Protein AF-A0AAU9FWP7-F1 (afdb_monomer)

Structure (mmCIF, N/CA/C/O backbone):
data_AF-A0AAU9FWP7-F1
#
_entry.id   AF-A0AAU9FWP7-F1
#
loop_
_atom_site.group_PDB
_atom_site.id
_atom_site.type_symbol
_atom_site.label_atom_id
_atom_site.label_alt_id
_atom_site.label_comp_id
_atom_site.label_asym_id
_atom_site.label_entity_id
_atom_site.label_seq_id
_atom_site.pdbx_PDB_ins_code
_atom_site.Cartn_x
_atom_site.Cartn_y
_atom_site.Cartn_z
_atom_site.occupancy
_atom_site.B_iso_or_equiv
_atom_site.auth_seq_id
_atom_site.auth_comp_id
_atom_site.auth_asym_id
_atom_site.auth_atom_id
_atom_site.pdbx_PDB_model_num
ATOM 1 N N . MET A 1 1 ? -9.909 15.328 64.726 1.00 34.78 1 MET A N 1
ATOM 2 C CA . MET A 1 1 ? -8.623 15.181 65.431 1.00 34.78 1 MET A CA 1
ATOM 3 C C . MET A 1 1 ? -7.761 14.267 64.575 1.00 34.78 1 MET A C 1
ATOM 5 O O . MET A 1 1 ? -8.184 13.141 64.370 1.00 34.78 1 MET A O 1
ATOM 9 N N . GLU A 1 2 ? -6.671 14.706 63.950 1.00 38.09 2 GLU A N 1
ATOM 10 C CA . GLU A 1 2 ? -6.124 16.070 63.825 1.00 38.09 2 GLU A CA 1
ATOM 11 C C . GLU A 1 2 ? -5.508 16.295 62.428 1.00 38.09 2 GLU A C 1
ATOM 13 O O . GLU A 1 2 ? -5.304 15.353 61.670 1.00 38.09 2 GLU A O 1
ATOM 18 N N . SER A 1 3 ? -5.300 17.577 62.121 1.00 37.50 3 SER A N 1
ATOM 19 C CA . SER A 1 3 ? -4.401 18.225 61.149 1.00 37.50 3 SER A CA 1
ATOM 20 C C . SER A 1 3 ? -3.484 17.314 60.303 1.00 37.50 3 SER A C 1
ATOM 22 O O . SER A 1 3 ? -2.747 16.503 60.847 1.00 37.50 3 SER A O 1
ATOM 24 N N . ALA A 1 4 ? -3.438 17.367 58.967 1.00 40.81 4 ALA A N 1
ATOM 25 C CA . ALA A 1 4 ? -3.364 18.511 58.041 1.00 40.81 4 ALA A CA 1
ATOM 26 C C . ALA A 1 4 ? -2.085 19.365 58.165 1.00 40.81 4 ALA A C 1
ATOM 28 O O . ALA A 1 4 ? -2.000 20.216 59.041 1.00 40.81 4 ALA A O 1
ATOM 29 N N . GLN A 1 5 ? -1.164 19.227 57.202 1.00 37.97 5 GLN A N 1
ATOM 30 C CA . GLN A 1 5 ? -0.365 20.342 56.674 1.00 37.97 5 GLN A CA 1
ATOM 31 C C . GLN A 1 5 ? 0.240 19.960 55.308 1.00 37.97 5 GLN A C 1
ATOM 33 O O . GLN A 1 5 ? 0.686 18.832 55.117 1.00 37.97 5 GLN A O 1
ATOM 38 N N . ALA A 1 6 ? 0.306 20.919 54.386 1.00 41.19 6 ALA A N 1
ATOM 39 C CA . ALA A 1 6 ? 1.249 20.920 53.266 1.00 41.19 6 ALA A CA 1
ATOM 40 C C . ALA A 1 6 ? 2.216 22.100 53.458 1.00 41.19 6 ALA A C 1
ATOM 42 O O . ALA A 1 6 ? 1.847 23.071 54.128 1.00 41.19 6 ALA A O 1
ATOM 43 N N . PRO A 1 7 ? 3.419 22.048 52.865 1.00 46.91 7 PRO A N 1
ATOM 44 C CA . PRO A 1 7 ? 3.949 23.281 52.285 1.00 46.91 7 PRO A CA 1
ATOM 45 C C . PRO A 1 7 ? 4.664 23.099 50.933 1.00 46.91 7 PRO A C 1
ATOM 47 O O . PRO A 1 7 ? 5.502 22.223 50.739 1.00 46.91 7 PRO A O 1
ATOM 50 N N . THR A 1 8 ? 4.369 24.027 50.030 1.00 36.97 8 THR A N 1
ATOM 51 C CA . THR A 1 8 ? 5.242 24.523 48.949 1.00 36.97 8 THR A CA 1
ATOM 52 C C . THR A 1 8 ? 5.953 25.807 49.432 1.00 36.97 8 THR A C 1
ATOM 54 O O . THR A 1 8 ? 5.560 26.312 50.487 1.00 36.97 8 THR A O 1
ATOM 57 N N . PRO A 1 9 ? 6.847 26.466 48.661 1.00 50.56 9 PRO A N 1
ATOM 58 C CA . PRO A 1 9 ? 7.661 26.044 47.510 1.00 50.56 9 PRO A CA 1
ATOM 59 C C . PRO A 1 9 ? 9.177 26.277 47.780 1.00 50.56 9 PRO A C 1
ATOM 61 O O . PRO A 1 9 ? 9.575 26.531 48.915 1.00 50.56 9 PRO A O 1
ATOM 64 N N . ALA A 1 10 ? 10.016 26.262 46.737 1.00 33.62 10 ALA A N 1
ATOM 65 C CA . ALA A 1 10 ? 11.320 26.938 46.740 1.00 33.62 10 ALA A CA 1
ATOM 66 C C . ALA A 1 10 ? 11.630 27.540 45.353 1.00 33.62 10 ALA A C 1
ATOM 68 O O . ALA A 1 10 ? 11.586 26.832 44.348 1.00 33.62 10 ALA A O 1
ATOM 69 N N . GLU A 1 11 ? 11.938 28.838 45.316 1.00 33.22 11 GLU A N 1
ATOM 70 C CA . GLU A 1 11 ? 12.576 29.543 44.188 1.00 33.22 11 GLU A CA 1
ATOM 71 C C . GLU A 1 11 ? 14.107 29.405 44.347 1.00 33.22 11 GLU A C 1
ATOM 73 O O . GLU A 1 11 ? 14.593 29.195 45.456 1.00 33.22 11 GLU A O 1
ATOM 78 N N . GLU A 1 12 ? 14.911 29.307 43.289 1.00 32.03 12 GLU A N 1
ATOM 79 C CA . GLU A 1 12 ? 15.537 30.379 42.485 1.00 32.03 12 GLU A CA 1
ATOM 80 C C . GLU A 1 12 ? 16.297 29.669 41.314 1.00 32.03 12 GLU A C 1
ATOM 82 O O . GLU A 1 12 ? 16.562 28.473 41.417 1.00 32.03 12 GLU A O 1
ATOM 87 N N . ARG A 1 13 ? 16.717 30.259 40.177 1.00 31.39 13 ARG A N 1
ATOM 88 C CA . ARG A 1 13 ? 16.894 31.666 39.755 1.00 31.39 13 ARG A CA 1
ATOM 89 C C . ARG A 1 13 ? 17.000 31.784 38.210 1.00 31.39 13 ARG A C 1
ATOM 91 O O . ARG A 1 13 ? 17.283 30.788 37.558 1.00 31.39 13 ARG A O 1
ATOM 98 N N . SER A 1 14 ? 16.811 33.007 37.690 1.00 33.34 14 SER A N 1
ATOM 99 C CA . SER A 1 14 ? 17.435 33.683 36.508 1.00 33.34 14 SER A CA 1
ATOM 100 C C . SER A 1 14 ? 18.240 32.867 35.448 1.00 33.34 14 SER A C 1
ATOM 102 O O . SER A 1 14 ? 19.046 32.023 35.814 1.00 33.34 14 SER A O 1
ATOM 104 N N . GLU A 1 15 ? 18.226 33.174 34.135 1.00 31.20 15 GLU A N 1
ATOM 105 C CA . GLU A 1 15 ? 18.058 34.504 33.501 1.00 31.20 15 GLU A CA 1
ATOM 106 C C . GLU A 1 15 ? 17.729 34.474 31.972 1.00 31.20 15 GLU A C 1
ATOM 108 O O . GLU A 1 15 ? 18.075 33.528 31.278 1.00 31.20 15 GLU A O 1
ATOM 113 N N . GLU A 1 16 ? 17.083 35.549 31.486 1.00 30.83 16 GLU A N 1
ATOM 114 C CA . GLU A 1 16 ? 16.977 36.138 30.116 1.00 30.83 16 GLU A CA 1
ATOM 115 C C . GLU A 1 16 ? 16.908 35.346 28.766 1.00 30.83 16 GLU A C 1
ATOM 117 O O . GLU A 1 16 ? 17.849 34.677 28.368 1.00 30.83 16 GLU A O 1
ATOM 122 N N . LYS A 1 17 ? 15.878 35.720 27.959 1.00 30.86 17 LYS A N 1
ATOM 123 C CA . LYS A 1 17 ? 15.869 36.072 26.495 1.00 30.86 17 LYS A CA 1
ATOM 124 C C . LYS A 1 17 ? 16.297 35.027 25.425 1.00 30.86 17 LYS A C 1
ATOM 126 O O . LYS A 1 17 ? 17.286 34.335 25.581 1.00 30.86 17 LYS A O 1
ATOM 131 N N . ALA A 1 18 ? 15.702 34.952 24.221 1.00 30.03 18 ALA A N 1
ATOM 132 C CA . ALA A 1 18 ? 14.561 35.643 23.585 1.00 30.03 18 ALA A CA 1
ATOM 133 C C . ALA A 1 18 ? 14.150 34.939 22.254 1.00 30.03 18 ALA A C 1
ATOM 135 O O . ALA A 1 18 ? 14.799 33.987 21.833 1.00 30.03 18 ALA A O 1
ATOM 136 N N . SER A 1 19 ? 13.121 35.484 21.582 1.00 30.05 19 SER A N 1
ATOM 137 C CA . SER A 1 19 ? 12.748 35.328 20.153 1.00 30.05 19 SER A CA 1
ATOM 138 C C . SER A 1 19 ? 12.390 33.936 19.599 1.00 30.05 19 SER A C 1
ATOM 140 O O . SER A 1 19 ? 13.239 33.130 19.237 1.00 30.05 19 SER A O 1
ATOM 142 N N . GLU A 1 20 ? 11.076 33.771 19.442 1.00 29.19 20 GLU A N 1
ATOM 143 C CA . GLU A 1 20 ? 10.330 33.176 18.318 1.00 29.19 20 GLU A CA 1
ATOM 144 C C . GLU A 1 20 ? 11.094 32.894 17.002 1.00 29.19 20 GLU A C 1
ATOM 146 O O . GLU A 1 20 ? 11.850 33.740 16.528 1.00 29.19 20 GLU A O 1
ATOM 151 N N . ILE A 1 21 ? 10.744 31.780 16.336 1.00 29.02 21 ILE A N 1
ATOM 152 C CA . ILE A 1 21 ? 10.195 31.734 14.957 1.00 29.02 21 ILE A CA 1
ATOM 153 C C . ILE A 1 21 ? 9.595 30.329 14.678 1.00 29.02 21 ILE A C 1
ATOM 155 O O . ILE A 1 21 ? 9.800 29.394 15.451 1.00 29.02 21 ILE A O 1
ATOM 159 N N . GLU A 1 22 ? 8.757 30.219 13.643 1.00 30.64 22 GLU A N 1
ATOM 160 C CA . GLU A 1 22 ? 7.825 29.112 13.358 1.00 30.64 22 GLU A CA 1
ATOM 161 C C . GLU A 1 22 ? 8.462 27.721 13.101 1.00 30.64 22 GLU A C 1
ATOM 163 O O . GLU A 1 22 ? 9.536 27.629 12.499 1.00 30.64 22 GLU A O 1
ATOM 168 N N . PRO A 1 23 ? 7.766 26.613 13.440 1.00 32.31 23 PRO A N 1
ATOM 169 C CA . PRO A 1 23 ? 8.089 25.276 12.944 1.00 32.31 23 PRO A CA 1
ATOM 170 C C . PRO A 1 23 ? 7.573 25.061 11.507 1.00 32.31 23 PRO A C 1
ATOM 172 O O . PRO A 1 23 ? 6.438 25.399 11.175 1.00 32.31 23 PRO A O 1
ATOM 175 N N . GLY A 1 24 ? 8.408 24.456 10.659 1.00 30.03 24 GLY A N 1
ATOM 176 C CA . GLY A 1 24 ? 8.104 24.200 9.248 1.00 30.03 24 GLY A CA 1
ATOM 177 C C . GLY A 1 24 ? 7.169 23.012 8.968 1.00 30.03 24 GLY A C 1
ATOM 178 O O . GLY A 1 24 ? 6.805 22.231 9.845 1.00 30.03 24 GLY A O 1
ATOM 179 N N . GLN A 1 25 ? 6.808 22.873 7.691 1.00 33.19 25 GLN A N 1
ATOM 180 C CA . GLN A 1 25 ? 5.897 21.857 7.153 1.00 33.19 25 GLN A CA 1
ATOM 181 C C . GLN A 1 25 ? 6.446 20.423 7.273 1.00 33.19 25 GLN A C 1
ATOM 183 O O . GLN A 1 25 ? 7.587 20.171 6.890 1.00 33.19 25 GLN A O 1
ATOM 188 N N . ILE A 1 26 ? 5.584 19.459 7.619 1.00 30.30 26 ILE A N 1
ATOM 189 C CA . ILE A 1 26 ? 5.722 18.055 7.194 1.00 30.30 26 ILE A CA 1
ATOM 190 C C . ILE A 1 26 ? 4.354 17.558 6.701 1.00 30.30 26 ILE A C 1
ATOM 192 O O . ILE A 1 26 ? 3.341 17.724 7.376 1.00 30.30 26 ILE A O 1
ATOM 196 N N . ASN A 1 27 ? 4.329 16.956 5.509 1.00 32.91 27 ASN A N 1
ATOM 197 C CA . ASN A 1 27 ? 3.138 16.336 4.924 1.00 32.91 27 ASN A CA 1
ATOM 198 C C . ASN A 1 27 ? 2.758 15.033 5.640 1.00 32.91 27 ASN A C 1
ATOM 200 O O . ASN A 1 27 ? 3.624 14.220 5.961 1.00 32.91 27 ASN A O 1
ATOM 204 N N . THR A 1 28 ? 1.462 14.728 5.698 1.00 31.39 28 THR A N 1
ATOM 205 C CA . THR A 1 28 ? 1.001 13.337 5.544 1.00 31.39 28 THR A CA 1
ATOM 206 C C . THR A 1 28 ? -0.391 13.305 4.917 1.00 31.39 28 THR A C 1
ATOM 208 O O . THR A 1 28 ? -1.325 13.924 5.416 1.00 31.39 28 THR A O 1
ATOM 211 N N . HIS A 1 29 ? -0.513 12.597 3.794 1.00 29.73 29 HIS A N 1
ATOM 212 C CA . HIS A 1 29 ? -1.792 12.279 3.156 1.00 29.73 29 HIS A CA 1
ATOM 213 C C . HIS A 1 29 ? -2.504 11.189 3.965 1.00 29.73 29 HIS A C 1
ATOM 215 O O . HIS A 1 29 ? -1.841 10.246 4.390 1.00 29.73 29 HIS A O 1
ATOM 221 N N . LEU A 1 30 ? -3.832 11.262 4.077 1.00 29.19 30 LEU A N 1
ATOM 222 C CA . LEU A 1 30 ? -4.721 10.101 4.211 1.00 29.19 30 LEU A CA 1
ATOM 223 C C . LEU A 1 30 ? -6.162 10.563 3.933 1.00 29.19 30 LEU A C 1
ATOM 225 O O . LEU A 1 30 ? -6.861 11.033 4.825 1.00 29.19 30 LEU A O 1
ATOM 229 N N . GLU A 1 31 ? -6.588 10.463 2.673 1.00 30.03 31 GLU A N 1
ATOM 230 C CA . GLU A 1 31 ? -7.990 10.640 2.276 1.00 30.03 31 GLU A CA 1
ATOM 231 C C . GLU A 1 31 ? -8.587 9.272 1.940 1.00 30.03 31 GLU A C 1
ATOM 233 O O . GLU A 1 31 ? -7.927 8.428 1.332 1.00 30.03 31 GLU A O 1
ATOM 238 N N . GLY A 1 32 ? -9.840 9.061 2.335 1.00 30.36 32 GLY A N 1
ATOM 239 C CA . GLY A 1 32 ? -10.599 7.852 2.039 1.00 30.36 32 GLY A CA 1
ATOM 240 C C . GLY A 1 32 ? -12.061 8.203 1.805 1.00 30.36 32 GLY A C 1
ATOM 241 O O . GLY A 1 32 ? -12.858 8.175 2.739 1.00 30.36 32 GLY A O 1
ATOM 242 N N . GLU A 1 33 ? -12.409 8.537 0.563 1.00 29.64 33 GLU A N 1
ATOM 243 C CA . GLU A 1 33 ? -13.802 8.697 0.137 1.00 29.64 33 GLU A CA 1
ATOM 244 C C . GLU A 1 33 ? -14.279 7.465 -0.638 1.00 29.64 33 GLU A C 1
ATOM 246 O O . GLU A 1 33 ? -13.525 6.819 -1.366 1.00 29.64 33 GLU A O 1
ATOM 251 N N . THR A 1 34 ? -15.560 7.135 -0.474 1.00 30.61 34 THR A N 1
ATOM 252 C CA . THR A 1 34 ? -16.211 6.012 -1.158 1.00 30.61 34 THR A CA 1
ATOM 253 C C . THR A 1 34 ? -17.128 6.531 -2.256 1.00 30.61 34 THR A C 1
ATOM 255 O O . THR A 1 34 ? -17.818 7.532 -2.079 1.00 30.61 34 THR A O 1
ATOM 258 N N . THR A 1 35 ? -17.178 5.828 -3.387 1.00 29.88 35 THR A N 1
ATOM 259 C CA . THR A 1 35 ? -18.191 6.047 -4.426 1.00 29.88 35 THR A CA 1
ATOM 260 C C . THR A 1 35 ? -18.786 4.712 -4.864 1.00 29.88 35 THR A C 1
ATOM 262 O O . THR A 1 35 ? -18.072 3.735 -5.087 1.00 29.88 35 THR A O 1
ATOM 265 N N . ASN A 1 36 ? -20.114 4.672 -4.962 1.00 29.12 36 ASN A N 1
ATOM 266 C CA . ASN A 1 36 ? -20.859 3.617 -5.643 1.00 29.12 36 ASN A CA 1
ATOM 267 C C . ASN A 1 36 ? -21.208 4.115 -7.048 1.00 29.12 36 ASN A C 1
ATOM 269 O O . ASN A 1 36 ? -21.592 5.273 -7.168 1.00 29.12 36 ASN A O 1
ATOM 273 N N . GLU A 1 37 ? -21.187 3.236 -8.055 1.00 30.12 37 GLU A N 1
ATOM 274 C CA . GLU A 1 37 ? -22.393 2.901 -8.835 1.00 30.12 37 GLU A CA 1
ATOM 275 C C . GLU A 1 37 ? -22.162 1.706 -9.792 1.00 30.12 37 GLU A C 1
ATOM 277 O O . GLU A 1 37 ? -21.107 1.070 -9.777 1.00 30.12 37 GLU A O 1
ATOM 282 N N . SER A 1 38 ? -23.219 1.340 -10.522 1.00 30.92 38 SER A N 1
ATOM 283 C CA . SER A 1 38 ? -23.385 0.216 -11.467 1.00 30.92 38 SER A CA 1
ATOM 284 C C . SER A 1 38 ? -22.326 0.101 -12.586 1.00 30.92 38 SER A C 1
ATOM 286 O O . SER A 1 38 ? -21.722 1.098 -12.962 1.00 30.92 38 SER A O 1
ATOM 288 N N . GLY A 1 39 ? -22.130 -1.063 -13.229 1.00 28.20 39 GLY A N 1
ATOM 289 C CA . GLY A 1 39 ? -22.858 -2.340 -13.109 1.00 28.20 39 GLY A CA 1
ATOM 290 C C . GLY A 1 39 ? -22.409 -3.402 -14.138 1.00 28.20 39 GLY A C 1
ATOM 291 O O . GLY A 1 39 ? -21.237 -3.444 -14.490 1.00 28.20 39 GLY A O 1
ATOM 292 N N . ASP A 1 40 ? -23.372 -4.207 -14.603 1.00 29.30 40 ASP A N 1
ATOM 293 C CA . ASP A 1 40 ? -23.336 -5.215 -15.688 1.00 29.30 40 ASP A CA 1
ATOM 294 C C . ASP A 1 40 ? -22.625 -6.584 -15.508 1.00 29.30 40 ASP A C 1
ATOM 296 O O . ASP A 1 40 ? -21.407 -6.715 -15.518 1.00 29.30 40 ASP A O 1
ATOM 300 N N . VAL A 1 41 ? -23.494 -7.611 -15.476 1.00 31.77 41 VAL A N 1
ATOM 301 C CA . VAL A 1 41 ? -23.456 -8.934 -16.150 1.00 31.77 41 VAL A CA 1
ATOM 302 C C . VAL A 1 41 ? -22.246 -9.870 -15.966 1.00 31.77 41 VAL A C 1
ATOM 304 O O . VAL A 1 41 ? -21.140 -9.643 -16.447 1.00 31.77 41 VAL A O 1
ATOM 307 N N . GLU A 1 42 ? -22.537 -11.046 -15.402 1.00 30.30 42 GLU A N 1
ATOM 308 C CA . GLU A 1 42 ? -21.648 -12.210 -15.340 1.00 30.30 42 GLU A CA 1
ATOM 309 C C . GLU A 1 42 ? -21.559 -12.970 -16.679 1.00 30.30 42 GLU A C 1
ATOM 311 O O . GLU A 1 42 ? -22.570 -13.215 -17.336 1.00 30.30 42 GLU A O 1
ATOM 316 N N . VAL A 1 43 ? -20.374 -13.505 -16.992 1.00 32.09 43 VAL A N 1
ATOM 317 C CA . VAL A 1 43 ? -20.245 -14.822 -17.640 1.00 32.09 43 VAL A CA 1
ATOM 318 C C . VAL A 1 43 ? -19.187 -15.599 -16.866 1.00 32.09 43 VAL A C 1
ATOM 320 O O . VAL A 1 43 ? -18.007 -15.264 -16.911 1.00 32.09 43 VAL A O 1
ATOM 323 N N . ASN A 1 44 ? -19.616 -16.622 -16.130 1.00 31.97 44 ASN A N 1
ATOM 324 C CA . ASN A 1 44 ? -18.749 -17.422 -15.272 1.00 31.97 44 ASN A CA 1
ATOM 325 C C . ASN A 1 44 ? -18.417 -18.761 -15.958 1.00 31.97 44 ASN A C 1
ATOM 327 O O . ASN A 1 44 ? -19.324 -19.459 -16.413 1.00 31.97 44 ASN A O 1
ATOM 331 N N . GLN A 1 45 ? -17.135 -19.130 -16.029 1.00 30.98 45 GLN A N 1
ATOM 332 C CA . GLN A 1 45 ? -16.698 -20.474 -16.423 1.00 30.98 45 GLN A CA 1
ATOM 333 C C . GLN A 1 45 ? -16.047 -21.150 -15.221 1.00 30.98 45 GLN A C 1
ATOM 335 O O . GLN A 1 45 ? -15.001 -20.719 -14.741 1.00 30.98 45 GLN A O 1
ATOM 340 N N . HIS A 1 46 ? -16.679 -22.218 -14.741 1.00 31.36 46 HIS A N 1
ATOM 341 C CA . HIS A 1 46 ? -16.167 -22.977 -13.612 1.00 31.36 46 HIS A CA 1
ATOM 342 C C . HIS A 1 46 ? -15.037 -23.915 -14.046 1.00 31.36 46 HIS A C 1
ATOM 344 O O . HIS A 1 46 ? -15.161 -24.645 -15.029 1.00 31.36 46 HIS A O 1
ATOM 350 N N . LEU A 1 47 ? -13.955 -23.923 -13.269 1.00 31.38 47 LEU A N 1
ATOM 351 C CA . LEU A 1 47 ? -12.981 -25.010 -13.276 1.00 31.38 47 LEU A CA 1
ATOM 352 C C . LEU A 1 47 ? -13.574 -26.220 -12.550 1.00 31.38 47 LEU A C 1
ATOM 354 O O . LEU A 1 47 ? -14.155 -26.072 -11.471 1.00 31.38 47 LEU A O 1
ATOM 358 N N . GLU A 1 48 ? -13.356 -27.400 -13.119 1.00 29.08 48 GLU A N 1
ATOM 359 C CA . GLU A 1 48 ? -13.605 -28.693 -12.492 1.00 29.08 48 GLU A CA 1
ATOM 360 C C . GLU A 1 48 ? -12.265 -29.434 -12.398 1.00 29.08 48 GLU A C 1
ATOM 362 O O . GLU A 1 48 ? -11.551 -29.583 -13.391 1.00 29.08 48 GLU A O 1
ATOM 367 N N . CYS A 1 49 ? -11.892 -29.841 -11.186 1.00 29.33 49 CYS A N 1
ATOM 368 C CA . CYS A 1 49 ? -10.711 -30.659 -10.928 1.00 29.33 49 CYS A CA 1
ATOM 369 C C . CYS A 1 49 ? -11.182 -32.051 -10.529 1.00 29.33 49 CYS A C 1
ATOM 371 O O . CYS A 1 49 ? -11.924 -32.163 -9.553 1.00 29.33 49 CYS A O 1
ATOM 373 N N . ASP A 1 50 ? -10.676 -33.098 -11.179 1.00 30.06 50 ASP A N 1
ATOM 374 C CA . ASP A 1 50 ? -10.799 -34.451 -10.641 1.00 30.06 50 ASP A CA 1
ATOM 375 C C . ASP A 1 50 ? -9.509 -35.269 -10.794 1.00 30.06 50 ASP A C 1
ATOM 377 O O . ASP A 1 50 ? -8.559 -34.877 -11.478 1.00 30.06 50 ASP A O 1
ATOM 381 N N . LYS A 1 51 ? -9.445 -36.363 -10.040 1.00 29.91 51 LYS A N 1
ATOM 382 C CA . LYS A 1 51 ? -8.226 -37.087 -9.679 1.00 29.91 51 LYS A CA 1
ATOM 383 C C . LYS A 1 51 ? -8.040 -38.324 -10.550 1.00 29.91 51 LYS A C 1
ATOM 385 O O . LYS A 1 51 ? -8.987 -39.064 -10.795 1.00 29.91 51 LYS A O 1
ATOM 390 N N . ILE A 1 52 ? -6.786 -38.642 -10.860 1.00 32.28 52 ILE A N 1
ATOM 391 C CA . ILE A 1 52 ? -6.356 -40.028 -11.084 1.00 32.28 52 ILE A CA 1
ATOM 392 C C . ILE A 1 52 ? -5.166 -40.302 -10.162 1.00 32.28 52 ILE A C 1
ATOM 394 O O . ILE A 1 52 ? -4.374 -39.411 -9.855 1.00 32.28 52 ILE A O 1
ATOM 398 N N . GLU A 1 53 ? -5.106 -41.526 -9.653 1.00 28.23 53 GLU A N 1
ATOM 399 C CA . GLU A 1 53 ? -4.305 -41.938 -8.505 1.00 28.23 53 GLU A CA 1
ATOM 400 C C . GLU A 1 53 ? -3.338 -43.072 -8.902 1.00 28.23 53 GLU A C 1
ATOM 402 O O . GLU A 1 53 ? -3.622 -43.816 -9.840 1.00 28.23 53 GLU A O 1
ATOM 407 N N . GLN A 1 54 ? -2.262 -43.261 -8.120 1.00 29.89 54 GLN A N 1
ATOM 408 C CA . GLN A 1 54 ? -1.348 -44.426 -8.153 1.00 29.89 54 GLN A CA 1
ATOM 409 C C . GLN A 1 54 ? -0.420 -44.496 -9.408 1.00 29.89 54 GLN A C 1
ATOM 411 O O . GLN A 1 54 ? -0.750 -44.003 -10.477 1.00 29.89 54 GLN A O 1
ATOM 416 N N . SER A 1 55 ? 0.805 -45.046 -9.368 1.00 29.19 55 SER A N 1
ATOM 417 C CA . SER A 1 55 ? 1.486 -45.875 -8.352 1.00 29.19 55 SER A CA 1
ATOM 418 C C . SER A 1 55 ? 3.035 -45.776 -8.417 1.00 29.19 55 SER A C 1
ATOM 420 O O . SER A 1 55 ? 3.587 -45.250 -9.378 1.00 29.19 55 SER A O 1
ATOM 422 N N . SER A 1 56 ? 3.710 -46.406 -7.439 1.00 29.52 56 SER A N 1
ATOM 423 C CA . SER A 1 56 ? 5.094 -46.939 -7.491 1.00 29.52 56 SER A CA 1
ATOM 424 C C . SER A 1 56 ? 6.311 -46.034 -7.187 1.00 29.52 56 SER A C 1
ATOM 426 O O . SER A 1 56 ? 7.074 -45.659 -8.068 1.00 29.52 56 SER A O 1
ATOM 428 N N . GLU A 1 57 ? 6.562 -45.848 -5.887 1.00 29.34 57 GLU A N 1
ATOM 429 C CA . GLU A 1 57 ? 7.779 -46.291 -5.164 1.00 29.34 57 GLU A CA 1
ATOM 430 C C . GLU A 1 57 ? 9.228 -46.157 -5.728 1.00 29.34 57 GLU A C 1
ATOM 432 O O . GLU A 1 57 ? 9.585 -46.740 -6.748 1.00 29.34 57 GLU A O 1
ATOM 437 N N . ARG A 1 58 ? 10.087 -45.645 -4.817 1.00 30.39 58 ARG A N 1
ATOM 438 C CA . ARG A 1 58 ? 11.530 -45.910 -4.538 1.00 30.39 58 ARG A CA 1
ATOM 439 C C . ARG A 1 58 ? 12.616 -44.935 -5.017 1.00 30.39 58 ARG A C 1
ATOM 441 O O . ARG A 1 58 ? 12.660 -44.466 -6.146 1.00 30.39 58 ARG A O 1
ATOM 448 N N . GLU A 1 59 ? 13.526 -44.698 -4.067 1.00 29.55 59 GLU A N 1
ATOM 449 C CA . GLU A 1 59 ? 14.753 -43.900 -4.156 1.00 29.55 59 GLU A CA 1
ATOM 450 C C . GLU A 1 59 ? 15.987 -44.783 -4.540 1.00 29.55 59 GLU A C 1
ATOM 452 O O . GLU A 1 59 ? 15.800 -45.773 -5.250 1.00 29.55 59 GLU A O 1
ATOM 457 N N . PRO A 1 60 ? 17.270 -44.463 -4.229 1.00 41.09 60 PRO A N 1
ATOM 458 C CA . PRO A 1 60 ? 18.209 -44.196 -5.315 1.00 41.09 60 PRO A CA 1
ATOM 459 C C . PRO A 1 60 ? 19.454 -45.100 -5.292 1.00 41.09 60 PRO A C 1
ATOM 461 O O . PRO A 1 60 ? 19.723 -45.834 -4.340 1.00 41.09 60 PRO A O 1
ATOM 464 N N . THR A 1 61 ? 20.322 -44.986 -6.300 1.00 28.58 61 THR A N 1
ATOM 465 C CA . THR A 1 61 ? 21.742 -45.343 -6.119 1.00 28.58 61 THR A CA 1
ATOM 466 C C . THR A 1 61 ? 22.655 -44.611 -7.100 1.00 28.58 61 THR A C 1
ATOM 468 O O . THR A 1 61 ? 22.240 -44.173 -8.168 1.00 28.58 61 THR A O 1
ATOM 471 N N . LYS A 1 62 ? 23.919 -44.440 -6.703 1.00 28.47 62 LYS A N 1
ATOM 472 C CA . LYS A 1 62 ? 24.976 -43.782 -7.484 1.00 28.47 62 LYS A CA 1
ATOM 473 C C . LYS A 1 62 ? 25.663 -44.807 -8.394 1.00 28.47 62 LYS A C 1
ATOM 475 O O . LYS A 1 62 ? 25.898 -45.922 -7.936 1.00 28.47 62 LYS A O 1
ATOM 480 N N . SER A 1 63 ? 26.169 -44.393 -9.559 1.00 28.44 63 SER A N 1
ATOM 481 C CA . SER A 1 63 ? 27.621 -44.163 -9.771 1.00 28.44 63 SER A CA 1
ATOM 482 C C . SER A 1 63 ? 28.090 -44.293 -11.237 1.00 28.44 63 SER A C 1
ATOM 484 O O . SER A 1 63 ? 27.580 -45.116 -11.981 1.00 28.44 63 SER A O 1
ATOM 486 N N . ILE A 1 64 ? 29.111 -43.488 -11.579 1.00 28.95 64 ILE A N 1
ATOM 487 C CA . ILE A 1 64 ? 30.162 -43.698 -12.606 1.00 28.95 64 ILE A CA 1
ATOM 488 C C . ILE A 1 64 ? 29.719 -43.989 -14.059 1.00 28.95 64 ILE A C 1
ATOM 490 O O . ILE A 1 64 ? 29.373 -45.118 -14.388 1.00 28.95 64 ILE A O 1
ATOM 494 N N . ALA A 1 65 ? 29.922 -43.012 -14.956 1.00 30.34 65 ALA A N 1
ATOM 495 C CA . ALA A 1 65 ? 30.863 -43.107 -16.094 1.00 30.34 65 ALA A CA 1
ATOM 496 C C . ALA A 1 65 ? 30.874 -41.811 -16.939 1.00 30.34 65 ALA A C 1
ATOM 498 O O . ALA A 1 65 ? 29.870 -41.105 -17.019 1.00 30.34 65 ALA A O 1
ATOM 499 N N . ASP A 1 66 ? 32.007 -41.515 -17.579 1.00 29.78 66 ASP A N 1
ATOM 500 C CA . ASP A 1 66 ? 32.208 -40.366 -18.470 1.00 29.78 66 ASP A CA 1
ATOM 501 C C . ASP A 1 66 ? 31.571 -40.542 -19.862 1.00 29.78 66 ASP A C 1
ATOM 503 O O . ASP A 1 66 ? 31.717 -41.594 -20.484 1.00 29.78 66 ASP A O 1
ATOM 507 N N . ALA A 1 67 ? 30.989 -39.465 -20.404 1.00 29.98 67 ALA A N 1
ATOM 508 C CA . ALA A 1 67 ? 31.000 -39.144 -21.839 1.00 29.98 67 ALA A CA 1
ATOM 509 C C . ALA A 1 67 ? 30.589 -37.673 -22.065 1.00 29.98 67 ALA A C 1
ATOM 511 O O . ALA A 1 67 ? 29.556 -37.230 -21.567 1.00 29.98 67 ALA A O 1
ATOM 512 N N . ASP A 1 68 ? 31.375 -36.921 -22.838 1.00 31.27 68 ASP A N 1
ATOM 513 C CA . ASP A 1 68 ? 31.116 -35.518 -23.203 1.00 31.27 68 ASP A CA 1
ATOM 514 C C . ASP A 1 68 ? 30.868 -35.384 -24.721 1.00 31.27 68 ASP A C 1
ATOM 516 O O . ASP A 1 68 ? 31.408 -36.156 -25.514 1.00 31.27 68 ASP A O 1
ATOM 520 N N . LYS A 1 69 ? 30.139 -34.326 -25.114 1.00 37.84 69 LYS A N 1
ATOM 521 C CA . LYS A 1 69 ? 30.022 -33.778 -26.488 1.00 37.84 69 LYS A CA 1
ATOM 522 C C . LYS A 1 69 ? 29.219 -34.585 -27.546 1.00 37.84 69 LYS A C 1
ATOM 524 O O . LYS A 1 69 ? 28.823 -35.721 -27.300 1.00 37.84 69 LYS A O 1
ATOM 529 N N . PRO A 1 70 ? 28.753 -33.932 -28.645 1.00 38.38 70 PRO A N 1
ATOM 530 C CA . PRO A 1 70 ? 27.305 -33.913 -28.877 1.00 38.38 70 PRO A CA 1
ATOM 531 C C . PRO A 1 70 ? 26.830 -34.350 -30.276 1.00 38.38 70 PRO A C 1
ATOM 533 O O . PRO A 1 70 ? 27.560 -34.345 -31.270 1.00 38.38 70 PRO A O 1
ATOM 536 N N . VAL A 1 71 ? 25.525 -34.616 -30.371 1.00 41.19 71 VAL A N 1
ATOM 537 C CA . VAL A 1 71 ? 24.814 -34.894 -31.62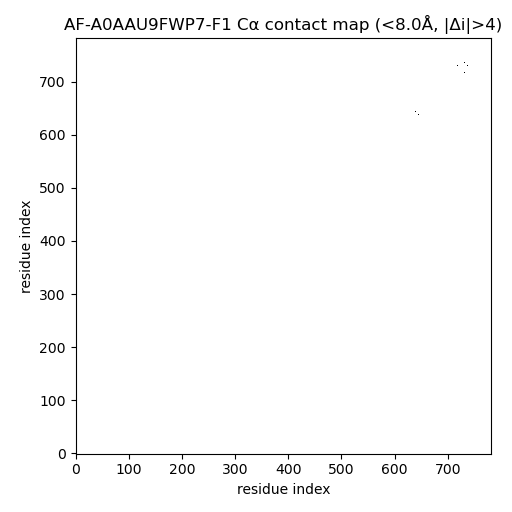9 1.00 41.19 71 VAL A CA 1
ATOM 538 C C . VAL A 1 71 ? 24.537 -33.588 -32.388 1.00 41.19 71 VAL A C 1
ATOM 540 O O . VAL A 1 71 ? 23.458 -33.014 -32.286 1.00 41.19 71 VAL A O 1
ATOM 543 N N . ALA A 1 72 ? 25.529 -33.115 -33.146 1.00 39.88 72 ALA A N 1
ATOM 544 C CA . ALA A 1 72 ? 25.379 -31.982 -34.075 1.00 39.88 72 ALA A CA 1
ATOM 545 C C . ALA A 1 72 ? 26.182 -32.130 -35.386 1.00 39.88 72 ALA A C 1
ATOM 547 O O . ALA A 1 72 ? 25.776 -31.612 -36.419 1.00 39.88 72 ALA A O 1
ATOM 548 N N . ALA A 1 73 ? 27.295 -32.873 -35.380 1.00 40.66 73 ALA A N 1
ATOM 549 C CA . ALA A 1 73 ? 28.279 -32.872 -36.472 1.00 40.66 73 ALA A CA 1
ATOM 550 C C . ALA A 1 73 ? 28.023 -33.868 -37.630 1.00 40.66 73 ALA A C 1
ATOM 552 O O . ALA A 1 73 ? 28.910 -34.073 -38.455 1.00 40.66 73 ALA A O 1
ATOM 553 N N . LYS A 1 74 ? 26.858 -34.532 -37.703 1.00 42.41 74 LYS A N 1
ATOM 554 C CA . LYS A 1 74 ? 26.597 -35.553 -38.745 1.00 42.41 74 LYS A CA 1
ATOM 555 C C . LYS A 1 74 ? 26.037 -34.989 -40.056 1.00 42.41 74 LYS A C 1
ATOM 557 O O . LYS A 1 74 ? 26.393 -35.481 -41.121 1.00 42.41 74 LYS A O 1
ATOM 562 N N . ASN A 1 75 ? 25.233 -33.929 -39.997 1.00 50.09 75 ASN A N 1
ATOM 563 C CA . ASN A 1 75 ? 24.444 -33.488 -41.154 1.00 50.09 75 ASN A CA 1
ATOM 564 C C . ASN A 1 75 ? 25.238 -32.638 -42.170 1.00 50.09 75 ASN A C 1
ATOM 566 O O . ASN A 1 75 ? 24.808 -32.507 -43.313 1.00 50.09 75 ASN A O 1
ATOM 570 N N . GLU A 1 76 ? 26.395 -32.078 -41.798 1.00 45.97 76 GLU A N 1
ATOM 571 C CA . GLU A 1 76 ? 27.258 -31.343 -42.743 1.00 45.97 76 GLU A CA 1
ATOM 572 C C . GLU A 1 76 ? 28.144 -32.276 -43.587 1.00 45.97 76 GLU A C 1
ATOM 574 O O . GLU A 1 76 ? 28.430 -31.973 -44.746 1.00 45.97 76 GLU A O 1
ATOM 579 N N . ALA A 1 77 ? 28.542 -33.435 -43.047 1.00 48.59 77 ALA A N 1
ATOM 580 C CA . ALA A 1 77 ? 29.396 -34.395 -43.749 1.00 48.59 77 ALA A CA 1
ATOM 581 C C . ALA A 1 77 ? 28.668 -35.071 -44.927 1.00 48.59 77 ALA A C 1
ATOM 583 O O . ALA A 1 77 ? 29.216 -35.169 -46.026 1.00 48.59 77 ALA A O 1
ATOM 584 N N . GLU A 1 78 ? 27.414 -35.481 -44.719 1.00 49.44 78 GLU A N 1
ATOM 585 C CA . GLU A 1 78 ? 26.583 -36.124 -45.748 1.00 49.44 78 GLU A CA 1
ATOM 586 C C . GLU A 1 78 ? 26.263 -35.162 -46.907 1.00 49.44 78 GLU A C 1
ATOM 588 O O . GLU A 1 78 ? 26.277 -35.559 -48.074 1.00 49.44 78 GLU A O 1
ATOM 593 N N . LEU A 1 79 ? 26.077 -33.868 -46.612 1.00 52.78 79 LEU A N 1
ATOM 594 C CA . LEU A 1 79 ? 25.883 -32.830 -47.628 1.00 52.78 79 LEU A CA 1
ATOM 595 C C . LEU A 1 79 ? 27.150 -32.599 -48.476 1.00 52.78 79 LEU A C 1
ATOM 597 O O . LEU A 1 79 ? 27.052 -32.315 -49.671 1.00 52.78 79 LEU A O 1
ATOM 601 N N . PHE A 1 80 ? 28.339 -32.737 -47.877 1.00 46.47 80 PHE A N 1
ATOM 602 C CA . PHE A 1 80 ? 29.617 -32.544 -48.566 1.00 46.47 80 PHE A CA 1
ATOM 603 C C . PHE A 1 80 ? 29.967 -33.721 -49.493 1.00 46.47 80 PHE A C 1
ATOM 605 O O . PHE A 1 80 ? 30.404 -33.496 -50.623 1.00 46.47 80 PHE A O 1
ATOM 612 N N . GLU A 1 81 ? 29.715 -34.968 -49.073 1.00 51.03 81 GLU A N 1
ATOM 613 C CA . GLU A 1 81 ? 29.873 -36.145 -49.945 1.00 51.03 81 GLU A CA 1
ATOM 614 C C . GLU A 1 81 ? 28.876 -36.133 -51.115 1.00 51.03 81 GLU A C 1
ATOM 616 O O . GLU A 1 81 ? 29.281 -36.373 -52.252 1.00 51.03 81 GLU A O 1
ATOM 621 N N . HIS A 1 82 ? 27.607 -35.761 -50.896 1.00 50.34 82 HIS A N 1
ATOM 622 C CA . HIS A 1 82 ? 26.643 -35.638 -51.999 1.00 50.34 82 HIS A CA 1
ATOM 623 C C . HIS A 1 82 ? 27.045 -34.574 -53.034 1.00 50.34 82 HIS A C 1
ATOM 625 O O . HIS A 1 82 ? 26.891 -34.803 -54.236 1.00 50.34 82 HIS A O 1
ATOM 631 N N . LEU A 1 83 ? 27.604 -33.438 -52.601 1.00 46.62 83 LEU A N 1
ATOM 632 C CA . LEU A 1 83 ? 28.086 -32.404 -53.522 1.00 46.62 83 LEU A CA 1
ATOM 633 C C . LEU A 1 83 ? 29.335 -32.859 -54.300 1.00 46.62 83 LEU A C 1
ATOM 635 O O . LEU A 1 83 ? 29.485 -32.539 -55.477 1.00 46.62 83 LEU A O 1
ATOM 639 N N . LYS A 1 84 ? 30.210 -33.641 -53.661 1.00 45.31 84 LYS A N 1
ATOM 640 C CA . LYS A 1 84 ? 31.417 -34.224 -54.265 1.00 45.31 84 LYS A CA 1
ATOM 641 C C . LYS A 1 84 ? 31.093 -35.337 -55.272 1.00 45.31 84 LYS A C 1
ATOM 643 O O . LYS A 1 84 ? 31.756 -35.418 -56.302 1.00 45.31 84 LYS A O 1
ATOM 648 N N . ALA A 1 85 ? 30.057 -36.139 -55.021 1.00 50.34 85 ALA A N 1
ATOM 649 C CA . ALA A 1 85 ? 29.550 -37.125 -55.976 1.00 50.34 85 ALA A CA 1
ATOM 650 C C . ALA A 1 85 ? 28.960 -36.455 -57.232 1.00 50.34 85 ALA A C 1
ATOM 652 O O . ALA A 1 85 ? 29.313 -36.824 -58.349 1.00 50.34 85 ALA A O 1
ATOM 653 N N . ALA A 1 86 ? 28.132 -35.417 -57.059 1.00 48.66 86 ALA A N 1
ATOM 654 C CA . ALA A 1 86 ? 27.464 -34.723 -58.166 1.00 48.66 86 ALA A CA 1
ATOM 655 C C . ALA A 1 86 ? 28.420 -33.998 -59.140 1.00 48.66 86 ALA A C 1
ATOM 657 O O . ALA A 1 86 ? 28.061 -33.760 -60.290 1.00 48.66 86 ALA A O 1
ATOM 658 N N . VAL A 1 87 ? 29.637 -33.654 -58.703 1.00 43.94 87 VAL A N 1
ATOM 659 C CA . VAL A 1 87 ? 30.661 -33.003 -59.545 1.00 43.94 87 VAL A CA 1
ATOM 660 C C . VAL A 1 87 ? 31.454 -34.011 -60.395 1.00 43.94 87 VAL A C 1
ATOM 662 O O . VAL A 1 87 ? 32.087 -33.614 -61.371 1.00 43.94 87 VAL A O 1
ATOM 665 N N . LEU A 1 88 ? 31.409 -35.313 -60.083 1.00 43.81 88 LEU A N 1
ATOM 666 C CA . LEU A 1 88 ? 32.214 -36.328 -60.777 1.00 43.81 88 LEU A CA 1
ATOM 667 C C . LEU A 1 88 ? 31.603 -36.863 -62.087 1.00 43.81 88 LEU A C 1
ATOM 669 O O . LEU A 1 88 ? 32.307 -37.531 -62.839 1.00 43.81 88 LEU A O 1
ATOM 673 N N . GLU A 1 89 ? 30.323 -36.599 -62.373 1.00 49.56 89 GLU A N 1
ATOM 674 C CA . GLU A 1 89 ? 29.572 -37.324 -63.418 1.00 49.56 89 GLU A CA 1
ATOM 675 C C . GLU A 1 89 ? 29.384 -36.553 -64.749 1.00 49.56 89 GLU A C 1
ATOM 677 O O . GLU A 1 89 ? 28.685 -37.029 -65.641 1.00 49.56 89 GLU A O 1
ATOM 682 N N . GLN A 1 90 ? 29.998 -35.369 -64.931 1.00 44.56 90 GLN A N 1
ATOM 683 C CA . GLN A 1 90 ? 29.802 -34.537 -66.142 1.00 44.56 90 GLN A CA 1
ATOM 684 C C . GLN A 1 90 ? 31.072 -33.930 -66.787 1.00 44.56 90 GLN A C 1
ATOM 686 O O . GLN A 1 90 ? 31.014 -32.833 -67.339 1.00 44.56 90 GLN A O 1
ATOM 691 N N . VAL A 1 91 ? 32.205 -34.649 -66.826 1.00 33.62 91 VAL A N 1
ATOM 692 C CA . VAL A 1 91 ? 33.269 -34.387 -67.829 1.00 33.62 91 VAL A CA 1
ATOM 693 C C . VAL A 1 91 ? 33.903 -35.698 -68.326 1.00 33.62 91 VAL A C 1
ATOM 695 O O . VAL A 1 91 ? 34.538 -36.393 -67.534 1.00 33.62 91 VAL A O 1
ATOM 698 N N . PRO A 1 92 ? 33.828 -36.033 -69.631 1.00 36.47 92 PRO A N 1
ATOM 699 C CA . PRO A 1 92 ? 34.629 -37.107 -70.212 1.00 36.47 92 PRO A CA 1
ATOM 700 C C . PRO A 1 92 ? 36.055 -36.609 -70.504 1.00 36.47 92 PRO A C 1
ATOM 702 O O . PRO A 1 92 ? 36.310 -35.973 -71.527 1.00 36.47 92 PRO A O 1
ATOM 705 N N . VAL A 1 93 ? 37.005 -36.900 -69.613 1.00 36.50 93 VAL A N 1
ATOM 706 C CA . VAL A 1 93 ? 38.433 -36.634 -69.859 1.00 36.50 93 VAL A CA 1
ATOM 707 C C . VAL A 1 93 ? 39.019 -37.773 -70.699 1.00 36.50 93 VAL A C 1
ATOM 709 O O . VAL A 1 93 ? 39.249 -38.868 -70.193 1.00 36.50 93 VAL A O 1
ATOM 712 N N . GLN A 1 94 ? 39.253 -37.524 -71.990 1.00 36.22 94 GLN A N 1
ATOM 713 C CA . GLN A 1 94 ? 39.965 -38.458 -72.870 1.00 36.22 94 GLN A CA 1
ATOM 714 C C . GLN A 1 94 ? 41.482 -38.347 -72.652 1.00 36.22 94 GLN A C 1
ATOM 716 O O . GLN A 1 94 ? 42.116 -37.418 -73.151 1.00 36.22 94 GLN A O 1
ATOM 721 N N . ASP A 1 95 ? 42.072 -39.308 -71.941 1.00 34.81 95 ASP A N 1
ATOM 722 C CA . ASP A 1 95 ? 43.516 -39.361 -71.650 1.00 34.81 95 ASP A CA 1
ATOM 723 C C . ASP A 1 95 ? 44.319 -40.075 -72.768 1.00 34.81 95 ASP A C 1
ATOM 725 O O . ASP A 1 95 ? 45.117 -40.980 -72.536 1.00 34.81 95 ASP A O 1
ATOM 729 N N . GLU A 1 96 ? 44.063 -39.693 -74.024 1.00 39.41 96 GLU A N 1
ATOM 730 C CA . GLU A 1 96 ? 44.684 -40.285 -75.230 1.00 39.41 96 GLU A CA 1
ATOM 731 C C . GLU A 1 96 ? 46.035 -39.630 -75.598 1.00 39.41 96 GLU A C 1
ATOM 733 O O . GLU A 1 96 ? 46.881 -40.233 -76.264 1.00 39.41 96 GLU A O 1
ATOM 738 N N . ALA A 1 97 ? 46.278 -38.395 -75.141 1.00 42.38 97 ALA A N 1
ATOM 739 C CA . ALA A 1 97 ? 47.393 -37.555 -75.600 1.00 42.38 97 ALA A CA 1
ATOM 740 C C . ALA A 1 97 ? 48.799 -38.080 -75.233 1.00 42.38 97 ALA A C 1
ATOM 742 O O . ALA A 1 97 ? 49.796 -37.644 -75.811 1.00 42.38 97 ALA A O 1
ATOM 743 N N . SER A 1 98 ? 48.890 -39.013 -74.282 1.00 38.78 98 SER A N 1
ATOM 744 C CA . SER A 1 98 ? 50.158 -39.519 -73.737 1.00 38.78 98 SER A CA 1
ATOM 745 C C . SER A 1 98 ? 50.759 -40.691 -74.534 1.00 38.78 98 SER A C 1
ATOM 747 O O . SER A 1 98 ? 51.929 -41.021 -74.342 1.00 38.78 98 SER A O 1
ATOM 749 N N . SER A 1 99 ? 49.989 -41.322 -75.433 1.00 43.16 99 SER A N 1
ATOM 750 C CA . SER A 1 99 ? 50.409 -42.529 -76.169 1.00 43.16 99 SER A CA 1
ATOM 751 C C . SER A 1 99 ? 51.000 -42.212 -77.552 1.00 43.16 99 SER A C 1
ATOM 753 O O . SER A 1 99 ? 52.110 -42.642 -77.883 1.00 43.16 99 SER A O 1
ATOM 755 N N . GLU A 1 100 ? 50.312 -41.386 -78.351 1.00 43.81 100 GLU A N 1
ATOM 756 C CA . GLU A 1 100 ? 50.677 -41.132 -79.756 1.00 43.81 100 GLU A CA 1
ATOM 757 C C . GLU A 1 100 ? 52.073 -40.509 -79.936 1.00 43.81 100 GLU A C 1
ATOM 759 O O . GLU A 1 100 ? 52.788 -40.821 -80.895 1.00 43.81 100 GLU A O 1
ATOM 764 N N . MET A 1 101 ? 52.504 -39.654 -79.002 1.00 43.28 101 MET A N 1
ATOM 765 C CA . MET A 1 101 ? 53.794 -38.964 -79.109 1.00 43.28 101 MET A CA 1
ATOM 766 C C . MET A 1 101 ? 55.000 -39.888 -78.857 1.00 43.28 101 MET A C 1
ATOM 768 O O . MET A 1 101 ? 56.099 -39.593 -79.326 1.00 43.28 101 MET A O 1
ATOM 772 N N . SER A 1 102 ? 54.806 -41.036 -78.194 1.00 42.09 102 SER A N 1
ATOM 773 C CA . SER A 1 102 ? 55.864 -42.044 -78.013 1.00 42.09 102 SER A CA 1
ATOM 774 C C . SER A 1 102 ? 56.086 -42.900 -79.270 1.00 42.09 102 SER A C 1
ATOM 776 O O . SER A 1 102 ? 57.208 -43.338 -79.533 1.00 42.09 102 SER A O 1
ATOM 778 N N . MET A 1 103 ? 55.043 -43.096 -80.086 1.00 44.81 103 MET A N 1
ATOM 779 C CA . MET A 1 103 ? 55.124 -43.865 -81.335 1.00 44.81 103 MET A CA 1
ATOM 780 C C . MET A 1 103 ? 55.923 -43.116 -82.409 1.00 44.81 103 MET A C 1
ATOM 782 O O . MET A 1 103 ? 56.908 -43.648 -82.920 1.00 44.81 103 MET A O 1
ATOM 786 N N . ARG A 1 104 ? 55.595 -41.841 -82.675 1.00 54.62 104 ARG A N 1
ATOM 787 C CA . ARG A 1 104 ? 56.257 -41.054 -83.741 1.00 54.62 104 ARG A CA 1
ATOM 788 C C . ARG A 1 104 ? 57.772 -40.884 -83.569 1.00 54.62 104 ARG A C 1
ATOM 790 O O . ARG A 1 104 ? 58.464 -40.658 -84.558 1.00 54.62 104 ARG A O 1
ATOM 797 N N . PHE A 1 105 ? 58.300 -40.996 -82.348 1.00 41.06 105 PHE A N 1
ATOM 798 C CA . PHE A 1 105 ? 59.745 -40.920 -82.105 1.00 41.06 105 PHE A CA 1
ATOM 799 C C . PHE A 1 105 ? 60.488 -42.228 -82.446 1.00 41.06 105 PHE A C 1
ATOM 801 O O . PHE A 1 105 ? 61.693 -42.194 -82.683 1.00 41.06 105 PHE A O 1
ATOM 808 N N . ARG A 1 106 ? 59.792 -43.376 -82.516 1.00 53.12 106 ARG A N 1
ATOM 809 C CA . ARG A 1 106 ? 60.370 -44.638 -83.015 1.00 53.12 106 ARG A CA 1
ATOM 810 C C . ARG A 1 106 ? 60.470 -44.656 -84.532 1.00 53.12 106 ARG A C 1
ATOM 812 O O . ARG A 1 106 ? 61.524 -44.999 -85.058 1.00 53.12 106 ARG A O 1
ATOM 819 N N . ASP A 1 107 ? 59.401 -44.268 -85.220 1.00 49.34 107 ASP A N 1
ATOM 820 C CA . ASP A 1 107 ? 59.310 -44.410 -86.679 1.00 49.34 107 ASP A CA 1
ATOM 821 C C . ASP A 1 107 ? 60.353 -43.545 -87.413 1.00 49.34 107 ASP A C 1
ATOM 823 O O . ASP A 1 107 ? 60.952 -43.980 -88.396 1.00 49.34 107 ASP A O 1
ATOM 827 N N . LEU A 1 108 ? 60.667 -42.361 -86.869 1.00 48.81 108 LEU A N 1
ATOM 828 C CA . LEU A 1 108 ? 61.737 -41.487 -87.369 1.00 48.81 108 LEU A CA 1
ATOM 829 C C . LEU A 1 108 ? 63.158 -42.031 -87.143 1.00 48.81 108 LEU A C 1
ATOM 831 O O . LEU A 1 108 ? 64.085 -41.575 -87.805 1.00 48.81 108 LEU A O 1
ATOM 835 N N . GLN A 1 109 ? 63.353 -43.001 -86.244 1.00 46.19 109 GLN A N 1
ATOM 836 C CA . GLN A 1 109 ? 64.672 -43.579 -85.953 1.00 46.19 109 GLN A CA 1
ATOM 837 C C . GLN A 1 109 ? 64.986 -44.823 -86.809 1.00 46.19 109 GLN A C 1
ATOM 839 O O . GLN A 1 109 ? 66.118 -45.300 -86.812 1.00 46.19 109 GLN A O 1
ATOM 844 N N . VAL A 1 110 ? 64.004 -45.334 -87.562 1.00 49.25 110 VAL A N 1
ATOM 845 C CA . VAL A 1 110 ? 64.147 -46.502 -88.454 1.00 49.25 110 VAL A CA 1
ATOM 846 C C . VAL A 1 110 ? 64.508 -46.096 -89.892 1.00 49.25 110 VAL A C 1
ATOM 848 O O . VAL A 1 110 ? 65.066 -46.896 -90.636 1.00 49.25 110 VAL A O 1
ATOM 851 N N . GLN A 1 111 ? 64.257 -44.843 -90.288 1.00 43.19 111 GLN A N 1
ATOM 852 C CA . GLN A 1 111 ? 64.470 -44.378 -91.667 1.00 43.19 111 GLN A CA 1
ATOM 853 C C . GLN A 1 111 ? 65.924 -43.990 -92.012 1.00 43.19 111 GLN A C 1
ATOM 855 O O . GLN A 1 111 ? 66.227 -43.768 -93.182 1.00 43.19 111 GLN A O 1
ATOM 860 N N . ASP A 1 112 ? 66.828 -43.952 -91.026 1.00 42.81 112 ASP A N 1
ATOM 861 C CA . ASP A 1 112 ? 68.214 -43.458 -91.165 1.00 42.81 112 ASP A CA 1
ATOM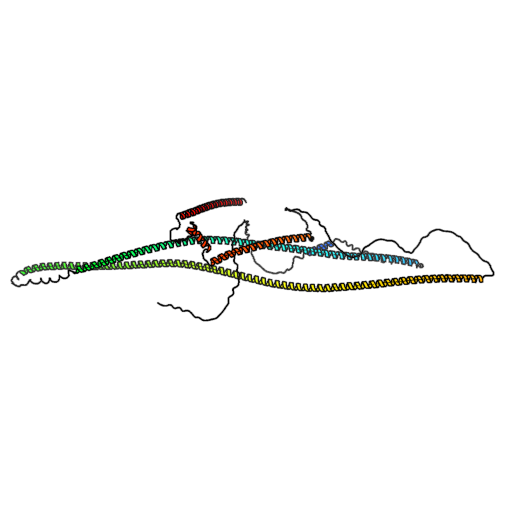 862 C C . ASP A 1 112 ? 69.269 -44.587 -91.305 1.00 42.81 112 ASP A C 1
ATOM 864 O O . ASP A 1 112 ? 70.470 -44.364 -91.162 1.00 42.81 112 ASP A O 1
ATOM 868 N N . GLN A 1 113 ? 68.838 -45.831 -91.572 1.00 40.75 113 GLN A N 1
ATOM 869 C CA . GLN A 1 113 ? 69.729 -46.994 -91.762 1.00 40.75 113 GLN A CA 1
ATOM 870 C C . GLN A 1 113 ? 69.586 -47.719 -93.114 1.00 40.75 113 GLN A C 1
ATOM 872 O O . GLN A 1 113 ? 70.113 -48.820 -93.263 1.00 40.75 113 GLN A O 1
ATOM 877 N N . GLU A 1 114 ? 68.950 -47.122 -94.131 1.00 43.84 114 GLU A N 1
ATOM 878 C CA . GLU A 1 114 ? 68.767 -47.807 -95.426 1.00 43.84 114 GLU A CA 1
ATOM 879 C C . GLU A 1 114 ? 69.017 -46.943 -96.677 1.00 43.84 114 GLU A C 1
ATOM 881 O O . GLU A 1 114 ? 68.221 -46.903 -97.617 1.00 43.84 114 GLU A O 1
ATOM 886 N N . GLN A 1 115 ? 70.184 -46.284 -96.745 1.00 37.75 115 GLN A N 1
ATOM 887 C CA . GLN A 1 115 ? 70.745 -45.887 -98.045 1.00 37.75 115 GLN A CA 1
ATOM 888 C C . GLN A 1 115 ? 72.270 -45.715 -98.048 1.00 37.75 115 GLN A C 1
ATOM 890 O O . GLN A 1 115 ? 72.809 -44.667 -97.703 1.00 37.75 115 GLN A O 1
ATOM 895 N N . ASN A 1 116 ? 72.989 -46.743 -98.509 1.00 34.72 116 ASN A N 1
ATOM 896 C CA . ASN A 1 116 ? 74.418 -46.632 -98.789 1.00 34.72 116 ASN A CA 1
ATOM 897 C C . ASN A 1 116 ? 74.834 -47.531 -99.964 1.00 34.72 116 ASN A C 1
ATOM 899 O O . ASN A 1 116 ? 75.145 -48.699 -99.753 1.00 34.72 116 ASN A O 1
ATOM 903 N N . HIS A 1 117 ? 74.849 -46.984 -101.191 1.00 34.19 117 HIS A N 1
ATOM 904 C CA . HIS A 1 117 ? 76.055 -46.980 -102.040 1.00 34.19 117 HIS A CA 1
ATOM 905 C C . HIS A 1 117 ? 75.879 -46.364 -103.448 1.00 34.19 117 HIS A C 1
ATOM 907 O O . HIS A 1 117 ? 74.910 -46.595 -104.165 1.00 34.19 117 HIS A O 1
ATOM 913 N N . THR A 1 118 ? 76.956 -45.700 -103.890 1.00 35.50 118 THR A N 1
ATOM 914 C CA . THR A 1 118 ? 77.363 -45.413 -105.285 1.00 35.50 118 THR A CA 1
ATOM 915 C C . THR A 1 118 ? 76.482 -44.535 -106.193 1.00 35.50 118 THR A C 1
ATOM 917 O O . THR A 1 118 ? 75.605 -45.032 -106.897 1.00 35.50 118 THR A O 1
ATOM 920 N N . LYS A 1 119 ? 76.942 -43.290 -106.425 1.00 35.66 119 LYS A N 1
ATOM 921 C CA . LYS A 1 119 ? 77.602 -42.919 -107.704 1.00 35.66 119 LYS A CA 1
ATOM 922 C C . LYS A 1 119 ? 78.401 -41.599 -107.640 1.00 35.66 119 LYS A C 1
ATOM 924 O O . LYS A 1 119 ? 78.100 -40.716 -106.856 1.00 35.66 119 LYS A O 1
ATOM 929 N N . SER A 1 120 ? 79.434 -41.567 -108.487 1.00 32.72 120 SER A N 1
ATOM 930 C CA . SER A 1 120 ? 80.450 -40.542 -108.817 1.00 32.72 120 SER A CA 1
ATOM 931 C C . SER A 1 120 ? 80.109 -39.040 -108.619 1.00 32.72 120 SER A C 1
ATOM 933 O O . SER A 1 120 ? 78.967 -38.657 -108.856 1.00 32.72 120 SER A O 1
ATOM 935 N N . PRO A 1 121 ? 81.102 -38.173 -108.295 1.00 55.00 121 PRO A N 1
ATOM 936 C CA . PRO A 1 121 ? 80.909 -36.732 -108.049 1.00 55.00 121 PRO A CA 1
ATOM 937 C C . PRO A 1 121 ? 80.791 -35.865 -109.325 1.00 55.00 121 PRO A C 1
ATOM 939 O O . PRO A 1 121 ? 80.887 -36.375 -110.440 1.00 55.00 121 PRO A O 1
ATOM 942 N N . GLN A 1 122 ? 80.697 -34.538 -109.113 1.00 47.25 122 GLN A N 1
ATOM 943 C CA . GLN A 1 122 ? 80.625 -33.419 -110.081 1.00 47.25 122 GLN A CA 1
ATOM 944 C C . GLN A 1 122 ? 79.220 -32.959 -110.527 1.00 47.25 122 GLN A C 1
ATOM 946 O O . GLN A 1 122 ? 78.900 -32.969 -111.713 1.00 47.25 122 GLN A O 1
ATOM 951 N N . ASN A 1 123 ? 78.425 -32.433 -109.583 1.00 51.56 123 ASN A N 1
ATOM 952 C CA . ASN A 1 123 ? 77.525 -31.282 -109.827 1.00 51.56 123 ASN A CA 1
ATOM 953 C C . ASN A 1 123 ? 77.079 -30.593 -108.507 1.00 51.56 123 ASN A C 1
ATOM 955 O O . ASN A 1 123 ? 75.933 -30.182 -108.343 1.00 51.56 123 ASN A O 1
ATOM 959 N N . ASP A 1 124 ? 78.004 -30.476 -107.546 1.00 56.69 124 ASP A N 1
ATOM 960 C CA . ASP A 1 124 ? 77.720 -30.316 -106.104 1.00 56.69 124 ASP A CA 1
ATOM 961 C C . ASP A 1 124 ? 77.129 -28.979 -105.624 1.00 56.69 124 ASP A C 1
ATOM 963 O O . ASP A 1 124 ? 76.830 -28.847 -104.441 1.00 56.69 124 ASP A O 1
ATOM 967 N N . ILE A 1 125 ? 76.955 -27.969 -106.483 1.00 61.94 125 ILE A N 1
ATOM 968 C CA . ILE A 1 125 ? 76.518 -26.636 -106.023 1.00 61.94 125 ILE A CA 1
ATOM 969 C C . ILE A 1 125 ? 75.004 -26.444 -106.181 1.00 61.94 125 ILE A C 1
ATOM 971 O O . ILE A 1 125 ? 74.337 -26.123 -105.202 1.00 61.94 125 ILE A O 1
ATOM 975 N N . LEU A 1 126 ? 74.424 -26.655 -107.371 1.00 64.06 126 LEU A N 1
ATOM 976 C CA . LEU A 1 126 ? 72.991 -26.377 -107.579 1.00 64.06 126 LEU A CA 1
ATOM 977 C C . LEU A 1 126 ? 72.072 -27.361 -106.840 1.00 64.06 126 LEU A C 1
ATOM 979 O O . LEU A 1 126 ? 71.053 -26.940 -106.298 1.00 64.06 126 LEU A O 1
ATOM 983 N N . SER A 1 127 ? 72.423 -28.649 -106.787 1.00 64.50 127 SER A N 1
ATOM 984 C CA . SER A 1 127 ? 71.657 -29.656 -106.037 1.00 64.50 127 SER A CA 1
ATOM 985 C C . SER A 1 127 ? 71.702 -29.390 -104.531 1.00 64.50 127 SER A C 1
ATOM 987 O O . SER A 1 127 ? 70.672 -29.455 -103.862 1.00 64.50 127 SER A O 1
ATOM 989 N N . HIS A 1 128 ? 72.873 -29.022 -104.007 1.00 69.38 128 HIS A N 1
ATOM 990 C CA . HIS A 1 128 ? 73.048 -28.672 -102.602 1.00 69.38 128 HIS A CA 1
ATOM 991 C C . HIS A 1 128 ? 72.308 -27.375 -102.247 1.00 69.38 128 HIS A C 1
ATOM 993 O O . HIS A 1 128 ? 71.591 -27.347 -101.253 1.00 69.38 128 HIS A O 1
ATOM 999 N N . VAL A 1 129 ? 72.374 -26.338 -103.092 1.00 76.38 129 VAL A N 1
ATOM 1000 C CA . VAL A 1 129 ? 71.600 -25.094 -102.914 1.00 76.38 129 VAL A CA 1
ATOM 1001 C C . VAL A 1 129 ? 70.089 -25.346 -102.970 1.00 76.38 129 VAL A C 1
ATOM 1003 O O . VAL A 1 129 ? 69.367 -24.790 -102.149 1.00 76.38 129 VAL A O 1
ATOM 1006 N N . HIS A 1 130 ? 69.594 -26.212 -103.863 1.00 76.38 130 HIS A N 1
ATOM 1007 C CA . HIS A 1 130 ? 68.174 -26.585 -103.888 1.00 76.38 130 HIS A CA 1
ATOM 1008 C C . HIS A 1 130 ? 67.759 -27.348 -102.619 1.00 76.38 130 HIS A C 1
ATOM 1010 O O . HIS A 1 130 ? 66.704 -27.075 -102.051 1.00 76.38 130 HIS A O 1
ATOM 1016 N N . CYS A 1 131 ? 68.592 -28.280 -102.145 1.00 82.56 131 CYS A N 1
ATOM 1017 C CA . CYS A 1 131 ? 68.353 -29.008 -100.898 1.00 82.56 131 CYS A CA 1
ATOM 1018 C C . CYS A 1 131 ? 68.329 -28.058 -99.687 1.00 82.56 131 CYS A C 1
ATOM 1020 O O . CYS A 1 131 ? 67.393 -28.092 -98.892 1.00 82.56 131 CYS A O 1
ATOM 1022 N N . LEU A 1 132 ? 69.299 -27.142 -99.589 1.00 81.88 132 LEU A N 1
ATOM 1023 C CA . LEU A 1 132 ? 69.350 -26.114 -98.547 1.00 81.88 132 LEU A CA 1
ATOM 1024 C C . LEU A 1 132 ? 68.145 -25.166 -98.602 1.00 81.88 132 LEU A C 1
ATOM 1026 O O . LEU A 1 132 ? 67.581 -24.862 -97.557 1.00 81.88 132 LEU A O 1
ATOM 1030 N N . ALA A 1 133 ? 67.714 -24.736 -99.792 1.00 81.62 133 ALA A N 1
ATOM 1031 C CA . ALA A 1 133 ? 66.531 -23.891 -99.951 1.00 81.62 133 ALA A CA 1
ATOM 1032 C C . ALA A 1 133 ? 65.247 -24.611 -99.505 1.00 81.62 133 ALA A C 1
ATOM 1034 O O . ALA A 1 133 ? 64.436 -24.030 -98.789 1.00 81.62 133 ALA A O 1
ATOM 1035 N N . GLN A 1 134 ? 65.095 -25.891 -99.858 1.00 84.88 134 GLN A N 1
ATOM 1036 C CA . GLN A 1 134 ? 63.959 -26.719 -99.445 1.00 84.88 134 GLN A CA 1
ATOM 1037 C C . GLN A 1 134 ? 63.962 -26.990 -97.929 1.00 84.88 134 GLN A C 1
ATOM 1039 O O . GLN A 1 134 ? 62.909 -26.955 -97.293 1.00 84.88 134 GLN A O 1
ATOM 1044 N N . LEU A 1 135 ? 65.139 -27.196 -97.327 1.00 82.75 135 LEU A N 1
ATOM 1045 C CA . LEU A 1 135 ? 65.301 -27.298 -95.874 1.00 82.75 135 LEU A CA 1
ATOM 1046 C C . LEU A 1 135 ? 65.033 -25.961 -95.167 1.00 82.75 135 LEU A C 1
ATOM 1048 O O . LEU A 1 135 ? 64.442 -25.960 -94.090 1.00 82.75 135 LEU A O 1
ATOM 1052 N N . GLU A 1 136 ? 65.411 -24.819 -95.749 1.00 84.50 136 GLU A N 1
ATOM 1053 C CA . GLU A 1 136 ? 65.098 -23.503 -95.180 1.00 84.50 136 GLU A CA 1
ATOM 1054 C C . GLU A 1 136 ? 63.602 -23.171 -95.296 1.00 84.50 136 GLU A C 1
ATOM 1056 O O . GLU A 1 136 ? 63.025 -22.629 -94.356 1.00 84.50 136 GLU A O 1
ATOM 1061 N N . GLU A 1 137 ? 62.943 -23.544 -96.394 1.00 85.38 137 GLU A N 1
ATOM 1062 C CA . GLU A 1 137 ? 61.491 -23.416 -96.550 1.00 85.38 137 GLU A CA 1
ATOM 1063 C C . GLU A 1 137 ? 60.735 -24.296 -95.541 1.00 85.38 137 GLU A C 1
ATOM 1065 O O . GLU A 1 137 ? 59.824 -23.813 -94.865 1.00 85.38 137 GLU A O 1
ATOM 1070 N N . GLN A 1 138 ? 61.172 -25.545 -95.336 1.00 87.12 138 GLN A N 1
ATOM 1071 C CA . GLN A 1 138 ? 60.661 -26.392 -94.252 1.00 87.12 138 GLN A CA 1
ATOM 1072 C C . GLN A 1 138 ? 60.920 -25.771 -92.873 1.00 87.12 138 GLN A C 1
ATOM 1074 O O . GLN A 1 138 ? 60.005 -25.729 -92.050 1.00 87.12 138 GLN A O 1
ATOM 1079 N N . ARG A 1 139 ? 62.119 -25.224 -92.620 1.00 88.12 139 ARG A N 1
ATOM 1080 C CA . ARG A 1 139 ? 62.444 -24.543 -91.354 1.00 88.12 139 ARG A CA 1
ATOM 1081 C C . ARG A 1 139 ? 61.513 -23.356 -91.109 1.00 88.12 139 ARG A C 1
ATOM 1083 O O . ARG A 1 139 ? 60.963 -23.253 -90.019 1.00 88.12 139 ARG A O 1
ATOM 1090 N N . ARG A 1 140 ? 61.260 -22.521 -92.124 1.00 88.44 140 ARG A N 1
ATOM 1091 C CA . ARG A 1 140 ? 60.306 -21.398 -92.059 1.00 88.44 140 ARG A CA 1
ATOM 1092 C C . ARG A 1 140 ? 58.866 -21.871 -91.846 1.00 88.44 140 ARG A C 1
ATOM 1094 O O . ARG A 1 140 ? 58.126 -21.228 -91.107 1.00 88.44 140 ARG A O 1
ATOM 1101 N N . SER A 1 141 ? 58.465 -22.997 -92.441 1.00 90.25 141 SER A N 1
ATOM 1102 C CA . SER A 1 141 ? 57.144 -23.596 -92.201 1.00 90.25 141 SER A CA 1
ATOM 1103 C C . SER A 1 141 ? 56.990 -24.063 -90.748 1.00 90.25 141 SER A C 1
ATOM 1105 O O . SER A 1 141 ? 55.996 -23.735 -90.102 1.00 90.25 141 SER A O 1
ATOM 1107 N N . TYR A 1 142 ? 57.997 -24.743 -90.189 1.00 90.88 142 TYR A N 1
ATOM 1108 C CA . TYR A 1 142 ? 57.998 -25.132 -88.776 1.00 90.88 142 TYR A CA 1
ATOM 1109 C C . TYR A 1 142 ? 58.098 -23.925 -87.828 1.00 90.88 142 TYR A C 1
ATOM 1111 O O . TYR A 1 142 ? 57.412 -23.905 -86.811 1.00 90.88 142 TYR A O 1
ATOM 1119 N N . GLU A 1 143 ? 58.877 -22.890 -88.159 1.00 90.12 143 GLU A N 1
ATOM 1120 C CA . GLU A 1 143 ? 58.918 -21.620 -87.414 1.00 90.12 143 GLU A CA 1
ATOM 1121 C C . GLU A 1 143 ? 57.525 -20.966 -87.353 1.00 90.12 143 GLU A C 1
ATOM 1123 O O . GLU A 1 143 ? 57.076 -20.576 -86.274 1.00 90.12 143 GLU A O 1
ATOM 1128 N N . GLN A 1 144 ? 56.800 -20.918 -88.478 1.00 91.19 144 GLN A N 1
ATOM 1129 C CA . GLN A 1 144 ? 55.428 -20.399 -88.538 1.00 91.19 144 GLN A CA 1
ATOM 1130 C C . GLN A 1 144 ? 54.436 -21.257 -87.739 1.00 91.19 144 GLN A C 1
ATOM 1132 O O . GLN A 1 144 ? 53.624 -20.705 -86.998 1.00 91.19 144 GLN A O 1
ATOM 1137 N N . GLN A 1 145 ? 54.513 -22.588 -87.835 1.00 91.19 145 GLN A N 1
ATOM 1138 C CA . GLN A 1 145 ? 53.669 -23.498 -87.047 1.00 91.19 145 GLN A CA 1
ATOM 1139 C C . GLN A 1 145 ? 53.932 -23.353 -85.541 1.00 91.19 145 GLN A C 1
ATOM 1141 O O . GLN A 1 145 ? 52.991 -23.281 -84.753 1.00 91.19 145 GLN A O 1
ATOM 1146 N N . MET A 1 146 ? 55.197 -23.238 -85.127 1.00 90.12 146 MET A N 1
ATOM 1147 C CA . MET A 1 146 ? 55.562 -23.017 -83.725 1.00 90.12 146 MET A CA 1
ATOM 1148 C C . MET A 1 146 ? 55.067 -21.665 -83.201 1.00 90.12 146 MET A C 1
ATOM 1150 O O . MET A 1 146 ? 54.647 -21.586 -82.048 1.00 90.12 146 MET A O 1
ATOM 1154 N N . GLU A 1 147 ? 55.061 -20.612 -84.021 1.00 91.81 147 GLU A N 1
ATOM 1155 C CA . GLU A 1 147 ? 54.530 -19.304 -83.617 1.00 91.81 147 GLU A CA 1
ATOM 1156 C C . GLU A 1 147 ? 52.991 -19.281 -83.565 1.00 91.81 147 GLU A C 1
ATOM 1158 O O . GLU A 1 147 ? 52.404 -18.690 -82.655 1.00 91.81 147 GLU A O 1
ATOM 1163 N N . GLN A 1 148 ? 52.316 -20.009 -84.461 1.00 92.25 148 GLN A N 1
ATOM 1164 C CA . GLN A 1 148 ? 50.871 -20.257 -84.373 1.00 92.25 148 GLN A CA 1
ATOM 1165 C C . GLN A 1 148 ? 50.508 -21.046 -83.103 1.00 92.25 148 GLN A C 1
ATOM 1167 O O . GLN A 1 148 ? 49.562 -20.686 -82.405 1.00 92.25 148 GLN A O 1
ATOM 1172 N N . LEU A 1 149 ? 51.292 -22.067 -82.740 1.00 91.25 149 LEU A N 1
ATOM 1173 C CA . LEU A 1 149 ? 51.095 -22.818 -81.495 1.00 91.25 149 LEU A CA 1
ATOM 1174 C C . LEU A 1 149 ? 51.362 -21.960 -80.248 1.00 91.25 149 LEU A C 1
ATOM 1176 O O . LEU A 1 149 ? 50.569 -22.004 -79.309 1.00 91.25 149 LEU A O 1
ATOM 1180 N N . ARG A 1 150 ? 52.418 -21.132 -80.234 1.00 92.62 150 ARG A N 1
ATOM 1181 C CA . ARG A 1 150 ? 52.692 -20.179 -79.136 1.00 92.62 150 ARG A CA 1
ATOM 1182 C C . ARG A 1 150 ? 51.551 -19.188 -78.939 1.00 92.62 150 ARG A C 1
ATOM 1184 O O . ARG A 1 150 ? 51.099 -18.995 -77.813 1.00 92.62 150 ARG A O 1
ATOM 1191 N N . THR A 1 151 ? 51.073 -18.577 -80.022 1.00 91.62 151 THR A N 1
ATOM 1192 C CA . THR A 1 151 ? 49.984 -17.591 -79.960 1.00 91.62 151 THR A CA 1
ATOM 1193 C C . THR A 1 151 ? 48.654 -18.229 -79.554 1.00 91.62 151 THR A C 1
ATOM 1195 O O . THR A 1 151 ? 47.954 -17.659 -78.717 1.00 91.62 151 THR A O 1
ATOM 1198 N N . ALA A 1 152 ? 48.342 -19.440 -80.027 1.00 92.12 152 ALA A N 1
ATOM 1199 C CA . ALA A 1 152 ? 47.184 -20.208 -79.565 1.00 92.12 152 ALA A CA 1
ATOM 1200 C C . ALA A 1 152 ? 47.280 -20.585 -78.072 1.00 92.12 152 ALA A C 1
ATOM 1202 O O . ALA A 1 152 ? 46.297 -20.462 -77.338 1.00 92.12 152 ALA A O 1
ATOM 1203 N N . ASN A 1 153 ? 48.460 -20.988 -77.587 1.00 90.81 153 ASN A N 1
ATOM 1204 C CA . ASN A 1 153 ? 48.646 -21.325 -76.174 1.00 90.81 153 ASN A CA 1
ATOM 1205 C C . ASN A 1 153 ? 48.526 -20.077 -75.281 1.00 90.81 153 ASN A C 1
ATOM 1207 O O . ASN A 1 153 ? 47.794 -20.098 -74.297 1.00 90.81 153 ASN A O 1
ATOM 1211 N N . ALA A 1 154 ? 49.110 -18.945 -75.690 1.00 93.06 154 ALA A N 1
ATOM 1212 C CA . ALA A 1 154 ? 48.937 -17.667 -74.999 1.00 93.06 154 ALA A CA 1
ATOM 1213 C C . ALA A 1 154 ? 47.466 -17.198 -74.974 1.00 93.06 154 ALA A C 1
ATOM 1215 O O . ALA A 1 154 ? 47.016 -16.628 -73.980 1.00 93.06 154 ALA A O 1
ATOM 1216 N N . GLN A 1 155 ? 46.681 -17.450 -76.029 1.00 92.62 155 GLN A N 1
ATOM 1217 C CA . GLN A 1 155 ? 45.232 -17.200 -76.016 1.00 92.62 155 GLN A CA 1
ATOM 1218 C C . GLN A 1 155 ? 44.504 -18.107 -75.010 1.00 92.62 155 GLN A C 1
ATOM 1220 O O . GLN A 1 155 ? 43.645 -17.626 -74.269 1.00 92.62 155 GLN A O 1
ATOM 1225 N N . LYS A 1 156 ? 44.881 -19.390 -74.923 1.00 92.38 156 LYS A N 1
ATOM 1226 C CA . LYS A 1 156 ? 44.342 -20.341 -73.937 1.00 92.38 156 LYS A CA 1
ATOM 1227 C C . LYS A 1 156 ? 44.667 -19.930 -72.496 1.00 92.38 156 LYS A C 1
ATOM 1229 O O . LYS A 1 156 ? 43.771 -19.945 -71.656 1.00 92.38 156 LYS A O 1
ATOM 1234 N N . ASP A 1 157 ? 45.896 -19.504 -72.216 1.00 93.19 157 ASP A N 1
ATOM 1235 C CA . ASP A 1 157 ? 46.321 -19.068 -70.878 1.00 93.19 157 ASP A CA 1
ATOM 1236 C C . ASP A 1 157 ? 45.598 -17.780 -70.438 1.00 93.19 157 ASP A C 1
ATOM 1238 O O . ASP A 1 157 ? 45.156 -17.662 -69.290 1.00 93.19 157 ASP A O 1
ATOM 1242 N N . ASN A 1 158 ? 45.375 -16.841 -71.367 1.00 93.38 158 ASN A N 1
ATOM 1243 C CA . ASN A 1 158 ? 44.524 -15.671 -71.131 1.00 93.38 158 ASN A CA 1
ATOM 1244 C C . ASN A 1 158 ? 43.063 -16.068 -70.845 1.00 93.38 158 ASN A C 1
ATOM 1246 O O . ASN A 1 158 ? 42.456 -15.524 -69.921 1.00 93.38 158 ASN A O 1
ATOM 1250 N N . MET A 1 159 ? 42.510 -17.041 -71.579 1.00 93.19 159 MET A N 1
ATOM 1251 C CA . MET A 1 159 ? 41.153 -17.553 -71.346 1.00 93.19 159 MET A CA 1
ATOM 1252 C C . MET A 1 159 ? 41.027 -18.239 -69.977 1.00 93.19 159 MET A C 1
ATOM 1254 O O . MET A 1 159 ? 40.090 -17.953 -69.234 1.00 93.19 159 MET A O 1
ATOM 1258 N N . MET A 1 160 ? 41.994 -19.078 -69.584 1.00 93.62 160 MET A N 1
ATOM 1259 C CA . MET A 1 160 ? 42.010 -19.680 -68.243 1.00 93.62 160 MET A CA 1
ATOM 1260 C C . MET A 1 160 ? 42.123 -18.619 -67.144 1.00 93.62 160 MET A C 1
ATOM 1262 O O . MET A 1 160 ? 41.432 -18.713 -66.133 1.00 93.62 160 MET A O 1
ATOM 1266 N N . THR A 1 161 ? 42.930 -17.575 -67.354 1.00 94.19 161 THR A N 1
ATOM 1267 C CA . THR A 1 161 ? 43.050 -16.447 -66.415 1.00 94.19 161 THR A CA 1
ATOM 1268 C C . THR A 1 161 ? 41.730 -15.677 -66.271 1.00 94.19 161 THR A C 1
ATOM 1270 O O . THR A 1 161 ? 41.391 -15.234 -65.172 1.00 94.19 161 THR A O 1
ATOM 1273 N N . LEU A 1 162 ? 40.962 -15.526 -67.357 1.00 93.50 162 LEU A N 1
ATOM 1274 C CA . LEU A 1 162 ? 39.634 -14.909 -67.326 1.00 93.50 162 LEU A CA 1
ATOM 1275 C C . LEU A 1 162 ? 38.642 -15.776 -66.534 1.00 93.50 162 LEU A C 1
ATOM 1277 O O . LEU A 1 162 ? 38.044 -15.288 -65.578 1.00 93.50 162 LEU A O 1
ATOM 1281 N N . LEU A 1 163 ? 38.554 -17.071 -66.856 1.00 93.00 163 LEU A N 1
ATOM 1282 C CA . LEU A 1 163 ? 37.681 -18.031 -66.168 1.00 93.00 163 LEU A CA 1
ATOM 1283 C C . LEU A 1 163 ? 38.021 -18.165 -64.674 1.00 93.00 163 LEU A C 1
ATOM 1285 O O . LEU A 1 163 ? 37.123 -18.278 -63.842 1.00 93.00 163 LEU A O 1
ATOM 1289 N N . GLN A 1 164 ? 39.300 -18.109 -64.293 1.00 93.75 164 GLN A N 1
ATOM 1290 C CA . GLN A 1 164 ? 39.714 -18.100 -62.884 1.00 93.75 164 GLN A CA 1
ATOM 1291 C C . GLN A 1 164 ? 39.244 -16.837 -62.147 1.00 93.75 164 GLN A C 1
ATOM 1293 O O . GLN A 1 164 ? 38.814 -16.925 -60.997 1.00 93.75 164 GLN A O 1
ATOM 1298 N N . ARG A 1 165 ? 39.281 -15.664 -62.798 1.00 93.81 165 ARG A N 1
ATOM 1299 C CA . ARG A 1 165 ? 38.750 -14.413 -62.226 1.00 93.81 165 ARG A CA 1
ATOM 1300 C C . ARG A 1 165 ? 37.230 -14.450 -62.098 1.00 93.81 165 ARG A C 1
ATOM 1302 O O . ARG A 1 165 ? 36.719 -14.019 -61.072 1.00 93.81 165 ARG A O 1
ATOM 1309 N N . GLU A 1 166 ? 36.537 -14.980 -63.099 1.00 93.25 166 GLU A N 1
ATOM 1310 C CA . GLU A 1 166 ? 35.079 -15.134 -63.110 1.00 93.25 166 GLU A CA 1
ATOM 1311 C C . GLU A 1 166 ? 34.605 -16.067 -61.986 1.00 93.25 166 GLU A C 1
ATOM 1313 O O . GLU A 1 166 ? 33.801 -15.658 -61.151 1.00 93.25 166 GLU A O 1
ATOM 1318 N N . ASN A 1 167 ? 35.200 -17.258 -61.852 1.00 91.19 167 ASN A N 1
ATOM 1319 C CA . ASN A 1 167 ? 34.924 -18.158 -60.725 1.00 91.19 167 ASN A CA 1
ATOM 1320 C C . ASN A 1 167 ? 35.216 -17.489 -59.365 1.00 91.19 167 ASN A C 1
ATOM 1322 O O . ASN A 1 167 ? 34.410 -17.586 -58.443 1.00 91.19 167 ASN A O 1
ATOM 1326 N N . ALA A 1 168 ? 36.315 -16.734 -59.245 1.00 94.69 168 ALA A N 1
ATOM 1327 C CA . ALA A 1 168 ? 36.659 -16.000 -58.022 1.00 94.69 168 ALA A CA 1
ATOM 1328 C C . ALA A 1 168 ? 35.760 -14.776 -57.726 1.00 94.69 168 ALA A C 1
ATOM 1330 O O . ALA A 1 168 ? 35.860 -14.202 -56.635 1.00 94.69 168 ALA A O 1
ATOM 1331 N N . ILE A 1 169 ? 34.906 -14.359 -58.667 1.00 94.00 169 ILE A N 1
ATOM 1332 C CA . ILE A 1 169 ? 33.818 -13.392 -58.454 1.00 94.00 169 ILE A CA 1
ATOM 1333 C C . ILE A 1 169 ? 32.555 -14.149 -58.031 1.00 94.00 169 ILE A C 1
ATOM 1335 O O . ILE A 1 169 ? 32.016 -13.866 -56.962 1.00 94.00 169 ILE A O 1
ATOM 1339 N N . LEU A 1 170 ? 32.162 -15.180 -58.784 1.00 93.00 170 LEU A N 1
ATOM 1340 C CA . LEU A 1 170 ? 30.984 -16.007 -58.504 1.00 93.00 170 LEU A CA 1
ATOM 1341 C C . LEU A 1 170 ? 31.031 -16.656 -57.109 1.00 93.00 170 LEU A C 1
ATOM 1343 O O . LEU A 1 170 ? 30.025 -16.662 -56.402 1.00 93.00 170 LEU A O 1
ATOM 1347 N N . ASP A 1 171 ? 32.192 -17.136 -56.646 1.00 92.56 171 ASP A N 1
ATOM 1348 C CA . ASP A 1 171 ? 32.334 -17.658 -55.279 1.00 92.56 171 ASP A CA 1
ATOM 1349 C C . ASP A 1 171 ? 32.229 -16.565 -54.198 1.00 92.56 171 ASP A C 1
ATOM 1351 O O . ASP A 1 171 ? 31.766 -16.849 -53.091 1.00 92.56 171 ASP A O 1
ATOM 1355 N N . LYS A 1 172 ? 32.593 -15.307 -54.492 1.00 94.56 172 LYS A N 1
ATOM 1356 C CA . LYS A 1 172 ? 32.383 -14.180 -53.562 1.00 94.56 172 LYS A CA 1
ATOM 1357 C C . LYS A 1 172 ? 30.913 -13.785 -53.490 1.00 94.56 172 LYS A C 1
ATOM 1359 O O . LYS A 1 172 ? 30.415 -13.567 -52.390 1.00 94.56 172 LYS A O 1
ATOM 1364 N N . GLU A 1 173 ? 30.217 -13.744 -54.621 1.00 93.56 173 GLU A N 1
ATOM 1365 C CA . GLU A 1 173 ? 28.774 -13.478 -54.689 1.00 93.56 173 GLU A CA 1
ATOM 1366 C C . GLU A 1 173 ? 27.983 -14.580 -53.969 1.00 93.56 173 GLU A C 1
ATOM 1368 O O . GLU A 1 173 ? 27.187 -14.305 -53.075 1.00 93.56 173 GLU A O 1
ATOM 1373 N N . LYS A 1 174 ? 28.305 -15.849 -54.235 1.00 93.12 174 LYS A N 1
ATOM 1374 C CA . LYS A 1 174 ? 27.779 -17.031 -53.530 1.00 93.12 174 LYS A CA 1
ATOM 1375 C C . LYS A 1 174 ? 28.045 -17.004 -52.019 1.00 93.12 174 LYS A C 1
ATOM 1377 O O . LYS A 1 174 ? 27.196 -17.452 -51.249 1.00 93.12 174 LYS A O 1
ATOM 1382 N N . GLN A 1 175 ? 29.185 -16.473 -51.569 1.00 93.88 175 GLN A N 1
ATOM 1383 C CA . GLN A 1 175 ? 29.447 -16.233 -50.143 1.00 93.88 175 GLN A CA 1
ATOM 1384 C C . GLN A 1 175 ? 28.674 -15.029 -49.582 1.00 93.88 175 GLN A C 1
ATOM 1386 O O . GLN A 1 175 ? 28.282 -15.067 -48.416 1.00 93.88 175 GLN A O 1
ATOM 1391 N N . ALA A 1 176 ? 28.448 -13.977 -50.372 1.00 93.56 176 ALA A N 1
ATOM 1392 C CA . ALA A 1 176 ? 27.657 -12.815 -49.972 1.00 93.56 176 ALA A CA 1
ATOM 1393 C C . ALA A 1 176 ? 26.181 -13.194 -49.777 1.00 93.56 176 ALA A C 1
ATOM 1395 O O . ALA A 1 176 ? 25.658 -13.010 -48.681 1.00 93.56 176 ALA A O 1
ATOM 1396 N N . PHE A 1 177 ? 25.557 -13.843 -50.767 1.00 92.25 177 PHE A N 1
ATOM 1397 C CA . PHE A 1 177 ? 24.169 -14.309 -50.678 1.00 92.25 177 PHE A CA 1
ATOM 1398 C C . PHE A 1 177 ? 23.946 -15.307 -49.532 1.00 92.25 177 PHE A C 1
ATOM 1400 O O . PHE A 1 177 ? 22.901 -15.277 -48.886 1.00 92.25 177 PHE A O 1
ATOM 1407 N N . ARG A 1 178 ? 24.932 -16.162 -49.216 1.00 94.25 178 ARG A N 1
ATOM 1408 C CA . ARG A 1 178 ? 24.869 -17.033 -48.026 1.00 94.25 178 ARG A CA 1
ATOM 1409 C C . ARG A 1 178 ? 24.852 -16.228 -46.726 1.00 94.25 178 ARG A C 1
ATOM 1411 O O . ARG A 1 178 ? 23.982 -16.461 -45.898 1.00 94.25 178 ARG A O 1
ATOM 1418 N N . LYS A 1 179 ? 25.741 -15.239 -46.573 1.00 95.25 179 LYS A N 1
ATOM 1419 C CA . LYS A 1 179 ? 25.767 -14.359 -45.388 1.00 95.25 179 LYS A CA 1
ATOM 1420 C C . LYS A 1 179 ? 24.483 -13.540 -45.243 1.00 95.25 179 LYS A C 1
ATOM 1422 O O . LYS A 1 179 ? 24.001 -13.376 -44.128 1.00 95.25 179 LYS A O 1
ATOM 1427 N N . GLU A 1 180 ? 23.926 -13.055 -46.348 1.00 93.06 180 GLU A N 1
ATOM 1428 C CA . GLU A 1 180 ? 22.657 -12.320 -46.371 1.00 93.06 180 GLU A CA 1
ATOM 1429 C C . GLU A 1 180 ? 21.476 -13.219 -45.963 1.00 93.06 180 GLU A C 1
ATOM 1431 O O . GLU A 1 180 ? 20.665 -12.833 -45.123 1.00 93.06 180 GLU A O 1
ATOM 1436 N N . MET A 1 181 ? 21.437 -14.463 -46.454 1.00 93.69 181 MET A N 1
ATOM 1437 C CA . MET A 1 181 ? 20.446 -15.470 -46.056 1.00 93.69 181 MET A CA 1
ATOM 1438 C C . MET A 1 181 ? 20.585 -15.878 -44.575 1.00 93.69 181 MET A C 1
ATOM 1440 O O . MET A 1 181 ? 19.584 -15.943 -43.860 1.00 93.69 181 MET A O 1
ATOM 1444 N N . ASP A 1 182 ? 21.813 -16.051 -44.074 1.00 93.25 182 ASP A N 1
ATOM 1445 C CA . ASP A 1 182 ? 22.095 -16.294 -42.652 1.00 93.25 182 ASP A CA 1
ATOM 1446 C C . ASP A 1 182 ? 21.671 -15.114 -41.761 1.00 93.25 182 ASP A C 1
ATOM 1448 O O . ASP A 1 182 ? 21.188 -15.320 -40.645 1.00 93.25 182 ASP A O 1
ATOM 1452 N N . MET A 1 183 ? 21.847 -13.872 -42.228 1.00 91.81 183 MET A N 1
ATOM 1453 C CA . MET A 1 183 ? 21.387 -12.669 -41.528 1.00 91.81 183 MET A CA 1
ATOM 1454 C C . MET A 1 183 ? 19.858 -12.595 -41.496 1.00 91.81 183 MET A C 1
ATOM 1456 O O . MET A 1 183 ? 19.289 -12.448 -40.416 1.00 91.81 183 MET A O 1
ATOM 1460 N N . ALA A 1 184 ? 19.186 -12.793 -42.633 1.00 91.56 184 ALA A N 1
ATOM 1461 C CA . ALA A 1 184 ? 17.725 -12.804 -42.710 1.00 91.56 184 ALA A CA 1
ATOM 1462 C C . ALA A 1 184 ? 17.095 -13.894 -41.818 1.00 91.56 184 ALA A C 1
ATOM 1464 O O . ALA A 1 184 ? 16.079 -13.652 -41.160 1.00 91.56 184 ALA A O 1
ATOM 1465 N N . ASN A 1 185 ? 17.719 -15.076 -41.724 1.00 91.44 185 ASN A N 1
ATOM 1466 C CA . ASN A 1 185 ? 17.302 -16.125 -40.788 1.00 91.44 185 ASN A CA 1
ATOM 1467 C C . ASN A 1 185 ? 17.448 -15.678 -39.323 1.00 91.44 185 ASN A C 1
ATOM 1469 O O . ASN A 1 185 ? 16.488 -15.785 -38.559 1.00 91.44 185 ASN A O 1
ATOM 1473 N N . LYS A 1 186 ? 18.592 -15.097 -38.938 1.00 95.00 186 LYS A N 1
ATOM 1474 C CA . LYS A 1 186 ? 18.823 -14.586 -37.572 1.00 95.00 186 LYS A CA 1
ATOM 1475 C C . LYS A 1 186 ? 17.874 -13.447 -37.200 1.00 95.00 186 LYS A C 1
ATOM 1477 O O . LYS A 1 186 ? 17.417 -13.380 -36.059 1.00 95.00 186 LYS A O 1
ATOM 1482 N N . GLU A 1 187 ? 17.530 -12.567 -38.138 1.00 91.81 187 GLU A N 1
ATOM 1483 C CA . GLU A 1 187 ? 16.537 -11.506 -37.930 1.00 91.81 187 GLU A CA 1
ATOM 1484 C C . GLU A 1 187 ? 15.119 -12.069 -37.764 1.00 91.81 187 GLU A C 1
ATOM 1486 O O . GLU A 1 187 ? 14.385 -11.637 -36.868 1.00 91.81 187 GLU A O 1
ATOM 1491 N N . LYS A 1 188 ? 14.749 -13.083 -38.554 1.00 95.12 188 LYS A N 1
ATOM 1492 C CA . LYS A 1 188 ? 13.487 -13.824 -38.415 1.00 95.12 188 LYS A CA 1
ATOM 1493 C C . LYS A 1 188 ? 13.389 -14.524 -37.056 1.00 95.12 188 LYS A C 1
ATOM 1495 O O . LYS A 1 188 ? 12.393 -14.345 -36.359 1.00 95.12 188 LYS A O 1
ATOM 1500 N N . GLU A 1 189 ? 14.418 -15.260 -36.642 1.00 92.69 189 GLU A N 1
ATOM 1501 C CA . GLU A 1 189 ? 14.494 -15.924 -35.331 1.00 92.69 189 GLU A CA 1
ATOM 1502 C C . GLU A 1 189 ? 14.419 -14.912 -34.181 1.00 92.69 189 GLU A C 1
ATOM 1504 O O . GLU A 1 189 ? 13.580 -15.040 -33.289 1.00 92.69 189 GLU A O 1
ATOM 1509 N N . THR A 1 190 ? 15.208 -13.837 -34.253 1.00 93.81 190 THR A N 1
ATOM 1510 C CA . THR A 1 190 ? 15.178 -12.724 -33.288 1.00 93.81 190 THR A CA 1
ATOM 1511 C C . THR A 1 190 ? 13.787 -12.091 -33.199 1.00 93.81 190 THR A C 1
ATOM 1513 O O . THR A 1 190 ? 13.342 -11.699 -32.119 1.00 93.81 190 THR A O 1
ATOM 1516 N N . THR A 1 191 ? 13.075 -11.994 -34.322 1.00 94.12 191 THR A N 1
ATOM 1517 C CA . THR A 1 191 ? 11.708 -11.465 -34.373 1.00 94.12 191 THR A CA 1
ATOM 1518 C C . THR A 1 191 ? 10.715 -12.422 -33.713 1.00 94.12 191 THR A C 1
ATOM 1520 O O . THR A 1 191 ? 9.913 -11.977 -32.894 1.00 94.12 191 THR A O 1
ATOM 1523 N N . VAL A 1 192 ? 10.809 -13.730 -33.975 1.00 96.56 192 VAL A N 1
ATOM 1524 C CA . VAL A 1 192 ? 9.988 -14.756 -33.302 1.00 96.56 192 VAL A CA 1
ATOM 1525 C C . VAL A 1 192 ? 10.225 -14.750 -31.789 1.00 96.56 192 VAL A C 1
ATOM 1527 O O . VAL A 1 192 ? 9.257 -14.751 -31.031 1.00 96.56 192 VAL A O 1
ATOM 1530 N N . ILE A 1 193 ? 11.479 -14.646 -31.334 1.00 95.00 193 ILE A N 1
ATOM 1531 C CA . ILE A 1 193 ? 11.823 -14.535 -29.906 1.00 95.00 193 ILE A CA 1
ATOM 1532 C C . ILE A 1 193 ? 11.183 -13.281 -29.289 1.00 95.00 193 ILE A C 1
ATOM 1534 O O . ILE A 1 193 ? 10.538 -13.374 -28.246 1.00 95.00 193 ILE A O 1
ATOM 1538 N N . LYS A 1 194 ? 11.276 -12.117 -29.951 1.00 95.06 194 LYS A N 1
ATOM 1539 C CA . LYS A 1 194 ? 10.632 -10.871 -29.490 1.00 95.06 194 LYS A CA 1
ATOM 1540 C C . LYS A 1 194 ? 9.107 -11.000 -29.390 1.00 95.06 194 LYS A C 1
ATOM 1542 O O . LYS A 1 194 ? 8.527 -10.503 -28.424 1.00 95.06 194 LYS A O 1
ATOM 1547 N N . PHE A 1 195 ? 8.457 -11.680 -30.338 1.00 94.56 195 PHE A N 1
ATOM 1548 C CA . PHE A 1 195 ? 7.020 -11.967 -30.259 1.00 94.56 195 PHE A CA 1
ATOM 1549 C C . PHE A 1 195 ? 6.684 -12.921 -29.105 1.00 94.56 195 PHE A C 1
ATOM 1551 O O . PHE A 1 195 ? 5.786 -12.612 -28.328 1.00 94.56 195 PHE A O 1
ATOM 1558 N N . ALA A 1 196 ? 7.430 -14.014 -28.928 1.00 94.75 196 ALA A N 1
ATOM 1559 C CA . ALA A 1 196 ? 7.218 -14.964 -27.833 1.00 94.75 196 ALA A CA 1
ATOM 1560 C C . ALA A 1 196 ? 7.420 -14.323 -26.446 1.00 94.75 196 ALA A C 1
ATOM 1562 O O . ALA A 1 196 ? 6.619 -14.542 -25.539 1.00 94.75 196 ALA A O 1
ATOM 1563 N N . MET A 1 197 ? 8.439 -13.469 -26.286 1.00 94.44 197 MET A N 1
ATOM 1564 C CA . MET A 1 197 ? 8.648 -12.686 -25.061 1.00 94.44 197 MET A CA 1
ATOM 1565 C C . MET A 1 197 ? 7.489 -11.717 -24.799 1.00 94.44 197 MET A C 1
ATOM 1567 O O . MET A 1 197 ? 7.020 -11.619 -23.666 1.00 94.44 197 MET A O 1
ATOM 1571 N N . LYS A 1 198 ? 7.000 -11.021 -25.835 1.00 93.69 198 LYS A N 1
ATOM 1572 C CA . LYS A 1 198 ? 5.861 -10.102 -25.708 1.00 93.69 198 LYS A CA 1
ATOM 1573 C C . LYS A 1 198 ? 4.566 -10.837 -25.351 1.00 93.69 198 LYS A C 1
ATOM 1575 O O . LYS A 1 198 ? 3.823 -10.347 -24.507 1.00 93.69 198 LYS A O 1
ATOM 1580 N N . GLU A 1 199 ? 4.319 -12.002 -25.944 1.00 94.75 199 GLU A N 1
ATOM 1581 C CA . GLU A 1 199 ? 3.144 -12.822 -25.634 1.00 94.75 199 GLU A CA 1
ATOM 1582 C C . GLU A 1 199 ? 3.214 -13.382 -24.206 1.00 94.75 199 GLU A C 1
ATOM 1584 O O . GLU A 1 199 ? 2.229 -13.311 -23.477 1.00 94.75 199 GLU A O 1
ATOM 1589 N N . LYS A 1 200 ? 4.395 -13.825 -23.742 1.00 95.75 200 LYS A N 1
ATOM 1590 C CA . LYS A 1 200 ? 4.601 -14.216 -22.336 1.00 95.75 200 LYS A CA 1
ATOM 1591 C C . LYS A 1 200 ? 4.273 -13.065 -21.380 1.00 95.75 200 LYS A C 1
ATOM 1593 O O . LYS A 1 200 ? 3.507 -13.263 -20.445 1.00 95.75 200 LYS A O 1
ATOM 1598 N N . LEU A 1 201 ? 4.808 -11.865 -21.627 1.00 92.69 201 LEU A N 1
ATOM 1599 C CA . LEU A 1 201 ? 4.525 -10.679 -20.806 1.00 92.69 201 LEU A CA 1
ATOM 1600 C C . LEU A 1 201 ? 3.032 -10.309 -20.817 1.00 92.69 201 LEU A C 1
ATOM 1602 O O . LEU A 1 201 ? 2.496 -9.914 -19.788 1.00 92.69 201 LEU A O 1
ATOM 1606 N N . LEU A 1 202 ? 2.346 -10.481 -21.950 1.00 94.62 202 LEU A N 1
ATOM 1607 C CA . LEU A 1 202 ? 0.904 -10.254 -22.077 1.00 94.62 202 LEU A CA 1
ATOM 1608 C C . LEU A 1 202 ? 0.077 -11.302 -21.310 1.00 94.62 202 LEU A C 1
ATOM 1610 O O . LEU A 1 202 ? -0.947 -10.959 -20.723 1.00 94.62 202 LEU A O 1
ATOM 1614 N N . ILE A 1 203 ? 0.517 -12.561 -21.284 1.00 94.06 203 ILE A N 1
ATOM 1615 C CA . ILE A 1 203 ? -0.092 -13.637 -20.489 1.00 94.06 203 ILE A CA 1
ATOM 1616 C C . ILE A 1 203 ? 0.146 -13.415 -18.990 1.00 94.06 203 ILE A C 1
ATOM 1618 O O . ILE A 1 203 ? -0.780 -13.570 -18.198 1.00 94.06 203 ILE A O 1
ATOM 1622 N N . ASP A 1 204 ? 1.357 -13.039 -18.586 1.00 91.75 204 ASP A N 1
ATOM 1623 C CA . ASP A 1 204 ? 1.679 -12.824 -17.174 1.00 91.75 204 ASP A CA 1
ATOM 1624 C C . ASP A 1 204 ? 0.950 -11.579 -16.623 1.00 91.75 204 ASP A C 1
ATOM 1626 O O . ASP A 1 204 ? 0.334 -11.666 -15.563 1.00 91.75 204 ASP A O 1
ATOM 1630 N N . ALA A 1 205 ? 0.864 -10.485 -17.394 1.00 91.62 205 ALA A N 1
ATOM 1631 C CA . ALA A 1 205 ? 0.056 -9.309 -17.042 1.00 91.62 205 ALA A CA 1
ATOM 1632 C C . ALA A 1 205 ? -1.463 -9.593 -16.988 1.00 91.62 205 ALA A C 1
ATOM 1634 O O . ALA A 1 205 ? -2.181 -8.965 -16.210 1.00 91.62 205 ALA A O 1
ATOM 1635 N N . LYS A 1 206 ? -1.979 -10.549 -17.780 1.00 93.81 206 LYS A N 1
ATOM 1636 C CA . LYS A 1 206 ? -3.371 -11.026 -17.651 1.00 93.81 206 LYS A CA 1
ATOM 1637 C C . LYS A 1 206 ? -3.599 -11.757 -16.329 1.00 93.81 206 LYS A C 1
ATOM 1639 O O . LYS A 1 206 ? -4.560 -11.435 -15.641 1.00 93.81 206 LYS A O 1
ATOM 1644 N N . LYS A 1 207 ? -2.704 -12.675 -15.941 1.00 95.94 207 LYS A N 1
ATOM 1645 C CA . LYS A 1 207 ? -2.794 -13.390 -14.652 1.00 95.94 207 LYS A CA 1
ATOM 1646 C C . LYS A 1 207 ? -2.715 -12.434 -13.463 1.00 95.94 207 LYS A C 1
ATOM 1648 O O . LYS A 1 207 ? -3.453 -12.599 -12.499 1.00 95.94 207 LYS A O 1
ATOM 1653 N N . GLU A 1 208 ? -1.832 -11.437 -13.531 1.00 92.56 208 GLU A N 1
ATOM 1654 C CA . GLU A 1 208 ? -1.716 -10.398 -12.502 1.00 92.56 208 GLU A CA 1
ATOM 1655 C C . GLU A 1 208 ? -3.014 -9.584 -12.394 1.00 92.56 208 GLU A C 1
ATOM 1657 O O . GLU A 1 208 ? -3.553 -9.433 -11.298 1.00 92.56 208 GLU A O 1
ATOM 1662 N N . LYS A 1 209 ? -3.590 -9.163 -13.530 1.00 94.12 209 LYS A N 1
ATOM 1663 C CA . LYS A 1 209 ? -4.910 -8.519 -13.567 1.00 94.12 209 LYS A CA 1
ATOM 1664 C C . LYS A 1 209 ? -6.004 -9.406 -12.961 1.00 94.12 209 LYS A C 1
ATOM 1666 O O . LYS A 1 209 ? -6.772 -8.923 -12.141 1.00 94.12 209 LYS A O 1
ATOM 1671 N N . GLU A 1 210 ? -6.075 -10.683 -13.333 1.00 94.88 210 GLU A N 1
ATOM 1672 C CA . GLU A 1 210 ? -7.072 -11.636 -12.816 1.00 94.88 210 GLU A CA 1
ATOM 1673 C C . GLU A 1 210 ? -6.929 -11.860 -11.298 1.00 94.88 210 GLU A C 1
ATOM 1675 O O . GLU A 1 210 ? -7.933 -11.947 -10.587 1.00 94.88 210 GLU A O 1
ATOM 1680 N N . ALA A 1 211 ? -5.699 -11.883 -10.775 1.00 91.25 211 ALA A N 1
ATOM 1681 C CA . ALA A 1 211 ? -5.437 -11.955 -9.338 1.00 91.25 211 ALA A CA 1
ATOM 1682 C C . ALA A 1 211 ? -5.894 -10.684 -8.597 1.00 91.25 211 ALA A C 1
ATOM 1684 O O . ALA A 1 211 ? -6.548 -10.785 -7.556 1.00 91.25 211 ALA A O 1
ATOM 1685 N N . VAL A 1 212 ? -5.611 -9.499 -9.151 1.00 92.25 212 VAL A N 1
ATOM 1686 C CA . VAL A 1 212 ? -6.045 -8.207 -8.590 1.00 92.25 212 VAL A CA 1
ATOM 1687 C C . VAL A 1 212 ? -7.566 -8.044 -8.665 1.00 92.25 212 VAL A C 1
ATOM 1689 O O . VAL A 1 212 ? -8.177 -7.649 -7.674 1.00 92.25 212 VAL A O 1
ATOM 1692 N N . ASP A 1 213 ? -8.203 -8.402 -9.785 1.00 91.88 213 ASP A N 1
ATOM 1693 C CA . ASP A 1 213 ? -9.664 -8.373 -9.940 1.00 91.88 213 ASP A CA 1
ATOM 1694 C C . ASP A 1 213 ? -10.352 -9.295 -8.922 1.00 91.88 213 ASP A C 1
ATOM 1696 O O . ASP A 1 213 ? -11.362 -8.913 -8.324 1.00 91.88 213 ASP A O 1
ATOM 1700 N N . LYS A 1 214 ? -9.786 -10.486 -8.670 1.00 96.00 214 LYS A N 1
ATOM 1701 C CA . LYS A 1 214 ? -10.273 -11.400 -7.628 1.00 96.00 214 LYS A CA 1
ATOM 1702 C C . LYS A 1 214 ? -10.136 -10.787 -6.233 1.00 96.00 214 LYS A C 1
ATOM 1704 O O . LYS A 1 214 ? -11.119 -10.750 -5.497 1.00 96.00 214 LYS A O 1
ATOM 1709 N N . GLN A 1 215 ? -8.955 -10.277 -5.875 1.00 93.31 215 GLN A N 1
ATOM 1710 C CA . GLN A 1 215 ? -8.731 -9.649 -4.568 1.00 93.31 215 GLN A CA 1
ATOM 1711 C C . GLN A 1 215 ? -9.683 -8.461 -4.350 1.00 93.31 215 GLN A C 1
ATOM 1713 O O . GLN A 1 215 ? -10.275 -8.316 -3.283 1.00 93.31 215 GLN A O 1
ATOM 1718 N N . LEU A 1 216 ? -9.909 -7.658 -5.391 1.00 89.88 216 LEU A N 1
ATOM 1719 C CA . LEU A 1 216 ? -10.849 -6.540 -5.398 1.00 89.88 216 LEU A CA 1
ATOM 1720 C C . LEU A 1 216 ? -12.315 -6.995 -5.253 1.00 89.88 216 LEU A C 1
ATOM 1722 O O . LEU A 1 216 ? -13.112 -6.285 -4.635 1.00 89.88 216 LEU A O 1
ATOM 1726 N N . ALA A 1 217 ? -12.688 -8.168 -5.772 1.00 94.88 217 ALA A N 1
ATOM 1727 C CA . ALA A 1 217 ? -14.004 -8.767 -5.545 1.00 94.88 217 ALA A CA 1
ATOM 1728 C C . ALA A 1 217 ? -14.181 -9.256 -4.093 1.00 94.88 217 ALA A C 1
ATOM 1730 O O . ALA A 1 217 ? -15.223 -8.989 -3.485 1.00 94.88 217 ALA A O 1
ATOM 1731 N N . ASP A 1 218 ? -13.160 -9.897 -3.517 1.00 91.81 218 ASP A N 1
ATOM 1732 C CA . ASP A 1 218 ? -13.167 -10.346 -2.121 1.00 91.81 218 ASP A CA 1
ATOM 1733 C C . ASP A 1 218 ? -13.222 -9.147 -1.148 1.00 91.81 218 ASP A C 1
ATOM 1735 O O . ASP A 1 218 ? -14.121 -9.083 -0.306 1.00 91.81 218 ASP A O 1
ATOM 1739 N N . THR A 1 219 ? -12.406 -8.103 -1.337 1.00 90.12 219 THR A N 1
ATOM 1740 C CA . THR A 1 219 ? -12.494 -6.868 -0.529 1.00 90.12 219 THR A CA 1
ATOM 1741 C C . THR A 1 219 ? -13.845 -6.153 -0.694 1.00 90.12 219 THR A C 1
ATOM 1743 O O . THR A 1 219 ? -14.412 -5.663 0.283 1.00 90.12 219 THR A O 1
ATOM 1746 N N . LYS A 1 220 ? -14.452 -6.138 -1.894 1.00 92.38 220 LYS A N 1
ATOM 1747 C CA . LYS A 1 220 ? -15.825 -5.613 -2.081 1.00 92.38 220 LYS A CA 1
ATOM 1748 C C . LYS A 1 220 ? -16.875 -6.402 -1.287 1.00 92.38 220 LYS A C 1
ATOM 1750 O O . LYS A 1 220 ? -17.867 -5.819 -0.842 1.00 92.38 220 LYS A O 1
ATOM 1755 N N . LYS A 1 221 ? -16.685 -7.710 -1.100 1.00 96.50 221 LYS A N 1
ATOM 1756 C CA . LYS A 1 221 ? -17.547 -8.564 -0.267 1.00 96.50 221 LYS A CA 1
ATOM 1757 C C . LYS A 1 221 ? -17.355 -8.256 1.221 1.00 96.50 221 LYS A C 1
ATOM 1759 O O . LYS A 1 221 ? -18.341 -8.147 1.947 1.00 96.50 221 LYS A O 1
ATOM 1764 N N . GLU A 1 222 ? -16.122 -8.029 1.663 1.00 93.56 222 GLU A N 1
ATOM 1765 C CA . GLU A 1 222 ? -15.811 -7.603 3.034 1.00 93.56 222 GLU A CA 1
ATOM 1766 C C . GLU A 1 222 ? -16.406 -6.230 3.367 1.00 93.56 222 GLU A C 1
ATOM 1768 O O . GLU A 1 222 ? -17.068 -6.093 4.395 1.00 93.56 222 GLU A O 1
ATOM 1773 N N . VAL A 1 223 ? -16.283 -5.242 2.473 1.00 91.19 223 VAL A N 1
ATOM 1774 C CA . VAL A 1 223 ? -16.903 -3.913 2.637 1.00 91.19 223 VAL A CA 1
ATOM 1775 C C . VAL A 1 223 ? -18.425 -4.020 2.790 1.00 91.19 223 VAL A C 1
ATOM 1777 O O . VAL A 1 223 ? -18.994 -3.380 3.676 1.00 91.19 223 VAL A O 1
ATOM 1780 N N . LYS A 1 224 ? -19.094 -4.876 2.001 1.00 96.31 224 LYS A N 1
ATOM 1781 C CA . LYS A 1 224 ? -20.532 -5.157 2.170 1.00 96.31 224 LYS A CA 1
ATOM 1782 C C . LYS A 1 224 ? -20.833 -5.772 3.540 1.00 96.31 224 LYS A C 1
ATOM 1784 O O . LYS A 1 224 ? -21.722 -5.283 4.229 1.00 96.31 224 LYS A O 1
ATOM 1789 N N . ASN A 1 225 ? -20.059 -6.767 3.979 1.00 94.44 225 ASN A N 1
ATOM 1790 C CA . ASN A 1 225 ? -20.229 -7.396 5.295 1.00 94.44 225 ASN A CA 1
ATOM 1791 C C . ASN A 1 225 ? -20.050 -6.394 6.453 1.00 94.44 225 ASN A C 1
ATOM 1793 O O . ASN A 1 225 ? -20.832 -6.400 7.406 1.00 94.44 225 ASN A O 1
ATOM 1797 N N . VAL A 1 226 ? -19.038 -5.521 6.380 1.00 92.56 226 VAL A N 1
ATOM 1798 C CA . VAL A 1 226 ? -18.782 -4.471 7.382 1.00 92.56 226 VAL A CA 1
ATOM 1799 C C . VAL A 1 226 ? -19.895 -3.422 7.370 1.00 92.56 226 VAL A C 1
ATOM 1801 O O . VAL A 1 226 ? -20.376 -3.045 8.436 1.00 92.56 226 VAL A O 1
ATOM 1804 N N . SER A 1 227 ? -20.372 -3.011 6.191 1.00 94.75 227 SER A N 1
ATOM 1805 C CA . SER A 1 227 ? -21.512 -2.097 6.047 1.00 94.75 227 SER A CA 1
ATOM 1806 C C . SER A 1 227 ? -22.794 -2.670 6.671 1.00 94.75 227 SER A C 1
ATOM 1808 O O . SER A 1 227 ? -23.455 -1.982 7.449 1.00 94.75 227 SER A O 1
ATOM 1810 N N . THR A 1 228 ? -23.099 -3.954 6.446 1.00 95.75 228 THR A N 1
ATOM 1811 C CA . THR A 1 228 ? -24.240 -4.634 7.085 1.00 95.75 228 THR A CA 1
ATOM 1812 C C . THR A 1 228 ? -24.101 -4.688 8.611 1.00 95.75 228 THR A C 1
ATOM 1814 O O . THR A 1 228 ? -25.060 -4.395 9.324 1.00 95.75 228 THR A O 1
ATOM 1817 N N . ARG A 1 229 ? -22.904 -4.993 9.138 1.00 96.12 229 ARG A N 1
ATOM 1818 C CA . ARG A 1 229 ? -22.633 -4.946 10.590 1.00 96.12 229 ARG A CA 1
ATOM 1819 C C . ARG A 1 229 ? -22.799 -3.534 11.159 1.00 96.12 229 ARG A C 1
ATOM 1821 O O . ARG A 1 229 ? -23.363 -3.382 12.238 1.00 96.12 229 ARG A O 1
ATOM 1828 N N . PHE A 1 230 ? -22.347 -2.509 10.437 1.00 93.94 230 PHE A N 1
ATOM 1829 C CA . PHE A 1 230 ? -22.502 -1.110 10.835 1.00 93.94 230 PHE A CA 1
ATOM 1830 C C . PHE A 1 230 ? -23.978 -0.697 10.909 1.00 93.94 230 PHE A C 1
ATOM 1832 O O . PHE A 1 230 ? -24.368 -0.060 11.885 1.00 93.94 230 PHE A O 1
ATOM 1839 N N . MET A 1 231 ? -24.812 -1.106 9.944 1.00 97.12 231 MET A N 1
ATOM 1840 C CA . MET A 1 231 ? -26.260 -0.862 9.995 1.00 97.12 231 MET A CA 1
ATOM 1841 C C . MET A 1 231 ? -26.911 -1.521 11.218 1.00 97.12 231 MET A C 1
ATOM 1843 O O . MET A 1 231 ? -27.609 -0.839 11.962 1.00 97.12 231 MET A O 1
ATOM 1847 N N . ALA A 1 232 ? -26.606 -2.792 11.501 1.00 93.50 232 ALA A N 1
ATOM 1848 C CA . ALA A 1 232 ? -27.141 -3.483 12.679 1.00 93.50 232 ALA A CA 1
ATOM 1849 C C . ALA A 1 232 ? -26.714 -2.817 14.008 1.00 93.50 232 ALA A C 1
ATOM 1851 O O . ALA A 1 232 ? -27.520 -2.664 14.924 1.00 93.50 232 ALA A O 1
ATOM 1852 N N . ILE A 1 233 ? -25.460 -2.355 14.107 1.00 94.19 233 ILE A N 1
ATOM 1853 C CA . ILE A 1 233 ? -24.966 -1.591 15.268 1.00 94.19 233 ILE A CA 1
ATOM 1854 C C . ILE A 1 233 ? -25.651 -0.217 15.361 1.00 94.19 233 ILE A C 1
ATOM 1856 O O . ILE A 1 233 ? -25.930 0.258 16.462 1.00 94.19 233 ILE A O 1
ATOM 1860 N N . HIS A 1 234 ? -25.947 0.429 14.230 1.00 95.19 234 HIS A N 1
ATOM 1861 C CA . HIS A 1 234 ? -26.673 1.697 14.196 1.00 95.19 234 HIS A CA 1
ATOM 1862 C C . HIS A 1 234 ? -28.130 1.534 14.661 1.00 95.19 234 HIS A C 1
ATOM 1864 O O . HIS A 1 234 ? -28.610 2.346 15.449 1.00 95.19 234 HIS A O 1
ATOM 1870 N N . GLU A 1 235 ? -28.814 0.474 14.231 1.00 96.62 235 GLU A N 1
ATOM 1871 C CA . GLU A 1 235 ? -30.167 0.125 14.681 1.00 96.62 235 GLU A CA 1
ATOM 1872 C C . GLU A 1 235 ? -30.201 -0.181 16.186 1.00 96.62 235 GLU A C 1
ATOM 1874 O O . GLU A 1 235 ? -31.020 0.389 16.911 1.00 96.62 235 GLU A O 1
ATOM 1879 N N . GLU A 1 236 ? -29.264 -0.989 16.693 1.00 94.38 236 GLU A N 1
ATOM 1880 C CA . GLU A 1 236 ? -29.167 -1.295 18.126 1.00 94.38 236 GLU A CA 1
ATOM 1881 C C . GLU A 1 236 ? -28.814 -0.053 18.963 1.00 94.38 236 GLU A C 1
ATOM 1883 O O . GLU A 1 236 ? -29.393 0.163 20.028 1.00 94.38 236 GLU A O 1
ATOM 1888 N N . LYS A 1 237 ? -27.943 0.833 18.458 1.00 95.75 237 LYS A N 1
ATOM 1889 C CA . LYS A 1 237 ? -27.689 2.150 19.064 1.00 95.75 237 LYS A CA 1
ATOM 1890 C C . LYS A 1 237 ? -28.980 2.968 19.157 1.00 95.75 237 LYS A C 1
ATOM 1892 O O . LYS A 1 237 ? -29.266 3.516 20.220 1.00 95.75 237 LYS A O 1
ATOM 1897 N N . SER A 1 238 ? -29.766 3.045 18.081 1.00 96.38 238 SER A N 1
ATOM 1898 C CA . SER A 1 238 ? -31.049 3.761 18.070 1.00 96.38 238 SER A CA 1
ATOM 1899 C C . SER A 1 238 ? -32.057 3.158 19.057 1.00 96.38 238 SER A C 1
ATOM 1901 O O . SER A 1 238 ? -32.713 3.904 19.789 1.00 96.38 238 SER A O 1
ATOM 1903 N N . ARG A 1 239 ? -32.129 1.823 19.148 1.00 98.19 239 ARG A N 1
ATOM 1904 C CA . ARG A 1 239 ? -32.952 1.104 20.134 1.00 98.19 239 ARG A CA 1
ATOM 1905 C C . ARG A 1 239 ? -32.517 1.411 21.570 1.00 98.19 239 ARG A C 1
ATOM 1907 O O . ARG A 1 239 ? -33.362 1.672 22.424 1.00 98.19 239 ARG A O 1
ATOM 1914 N N . MET A 1 240 ? -31.211 1.438 21.831 1.00 94.19 240 MET A N 1
ATOM 1915 C CA . MET A 1 240 ? -30.656 1.766 23.145 1.00 94.19 240 MET A CA 1
ATOM 1916 C C . MET A 1 240 ? -30.933 3.224 23.538 1.00 94.19 240 MET A C 1
ATOM 1918 O O . MET A 1 240 ? -31.316 3.481 24.676 1.00 94.19 240 MET A O 1
ATOM 1922 N N . THR A 1 241 ? -30.819 4.181 22.606 1.00 93.38 241 THR A N 1
ATOM 1923 C CA . THR A 1 241 ? -31.198 5.585 22.854 1.00 93.38 241 THR A CA 1
ATOM 1924 C C . THR A 1 241 ? -32.670 5.710 23.255 1.00 93.38 241 THR A C 1
ATOM 1926 O O . THR A 1 241 ? -32.960 6.355 24.258 1.00 93.38 241 THR A O 1
ATOM 1929 N N . TYR A 1 242 ? -33.584 5.028 22.555 1.00 96.81 242 TYR A N 1
ATOM 1930 C CA . TYR A 1 242 ? -35.010 5.020 22.909 1.00 96.81 242 TYR A CA 1
ATOM 1931 C C . TYR A 1 242 ? -35.266 4.493 24.333 1.00 96.81 242 TYR A C 1
ATOM 1933 O O . TYR A 1 242 ? -36.013 5.105 25.097 1.00 96.81 242 TYR A O 1
ATOM 1941 N N . ILE A 1 243 ? -34.606 3.396 24.722 1.00 96.69 243 ILE A N 1
ATOM 1942 C CA . ILE A 1 243 ? -34.722 2.817 26.073 1.00 96.69 243 ILE A CA 1
ATOM 1943 C C . ILE A 1 243 ? -34.161 3.775 27.137 1.00 96.69 243 ILE A C 1
ATOM 1945 O O . ILE A 1 243 ? -34.748 3.924 28.209 1.00 96.69 243 ILE A O 1
ATOM 1949 N N . ILE A 1 244 ? -33.052 4.462 26.849 1.00 93.94 244 ILE A N 1
ATOM 1950 C CA . ILE A 1 244 ? -32.485 5.478 27.747 1.00 93.94 244 ILE A CA 1
ATOM 1951 C C . ILE A 1 244 ? -33.469 6.643 27.934 1.00 93.94 244 ILE A C 1
ATOM 1953 O O . ILE A 1 244 ? -33.713 7.046 29.074 1.00 93.94 244 ILE A O 1
ATOM 1957 N N . ASP A 1 245 ? -34.087 7.144 26.861 1.00 96.19 245 ASP A N 1
ATOM 1958 C CA . ASP A 1 245 ? -35.105 8.199 26.937 1.00 96.19 245 ASP A CA 1
ATOM 1959 C C . ASP A 1 245 ? -36.347 7.759 27.731 1.00 96.19 245 ASP A C 1
ATOM 1961 O O . ASP A 1 245 ? -36.845 8.518 28.570 1.00 96.19 245 ASP A O 1
ATOM 1965 N N . GLU A 1 246 ? -36.819 6.522 27.542 1.00 97.44 246 GLU A N 1
ATOM 1966 C CA . GLU A 1 246 ? -37.903 5.925 28.333 1.00 97.44 246 GLU A CA 1
ATOM 1967 C C . GLU A 1 246 ? -37.549 5.877 29.828 1.00 97.44 246 GLU A C 1
ATOM 1969 O O . GLU A 1 246 ? -38.308 6.384 30.660 1.00 97.44 246 GLU A O 1
ATOM 1974 N N . LYS A 1 247 ? -36.359 5.386 30.193 1.00 96.81 247 LYS A N 1
ATOM 1975 C CA . LYS A 1 247 ? -35.915 5.366 31.597 1.00 96.81 247 LYS A CA 1
ATOM 1976 C C . LYS A 1 247 ? -35.680 6.763 32.169 1.00 96.81 247 LYS A C 1
ATOM 1978 O O . LYS A 1 247 ? -35.996 7.007 33.334 1.00 96.81 247 LYS A O 1
ATOM 1983 N N . CYS A 1 248 ? -35.261 7.730 31.357 1.00 95.56 248 CYS A N 1
ATOM 1984 C CA . CYS A 1 248 ? -35.202 9.132 31.771 1.00 95.56 248 CYS A CA 1
ATOM 1985 C C . CYS A 1 248 ? -36.601 9.739 31.984 1.00 95.56 248 CYS A C 1
ATOM 1987 O O . CYS A 1 248 ? -36.756 10.616 32.837 1.00 95.56 248 CYS A O 1
ATOM 1989 N N . ASN A 1 249 ? -37.628 9.281 31.258 1.00 96.19 249 ASN A N 1
ATOM 1990 C CA . ASN A 1 249 ? -39.026 9.650 31.500 1.00 96.19 249 ASN A CA 1
ATOM 1991 C C . ASN A 1 249 ? -39.576 8.997 32.786 1.00 96.19 249 ASN A C 1
ATOM 1993 O O . ASN A 1 249 ? -40.241 9.686 33.564 1.00 96.19 249 ASN A O 1
ATOM 1997 N N . GLU A 1 250 ? -39.259 7.723 33.053 1.00 96.81 250 GLU A N 1
ATOM 1998 C CA . GLU A 1 250 ? -39.605 7.025 34.305 1.00 96.81 250 GLU A CA 1
ATOM 1999 C C . GLU A 1 250 ? -38.984 7.701 35.533 1.00 96.81 250 GLU A C 1
ATOM 2001 O O . GLU A 1 250 ? -39.701 8.045 36.471 1.00 96.81 250 GLU A O 1
ATOM 2006 N N . VAL A 1 251 ? -37.677 7.983 35.518 1.00 92.81 251 VAL A N 1
ATOM 2007 C CA . VAL A 1 251 ? -36.998 8.699 36.615 1.00 92.81 251 VAL A CA 1
ATOM 2008 C C . VAL A 1 251 ? -37.645 10.067 36.848 1.00 92.81 251 VAL A C 1
ATOM 2010 O O . VAL A 1 251 ? -37.982 10.409 37.983 1.00 92.81 251 VAL A O 1
ATOM 2013 N N . ARG A 1 252 ? -37.933 10.820 35.776 1.00 96.12 252 ARG A N 1
ATOM 2014 C CA . ARG A 1 252 ? -38.667 12.094 35.867 1.00 96.12 252 ARG A CA 1
ATOM 2015 C C . ARG A 1 252 ? -40.111 11.934 36.350 1.00 96.12 252 ARG A C 1
ATOM 2017 O O . ARG A 1 252 ? -40.699 12.932 36.760 1.00 96.12 252 ARG A O 1
ATOM 2024 N N . LYS A 1 253 ? -40.736 10.753 36.274 1.00 96.94 253 LYS A N 1
ATOM 2025 C CA . LYS A 1 253 ? -42.049 10.463 36.883 1.00 96.94 253 LYS A CA 1
ATOM 2026 C C . LYS A 1 253 ? -41.888 10.208 38.382 1.00 96.94 253 LYS A C 1
ATOM 2028 O O . LYS A 1 253 ? -42.497 10.932 39.166 1.00 96.94 253 LYS A O 1
ATOM 2033 N N . TYR A 1 254 ? -41.017 9.279 38.775 1.00 95.50 254 TYR A N 1
ATOM 2034 C CA . TYR A 1 254 ? -40.791 8.949 40.185 1.00 95.50 254 TYR A CA 1
ATOM 2035 C C . TYR A 1 254 ? -40.313 10.159 41.002 1.00 95.50 254 TYR A C 1
ATOM 2037 O O . TYR A 1 254 ? -40.799 10.369 42.106 1.00 95.50 254 TYR A O 1
ATOM 2045 N N . GLN A 1 255 ? -39.476 11.041 40.441 1.00 94.31 255 GLN A N 1
ATOM 2046 C CA . GLN A 1 255 ? -39.096 12.308 41.089 1.00 94.31 255 GLN A CA 1
ATOM 2047 C C . GLN A 1 255 ? -40.304 13.198 41.445 1.00 94.31 255 GLN A C 1
ATOM 2049 O O . GLN A 1 255 ? -40.344 13.777 42.530 1.00 94.31 255 GLN A O 1
ATOM 2054 N N . ARG A 1 256 ? -41.315 13.286 40.566 1.00 96.75 256 ARG A N 1
ATOM 2055 C CA . ARG A 1 256 ? -42.556 14.043 40.831 1.00 96.75 256 ARG A CA 1
ATOM 2056 C C . ARG A 1 256 ? -43.429 13.368 41.890 1.00 96.75 256 ARG A C 1
ATOM 2058 O O . ARG A 1 256 ? -44.066 14.061 42.677 1.00 96.75 256 ARG A O 1
ATOM 2065 N N . GLU A 1 257 ? -43.441 12.039 41.931 1.00 95.44 257 GLU A N 1
ATOM 2066 C CA . GLU A 1 257 ? -44.147 11.270 42.963 1.00 95.44 257 GLU A CA 1
ATOM 2067 C C . GLU A 1 257 ? -43.460 11.416 44.333 1.00 95.44 257 GLU A C 1
ATOM 2069 O O . GLU A 1 257 ? -44.139 11.667 45.326 1.00 95.44 257 GLU A O 1
ATOM 2074 N N . CYS A 1 258 ? -42.124 11.394 44.393 1.00 93.06 258 CYS A N 1
ATOM 2075 C CA . CYS A 1 258 ? -41.357 11.660 45.613 1.00 93.06 258 CYS A CA 1
ATOM 2076 C C . CYS A 1 258 ? -41.590 13.074 46.169 1.00 93.06 258 CYS A C 1
ATOM 2078 O O . CYS A 1 258 ? -41.845 13.213 47.364 1.00 93.06 258 CYS A O 1
ATOM 2080 N N . GLU A 1 259 ? -41.557 14.120 45.335 1.00 96.12 259 GLU A N 1
ATOM 2081 C CA . GLU A 1 259 ? -41.867 15.486 45.793 1.00 96.12 259 GLU A CA 1
ATOM 2082 C C . GLU A 1 259 ? -43.329 15.624 46.260 1.00 96.12 259 GLU A C 1
ATOM 2084 O O . GLU A 1 259 ? -43.591 16.309 47.248 1.00 96.12 259 GLU A O 1
ATOM 2089 N N . LYS A 1 260 ? -44.281 14.912 45.637 1.00 97.25 260 LYS A N 1
ATOM 2090 C CA . LYS A 1 260 ? -45.676 14.846 46.108 1.00 97.25 260 LYS A CA 1
ATOM 2091 C C . LYS A 1 260 ? -45.791 14.179 47.486 1.00 97.25 260 LYS A C 1
ATOM 2093 O O . LYS A 1 260 ? -46.415 14.742 48.379 1.00 97.25 260 LYS A O 1
ATOM 2098 N N . TYR A 1 261 ? -45.168 13.020 47.700 1.00 95.62 261 TYR A N 1
ATOM 2099 C CA . TYR A 1 261 ? -45.195 12.369 49.018 1.00 95.62 261 TYR A CA 1
ATOM 2100 C C . TYR A 1 261 ? -44.489 13.200 50.098 1.00 95.62 261 TYR A C 1
ATOM 2102 O O . TYR A 1 261 ? -44.922 13.221 51.247 1.00 95.62 261 TYR A O 1
ATOM 2110 N N . LYS A 1 262 ? -43.439 13.939 49.732 1.00 96.75 262 LYS A N 1
ATOM 2111 C CA . LYS A 1 262 ? -42.718 14.867 50.613 1.00 96.75 262 LYS A CA 1
ATOM 2112 C C . LYS A 1 262 ? -43.586 16.057 51.049 1.00 96.75 262 LYS A C 1
ATOM 2114 O O . LYS A 1 262 ? -43.540 16.423 52.224 1.00 96.75 262 LYS A O 1
ATOM 2119 N N . THR A 1 263 ? -44.424 16.624 50.172 1.00 95.94 263 THR A N 1
ATOM 2120 C CA . THR A 1 263 ? -45.401 17.653 50.586 1.00 95.94 263 THR A CA 1
ATOM 2121 C C . THR A 1 263 ? -46.535 17.067 51.431 1.00 95.94 263 THR A C 1
ATOM 2123 O O . THR A 1 263 ? -46.901 17.658 52.446 1.00 95.94 263 THR A O 1
ATOM 2126 N N . GLU A 1 264 ? -47.041 15.878 51.092 1.00 95.50 264 GLU A N 1
ATOM 2127 C CA . GLU A 1 264 ? -48.058 15.171 51.886 1.00 95.50 264 GLU A CA 1
ATOM 2128 C C . GLU A 1 264 ? -47.559 14.829 53.299 1.00 95.50 264 GLU A C 1
ATOM 2130 O O . GLU A 1 264 ? -48.274 15.056 54.277 1.00 95.50 264 GLU A O 1
ATOM 2135 N N . MET A 1 265 ? -46.309 14.379 53.433 1.00 93.31 265 MET A N 1
ATOM 2136 C CA . MET A 1 265 ? -45.676 14.116 54.725 1.00 93.31 265 MET A CA 1
ATOM 2137 C C . MET A 1 265 ? -45.509 15.402 55.546 1.00 93.31 265 MET A C 1
ATOM 2139 O O . MET A 1 265 ? -45.921 15.426 56.703 1.00 93.31 265 MET A O 1
ATOM 2143 N N . GLY A 1 266 ? -45.054 16.508 54.944 1.00 94.88 266 GLY A N 1
ATOM 2144 C CA . GLY A 1 266 ? -44.988 17.812 55.622 1.00 94.88 266 GLY A CA 1
ATOM 2145 C C . GLY A 1 266 ? -46.358 18.345 56.083 1.00 94.88 266 GLY A C 1
ATOM 2146 O O . GLY A 1 266 ? -46.469 18.975 57.141 1.00 94.88 266 GLY A O 1
ATOM 2147 N N . HIS A 1 267 ? -47.436 18.050 55.347 1.00 95.12 267 HIS A N 1
ATOM 2148 C CA . HIS A 1 267 ? -48.806 18.333 55.791 1.00 95.12 267 HIS A CA 1
ATOM 2149 C C . HIS A 1 267 ? -49.232 17.449 56.978 1.00 95.12 267 HIS A C 1
ATOM 2151 O O . HIS A 1 267 ? -49.857 17.952 57.917 1.00 95.12 267 HIS A O 1
ATOM 2157 N N . LEU A 1 268 ? -48.876 16.159 56.978 1.00 94.50 268 LEU A N 1
ATOM 2158 C CA . LEU A 1 268 ? -49.147 15.243 58.093 1.00 94.50 268 LEU A CA 1
ATOM 2159 C C . LEU A 1 268 ? -48.350 15.611 59.353 1.00 94.50 268 LEU A C 1
ATOM 2161 O O . LEU A 1 268 ? -48.935 15.658 60.432 1.00 94.50 268 LEU A O 1
ATOM 2165 N N . GLU A 1 269 ? -47.069 15.960 59.227 1.00 94.69 269 GLU A N 1
ATOM 2166 C CA . GLU A 1 269 ? -46.225 16.475 60.317 1.00 94.69 269 GLU A CA 1
ATOM 2167 C C . GLU A 1 269 ? -46.811 17.756 60.926 1.00 94.69 269 GLU A C 1
ATOM 2169 O O . GLU A 1 269 ? -46.935 17.877 62.147 1.00 94.69 269 GLU A O 1
ATOM 2174 N N . SER A 1 270 ? -47.249 18.695 60.080 1.00 95.75 270 SER A N 1
ATOM 2175 C CA . SER A 1 270 ? -47.902 19.937 60.516 1.00 95.75 270 SER A CA 1
ATOM 2176 C C . SER A 1 270 ? -49.190 19.658 61.297 1.00 95.75 270 SER A C 1
ATOM 2178 O O . SER A 1 270 ? -49.441 20.267 62.341 1.00 95.75 270 SER A O 1
ATOM 2180 N N . LYS A 1 271 ? -49.995 18.695 60.829 1.00 96.31 271 LYS A N 1
ATOM 2181 C CA . LYS A 1 271 ? -51.232 18.267 61.492 1.00 96.31 271 LYS A CA 1
ATOM 2182 C C . LYS A 1 271 ? -50.956 17.525 62.806 1.00 96.31 271 LYS A C 1
ATOM 2184 O O . LYS A 1 271 ? -51.638 17.781 63.798 1.00 96.31 271 LYS A O 1
ATOM 2189 N N . LEU A 1 272 ? -49.941 16.661 62.846 1.00 93.56 272 LEU A N 1
ATOM 2190 C CA . LEU A 1 272 ? -49.485 15.978 64.059 1.00 93.56 272 LEU A CA 1
ATOM 2191 C C . LEU A 1 272 ? -49.039 16.996 65.113 1.00 93.56 272 LEU A C 1
ATOM 2193 O O . LEU A 1 272 ? -49.497 16.934 66.250 1.00 93.56 272 LEU A O 1
ATOM 2197 N N . LYS A 1 273 ? -48.231 17.989 64.724 1.00 95.25 273 LYS A N 1
ATOM 2198 C CA . LYS A 1 273 ? -47.776 19.078 65.600 1.00 95.25 273 LYS A CA 1
ATOM 2199 C C . LYS A 1 273 ? -48.937 19.916 66.149 1.00 95.25 273 LYS A C 1
ATOM 2201 O O . LYS A 1 273 ? -48.923 20.279 67.323 1.00 95.25 273 LYS A O 1
ATOM 2206 N N . TYR A 1 274 ? -49.971 20.171 65.344 1.00 95.94 274 TYR A N 1
ATOM 2207 C CA . TYR A 1 274 ? -51.204 20.812 65.815 1.00 95.94 274 TYR A CA 1
ATOM 2208 C C . TYR A 1 274 ? -51.934 19.965 66.874 1.00 95.94 274 TYR A C 1
ATOM 2210 O O . TYR A 1 274 ? -52.282 20.484 67.936 1.00 95.94 274 TYR A O 1
ATOM 2218 N N . HIS A 1 275 ? -52.127 18.664 66.630 1.00 93.75 275 HIS A N 1
ATOM 2219 C CA . HIS A 1 275 ? -52.768 17.769 67.603 1.00 93.75 275 HIS A CA 1
ATOM 2220 C C . HIS A 1 275 ? -51.938 17.597 68.885 1.00 93.75 275 HIS A C 1
ATOM 2222 O O . HIS A 1 275 ? -52.513 17.604 69.969 1.00 93.75 275 HIS A O 1
ATOM 2228 N N . MET A 1 276 ? -50.608 17.524 68.774 1.00 92.19 276 MET A N 1
ATOM 2229 C CA . MET A 1 276 ? -49.673 17.471 69.904 1.00 92.19 276 MET A CA 1
ATOM 2230 C C . MET A 1 276 ? -49.801 18.717 70.792 1.00 92.19 276 MET A C 1
ATOM 2232 O O . MET A 1 276 ? -49.991 18.599 72.000 1.00 92.19 276 MET A O 1
ATOM 2236 N N . ASN A 1 277 ? -49.797 19.914 70.192 1.00 93.19 277 ASN A N 1
ATOM 2237 C CA . ASN A 1 277 ? -49.997 21.167 70.924 1.00 93.19 277 ASN A CA 1
ATOM 2238 C C . ASN A 1 277 ? -51.388 21.238 71.581 1.00 93.19 277 ASN A C 1
ATOM 2240 O O . ASN A 1 277 ? -51.499 21.678 72.724 1.00 93.19 277 ASN A O 1
ATOM 2244 N N . LYS A 1 278 ? -52.447 20.791 70.888 1.00 95.25 278 LYS A N 1
ATOM 2245 C CA . LYS A 1 278 ? -53.814 20.761 71.438 1.00 95.25 278 LYS A CA 1
ATOM 2246 C C . LYS A 1 278 ? -53.923 19.817 72.638 1.00 95.25 278 LYS A C 1
ATOM 2248 O O . LYS A 1 278 ? -54.486 20.208 73.655 1.00 95.25 278 LYS A O 1
ATOM 2253 N N . LEU A 1 279 ? -53.341 18.620 72.540 1.00 90.25 279 LEU A N 1
ATOM 2254 C CA . LEU A 1 279 ? -53.281 17.663 73.645 1.00 90.25 279 LEU A CA 1
ATOM 2255 C C . LEU A 1 279 ? -52.503 18.238 74.834 1.00 90.25 279 LEU A C 1
ATOM 2257 O O . LEU A 1 279 ? -52.964 18.115 75.963 1.00 90.25 279 LEU A O 1
ATOM 2261 N N . ASN A 1 280 ? -51.376 18.916 74.591 1.00 92.50 280 ASN A N 1
ATOM 2262 C CA . ASN A 1 280 ? -50.583 19.529 75.656 1.00 92.50 280 ASN A CA 1
ATOM 2263 C C . ASN A 1 280 ? -51.399 20.579 76.442 1.00 92.50 280 ASN A C 1
ATOM 2265 O O . ASN A 1 280 ? -51.450 20.524 77.671 1.00 92.50 280 ASN A O 1
ATOM 2269 N N . ILE A 1 281 ? -52.129 21.457 75.741 1.00 91.62 281 ILE A N 1
ATOM 2270 C CA . ILE A 1 281 ? -53.055 22.434 76.350 1.00 91.62 281 ILE A CA 1
ATOM 2271 C C . ILE A 1 281 ? -54.158 21.731 77.165 1.00 91.62 281 ILE A C 1
ATOM 2273 O O . ILE A 1 281 ? -54.481 22.155 78.275 1.00 91.62 281 ILE A O 1
ATOM 2277 N N . GLU A 1 282 ? -54.725 20.636 76.653 1.00 86.81 282 GLU A N 1
ATOM 2278 C CA . GLU A 1 282 ? -55.744 19.850 77.366 1.00 86.81 282 GLU A CA 1
ATOM 2279 C C . GLU A 1 282 ? -55.176 19.148 78.613 1.00 86.81 282 GLU A C 1
ATOM 2281 O O . GLU A 1 282 ? -55.843 19.107 79.650 1.00 86.81 282 GLU A O 1
ATOM 2286 N N . THR A 1 283 ? -53.927 18.670 78.575 1.00 89.50 283 THR A N 1
ATOM 2287 C CA . THR A 1 283 ? -53.248 18.106 79.754 1.00 89.50 283 THR A CA 1
ATOM 2288 C C . THR A 1 283 ? -52.878 19.162 80.795 1.00 89.50 283 THR A C 1
ATOM 2290 O O . THR A 1 283 ? -53.021 18.902 81.989 1.00 89.50 283 THR A O 1
ATOM 2293 N N . GLU A 1 284 ? -52.484 20.370 80.383 1.00 87.50 284 GLU A N 1
ATOM 2294 C CA . GLU A 1 284 ? -52.242 21.497 81.295 1.00 87.50 284 GLU A CA 1
ATOM 2295 C C . GLU A 1 284 ? -53.540 21.944 81.984 1.00 87.50 284 GLU A C 1
ATOM 2297 O O . GLU A 1 284 ? -53.560 22.145 83.201 1.00 87.50 284 GLU A O 1
ATOM 2302 N N . ALA A 1 285 ? -54.651 22.010 81.240 1.00 86.06 285 ALA A N 1
ATOM 2303 C CA . ALA A 1 285 ? -55.974 22.288 81.795 1.00 86.06 285 ALA A CA 1
ATOM 2304 C C . ALA A 1 285 ? -56.430 21.200 82.786 1.00 86.06 285 ALA A C 1
ATOM 2306 O O . ALA A 1 285 ? -56.948 21.520 83.859 1.00 86.06 285 ALA A O 1
ATOM 2307 N N . LYS A 1 286 ? -56.185 19.919 82.476 1.00 84.62 286 LYS A N 1
ATOM 2308 C CA . LYS A 1 286 ? -56.463 18.796 83.384 1.00 84.62 286 LYS A CA 1
ATOM 2309 C C . LYS A 1 286 ? -55.632 18.890 84.670 1.00 84.62 286 LYS A C 1
ATOM 2311 O O . LYS A 1 286 ? -56.203 18.828 85.755 1.00 84.62 286 LYS A O 1
ATOM 2316 N N . ALA A 1 287 ? -54.326 19.141 84.571 1.00 86.19 287 ALA A N 1
ATOM 2317 C CA . ALA A 1 287 ? -53.455 19.313 85.736 1.00 86.19 287 ALA A CA 1
ATOM 2318 C C . ALA A 1 287 ? -53.852 20.528 86.604 1.00 86.19 287 ALA A C 1
ATOM 2320 O O . ALA A 1 287 ? -53.735 20.488 87.830 1.00 86.19 287 ALA A O 1
ATOM 2321 N N . ALA A 1 288 ? -54.360 21.604 85.992 1.00 82.56 288 ALA A N 1
ATOM 2322 C CA . ALA A 1 288 ? -54.890 22.765 86.709 1.00 82.56 288 ALA A CA 1
ATOM 2323 C C . ALA A 1 288 ? -56.216 22.478 87.445 1.00 82.56 288 ALA A C 1
ATOM 2325 O O . ALA A 1 288 ? -56.477 23.092 88.480 1.00 82.56 288 ALA A O 1
ATOM 2326 N N . LEU A 1 289 ? -57.039 21.549 86.945 1.00 78.44 289 LEU A N 1
ATOM 2327 C CA . LEU A 1 289 ? -58.234 21.057 87.642 1.00 78.44 289 LEU A CA 1
ATOM 2328 C C . LEU A 1 289 ? -57.877 20.075 88.766 1.00 78.44 289 LEU A C 1
ATOM 2330 O O . LEU A 1 289 ? -58.451 20.159 89.847 1.00 78.44 289 LEU A O 1
ATOM 2334 N N . GLU A 1 290 ? -56.902 19.189 88.550 1.00 81.19 290 GLU A N 1
ATOM 2335 C CA . GLU A 1 290 ? -56.472 18.200 89.550 1.00 81.19 290 GLU A CA 1
ATOM 2336 C C . GLU A 1 290 ? -55.852 18.855 90.793 1.00 81.19 290 GLU A C 1
ATOM 2338 O O . GLU A 1 290 ? -56.142 18.419 91.905 1.00 81.19 290 GLU A O 1
ATOM 2343 N N . ARG A 1 291 ? -55.103 19.962 90.647 1.00 80.00 291 ARG A N 1
ATOM 2344 C CA . ARG A 1 291 ? -54.645 20.757 91.807 1.00 80.00 291 ARG A CA 1
ATOM 2345 C C . ARG A 1 291 ? -55.808 21.304 92.637 1.00 80.00 291 ARG A C 1
ATOM 2347 O O . ARG A 1 291 ? -55.805 21.136 93.849 1.00 80.00 291 ARG A O 1
ATOM 2354 N N . LYS A 1 292 ? -56.825 21.884 91.990 1.00 77.94 292 LYS A N 1
ATOM 2355 C CA . LYS A 1 292 ? -58.018 22.414 92.677 1.00 77.94 292 LYS A CA 1
ATOM 2356 C C . LYS A 1 292 ? -58.829 21.322 93.373 1.00 77.94 292 LYS A C 1
ATOM 2358 O O . LYS A 1 292 ? -59.389 21.554 94.437 1.00 77.94 292 LYS A O 1
ATOM 2363 N N . LEU A 1 293 ? -58.878 20.124 92.787 1.00 70.31 293 LEU A N 1
ATOM 2364 C CA . LEU A 1 293 ? -59.537 18.975 93.404 1.00 70.31 293 LEU A CA 1
ATOM 2365 C C . LEU A 1 293 ? -58.802 18.523 94.676 1.00 70.31 293 LEU A C 1
ATOM 2367 O O . LEU A 1 293 ? -59.450 18.208 95.669 1.00 70.31 293 LEU A O 1
ATOM 2371 N N . GLU A 1 294 ? -57.468 18.519 94.668 1.00 70.12 294 GLU A N 1
ATOM 2372 C CA . GLU A 1 294 ? -56.661 18.171 95.845 1.00 70.12 294 GLU A CA 1
ATOM 2373 C C . GLU A 1 294 ? -56.678 19.285 96.915 1.00 70.12 294 GLU A C 1
ATOM 2375 O O . GLU A 1 294 ? -56.676 18.986 98.109 1.00 70.12 294 GLU A O 1
ATOM 2380 N N . GLU A 1 295 ? -56.789 20.558 96.520 1.00 68.62 295 GLU A N 1
ATOM 2381 C CA . GLU A 1 295 ? -57.025 21.692 97.431 1.00 68.62 295 GLU A CA 1
ATOM 2382 C C . GLU A 1 295 ? -58.351 21.528 98.207 1.00 68.62 295 GLU A C 1
ATOM 2384 O O . GLU A 1 295 ? -58.349 21.600 99.437 1.00 68.62 295 GLU A O 1
ATOM 2389 N N . GLU A 1 296 ? -59.457 21.206 97.524 1.00 60.00 296 GLU A N 1
ATOM 2390 C CA . GLU A 1 296 ? -60.753 20.895 98.159 1.00 60.00 296 GLU A CA 1
ATOM 2391 C C . GLU A 1 296 ? -60.697 19.608 99.007 1.00 60.00 296 GLU A C 1
ATOM 2393 O O . GLU A 1 296 ? -61.230 19.548 100.118 1.00 60.00 296 GLU A O 1
ATOM 2398 N N . ARG A 1 297 ? -60.005 18.565 98.527 1.00 62.25 297 ARG A N 1
ATOM 2399 C CA . ARG A 1 297 ? -59.915 17.264 99.214 1.00 62.25 297 ARG A CA 1
ATOM 2400 C C . ARG A 1 297 ? -59.223 17.341 100.577 1.00 62.25 297 ARG A C 1
ATOM 2402 O O . ARG A 1 297 ? -59.508 16.513 101.441 1.00 62.25 297 ARG A O 1
ATOM 2409 N N . ASN A 1 298 ? -58.353 18.327 100.795 1.00 56.72 298 ASN A N 1
ATOM 2410 C CA . ASN A 1 298 ? -57.643 18.521 102.063 1.00 56.72 298 ASN A CA 1
ATOM 2411 C C . ASN A 1 298 ? -58.425 19.347 103.110 1.00 56.72 298 ASN A C 1
ATOM 2413 O O . ASN A 1 298 ? -57.928 19.553 104.219 1.00 56.72 298 ASN A O 1
ATOM 2417 N N . ALA A 1 299 ? -59.663 19.765 102.821 1.00 57.25 299 ALA A N 1
ATOM 2418 C CA . ALA A 1 299 ? -60.507 20.519 103.753 1.00 57.25 299 ALA A CA 1
ATOM 2419 C C . ALA A 1 299 ? -60.914 19.806 105.077 1.00 57.25 299 ALA A C 1
ATOM 2421 O O . ALA A 1 299 ? -60.981 20.500 106.096 1.00 57.25 299 ALA A O 1
ATOM 2422 N N . PRO A 1 300 ? -61.193 18.481 105.145 1.00 50.16 300 PRO A N 1
ATOM 2423 C CA . PRO A 1 300 ? -61.810 17.877 106.337 1.00 50.16 300 PRO A CA 1
ATOM 2424 C C . PRO A 1 300 ? -60.828 17.418 107.436 1.00 50.16 300 PRO A C 1
ATOM 2426 O O . PRO A 1 300 ? -61.253 17.172 108.565 1.00 50.16 300 PRO A O 1
ATOM 2429 N N . ASN A 1 301 ? -59.521 17.326 107.163 1.00 47.66 301 ASN A N 1
ATOM 2430 C CA . ASN A 1 301 ? -58.526 16.708 108.061 1.00 47.66 301 ASN A CA 1
ATOM 2431 C C . ASN A 1 301 ? -58.078 17.607 109.242 1.00 47.66 301 ASN A C 1
ATOM 2433 O O . ASN A 1 301 ? -56.883 17.782 109.480 1.00 47.66 301 ASN A O 1
ATOM 2437 N N . LYS A 1 302 ? -59.022 18.209 109.985 1.00 46.53 302 LYS A N 1
ATOM 2438 C CA . LYS A 1 302 ? -58.725 19.109 111.125 1.00 46.53 302 LYS A CA 1
ATOM 2439 C C . LYS A 1 302 ? -59.615 18.973 112.372 1.00 46.53 302 LYS A C 1
ATOM 2441 O O . LYS A 1 302 ? -59.463 19.788 113.281 1.00 46.53 302 LYS A O 1
ATOM 2446 N N . LEU A 1 303 ? -60.527 17.994 112.451 1.00 48.06 303 LEU A N 1
ATOM 2447 C CA . LEU A 1 303 ? -61.534 17.939 113.532 1.00 48.06 303 LEU A CA 1
ATOM 2448 C C . LEU A 1 303 ? -61.784 16.577 114.220 1.00 48.06 303 LEU A C 1
ATOM 2450 O O . LEU A 1 303 ? -62.692 16.507 115.045 1.00 48.06 303 LEU A O 1
ATOM 2454 N N . GLU A 1 304 ? -60.986 15.527 113.985 1.00 48.84 304 GLU A N 1
ATOM 2455 C CA . GLU A 1 304 ? -61.247 14.191 114.566 1.00 48.84 304 GLU A CA 1
ATOM 2456 C C . GLU A 1 304 ? -60.036 13.549 115.278 1.00 48.84 304 GLU A C 1
ATOM 2458 O O . GLU A 1 304 ? -59.506 12.525 114.865 1.00 48.84 304 GLU A O 1
ATOM 2463 N N . GLU A 1 305 ? -59.606 14.143 116.398 1.00 46.53 305 GLU A N 1
ATOM 2464 C CA . GLU A 1 305 ? -58.621 13.535 117.317 1.00 46.53 305 GLU A CA 1
ATOM 2465 C C . GLU A 1 305 ? -58.898 13.943 118.782 1.00 46.53 305 GLU A C 1
ATOM 2467 O O . GLU A 1 305 ? -58.136 14.695 119.395 1.00 46.53 305 GLU A O 1
ATOM 2472 N N . LYS A 1 306 ? -60.052 13.541 119.357 1.00 46.69 306 LYS A N 1
ATOM 2473 C CA . LYS A 1 306 ? -60.357 13.899 120.765 1.00 46.69 306 LYS A CA 1
ATOM 2474 C C . LYS A 1 306 ? -61.380 13.073 121.564 1.00 46.69 306 LYS A C 1
ATOM 2476 O O . LYS A 1 306 ? -61.825 13.553 122.606 1.00 46.69 306 LYS A O 1
ATOM 2481 N N . ALA A 1 307 ? -61.774 11.870 121.132 1.00 46.25 307 ALA A N 1
ATOM 2482 C CA . ALA A 1 307 ? -62.878 11.152 121.789 1.00 46.25 307 ALA A CA 1
ATOM 2483 C C . ALA A 1 307 ? -62.819 9.606 121.728 1.00 46.25 307 ALA A C 1
ATOM 2485 O O . ALA A 1 307 ? -63.686 9.003 121.108 1.00 46.25 307 ALA A O 1
ATOM 2486 N N . ASN A 1 308 ? -61.858 8.952 122.404 1.00 37.09 308 ASN A N 1
ATOM 2487 C CA . ASN A 1 308 ? -61.988 7.529 122.798 1.00 37.09 308 ASN A CA 1
ATOM 2488 C C . ASN A 1 308 ? -60.967 7.078 123.875 1.00 37.09 308 ASN A C 1
ATOM 2490 O O . ASN A 1 308 ? -60.003 6.386 123.582 1.00 37.09 308 ASN A O 1
ATOM 2494 N N . GLU A 1 309 ? -61.190 7.456 125.139 1.00 44.56 309 GLU A N 1
ATOM 2495 C CA . GLU A 1 309 ? -60.387 7.001 126.301 1.00 44.56 309 GLU A CA 1
ATOM 2496 C C . GLU A 1 309 ? -61.273 6.941 127.567 1.00 44.56 309 GLU A C 1
ATOM 2498 O O . GLU A 1 309 ? -60.977 7.556 128.594 1.00 44.56 309 GLU A O 1
ATOM 2503 N N . LYS A 1 310 ? -62.478 6.342 127.473 1.00 38.59 310 LYS A N 1
ATOM 2504 C CA . LYS A 1 310 ? -63.451 6.421 128.585 1.00 38.59 310 LYS A CA 1
ATOM 2505 C C . LYS A 1 310 ? -64.521 5.320 128.704 1.00 38.59 310 LYS A C 1
ATOM 2507 O O . LYS A 1 310 ? -65.664 5.629 129.032 1.00 38.59 310 LYS A O 1
ATOM 2512 N N . LEU A 1 311 ? -64.168 4.042 128.514 1.00 40.25 311 LEU A N 1
ATOM 2513 C CA . LEU A 1 311 ? -65.051 2.933 128.932 1.00 40.25 311 LEU A CA 1
ATOM 2514 C C . LEU A 1 311 ? -64.323 1.609 129.263 1.00 40.25 311 LEU A C 1
ATOM 2516 O O . LEU A 1 311 ? -64.603 0.576 128.656 1.00 40.25 311 LEU A O 1
ATOM 2520 N N . ARG A 1 312 ? -63.383 1.605 130.226 1.00 38.06 312 ARG A N 1
ATOM 2521 C CA . ARG A 1 312 ? -62.810 0.336 130.735 1.00 38.06 312 ARG A CA 1
ATOM 2522 C C . ARG A 1 312 ? -62.334 0.329 132.199 1.00 38.06 312 ARG A C 1
ATOM 2524 O O . ARG A 1 312 ? -61.255 -0.170 132.506 1.00 38.06 312 ARG A O 1
ATOM 2531 N N . MET A 1 313 ? -63.170 0.821 133.108 1.00 35.81 313 MET A N 1
ATOM 2532 C CA . MET A 1 313 ? -63.112 0.484 134.541 1.00 35.81 313 MET A CA 1
ATOM 2533 C C . MET A 1 313 ? -64.529 0.134 135.032 1.00 35.81 313 MET A C 1
ATOM 2535 O O . MET A 1 313 ? -65.484 0.348 134.293 1.00 35.81 313 MET A O 1
ATOM 2539 N N . GLU A 1 314 ? -64.634 -0.402 136.253 1.00 36.09 314 GLU A N 1
ATOM 2540 C CA . GLU A 1 314 ? -65.891 -0.720 136.968 1.00 36.09 314 GLU A CA 1
ATOM 2541 C C . GLU A 1 314 ? -66.733 -1.885 136.405 1.00 36.09 314 GLU A C 1
ATOM 2543 O O . GLU A 1 314 ? -67.755 -1.716 135.753 1.00 36.09 314 GLU A O 1
ATOM 2548 N N . PHE A 1 315 ? -66.285 -3.100 136.730 1.00 33.94 315 PHE A N 1
ATOM 2549 C CA . PHE A 1 315 ? -67.035 -4.046 137.577 1.00 33.94 315 PHE A CA 1
ATOM 2550 C C . PHE A 1 315 ? -65.974 -4.924 138.263 1.00 33.94 315 PHE A C 1
ATOM 2552 O O . PHE A 1 315 ? -65.497 -5.908 137.707 1.00 33.94 315 PHE A O 1
ATOM 2559 N N . GLU A 1 316 ? -65.287 -4.393 139.273 1.00 35.34 316 GLU A N 1
ATOM 2560 C CA . GLU A 1 316 ? -65.749 -4.287 140.670 1.00 35.34 316 GLU A CA 1
ATOM 2561 C C . GLU A 1 316 ? -65.869 -5.665 141.336 1.00 35.34 316 GLU A C 1
ATOM 2563 O O . GLU A 1 316 ? -66.582 -6.554 140.879 1.00 35.34 316 GLU A O 1
ATOM 2568 N N . ALA A 1 317 ? -65.137 -5.833 142.436 1.00 33.00 317 ALA A N 1
ATOM 2569 C CA . ALA A 1 317 ? -65.130 -7.052 143.223 1.00 33.00 317 ALA A CA 1
ATOM 2570 C C . ALA A 1 317 ? -65.939 -6.859 144.505 1.00 33.00 317 ALA A C 1
ATOM 2572 O O . ALA A 1 317 ? -65.724 -5.883 145.215 1.00 33.00 317 ALA A O 1
ATOM 2573 N N . ASN A 1 318 ? -66.739 -7.861 144.874 1.00 31.33 318 ASN A N 1
ATOM 2574 C CA . ASN A 1 318 ? -66.704 -8.412 146.230 1.00 31.33 318 ASN A CA 1
ATOM 2575 C C . ASN A 1 318 ? -67.194 -9.877 146.195 1.00 31.33 318 ASN A C 1
ATOM 2577 O O . ASN A 1 318 ? -68.165 -10.184 145.515 1.00 31.33 318 ASN A O 1
ATOM 2581 N N . THR A 1 319 ? -66.470 -10.877 146.709 1.00 32.81 319 THR A N 1
ATOM 2582 C CA . THR A 1 319 ? -65.915 -11.090 148.068 1.00 32.81 319 THR A CA 1
ATOM 2583 C C . THR A 1 319 ? -66.910 -11.823 148.972 1.00 32.81 319 THR A C 1
ATOM 2585 O O . THR A 1 319 ? -67.836 -11.233 149.505 1.00 32.81 319 THR A O 1
ATOM 2588 N N . ILE A 1 320 ? -66.623 -13.116 149.172 1.00 37.25 320 ILE A N 1
ATOM 2589 C CA . ILE A 1 320 ? -66.816 -13.903 150.406 1.00 37.25 320 ILE A CA 1
ATOM 2590 C C . ILE A 1 320 ? -68.181 -13.789 151.117 1.00 37.25 320 ILE A C 1
ATOM 2592 O O . ILE A 1 320 ? -68.382 -12.883 151.915 1.00 37.25 320 ILE A O 1
ATOM 2596 N N . LEU A 1 321 ? -68.979 -14.867 151.068 1.00 37.78 321 LEU A N 1
ATOM 2597 C CA . LEU A 1 321 ? -69.526 -15.500 152.283 1.00 37.78 321 LEU A CA 1
ATOM 2598 C C . LEU A 1 321 ? -69.738 -17.018 152.087 1.00 37.78 321 LEU A C 1
ATOM 2600 O O . LEU A 1 321 ? -70.219 -17.444 151.048 1.00 37.78 321 LEU A O 1
ATOM 2604 N N . LEU A 1 322 ? -69.366 -17.782 153.127 1.00 39.00 322 LEU A N 1
ATOM 2605 C CA . LEU A 1 322 ? -69.656 -19.194 153.472 1.00 39.00 322 LEU A CA 1
ATOM 2606 C C . LEU A 1 322 ? -69.594 -20.257 152.341 1.00 39.00 322 LEU A C 1
ATOM 2608 O O . LEU A 1 322 ? -70.347 -20.234 151.382 1.00 39.00 322 LEU A O 1
ATOM 2612 N N . LYS A 1 323 ? -68.751 -21.300 152.392 1.00 50.88 323 LYS A N 1
ATOM 2613 C CA . LYS A 1 323 ? -68.484 -22.270 153.485 1.00 50.88 323 LYS A CA 1
ATOM 2614 C C . LYS A 1 323 ? -69.735 -22.944 154.086 1.00 50.88 323 LYS A C 1
ATOM 2616 O O . LYS A 1 323 ? -69.997 -22.757 155.269 1.00 50.88 323 LYS A O 1
ATOM 2621 N N . HIS A 1 324 ? -70.417 -23.806 153.318 1.00 42.84 324 HIS A N 1
ATOM 2622 C CA . HIS A 1 324 ? -70.954 -25.059 153.898 1.00 42.84 324 HIS A CA 1
ATOM 2623 C C . HIS A 1 324 ? -71.244 -26.228 152.923 1.00 42.84 324 HIS A C 1
ATOM 2625 O O . HIS A 1 324 ? -71.426 -27.353 153.376 1.00 42.84 324 HIS A O 1
ATOM 2631 N N . GLU A 1 325 ? -71.255 -26.025 151.600 1.00 46.72 325 GLU A N 1
ATOM 2632 C CA . GLU A 1 325 ? -71.727 -27.045 150.634 1.00 46.72 325 GLU A CA 1
ATOM 2633 C C . GLU A 1 325 ? -70.610 -27.888 149.966 1.00 46.72 325 GLU A C 1
ATOM 2635 O O . GLU A 1 325 ? -70.735 -28.338 148.828 1.00 46.72 325 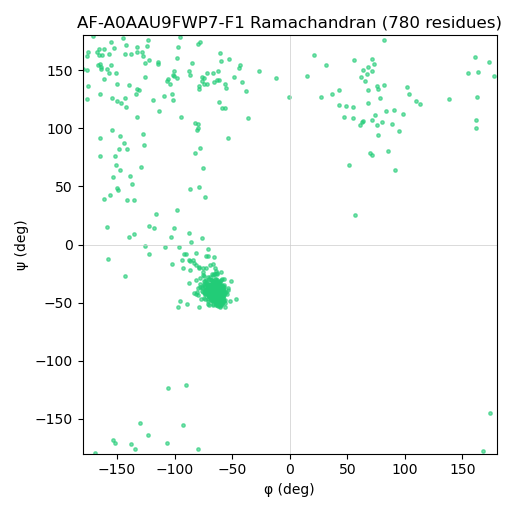GLU A O 1
ATOM 2640 N N . ILE A 1 326 ? -69.485 -28.105 150.656 1.00 51.34 326 ILE A N 1
ATOM 2641 C CA . ILE A 1 326 ? -68.332 -28.852 150.105 1.00 51.34 326 ILE A CA 1
ATOM 2642 C C . ILE A 1 326 ? -68.547 -30.380 150.144 1.00 51.34 326 ILE A C 1
ATOM 2644 O O . ILE A 1 326 ? -67.921 -31.104 149.379 1.00 51.34 326 ILE A O 1
ATOM 2648 N N . THR A 1 327 ? -69.474 -30.882 150.964 1.00 52.59 327 THR A N 1
ATOM 2649 C CA . THR A 1 327 ? -69.758 -32.323 151.115 1.00 52.59 327 THR A CA 1
ATOM 2650 C C . THR A 1 327 ? -70.829 -32.882 150.173 1.00 52.59 327 THR A C 1
ATOM 2652 O O . THR A 1 327 ? -70.990 -34.095 150.126 1.00 52.59 327 THR A O 1
ATOM 2655 N N . SER A 1 328 ? -71.548 -32.040 149.417 1.00 51.34 328 SER A N 1
ATOM 2656 C CA . SER A 1 328 ? -72.620 -32.473 148.492 1.00 51.34 328 SER A CA 1
ATOM 2657 C C . SER A 1 328 ? -72.184 -32.496 147.015 1.00 51.34 328 SER A C 1
ATOM 2659 O O . SER A 1 328 ? -72.834 -33.101 146.168 1.00 51.34 328 SER A O 1
ATOM 2661 N N . LYS A 1 329 ? -71.071 -31.830 146.672 1.00 53.19 329 LYS A N 1
ATOM 2662 C CA . LYS A 1 329 ? -70.646 -31.625 145.271 1.00 53.19 329 LYS A CA 1
ATOM 2663 C C . LYS A 1 329 ? -69.624 -32.637 144.746 1.00 53.19 329 LYS A C 1
ATOM 2665 O O . LYS A 1 329 ? -69.302 -32.588 143.562 1.00 53.19 329 LYS A O 1
ATOM 2670 N N . THR A 1 330 ? -69.164 -33.572 145.575 1.00 56.19 330 THR A N 1
ATOM 2671 C CA . THR A 1 330 ? -68.224 -34.642 145.193 1.00 56.19 330 THR A CA 1
ATOM 2672 C C . THR A 1 330 ? -68.774 -35.494 144.045 1.00 56.19 330 THR A C 1
ATOM 2674 O O . THR A 1 330 ? -68.113 -35.664 143.023 1.00 56.19 330 THR A O 1
ATOM 2677 N N . ASP A 1 331 ? -70.029 -35.929 144.164 1.00 55.00 331 ASP A N 1
ATOM 2678 C CA . ASP A 1 331 ? -70.677 -36.848 143.218 1.00 55.00 331 ASP A CA 1
ATOM 2679 C C . ASP A 1 331 ? -71.072 -36.147 141.903 1.00 55.00 331 ASP A C 1
ATOM 2681 O O . ASP A 1 331 ? -71.127 -36.762 140.838 1.00 55.00 331 ASP A O 1
ATOM 2685 N N . ALA A 1 332 ? -71.299 -34.830 141.953 1.00 59.41 332 ALA A N 1
ATOM 2686 C CA . ALA A 1 332 ? -71.487 -34.002 140.763 1.00 59.41 332 ALA A CA 1
ATOM 2687 C C . ALA A 1 332 ? -70.166 -33.787 140.001 1.00 59.41 332 ALA A C 1
ATOM 2689 O O . ALA A 1 332 ? -70.170 -33.739 138.768 1.00 59.41 332 ALA A O 1
ATOM 2690 N N . LEU A 1 333 ? -69.037 -33.698 140.718 1.00 57.75 333 LEU A N 1
ATOM 2691 C CA . LEU A 1 333 ? -67.716 -33.511 140.118 1.00 57.75 333 LEU A CA 1
ATOM 2692 C C . LEU A 1 333 ? -67.332 -34.691 139.213 1.00 57.75 333 LEU A C 1
ATOM 2694 O O . LEU A 1 333 ? -66.847 -34.463 138.110 1.00 57.75 333 LEU A O 1
ATOM 2698 N N . GLU A 1 334 ? -67.601 -35.932 139.640 1.00 61.59 334 GLU A N 1
ATOM 2699 C CA . GLU A 1 334 ? -67.257 -37.146 138.872 1.00 61.59 334 GLU A CA 1
ATOM 2700 C C . GLU A 1 334 ? -68.028 -37.259 137.542 1.00 61.59 334 GLU A C 1
ATOM 2702 O O . GLU A 1 334 ? -67.570 -37.881 136.580 1.00 61.59 334 GLU A O 1
ATOM 2707 N N . LYS A 1 335 ? -69.207 -36.630 137.464 1.00 67.94 335 LYS A N 1
ATOM 2708 C CA . LYS A 1 335 ? -70.000 -36.582 136.234 1.00 67.94 335 LYS A CA 1
ATOM 2709 C C . LYS A 1 335 ? -69.461 -35.524 135.270 1.00 67.94 335 LYS A C 1
ATOM 2711 O O . LYS A 1 335 ? -69.285 -35.812 134.089 1.00 67.94 335 LYS A O 1
ATOM 2716 N N . VAL A 1 336 ? -69.117 -34.340 135.786 1.00 68.94 336 VAL A N 1
ATOM 2717 C CA . VAL A 1 336 ? -68.513 -33.255 134.994 1.00 68.94 336 VAL A CA 1
ATOM 2718 C C . VAL A 1 336 ? -67.118 -33.633 134.488 1.00 68.94 336 VAL A C 1
ATOM 2720 O O . VAL A 1 336 ? -66.806 -33.325 133.342 1.00 68.94 336 VAL A O 1
ATOM 2723 N N . THR A 1 337 ? -66.300 -34.359 135.259 1.00 69.50 337 THR A N 1
ATOM 2724 C CA . THR A 1 337 ? -65.002 -34.849 134.759 1.00 69.50 337 THR A CA 1
ATOM 2725 C C . THR A 1 337 ? -65.161 -35.885 133.647 1.00 69.50 337 THR A C 1
ATOM 2727 O O . THR A 1 337 ? -64.401 -35.831 132.685 1.00 69.50 337 THR A O 1
ATOM 2730 N N . LYS A 1 338 ? -66.172 -36.769 133.695 1.00 72.56 338 LYS A N 1
ATOM 2731 C CA . LYS A 1 338 ? -66.492 -37.683 132.577 1.00 72.56 338 LYS A CA 1
ATOM 2732 C C . LYS A 1 338 ? -66.969 -36.942 131.322 1.00 72.56 338 LYS A C 1
ATOM 2734 O O . LYS A 1 338 ? -66.555 -37.302 130.222 1.00 72.56 338 LYS A O 1
ATOM 2739 N N . GLU A 1 339 ? -67.793 -35.903 131.466 1.00 74.06 339 GLU A N 1
ATOM 2740 C CA . GLU A 1 339 ? -68.218 -35.054 130.341 1.00 74.06 339 GLU A CA 1
ATOM 2741 C C . GLU A 1 339 ? -67.017 -34.297 129.735 1.00 74.06 339 GLU A C 1
ATOM 2743 O O . GLU A 1 339 ? -66.782 -34.346 128.527 1.00 74.06 339 GLU A O 1
ATOM 2748 N N . GLN A 1 340 ? -66.197 -33.664 130.581 1.00 76.50 340 GLN A N 1
ATOM 2749 C CA . GLN A 1 340 ? -65.021 -32.902 130.157 1.00 76.50 340 GLN A CA 1
ATOM 2750 C C . GLN A 1 340 ? -63.917 -33.794 129.574 1.00 76.50 340 GLN A C 1
ATOM 2752 O O . GLN A 1 340 ? -63.209 -33.359 128.668 1.00 76.50 340 GLN A O 1
ATOM 2757 N N . GLN A 1 341 ? -63.787 -35.044 130.027 1.00 77.12 341 GLN A N 1
ATOM 2758 C CA . GLN A 1 341 ? -62.848 -35.995 129.440 1.00 77.12 341 GLN A CA 1
ATOM 2759 C C . GLN A 1 341 ? -63.266 -36.384 128.013 1.00 77.12 341 GLN A C 1
ATOM 2761 O O . GLN A 1 341 ? -62.454 -36.226 127.103 1.00 77.12 341 GLN A O 1
ATOM 2766 N N . LYS A 1 342 ? -64.541 -36.735 127.775 1.00 80.81 342 LYS A N 1
ATOM 2767 C CA . LYS A 1 342 ? -65.060 -36.942 126.405 1.00 80.81 342 LYS A CA 1
ATOM 2768 C C . LYS A 1 342 ? -64.848 -35.718 125.517 1.00 80.81 342 LYS A C 1
ATOM 2770 O O . LYS A 1 342 ? -64.490 -35.840 124.350 1.00 80.81 342 LYS A O 1
ATOM 2775 N N . GLN A 1 343 ? -65.070 -34.521 126.059 1.00 78.25 343 GLN A N 1
ATOM 2776 C CA . GLN A 1 343 ? -64.923 -33.284 125.295 1.00 78.25 343 GLN A CA 1
ATOM 2777 C C . GLN A 1 343 ? -63.446 -32.907 125.071 1.00 78.25 343 GLN A C 1
ATOM 2779 O O . GLN A 1 343 ? -63.130 -32.251 124.081 1.00 78.25 343 GLN A O 1
ATOM 2784 N N . SER A 1 344 ? -62.522 -33.377 125.915 1.00 81.00 344 SER A N 1
ATOM 2785 C CA . SER A 1 344 ? -61.075 -33.329 125.663 1.00 81.00 344 SER A CA 1
ATOM 2786 C C . SER A 1 344 ? -60.627 -34.364 124.627 1.00 81.00 344 SER A C 1
ATOM 2788 O O . SER A 1 344 ? -59.664 -34.107 123.907 1.00 81.00 344 SER A O 1
ATOM 2790 N N . GLU A 1 345 ? -61.293 -35.517 124.548 1.00 82.62 345 GLU A N 1
ATOM 2791 C CA . GLU A 1 345 ? -61.043 -36.555 123.542 1.00 82.62 345 GLU A CA 1
ATOM 2792 C C . GLU A 1 345 ? -61.522 -36.078 122.159 1.00 82.62 345 GLU A C 1
ATOM 2794 O O . GLU A 1 345 ? -60.727 -36.042 121.224 1.00 82.62 345 GLU A O 1
ATOM 2799 N N . ALA A 1 346 ? -62.745 -35.546 122.054 1.00 82.69 346 ALA A N 1
ATOM 2800 C CA . ALA A 1 346 ? -63.268 -34.962 120.813 1.00 82.69 346 ALA A CA 1
ATOM 2801 C C . ALA A 1 346 ? -62.472 -33.730 120.329 1.00 82.69 346 ALA A C 1
ATOM 2803 O O . ALA A 1 346 ? -62.272 -33.552 119.129 1.00 82.69 346 ALA A O 1
ATOM 2804 N N . ASN A 1 347 ? -61.973 -32.885 121.245 1.00 81.38 347 ASN A N 1
ATOM 2805 C CA . ASN A 1 347 ? -61.077 -31.786 120.866 1.00 81.38 347 ASN A CA 1
ATOM 2806 C C . ASN A 1 347 ? -59.730 -32.295 120.335 1.00 81.38 347 ASN A C 1
ATOM 2808 O O . ASN A 1 347 ? -59.232 -31.732 119.367 1.00 81.38 347 ASN A O 1
ATOM 2812 N N . LYS A 1 348 ? -59.155 -33.365 120.908 1.00 86.12 348 LYS A N 1
ATOM 2813 C CA . LYS A 1 348 ? -57.947 -33.997 120.349 1.00 86.12 348 LYS A CA 1
ATOM 2814 C C . LYS A 1 348 ? -58.186 -34.534 118.942 1.00 86.12 348 LYS A C 1
ATOM 2816 O O . LYS A 1 348 ? -57.339 -34.336 118.083 1.00 86.12 348 LYS A O 1
ATOM 2821 N N . GLU A 1 349 ? -59.324 -35.181 118.711 1.00 84.69 349 GLU A N 1
ATOM 2822 C CA . GLU A 1 349 ? -59.679 -35.765 117.414 1.00 84.69 349 GLU A CA 1
ATOM 2823 C C . GLU A 1 349 ? -59.860 -34.681 116.334 1.00 84.69 349 GLU A C 1
ATOM 2825 O O . GLU A 1 349 ? -59.248 -34.764 115.271 1.00 84.69 349 GLU A O 1
ATOM 2830 N N . LEU A 1 350 ? -60.577 -33.592 116.638 1.00 84.75 350 LEU A N 1
ATOM 2831 C CA . LEU A 1 350 ? -60.682 -32.421 115.752 1.00 84.75 350 LEU A CA 1
ATOM 2832 C C . LEU A 1 350 ? -59.336 -31.710 115.535 1.00 84.75 350 LEU A C 1
ATOM 2834 O O . LEU A 1 350 ? -59.057 -31.229 114.438 1.00 84.75 350 LEU A O 1
ATOM 2838 N N . GLN A 1 351 ? -58.493 -31.632 116.566 1.00 85.81 351 GLN A N 1
ATOM 2839 C CA . GLN A 1 351 ? -57.173 -31.007 116.480 1.00 85.81 351 GLN A CA 1
ATOM 2840 C C . GLN A 1 351 ? -56.190 -31.858 115.659 1.00 85.81 351 GLN A C 1
ATOM 2842 O O . GLN A 1 351 ? -55.368 -31.296 114.937 1.00 85.81 351 GLN A O 1
ATOM 2847 N N . GLN A 1 352 ? -56.322 -33.188 115.700 1.00 88.06 352 GLN A N 1
ATOM 2848 C CA . GLN A 1 352 ? -55.611 -34.110 114.817 1.00 88.06 352 GLN A CA 1
ATOM 2849 C C . GLN A 1 352 ? -56.102 -33.980 113.367 1.00 88.06 352 GLN A C 1
ATOM 2851 O O . GLN A 1 352 ? -55.274 -33.814 112.478 1.00 88.06 352 GLN A O 1
ATOM 2856 N N . GLN A 1 353 ? -57.417 -33.945 113.121 1.00 88.31 353 GLN A N 1
ATOM 2857 C CA . GLN A 1 353 ? -57.975 -33.728 111.775 1.00 88.31 353 GLN A CA 1
ATOM 2858 C C . GLN A 1 353 ? -57.524 -32.387 111.169 1.00 88.31 353 GLN A C 1
ATOM 2860 O O . GLN A 1 353 ? -57.162 -32.328 109.998 1.00 88.31 353 GLN A O 1
ATOM 2865 N N . LEU A 1 354 ? -57.474 -31.311 111.965 1.00 86.69 354 LEU A N 1
ATOM 2866 C CA . LEU A 1 354 ? -56.906 -30.025 111.536 1.00 86.69 354 LEU A CA 1
ATOM 2867 C C . LEU A 1 354 ? -55.406 -30.113 111.219 1.00 86.69 354 LEU A C 1
ATOM 2869 O O . LEU A 1 354 ? -54.938 -29.432 110.309 1.00 86.69 354 LEU A O 1
ATOM 2873 N N . GLN A 1 355 ? -54.651 -30.931 111.954 1.00 89.19 355 GLN A N 1
ATOM 2874 C CA . GLN A 1 355 ? -53.223 -31.134 111.720 1.00 89.19 355 GLN A CA 1
ATOM 2875 C C . GLN A 1 355 ? -52.962 -31.975 110.459 1.00 89.19 355 GLN A C 1
ATOM 2877 O O . GLN A 1 355 ? -52.055 -31.651 109.696 1.00 89.19 355 GLN A O 1
ATOM 2882 N N . GLU A 1 356 ? -53.777 -32.998 110.205 1.00 89.50 356 GLU A N 1
ATOM 2883 C CA . GLU A 1 356 ? -53.758 -33.803 108.978 1.00 89.50 356 GLU A CA 1
ATOM 2884 C C . GLU A 1 356 ? -54.123 -32.942 107.756 1.00 89.50 356 GLU A C 1
ATOM 2886 O O . GLU A 1 356 ? -53.342 -32.869 106.808 1.00 89.50 356 GLU A O 1
ATOM 2891 N N . LEU A 1 357 ? -55.213 -32.168 107.822 1.00 88.75 357 LEU A N 1
ATOM 2892 C CA . LEU A 1 357 ? -55.632 -31.270 106.738 1.00 88.75 357 LEU A CA 1
ATOM 2893 C C . LEU A 1 357 ? -54.606 -30.150 106.461 1.00 88.75 357 LEU A C 1
ATOM 2895 O O . LEU A 1 357 ? -54.412 -29.743 105.315 1.00 88.75 357 LEU A O 1
ATOM 2899 N N . ALA A 1 358 ? -53.911 -29.658 107.494 1.00 88.88 358 ALA A N 1
ATOM 2900 C CA . ALA A 1 358 ? -52.818 -28.697 107.331 1.00 88.88 358 ALA A CA 1
ATOM 2901 C C . ALA A 1 358 ? -51.572 -29.324 106.676 1.00 88.88 358 ALA A C 1
ATOM 2903 O O . ALA A 1 358 ? -50.892 -28.656 105.895 1.00 88.88 358 ALA A O 1
ATOM 2904 N N . LEU A 1 359 ? -51.276 -30.599 106.955 1.00 92.19 359 LEU A N 1
ATOM 2905 C CA . LEU A 1 359 ? -50.207 -31.340 106.280 1.00 92.19 359 LEU A CA 1
ATOM 2906 C C . LEU A 1 359 ? -50.545 -31.577 104.801 1.00 92.19 359 LEU A C 1
ATOM 2908 O O . LEU A 1 359 ? -49.697 -31.309 103.952 1.00 92.19 359 LEU A O 1
ATOM 2912 N N . GLU A 1 360 ? -51.776 -31.988 104.482 1.00 91.19 360 GLU A N 1
ATOM 2913 C CA . GLU A 1 360 ? -52.247 -32.131 103.095 1.00 91.19 360 GLU A CA 1
ATOM 2914 C C . GLU A 1 360 ? -52.196 -30.799 102.331 1.00 91.19 360 GLU A C 1
ATOM 2916 O O . GLU A 1 360 ? -51.680 -30.743 101.215 1.00 91.19 360 GLU A O 1
ATOM 2921 N N . HIS A 1 361 ? -52.658 -29.700 102.940 1.00 89.94 361 HIS A N 1
ATOM 2922 C CA . HIS A 1 361 ? -52.592 -28.370 102.328 1.00 89.94 361 HIS A CA 1
ATOM 2923 C C . HIS A 1 361 ? -51.145 -27.936 102.043 1.00 89.94 361 HIS A C 1
ATOM 2925 O O . HIS A 1 361 ? -50.864 -27.373 100.982 1.00 89.94 361 HIS A O 1
ATOM 2931 N N . ASN A 1 362 ? -50.211 -28.201 102.962 1.00 91.94 362 ASN A N 1
ATOM 2932 C CA . ASN A 1 362 ? -48.797 -27.886 102.760 1.00 91.94 362 ASN A CA 1
ATOM 2933 C C . ASN A 1 362 ? -48.190 -28.730 101.627 1.00 91.94 362 ASN A C 1
ATOM 2935 O O . ASN A 1 362 ? -47.576 -28.159 100.731 1.00 91.94 362 ASN A O 1
ATOM 2939 N N . GLN A 1 363 ? -48.445 -30.042 101.593 1.00 93.38 363 GLN A N 1
ATOM 2940 C CA . GLN A 1 363 ? -47.994 -30.926 100.506 1.00 93.38 363 GLN A CA 1
ATOM 2941 C C . GLN A 1 363 ? -48.546 -30.493 99.139 1.00 93.38 363 GLN A C 1
ATOM 2943 O O . GLN A 1 363 ? -47.807 -30.431 98.157 1.00 93.38 363 GLN A O 1
ATOM 2948 N N . LEU A 1 364 ? -49.831 -30.129 99.070 1.00 91.56 364 LEU A N 1
ATOM 2949 C CA . LEU A 1 364 ? -50.454 -29.635 97.840 1.00 91.56 364 LEU A CA 1
ATOM 2950 C C . LEU A 1 364 ? -49.882 -28.272 97.412 1.00 91.56 364 LEU A C 1
ATOM 2952 O O . LEU A 1 364 ? -49.745 -28.007 96.219 1.00 91.56 364 LEU A O 1
ATOM 2956 N N . THR A 1 365 ? -49.504 -27.423 98.373 1.00 92.31 365 THR A N 1
ATOM 2957 C CA . THR A 1 365 ? -48.830 -26.139 98.115 1.00 92.31 365 THR A CA 1
ATOM 2958 C C . THR A 1 365 ? -47.400 -26.347 97.604 1.00 92.31 365 THR A C 1
ATOM 2960 O O . THR A 1 365 ? -46.975 -25.657 96.678 1.00 92.31 365 THR A O 1
ATOM 2963 N N . GLU A 1 366 ? -46.663 -27.313 98.156 1.00 93.44 366 GLU A N 1
ATOM 2964 C CA . GLU A 1 366 ? -45.325 -27.695 97.690 1.00 93.44 366 GLU A CA 1
ATOM 2965 C C . GLU A 1 366 ? -45.366 -28.269 96.267 1.00 93.44 366 GLU A C 1
ATOM 2967 O O . GLU A 1 366 ? -44.617 -27.805 95.407 1.00 93.44 366 GLU A O 1
ATOM 2972 N N . GLU A 1 367 ? -46.288 -29.190 95.966 1.00 93.00 367 GLU A N 1
ATOM 2973 C CA . GLU A 1 367 ? -46.470 -29.714 94.604 1.00 93.00 367 GLU A CA 1
ATOM 2974 C C . GLU A 1 367 ? -46.952 -28.643 93.614 1.00 93.00 367 GLU A C 1
ATOM 2976 O O . GLU A 1 367 ? -46.468 -28.597 92.483 1.00 93.00 367 GLU A O 1
ATOM 2981 N N . PHE A 1 368 ? -47.836 -27.723 94.022 1.00 91.88 368 PHE A N 1
ATOM 2982 C CA . PHE A 1 368 ? -48.237 -26.592 93.176 1.00 91.88 368 PHE A CA 1
ATOM 2983 C C . PHE A 1 368 ? -47.053 -25.669 92.852 1.00 91.88 368 PHE A C 1
ATOM 2985 O O . PHE A 1 368 ? -46.864 -25.289 91.695 1.00 91.88 368 PHE A O 1
ATOM 2992 N N . ASN A 1 369 ? -46.225 -25.338 93.848 1.00 92.38 369 ASN A N 1
ATOM 2993 C CA . ASN A 1 369 ? -45.012 -24.549 93.631 1.00 92.38 369 ASN A CA 1
ATOM 2994 C C . ASN A 1 369 ? -44.015 -25.295 92.731 1.00 92.38 369 ASN A C 1
ATOM 2996 O O . ASN A 1 369 ? -43.480 -24.692 91.803 1.00 92.38 369 ASN A O 1
ATOM 3000 N N . ARG A 1 370 ? -43.843 -26.610 92.917 1.00 94.38 370 ARG A N 1
ATOM 3001 C CA . ARG A 1 370 ? -42.986 -27.452 92.069 1.00 94.38 370 ARG A CA 1
ATOM 3002 C C . ARG A 1 370 ? -43.466 -27.498 90.615 1.00 94.38 370 ARG A C 1
ATOM 3004 O O . ARG A 1 370 ? -42.654 -27.347 89.704 1.00 94.38 370 ARG A O 1
ATOM 3011 N N . LEU A 1 371 ? -44.773 -27.645 90.376 1.00 92.56 371 LEU A N 1
ATOM 3012 C CA . LEU A 1 371 ? -45.362 -27.555 89.032 1.00 92.56 371 LEU A CA 1
ATOM 3013 C C . LEU A 1 371 ? -45.171 -26.164 88.416 1.00 92.56 371 LEU A C 1
ATOM 3015 O O . LEU A 1 371 ? -44.925 -26.051 87.216 1.00 92.56 371 LEU A O 1
ATOM 3019 N N . ARG A 1 372 ? -45.253 -25.103 89.224 1.00 93.94 372 ARG A N 1
ATOM 3020 C CA . ARG A 1 372 ? -45.041 -23.723 88.772 1.00 93.94 372 ARG A CA 1
ATOM 3021 C C . ARG A 1 372 ? -43.585 -23.457 88.386 1.00 93.94 372 ARG A C 1
ATOM 3023 O O . ARG A 1 372 ? -43.338 -22.827 87.362 1.00 93.94 372 ARG A O 1
ATOM 3030 N N . GLU A 1 373 ? -42.625 -23.966 89.154 1.00 93.69 373 GLU A N 1
ATOM 3031 C CA . GLU A 1 373 ? -41.201 -23.921 88.801 1.00 93.69 373 GLU A CA 1
ATOM 3032 C C . GLU A 1 373 ? -40.908 -24.727 87.527 1.00 93.69 373 GLU A C 1
ATOM 3034 O O . GLU A 1 373 ? -40.198 -24.240 86.648 1.00 93.69 373 GLU A O 1
ATOM 3039 N N . GLN A 1 374 ? -41.518 -25.908 87.371 1.00 94.00 374 GLN A N 1
ATOM 3040 C CA . GLN A 1 374 ? -41.423 -26.702 86.141 1.00 94.00 374 GLN A CA 1
ATOM 3041 C C . GLN A 1 374 ? -42.010 -25.966 84.926 1.00 94.00 374 GLN A C 1
ATOM 3043 O O . GLN A 1 374 ? -41.365 -25.935 83.880 1.00 94.00 374 GLN A O 1
ATOM 3048 N N . HIS A 1 375 ? -43.179 -25.325 85.058 1.00 91.19 375 HIS A N 1
ATOM 3049 C CA . HIS A 1 375 ? -43.769 -24.510 83.989 1.00 91.19 375 HIS A CA 1
ATOM 3050 C C . HIS A 1 375 ? -42.835 -23.366 83.583 1.00 91.19 375 HIS A C 1
ATOM 3052 O O . HIS A 1 375 ? -42.500 -23.238 82.408 1.00 91.19 375 HIS A O 1
ATOM 3058 N N . ASN A 1 376 ? -42.357 -22.582 84.554 1.00 93.19 376 ASN A N 1
ATOM 3059 C CA . ASN A 1 376 ? -41.434 -21.474 84.307 1.00 93.19 376 ASN A CA 1
ATOM 3060 C C . ASN A 1 376 ? -40.131 -21.953 83.634 1.00 93.19 376 ASN A C 1
ATOM 3062 O O . ASN A 1 376 ? -39.612 -21.277 82.749 1.00 93.19 376 ASN A O 1
ATOM 3066 N N . GLY A 1 377 ? -39.611 -23.123 84.025 1.00 94.56 377 GLY A N 1
ATOM 3067 C CA . GLY A 1 377 ? -38.426 -23.730 83.413 1.00 94.56 377 GLY A CA 1
ATOM 3068 C C . GLY A 1 377 ? -38.647 -24.165 81.960 1.00 94.56 377 GLY A C 1
ATOM 3069 O O . GLY A 1 377 ? -37.790 -23.919 81.112 1.00 94.56 377 GLY A O 1
ATOM 3070 N N . VAL A 1 378 ? -39.804 -24.759 81.649 1.00 93.50 378 VAL A N 1
ATOM 3071 C CA . VAL A 1 378 ? -40.188 -25.129 80.273 1.00 93.50 378 VAL A CA 1
ATOM 3072 C C . VAL A 1 378 ? -40.422 -23.888 79.408 1.00 93.50 378 VAL A C 1
ATOM 3074 O O . VAL A 1 378 ? -39.985 -23.852 78.261 1.00 93.50 378 VAL A O 1
ATOM 3077 N N . GLU A 1 379 ? -41.063 -22.854 79.951 1.00 92.75 379 GLU A N 1
ATOM 3078 C CA . GLU A 1 379 ? -41.337 -21.593 79.255 1.00 92.75 379 GLU A CA 1
ATOM 3079 C C . GLU A 1 379 ? -40.044 -20.813 78.951 1.00 92.75 379 GLU A C 1
ATOM 3081 O O . GLU A 1 379 ? -39.858 -20.336 77.829 1.00 92.75 379 GLU A O 1
ATOM 3086 N N . ALA A 1 380 ? -39.095 -20.776 79.896 1.00 92.94 380 ALA A N 1
ATOM 3087 C CA . ALA A 1 380 ? -37.758 -20.225 79.676 1.00 92.94 380 ALA A CA 1
ATOM 3088 C C . ALA A 1 380 ? -36.979 -21.010 78.604 1.00 92.94 380 ALA A C 1
ATOM 3090 O O . ALA A 1 380 ? -36.462 -20.410 77.661 1.00 92.94 380 ALA A O 1
ATOM 3091 N N . ALA A 1 381 ? -36.956 -22.346 78.689 1.00 93.88 381 ALA A N 1
ATOM 3092 C CA . ALA A 1 381 ? -36.289 -23.191 77.697 1.00 93.88 381 ALA A CA 1
ATOM 3093 C C . ALA A 1 381 ? -36.892 -23.026 76.289 1.00 93.88 381 ALA A C 1
ATOM 3095 O O . ALA A 1 381 ? -36.158 -22.943 75.307 1.00 93.88 381 ALA A O 1
ATOM 3096 N N . TYR A 1 382 ? -38.220 -22.912 76.181 1.00 93.19 382 TYR A N 1
ATOM 3097 C CA . TYR A 1 382 ? -38.903 -22.646 74.914 1.00 93.19 382 TYR A CA 1
ATOM 3098 C C . TYR A 1 382 ? -38.564 -21.257 74.344 1.00 93.19 382 TYR A C 1
ATOM 3100 O O . TYR A 1 382 ? -38.376 -21.119 73.134 1.00 93.19 382 TYR A O 1
ATOM 3108 N N . SER A 1 383 ? -38.427 -20.238 75.199 1.00 94.06 383 SER A N 1
ATOM 3109 C CA . SER A 1 383 ? -37.970 -18.901 74.795 1.00 94.06 383 SER A CA 1
ATOM 3110 C C . SER A 1 383 ? -36.533 -18.918 74.252 1.00 94.06 383 SER A C 1
ATOM 3112 O O . SER A 1 383 ? -36.265 -18.317 73.208 1.00 94.06 383 SER A O 1
ATOM 3114 N N . ASP A 1 384 ? -35.614 -19.628 74.912 1.00 94.25 384 ASP A N 1
ATOM 3115 C CA . ASP A 1 384 ? -34.225 -19.769 74.452 1.00 94.25 384 ASP A CA 1
ATOM 3116 C C . ASP A 1 384 ? -34.121 -20.575 73.146 1.00 94.25 384 ASP A C 1
ATOM 3118 O O . ASP A 1 384 ? -33.375 -20.192 72.239 1.00 94.25 384 ASP A O 1
ATOM 3122 N N . GLU A 1 385 ? -34.912 -21.641 72.999 1.00 93.62 385 GLU A N 1
ATOM 3123 C CA . GLU A 1 385 ? -34.993 -22.433 71.767 1.00 93.62 385 GLU A CA 1
ATOM 3124 C C . GLU A 1 385 ? -35.543 -21.592 70.602 1.00 93.62 385 GLU A C 1
ATOM 3126 O O . GLU A 1 385 ? -34.982 -21.592 69.504 1.00 93.62 385 GLU A O 1
ATOM 3131 N N . LEU A 1 386 ? -36.582 -20.781 70.840 1.00 94.00 386 LEU A N 1
ATOM 3132 C CA . LEU A 1 386 ? -37.134 -19.853 69.848 1.00 94.00 386 LEU A CA 1
ATOM 3133 C C . LEU A 1 386 ? -36.109 -18.780 69.434 1.00 94.00 386 LEU A C 1
ATOM 3135 O O . LEU A 1 386 ? -35.989 -18.463 68.245 1.00 94.00 386 LEU A O 1
ATOM 3139 N N . LEU A 1 387 ? -35.336 -18.260 70.392 1.00 94.56 387 LEU A N 1
ATOM 3140 C CA . LEU A 1 387 ? -34.265 -17.293 70.150 1.00 94.56 387 LEU A CA 1
ATOM 3141 C C . LEU A 1 387 ? -33.096 -17.914 69.364 1.00 94.56 387 LEU A C 1
ATOM 3143 O O . LEU A 1 387 ? -32.581 -17.285 68.438 1.00 94.56 387 LEU A O 1
ATOM 3147 N N . ASN A 1 388 ? -32.690 -19.149 69.669 1.00 94.50 388 ASN A N 1
ATOM 3148 C CA . ASN A 1 388 ? -31.690 -19.875 68.879 1.00 94.50 388 ASN A CA 1
ATOM 3149 C C . ASN A 1 388 ? -32.204 -20.208 67.474 1.00 94.50 388 ASN A C 1
ATOM 3151 O O . ASN A 1 388 ? -31.480 -20.011 66.500 1.00 94.50 388 ASN A O 1
ATOM 3155 N N . SER A 1 389 ? -33.471 -20.600 67.342 1.00 93.12 389 SER A N 1
ATOM 3156 C CA . SER A 1 389 ? -34.141 -20.807 66.055 1.00 93.12 389 SER A CA 1
ATOM 3157 C C . SER A 1 389 ? -34.141 -19.527 65.199 1.00 93.12 389 SER A C 1
ATOM 3159 O O . SER A 1 389 ? -33.953 -19.590 63.984 1.00 93.12 389 SER A O 1
ATOM 3161 N N . ALA A 1 390 ? -34.290 -18.347 65.817 1.00 93.44 390 ALA A N 1
ATOM 3162 C CA . ALA A 1 390 ? -34.172 -17.057 65.135 1.00 93.44 390 ALA A CA 1
ATOM 3163 C C . ALA A 1 390 ? -32.723 -16.728 64.719 1.00 93.44 390 ALA A C 1
ATOM 3165 O O . ALA A 1 390 ? -32.505 -16.335 63.574 1.00 93.44 390 ALA A O 1
ATOM 3166 N N . LYS A 1 391 ? -31.730 -16.947 65.596 1.00 95.38 391 LYS A N 1
ATOM 3167 C CA . LYS A 1 391 ? -30.298 -16.775 65.264 1.00 95.38 391 LYS A CA 1
ATOM 3168 C C . LYS A 1 391 ? -29.875 -17.670 64.094 1.00 95.38 391 LYS A C 1
ATOM 3170 O O . LYS A 1 391 ? -29.241 -17.190 63.160 1.00 95.38 391 LYS A O 1
ATOM 3175 N N . LEU A 1 392 ? -30.269 -18.946 64.122 1.00 94.38 392 LEU A N 1
ATOM 3176 C CA . LEU A 1 392 ? -29.967 -19.924 63.073 1.00 94.38 392 LEU A CA 1
ATOM 3177 C C . LEU A 1 392 ? -30.615 -19.558 61.730 1.00 94.38 392 LEU A C 1
ATOM 3179 O O . LEU A 1 392 ? -29.987 -19.748 60.692 1.00 94.38 392 LEU A O 1
ATOM 3183 N N . ARG A 1 393 ? -31.831 -18.986 61.730 1.00 93.62 393 ARG A N 1
ATOM 3184 C CA . ARG A 1 393 ? -32.445 -18.428 60.509 1.00 93.62 393 ARG A CA 1
ATOM 3185 C C . ARG A 1 393 ? -31.625 -17.268 59.939 1.00 93.62 393 ARG A C 1
ATOM 3187 O O . ARG A 1 393 ? -31.289 -17.319 58.763 1.00 93.62 393 ARG A O 1
ATOM 3194 N N . GLY A 1 394 ? -31.230 -16.296 60.765 1.00 95.00 394 GLY A N 1
ATOM 3195 C CA . GLY A 1 394 ? -30.397 -15.174 60.310 1.00 95.00 394 GLY A CA 1
ATOM 3196 C C . GLY A 1 394 ? -29.041 -15.625 59.747 1.00 95.00 394 GLY A C 1
ATOM 3197 O O . GLY A 1 394 ? -28.630 -15.169 58.686 1.00 95.00 394 GLY A O 1
ATOM 3198 N N . GLN A 1 395 ? -28.385 -16.592 60.399 1.00 95.69 395 GLN A N 1
ATOM 3199 C CA . GLN A 1 395 ? -27.138 -17.194 59.904 1.00 95.69 395 GLN A CA 1
ATOM 3200 C C . GLN A 1 395 ? -27.325 -17.963 58.585 1.00 95.69 395 GLN A C 1
ATOM 3202 O O . GLN A 1 395 ? -26.423 -17.976 57.748 1.00 95.69 395 GLN A O 1
ATOM 3207 N N . LEU A 1 396 ? -28.482 -18.603 58.379 1.00 94.88 396 LEU A N 1
ATOM 3208 C CA . LEU A 1 396 ? -28.812 -19.287 57.127 1.00 94.88 396 LEU A CA 1
ATOM 3209 C C . LEU A 1 396 ? -29.036 -18.289 55.981 1.00 94.88 396 LEU A C 1
ATOM 3211 O O . LEU A 1 396 ? -28.525 -18.507 54.883 1.00 94.88 396 LEU A O 1
ATOM 3215 N N . GLU A 1 397 ? -29.757 -17.196 56.243 1.00 94.50 397 GLU A N 1
ATOM 3216 C CA . GLU A 1 397 ? -29.982 -16.107 55.284 1.00 94.50 397 GLU A CA 1
ATOM 3217 C C . GLU A 1 397 ? -28.660 -15.424 54.902 1.00 94.50 397 GLU A C 1
ATOM 3219 O O . GLU A 1 397 ? -28.382 -15.260 53.715 1.00 94.50 397 GLU A O 1
ATOM 3224 N N . GLU A 1 398 ? -27.789 -15.127 55.874 1.00 96.25 398 GLU A N 1
ATOM 3225 C CA . GLU A 1 398 ? -26.437 -14.597 55.637 1.00 96.25 398 GLU A CA 1
ATOM 3226 C C . GLU A 1 398 ? -25.589 -15.552 54.776 1.00 96.25 398 GLU A C 1
ATOM 3228 O O . GLU A 1 398 ? -24.970 -15.126 53.798 1.00 96.25 398 GLU A O 1
ATOM 3233 N N . LEU A 1 399 ? -25.620 -16.861 55.058 1.00 95.56 399 LEU A N 1
ATOM 3234 C CA . LEU A 1 399 ? -24.945 -17.883 54.246 1.00 95.56 399 LEU A CA 1
ATOM 3235 C C . LEU A 1 399 ? -25.500 -17.990 52.819 1.00 95.56 399 LEU A C 1
ATOM 3237 O O . LEU A 1 399 ? -24.733 -18.246 51.888 1.00 95.56 399 LEU A O 1
ATOM 3241 N N . GLN A 1 400 ? -26.807 -17.808 52.616 1.00 95.00 400 GLN A N 1
ATOM 3242 C CA . GLN A 1 400 ? -27.395 -17.746 51.275 1.00 95.00 400 GLN A CA 1
ATOM 3243 C C . GLN A 1 400 ? -26.946 -16.483 50.534 1.00 95.00 400 GLN A C 1
ATOM 3245 O O . GLN A 1 400 ? -26.519 -16.579 49.381 1.00 95.00 400 GLN A O 1
ATOM 3250 N N . LEU A 1 401 ? -26.955 -15.328 51.203 1.00 95.50 401 LEU A N 1
ATOM 3251 C CA . LEU A 1 401 ? -26.502 -14.053 50.647 1.00 95.50 401 LEU A CA 1
ATOM 3252 C C . LEU A 1 401 ? -25.030 -14.138 50.213 1.00 95.50 401 LEU A C 1
ATOM 3254 O O . LEU A 1 401 ? -24.714 -13.868 49.054 1.00 95.50 401 LEU A O 1
ATOM 3258 N N . LEU A 1 402 ? -24.150 -14.643 51.084 1.00 95.62 402 LEU A N 1
ATOM 3259 C CA . LEU A 1 402 ? -22.734 -14.880 50.781 1.00 95.62 402 LEU A CA 1
ATOM 3260 C C . LEU A 1 402 ? -22.532 -15.854 49.607 1.00 95.62 402 LEU A C 1
ATOM 3262 O O . LEU A 1 402 ? -21.683 -15.600 48.755 1.00 95.62 402 LEU A O 1
ATOM 3266 N N . ARG A 1 403 ? -23.330 -16.927 49.497 1.00 95.81 403 ARG A N 1
ATOM 3267 C CA . ARG A 1 403 ? -23.277 -17.847 48.341 1.00 95.81 403 ARG A CA 1
ATOM 3268 C C . ARG A 1 403 ? -23.673 -17.171 47.028 1.00 95.81 403 ARG A C 1
ATOM 3270 O O . ARG A 1 403 ? -22.990 -17.375 46.024 1.00 95.81 403 ARG A O 1
ATOM 3277 N N . THR A 1 404 ? -24.736 -16.361 47.024 1.00 94.44 404 THR A N 1
ATOM 3278 C CA . THR A 1 404 ? -25.140 -15.601 45.823 1.00 94.44 404 THR A CA 1
ATOM 3279 C C . THR A 1 404 ? -24.102 -14.546 45.441 1.00 94.44 404 THR A C 1
ATOM 3281 O O . THR A 1 404 ? -23.770 -14.396 44.270 1.00 94.44 404 THR A O 1
ATOM 3284 N N . GLN A 1 405 ? -23.498 -13.875 46.425 1.00 95.75 405 GLN A N 1
ATOM 3285 C CA . GLN A 1 405 ? -22.419 -12.923 46.179 1.00 95.75 405 GLN A CA 1
ATOM 3286 C C . GLN A 1 405 ? -21.161 -13.608 45.626 1.00 95.75 405 GLN A C 1
ATOM 3288 O O . GLN A 1 405 ? -20.491 -13.037 44.765 1.00 95.75 405 GLN A O 1
ATOM 3293 N N . ASN A 1 406 ? -20.843 -14.822 46.088 1.00 93.94 406 ASN A N 1
ATOM 3294 C CA . ASN A 1 406 ? -19.684 -15.568 45.607 1.00 93.94 406 ASN A CA 1
ATOM 3295 C C . ASN A 1 406 ? -19.870 -16.063 44.164 1.00 93.94 406 ASN A C 1
ATOM 3297 O O . ASN A 1 406 ? -18.970 -15.874 43.356 1.00 93.94 406 ASN A O 1
ATOM 3301 N N . THR A 1 407 ? -21.050 -16.579 43.803 1.00 95.62 407 THR A N 1
ATOM 3302 C CA . THR A 1 407 ? -21.353 -16.968 42.407 1.00 95.62 407 THR A CA 1
ATOM 3303 C C . THR A 1 407 ? -21.297 -15.770 41.454 1.00 95.62 407 THR A C 1
ATOM 3305 O O . THR A 1 407 ? -20.632 -15.844 40.426 1.00 95.62 407 THR A O 1
ATOM 3308 N N . ILE A 1 408 ? -21.856 -14.616 41.840 1.00 95.62 408 ILE A N 1
ATOM 3309 C CA . ILE A 1 408 ? -21.729 -13.360 41.072 1.00 95.62 408 ILE A CA 1
ATOM 3310 C C . ILE A 1 408 ? -20.257 -12.919 40.922 1.00 95.62 408 ILE A C 1
ATOM 3312 O O . ILE A 1 408 ? -19.893 -12.281 39.932 1.00 95.62 408 ILE A O 1
ATOM 3316 N N . ASN A 1 409 ? -19.395 -13.218 41.898 1.00 94.75 409 ASN A N 1
ATOM 3317 C CA . ASN A 1 409 ? -17.966 -12.909 41.820 1.00 94.75 409 ASN A CA 1
ATOM 3318 C C . ASN A 1 409 ? -17.202 -13.910 40.935 1.00 94.75 409 ASN A C 1
ATOM 3320 O O . ASN A 1 409 ? -16.300 -13.495 40.213 1.00 94.75 409 ASN A O 1
ATOM 3324 N N . GLU A 1 410 ? -17.573 -15.192 40.952 1.00 95.81 410 GLU A N 1
ATOM 3325 C CA . GLU A 1 410 ? -17.026 -16.242 40.080 1.00 95.81 410 GLU A CA 1
ATOM 3326 C C . GLU A 1 410 ? -17.381 -15.987 38.604 1.00 95.81 410 GLU A C 1
ATOM 3328 O O . GLU A 1 410 ? -16.502 -16.047 37.744 1.00 95.81 410 GLU A O 1
ATOM 3333 N N . GLU A 1 411 ? -18.627 -15.597 38.312 1.00 95.62 411 GLU A N 1
ATOM 3334 C CA . GLU A 1 411 ? -19.069 -15.179 36.972 1.00 95.62 411 GLU A CA 1
ATOM 3335 C C . GLU A 1 411 ? -18.265 -13.973 36.460 1.00 95.62 411 GLU A C 1
ATOM 3337 O O . GLU A 1 411 ? -17.715 -14.012 35.359 1.00 95.62 411 GLU A O 1
ATOM 3342 N N . LYS A 1 412 ? -18.115 -12.924 37.282 1.00 96.44 412 LYS A N 1
ATOM 3343 C CA . LYS A 1 412 ? -17.294 -11.746 36.942 1.00 96.44 412 LYS A CA 1
ATOM 3344 C C . LYS A 1 412 ? -15.823 -12.093 36.748 1.00 96.44 412 LYS A C 1
ATOM 3346 O O . LYS A 1 412 ? -15.185 -11.535 35.859 1.00 96.44 412 LYS A O 1
ATOM 3351 N N . LEU A 1 413 ? -15.268 -12.987 37.566 1.00 95.19 413 LEU A N 1
ATOM 3352 C CA . LEU A 1 413 ? -13.885 -13.436 37.418 1.00 95.19 413 LEU A CA 1
ATOM 3353 C C . LEU A 1 413 ? -13.700 -14.162 36.079 1.00 95.19 413 LEU A C 1
ATOM 3355 O O . LEU A 1 413 ? -12.742 -13.871 35.369 1.00 95.19 413 LEU A O 1
ATOM 3359 N N . SER A 1 414 ? -14.648 -15.025 35.701 1.00 96.56 414 SER A N 1
ATOM 3360 C CA . SER A 1 414 ? -14.656 -15.705 34.402 1.00 96.56 414 SER A CA 1
ATOM 3361 C C . SER A 1 414 ? -14.774 -14.722 33.227 1.00 96.56 414 SER A C 1
ATOM 3363 O O . SER A 1 414 ? -14.000 -14.825 32.276 1.00 96.56 414 SER A O 1
ATOM 3365 N N . GLU A 1 415 ? -15.656 -13.719 33.315 1.00 95.69 415 GLU A N 1
ATOM 3366 C CA . GLU A 1 415 ? -15.793 -12.664 32.298 1.00 95.69 415 GLU A CA 1
ATOM 3367 C C . GLU A 1 415 ? -14.490 -11.864 32.127 1.00 95.69 415 GLU A C 1
ATOM 3369 O O . GLU A 1 415 ? -14.012 -11.680 31.005 1.00 95.69 415 GLU A O 1
ATOM 3374 N N . GLN A 1 416 ? -13.871 -11.419 33.228 1.00 94.81 416 GLN A N 1
ATOM 3375 C CA . GLN A 1 416 ? -12.598 -10.695 33.161 1.00 94.81 416 GLN A CA 1
ATOM 3376 C C . GLN A 1 416 ? -11.459 -11.586 32.650 1.00 94.81 416 GLN A C 1
ATOM 3378 O O . GLN A 1 416 ? -10.617 -11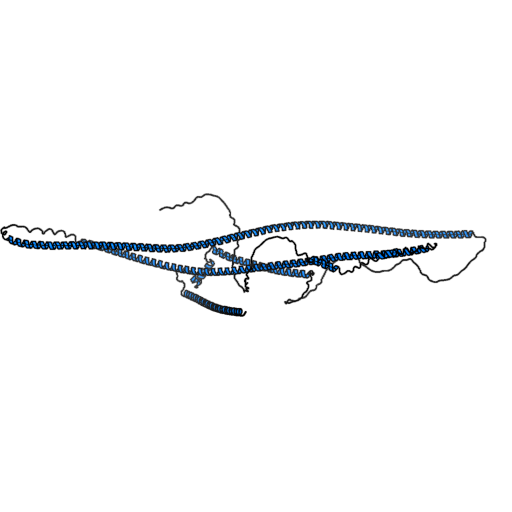.111 31.892 1.00 94.81 416 GLN A O 1
ATOM 3383 N N . GLN A 1 417 ? -11.437 -12.873 32.999 1.00 96.75 417 GLN A N 1
ATOM 3384 C CA . GLN A 1 417 ? -10.415 -13.809 32.530 1.00 96.75 417 GLN A CA 1
ATOM 3385 C C . GLN A 1 417 ? -10.540 -14.090 31.022 1.00 96.75 417 GLN A C 1
ATOM 3387 O O . GLN A 1 417 ? -9.528 -14.096 30.322 1.00 96.75 417 GLN A O 1
ATOM 3392 N N . ALA A 1 418 ? -11.763 -14.214 30.496 1.00 96.75 418 ALA A N 1
ATOM 3393 C CA . ALA A 1 418 ? -12.014 -14.286 29.055 1.00 96.75 418 ALA A CA 1
ATOM 3394 C C . ALA A 1 418 ? -11.630 -12.977 28.335 1.00 96.75 418 ALA A C 1
ATOM 3396 O O . ALA A 1 418 ? -11.032 -13.006 27.259 1.00 96.75 418 ALA A O 1
ATOM 3397 N N . ARG A 1 419 ? -11.905 -11.817 28.950 1.00 96.88 419 ARG A N 1
ATOM 3398 C CA . ARG A 1 419 ? -11.498 -10.503 28.427 1.00 96.88 419 ARG A CA 1
ATOM 3399 C C . ARG A 1 419 ? -9.976 -10.333 28.388 1.00 96.88 419 ARG A C 1
ATOM 3401 O O . ARG A 1 419 ? -9.465 -9.761 27.429 1.00 96.88 419 ARG A O 1
ATOM 3408 N N . VAL A 1 420 ? -9.253 -10.827 29.395 1.00 96.50 420 VAL A N 1
ATOM 3409 C CA . VAL A 1 420 ? -7.780 -10.845 29.404 1.00 96.50 420 VAL A CA 1
ATOM 3410 C C . VAL A 1 420 ? -7.256 -11.714 28.262 1.00 96.50 420 VAL A C 1
ATOM 3412 O O . VAL A 1 420 ? -6.479 -11.211 27.461 1.00 96.50 420 VAL A O 1
ATOM 3415 N N . GLN A 1 421 ? -7.763 -12.939 28.094 1.00 97.06 421 GLN A N 1
ATOM 3416 C CA . GLN A 1 421 ? -7.370 -13.818 26.980 1.00 97.06 421 GLN A CA 1
ATOM 3417 C C . GLN A 1 421 ? -7.634 -13.185 25.603 1.00 97.06 421 GLN A C 1
ATOM 3419 O O . GLN A 1 421 ? -6.812 -13.303 24.697 1.00 97.06 421 GLN A O 1
ATOM 3424 N N . GLN A 1 422 ? -8.749 -12.463 25.438 1.00 97.50 422 GLN A N 1
ATOM 3425 C CA . GLN A 1 422 ? -9.032 -11.723 24.204 1.00 97.50 422 GLN A CA 1
ATOM 3426 C C . GLN A 1 422 ? -8.008 -10.604 23.946 1.00 97.50 422 GLN A C 1
ATOM 3428 O O . GLN A 1 422 ? -7.580 -10.420 22.808 1.00 97.50 422 GLN A O 1
ATOM 3433 N N . LEU A 1 423 ? -7.602 -9.868 24.985 1.00 94.81 423 LEU A N 1
ATOM 3434 C CA . LEU A 1 423 ? -6.591 -8.810 24.880 1.00 94.81 423 LEU A CA 1
ATOM 3435 C C . LEU A 1 423 ? -5.178 -9.373 24.657 1.00 94.81 423 LEU A C 1
ATOM 3437 O O . LEU A 1 423 ? -4.401 -8.769 23.925 1.00 94.81 423 LEU A O 1
ATOM 3441 N N . GLU A 1 424 ? -4.852 -10.531 25.234 1.00 97.25 424 GLU A N 1
ATOM 3442 C CA . GLU A 1 424 ? -3.589 -11.248 25.007 1.00 97.25 424 GLU A CA 1
ATOM 3443 C C . GLU A 1 424 ? -3.475 -11.745 23.558 1.00 97.25 424 GLU A C 1
ATOM 3445 O O . GLU A 1 424 ? -2.434 -11.559 22.929 1.00 97.25 424 GLU A O 1
ATOM 3450 N N . LEU A 1 425 ? -4.555 -12.301 22.994 1.00 97.25 425 LEU A N 1
ATOM 3451 C CA . LEU A 1 425 ? -4.617 -12.672 21.576 1.00 97.25 425 LEU A CA 1
ATOM 3452 C C . LEU A 1 425 ? -4.463 -11.446 20.667 1.00 97.25 425 LEU A C 1
ATOM 3454 O O . LEU A 1 425 ? -3.627 -11.457 19.767 1.00 97.25 425 LEU A O 1
ATOM 3458 N N . GLN A 1 426 ? -5.187 -10.358 20.947 1.00 96.44 426 GLN A N 1
ATOM 3459 C CA . GLN A 1 426 ? -5.043 -9.110 20.189 1.00 96.44 426 GLN A CA 1
ATOM 3460 C C . GLN A 1 426 ? -3.631 -8.518 20.301 1.00 96.44 426 GLN A C 1
ATOM 3462 O O . GLN A 1 426 ? -3.129 -7.959 19.329 1.00 96.44 426 GLN A O 1
ATOM 3467 N N . ALA A 1 427 ? -2.957 -8.640 21.447 1.00 94.38 427 ALA A N 1
ATOM 3468 C CA . ALA A 1 427 ? -1.564 -8.218 21.581 1.00 94.38 427 ALA A CA 1
ATOM 3469 C C . ALA A 1 427 ? -0.635 -9.046 20.674 1.00 94.38 427 ALA A C 1
ATOM 3471 O O . ALA A 1 427 ? 0.178 -8.465 19.960 1.00 94.38 427 ALA A O 1
ATOM 3472 N N . GLN A 1 428 ? -0.806 -10.372 20.630 1.00 96.88 428 GLN A N 1
ATOM 3473 C CA . GLN A 1 428 ? -0.023 -11.263 19.761 1.00 96.88 428 GLN A CA 1
ATOM 3474 C C . GLN A 1 428 ? -0.274 -11.006 18.265 1.00 96.88 428 GLN A C 1
ATOM 3476 O O . GLN A 1 428 ? 0.675 -10.993 17.483 1.00 96.88 428 GLN A O 1
ATOM 3481 N N . GLU A 1 429 ? -1.522 -10.744 17.864 1.00 96.62 429 GLU A N 1
ATOM 3482 C CA . GLU A 1 429 ? -1.869 -10.341 16.492 1.00 96.62 429 GLU A CA 1
ATOM 3483 C C . GLU A 1 429 ? -1.160 -9.028 16.103 1.00 96.62 429 GLU A C 1
ATOM 3485 O O . GLU A 1 429 ? -0.494 -8.961 15.068 1.00 96.62 429 GLU A O 1
ATOM 3490 N N . ASN A 1 430 ? -1.208 -8.010 16.972 1.00 94.25 430 ASN A N 1
ATOM 3491 C CA . ASN A 1 430 ? -0.518 -6.735 16.746 1.00 94.25 430 ASN A CA 1
ATOM 3492 C C . ASN A 1 430 ? 1.019 -6.880 16.719 1.00 94.25 430 ASN A C 1
ATOM 3494 O O . ASN A 1 430 ? 1.679 -6.203 15.930 1.00 94.25 430 ASN A O 1
ATOM 3498 N N . GLU A 1 431 ? 1.614 -7.750 17.543 1.00 96.44 431 GLU A N 1
ATOM 3499 C CA . GLU A 1 431 ? 3.059 -8.027 17.496 1.00 96.44 431 GLU A CA 1
ATOM 3500 C C . GLU A 1 431 ? 3.475 -8.724 16.190 1.00 96.44 431 GLU A C 1
ATOM 3502 O O . GLU A 1 431 ? 4.501 -8.362 15.605 1.00 96.44 431 GLU A O 1
ATOM 3507 N N . ALA A 1 432 ? 2.665 -9.661 15.687 1.00 96.06 432 ALA A N 1
ATOM 3508 C CA . ALA A 1 432 ? 2.905 -10.329 14.409 1.00 96.06 432 ALA A CA 1
ATOM 3509 C C . ALA A 1 432 ? 2.816 -9.357 13.216 1.00 96.06 432 ALA A C 1
ATOM 3511 O O . ALA A 1 432 ? 3.672 -9.389 12.325 1.00 96.06 432 ALA A O 1
ATOM 3512 N N . ASP A 1 433 ? 1.834 -8.454 13.210 1.00 96.06 433 ASP A N 1
ATOM 3513 C CA . ASP A 1 433 ? 1.718 -7.402 12.192 1.00 96.06 433 ASP A CA 1
ATOM 3514 C C . ASP A 1 433 ? 2.867 -6.383 12.279 1.00 96.06 433 ASP A C 1
ATOM 3516 O O . ASP A 1 433 ? 3.427 -5.985 11.252 1.00 96.06 433 ASP A O 1
ATOM 3520 N N . LEU A 1 434 ? 3.302 -6.011 13.488 1.00 94.50 434 LEU A N 1
ATOM 3521 C CA . LEU A 1 434 ? 4.484 -5.165 13.684 1.00 94.50 434 LEU A CA 1
ATOM 3522 C C . LEU A 1 434 ? 5.766 -5.820 13.153 1.00 94.50 434 LEU A C 1
ATOM 3524 O O . LEU A 1 434 ? 6.612 -5.117 12.598 1.00 94.50 434 LEU A O 1
ATOM 3528 N N . GLU A 1 435 ? 5.934 -7.138 13.282 1.00 95.75 435 GLU A N 1
ATOM 3529 C CA . GLU A 1 435 ? 7.086 -7.844 12.709 1.00 95.75 435 GLU A CA 1
ATOM 3530 C C . GLU A 1 435 ? 7.013 -7.904 11.174 1.00 95.75 435 GLU A C 1
ATOM 3532 O O . GLU A 1 435 ? 7.992 -7.583 10.500 1.00 95.75 435 GLU A O 1
ATOM 3537 N N . GLN A 1 436 ? 5.837 -8.176 10.593 1.00 96.19 436 GLN A N 1
ATOM 3538 C CA . GLN A 1 436 ? 5.637 -8.078 9.139 1.00 96.19 436 GLN A CA 1
ATOM 3539 C C . GLN A 1 436 ? 5.955 -6.674 8.595 1.00 96.19 436 GLN A C 1
ATOM 3541 O O . GLN A 1 436 ? 6.525 -6.541 7.509 1.00 96.19 436 GLN A O 1
ATOM 3546 N N . LEU A 1 437 ? 5.614 -5.615 9.337 1.00 93.56 437 LEU A N 1
ATOM 3547 C CA . LEU A 1 437 ? 5.947 -4.236 8.971 1.00 93.56 437 LEU A CA 1
ATOM 3548 C C . LEU A 1 437 ? 7.458 -3.953 9.058 1.00 93.56 437 LEU A C 1
ATOM 3550 O O . LEU A 1 437 ? 7.975 -3.212 8.219 1.00 93.56 437 LEU A O 1
ATOM 3554 N N . LYS A 1 438 ? 8.191 -4.565 10.001 1.00 95.12 438 LYS A N 1
ATOM 3555 C CA . LYS A 1 438 ? 9.668 -4.498 10.042 1.00 95.12 438 LYS A CA 1
ATOM 3556 C C . LYS A 1 438 ? 10.290 -5.187 8.827 1.00 95.12 438 LYS A C 1
ATOM 3558 O O . LYS A 1 438 ? 11.180 -4.602 8.212 1.00 95.12 438 LYS A O 1
ATOM 3563 N N . VAL A 1 439 ? 9.795 -6.368 8.442 1.00 96.56 439 VAL A N 1
ATOM 3564 C CA . VAL A 1 439 ? 10.260 -7.095 7.245 1.00 96.56 439 VAL A CA 1
ATOM 3565 C C . VAL A 1 439 ? 10.027 -6.261 5.982 1.00 96.56 439 VAL A C 1
ATOM 3567 O O . VAL A 1 439 ? 10.989 -5.946 5.285 1.00 96.56 439 VAL A O 1
ATOM 3570 N N . LYS A 1 440 ? 8.800 -5.772 5.752 1.00 95.56 440 LYS A N 1
ATOM 3571 C CA . LYS A 1 440 ? 8.470 -4.900 4.604 1.00 95.56 440 LYS A CA 1
ATOM 3572 C C . LYS A 1 440 ? 9.306 -3.614 4.576 1.00 95.56 440 LYS A C 1
ATOM 3574 O O . LYS A 1 440 ? 9.744 -3.172 3.516 1.00 95.56 440 LYS A O 1
ATOM 3579 N N . LYS A 1 441 ? 9.590 -3.015 5.739 1.00 94.00 441 LYS A N 1
ATOM 3580 C CA . LYS A 1 441 ? 10.506 -1.866 5.851 1.00 94.00 441 LYS A CA 1
ATOM 3581 C C . LYS A 1 441 ? 11.939 -2.232 5.444 1.00 94.00 441 LYS A C 1
ATOM 3583 O O . LYS A 1 441 ? 12.597 -1.426 4.789 1.00 94.00 441 LYS A O 1
ATOM 3588 N N . GLN A 1 442 ? 12.424 -3.412 5.828 1.00 96.06 442 GLN A N 1
ATOM 3589 C CA . GLN A 1 442 ? 13.762 -3.886 5.475 1.00 96.06 442 GLN A CA 1
ATOM 3590 C C . GLN A 1 442 ? 13.874 -4.210 3.977 1.00 96.06 442 GLN A C 1
ATOM 3592 O O . GLN A 1 442 ? 14.874 -3.855 3.360 1.00 96.06 442 GLN A O 1
ATOM 3597 N N . GLU A 1 443 ? 12.841 -4.804 3.374 1.00 96.44 443 GLU A N 1
ATOM 3598 C CA . GLU A 1 443 ? 12.734 -5.014 1.922 1.00 96.44 443 GLU A CA 1
ATOM 3599 C C . GLU A 1 443 ? 12.784 -3.681 1.161 1.00 96.44 443 GLU A C 1
ATOM 3601 O O . GLU A 1 443 ? 13.605 -3.514 0.260 1.00 96.44 443 GLU A O 1
ATOM 3606 N N . LEU A 1 444 ? 11.982 -2.692 1.576 1.00 95.94 444 LEU A N 1
ATOM 3607 C CA . LEU A 1 444 ? 11.989 -1.349 0.984 1.00 95.94 444 LEU A CA 1
ATOM 3608 C C . LEU A 1 444 ? 13.344 -0.638 1.137 1.00 95.94 444 LEU A C 1
ATOM 3610 O O . LEU A 1 444 ? 13.767 0.051 0.209 1.00 95.94 444 LEU A O 1
ATOM 3614 N N . LEU A 1 445 ? 14.051 -0.820 2.261 1.00 95.88 445 LEU A N 1
ATOM 3615 C CA . LEU A 1 445 ? 15.423 -0.320 2.425 1.00 95.88 445 LEU A CA 1
ATOM 3616 C C . LEU A 1 445 ? 16.397 -0.993 1.448 1.00 95.88 445 LEU A C 1
ATOM 3618 O O . LEU A 1 445 ? 17.233 -0.308 0.861 1.00 95.88 445 LEU A O 1
ATOM 3622 N N . THR A 1 446 ? 16.288 -2.310 1.260 1.00 96.56 446 THR A N 1
ATOM 3623 C CA . THR A 1 446 ? 17.131 -3.071 0.325 1.00 96.56 446 THR A CA 1
ATOM 3624 C C . THR A 1 446 ? 16.900 -2.614 -1.116 1.00 96.56 446 THR A C 1
ATOM 3626 O O . THR A 1 446 ? 17.856 -2.248 -1.792 1.00 96.56 446 THR A O 1
ATOM 3629 N N . ILE A 1 447 ? 15.639 -2.499 -1.549 1.00 95.81 447 ILE A N 1
ATOM 3630 C CA . ILE A 1 447 ? 15.268 -1.994 -2.883 1.00 95.81 447 ILE A CA 1
ATOM 3631 C C . ILE A 1 447 ? 15.764 -0.552 -3.085 1.00 95.81 447 ILE A C 1
ATOM 3633 O O . ILE A 1 447 ? 16.289 -0.210 -4.144 1.00 95.81 447 ILE A O 1
ATOM 3637 N N . ASN A 1 448 ? 15.640 0.309 -2.069 1.00 95.75 448 ASN A N 1
ATOM 3638 C CA . ASN A 1 448 ? 16.130 1.687 -2.141 1.00 95.75 448 ASN A CA 1
ATOM 3639 C C . ASN A 1 448 ? 17.666 1.754 -2.250 1.00 95.75 448 ASN A C 1
ATOM 3641 O O . ASN A 1 448 ? 18.190 2.571 -3.012 1.00 95.75 448 ASN A O 1
ATOM 3645 N N . LYS A 1 449 ? 18.382 0.861 -1.553 1.00 96.50 449 LYS A N 1
ATOM 3646 C CA . LYS A 1 449 ? 19.837 0.703 -1.668 1.00 96.50 449 LYS A CA 1
ATOM 3647 C C . LYS A 1 449 ? 20.239 0.232 -3.068 1.00 96.50 449 LYS A C 1
ATOM 3649 O O . LYS A 1 449 ? 21.059 0.890 -3.697 1.00 96.50 449 LYS A O 1
ATOM 3654 N N . GLU A 1 450 ? 19.645 -0.849 -3.569 1.00 97.44 450 GLU A N 1
ATOM 3655 C CA . GLU A 1 450 ? 19.934 -1.410 -4.898 1.00 97.44 450 GLU A CA 1
ATOM 3656 C C . GLU A 1 450 ? 19.658 -0.395 -6.016 1.00 97.44 450 GLU A C 1
ATOM 3658 O O . GLU A 1 450 ? 20.478 -0.213 -6.916 1.00 97.44 450 GLU A O 1
ATOM 3663 N N . MET A 1 451 ? 18.544 0.339 -5.926 1.00 95.50 451 MET A N 1
ATOM 3664 C CA . MET A 1 451 ? 18.225 1.418 -6.863 1.00 95.50 451 MET A CA 1
ATOM 3665 C C . MET A 1 451 ? 19.231 2.575 -6.776 1.00 95.50 451 MET A C 1
ATOM 3667 O O . MET A 1 451 ? 19.599 3.136 -7.805 1.00 95.50 451 MET A O 1
ATOM 3671 N N . SER A 1 452 ? 19.723 2.911 -5.579 1.00 97.00 452 SER A N 1
ATOM 3672 C CA . SER A 1 452 ? 20.764 3.934 -5.401 1.00 97.00 452 SER A CA 1
ATOM 3673 C C . SER A 1 452 ? 22.115 3.489 -5.973 1.00 97.00 452 SER A C 1
ATOM 3675 O O . SER A 1 452 ? 22.777 4.271 -6.653 1.00 97.00 452 SER A O 1
ATOM 3677 N N . GLU A 1 453 ? 22.507 2.229 -5.759 1.00 97.38 453 GLU A N 1
ATOM 3678 C CA . GLU A 1 453 ? 23.713 1.631 -6.348 1.00 97.38 453 GLU A CA 1
ATOM 3679 C C . GLU A 1 453 ? 23.628 1.627 -7.885 1.00 97.38 453 GLU A C 1
ATOM 3681 O O . GLU A 1 453 ? 24.560 2.077 -8.554 1.00 97.38 453 GLU A O 1
ATOM 3686 N N . LEU A 1 454 ? 22.478 1.242 -8.450 1.00 97.44 454 LEU A N 1
ATOM 3687 C CA . LEU A 1 454 ? 22.232 1.282 -9.894 1.00 97.44 454 LEU A CA 1
ATOM 3688 C C . LEU A 1 454 ? 22.279 2.709 -10.469 1.00 97.44 454 LEU A C 1
ATOM 3690 O O . LEU A 1 454 ? 22.865 2.913 -11.531 1.00 97.44 454 LEU A O 1
ATOM 3694 N N . ILE A 1 455 ? 21.709 3.704 -9.779 1.00 96.31 455 ILE A N 1
ATOM 3695 C CA . ILE A 1 455 ? 21.773 5.115 -10.197 1.00 96.31 455 ILE A CA 1
ATOM 3696 C C . ILE A 1 455 ? 23.229 5.601 -10.252 1.00 96.31 455 ILE A C 1
ATOM 3698 O O . ILE A 1 455 ? 23.613 6.242 -11.230 1.00 96.31 455 ILE A O 1
ATOM 3702 N N . VAL A 1 456 ? 24.056 5.262 -9.257 1.00 97.56 456 VAL A N 1
ATOM 3703 C CA . VAL A 1 456 ? 25.483 5.631 -9.237 1.00 97.56 456 VAL A CA 1
ATOM 3704 C C . VAL A 1 456 ? 26.261 4.934 -10.360 1.00 97.56 456 VAL A C 1
ATOM 3706 O O . VAL A 1 456 ? 27.073 5.580 -11.024 1.00 97.56 456 VAL A O 1
ATOM 3709 N N . CYS A 1 457 ? 25.991 3.652 -10.633 1.00 96.88 457 CYS A N 1
ATOM 3710 C CA . CYS A 1 457 ? 26.578 2.948 -11.777 1.00 96.88 457 CYS A CA 1
ATOM 3711 C C . CYS A 1 457 ? 26.213 3.614 -13.112 1.00 96.88 457 CYS A C 1
ATOM 3713 O O . CYS A 1 457 ? 27.105 3.931 -13.896 1.00 96.88 457 CYS A O 1
ATOM 3715 N N . LEU A 1 458 ? 24.929 3.910 -13.342 1.00 96.25 458 LEU A N 1
ATOM 3716 C CA . LEU A 1 458 ? 24.468 4.557 -14.574 1.00 96.25 458 LEU A CA 1
ATOM 3717 C C . LEU A 1 458 ? 25.027 5.980 -14.737 1.00 96.25 458 LEU A C 1
ATOM 3719 O O . LEU A 1 458 ? 25.383 6.368 -15.846 1.00 96.25 458 LEU A O 1
ATOM 3723 N N . GLN A 1 459 ? 25.163 6.753 -13.655 1.00 96.50 459 GLN A N 1
ATOM 3724 C CA . GLN A 1 459 ? 25.816 8.070 -13.693 1.00 96.50 459 GLN A CA 1
ATOM 3725 C C . GLN A 1 459 ? 27.305 7.974 -14.061 1.00 96.50 459 GLN A C 1
ATOM 3727 O O . GLN A 1 459 ? 27.806 8.815 -14.809 1.00 96.50 459 GLN A O 1
ATOM 3732 N N . ASN A 1 460 ? 28.007 6.943 -13.582 1.00 97.50 460 ASN A N 1
ATOM 3733 C CA . ASN A 1 460 ? 29.398 6.678 -13.949 1.00 97.50 460 ASN A CA 1
ATOM 3734 C C . ASN A 1 460 ? 29.519 6.286 -15.434 1.00 97.50 460 ASN A C 1
ATOM 3736 O O . ASN A 1 460 ? 30.316 6.879 -16.159 1.00 97.50 460 ASN A O 1
ATOM 3740 N N . ASP A 1 461 ? 28.670 5.373 -15.915 1.00 97.00 461 ASP A N 1
ATOM 3741 C CA . ASP A 1 461 ? 28.635 4.966 -17.326 1.00 97.00 461 ASP A CA 1
ATOM 3742 C C . ASP A 1 461 ? 28.309 6.139 -18.267 1.00 97.00 461 ASP A C 1
ATOM 3744 O O . ASP A 1 461 ? 28.937 6.271 -19.320 1.00 97.00 461 ASP A O 1
ATOM 3748 N N . ILE A 1 462 ? 27.387 7.031 -17.877 1.00 95.81 462 ILE A N 1
ATOM 3749 C CA . ILE A 1 462 ? 27.083 8.272 -18.609 1.00 95.81 462 ILE A CA 1
ATOM 3750 C C . ILE A 1 462 ? 28.313 9.185 -18.653 1.00 95.81 462 ILE A C 1
ATOM 3752 O O . ILE A 1 462 ? 28.747 9.552 -19.742 1.00 95.81 462 ILE A O 1
ATOM 3756 N N . CYS A 1 463 ? 28.931 9.493 -17.509 1.00 97.19 463 CYS A N 1
ATOM 3757 C CA . CYS A 1 463 ? 30.129 10.339 -17.433 1.00 97.19 463 CYS A CA 1
ATOM 3758 C C . CYS A 1 463 ? 31.294 9.778 -18.278 1.00 97.19 463 CYS A C 1
ATOM 3760 O O . CYS A 1 463 ? 31.984 10.502 -19.002 1.00 97.19 463 CYS A O 1
ATOM 3762 N N . LEU A 1 464 ? 31.481 8.456 -18.254 1.00 97.31 464 LEU A N 1
ATOM 3763 C CA . LEU A 1 464 ? 32.508 7.755 -19.020 1.00 97.31 464 LEU A CA 1
ATOM 3764 C C . LEU A 1 464 ? 32.189 7.702 -20.527 1.00 97.31 464 LEU A C 1
ATOM 3766 O O . LEU A 1 464 ? 33.110 7.732 -21.349 1.00 97.31 464 LEU A O 1
ATOM 3770 N N . ALA A 1 465 ? 30.911 7.669 -20.914 1.00 95.06 465 ALA A N 1
ATOM 3771 C CA . ALA A 1 465 ? 30.475 7.818 -22.302 1.00 95.06 465 ALA A CA 1
ATOM 3772 C C . ALA A 1 465 ? 30.633 9.265 -22.808 1.00 95.06 465 ALA A C 1
ATOM 3774 O O . ALA A 1 465 ? 31.138 9.467 -23.912 1.00 95.06 465 ALA A O 1
ATOM 3775 N N . GLU A 1 466 ? 30.282 10.266 -21.997 1.00 96.44 466 GLU A N 1
ATOM 3776 C CA . GLU A 1 466 ? 30.473 11.691 -22.294 1.00 96.44 466 GLU A CA 1
ATOM 3777 C C . GLU A 1 466 ? 31.957 12.034 -22.470 1.00 96.44 466 GLU A C 1
ATOM 3779 O O . GLU A 1 466 ? 32.329 12.666 -23.457 1.00 96.44 466 GLU A O 1
ATOM 3784 N N . SER A 1 467 ? 32.825 11.548 -21.577 1.00 96.56 467 SER A N 1
ATOM 3785 C CA . SER A 1 467 ? 34.279 11.724 -21.680 1.00 96.56 467 SER A CA 1
ATOM 3786 C C . SER A 1 467 ? 34.844 11.129 -22.981 1.00 96.56 467 SER A C 1
ATOM 3788 O O . SER A 1 467 ? 35.612 11.788 -23.686 1.00 96.56 467 SER A O 1
ATOM 3790 N N . LYS A 1 468 ? 34.400 9.923 -23.370 1.00 97.81 468 LYS A N 1
ATOM 3791 C CA . LYS A 1 468 ? 34.757 9.311 -24.664 1.00 97.81 468 LYS A CA 1
ATOM 3792 C C . LYS A 1 468 ? 34.239 10.124 -25.852 1.00 97.81 468 LYS A C 1
ATOM 3794 O O . LYS A 1 468 ? 34.976 10.322 -26.815 1.00 97.81 468 LYS A O 1
ATOM 3799 N N . ALA A 1 469 ? 33.001 10.615 -25.789 1.00 95.88 469 ALA A N 1
ATOM 3800 C CA . ALA A 1 469 ? 32.410 11.435 -26.844 1.00 95.88 469 ALA A CA 1
ATOM 3801 C C . ALA A 1 469 ? 33.169 12.761 -27.032 1.00 95.88 469 ALA A C 1
ATOM 3803 O O . ALA A 1 469 ? 33.473 13.125 -28.165 1.00 95.88 469 ALA A O 1
ATOM 3804 N N . GLN A 1 470 ? 33.550 13.435 -25.941 1.00 96.75 470 GLN A N 1
ATOM 3805 C CA . GLN A 1 470 ? 34.397 14.634 -25.973 1.00 96.75 470 GLN A CA 1
ATOM 3806 C C . GLN A 1 470 ? 35.784 14.339 -26.567 1.00 96.75 470 GLN A C 1
ATOM 3808 O O . GLN A 1 470 ? 36.280 15.121 -27.379 1.00 96.75 470 GLN A O 1
ATOM 3813 N N . GLY A 1 471 ? 36.386 13.193 -26.222 1.00 96.44 471 GLY A N 1
ATOM 3814 C CA . GLY A 1 471 ? 37.647 12.728 -26.807 1.00 96.44 471 GLY A CA 1
ATOM 3815 C C . GLY A 1 471 ? 37.563 12.552 -28.327 1.00 96.44 471 GLY A C 1
ATOM 3816 O O . GLY A 1 471 ? 38.357 13.145 -29.060 1.00 96.44 471 GLY A O 1
ATOM 3817 N N . PHE A 1 472 ? 36.553 11.823 -28.814 1.00 96.19 472 PHE A N 1
ATOM 3818 C CA . PHE A 1 472 ? 36.316 11.667 -30.253 1.00 96.19 472 PHE A CA 1
ATOM 3819 C C . PHE A 1 472 ? 35.958 12.991 -30.943 1.00 96.19 472 PHE A C 1
ATOM 3821 O O . PHE A 1 472 ? 36.341 13.199 -32.091 1.00 96.19 472 PHE A O 1
ATOM 3828 N N . GLU A 1 473 ? 35.257 13.915 -30.280 1.00 96.50 473 GLU A N 1
ATOM 3829 C CA . GLU A 1 473 ? 34.966 15.233 -30.853 1.00 96.50 473 GLU A CA 1
ATOM 3830 C C . GLU A 1 473 ? 36.242 16.083 -31.003 1.00 96.50 473 GLU A C 1
ATOM 3832 O O . GLU A 1 473 ? 36.404 16.780 -32.007 1.00 96.50 473 GLU A O 1
ATOM 3837 N N . ALA A 1 474 ? 37.172 16.001 -30.044 1.00 96.12 474 ALA A N 1
ATOM 3838 C CA . ALA A 1 474 ? 38.479 16.654 -30.113 1.00 96.12 474 ALA A CA 1
ATOM 3839 C C . ALA A 1 474 ? 39.363 16.060 -31.224 1.00 96.12 474 ALA A C 1
ATOM 3841 O O . ALA A 1 474 ? 39.916 16.811 -32.029 1.00 96.12 474 ALA A O 1
ATOM 3842 N N . GLU A 1 475 ? 39.429 14.730 -31.335 1.00 96.75 475 GLU A N 1
ATOM 3843 C CA . GLU A 1 475 ? 40.113 14.040 -32.438 1.00 96.75 475 GLU A CA 1
ATOM 3844 C C . GLU A 1 475 ? 39.505 14.424 -33.796 1.00 96.75 475 GLU A C 1
ATOM 3846 O O . GLU A 1 475 ? 40.219 14.785 -34.729 1.00 96.75 475 GLU A O 1
ATOM 3851 N N . ASN A 1 476 ? 38.174 14.454 -33.904 1.00 94.75 476 ASN A N 1
ATOM 3852 C CA . ASN A 1 476 ? 37.476 14.839 -35.129 1.00 94.75 476 ASN A CA 1
ATOM 3853 C C . ASN A 1 476 ? 37.740 16.307 -35.522 1.00 94.75 476 ASN A C 1
ATOM 3855 O O . ASN A 1 476 ? 37.844 16.616 -36.711 1.00 94.75 476 ASN A O 1
ATOM 3859 N N . LYS A 1 477 ? 37.884 17.213 -34.542 1.00 96.44 477 LYS A N 1
ATOM 3860 C CA . LYS A 1 477 ? 38.309 18.609 -34.760 1.00 96.44 477 LYS A CA 1
ATOM 3861 C C . LYS A 1 477 ? 39.755 18.686 -35.263 1.00 96.44 477 LYS A C 1
ATOM 3863 O O . LYS A 1 477 ? 39.997 19.415 -36.224 1.00 96.44 477 LYS A O 1
ATOM 3868 N N . LEU A 1 478 ? 40.678 17.915 -34.683 1.00 97.25 478 LEU A N 1
ATOM 3869 C CA . LEU A 1 478 ? 42.076 17.845 -35.127 1.00 97.25 478 LEU A CA 1
ATOM 3870 C C . LEU A 1 478 ? 42.181 17.299 -36.560 1.00 97.25 478 LEU A C 1
ATOM 3872 O O . LEU A 1 478 ? 42.717 17.977 -37.430 1.00 97.25 478 LEU A O 1
ATOM 3876 N N . MET A 1 479 ? 41.563 16.151 -36.843 1.00 95.31 479 MET A N 1
ATOM 3877 C CA . MET A 1 479 ? 41.540 15.524 -38.174 1.00 95.31 479 MET A CA 1
ATOM 3878 C C . MET A 1 479 ? 40.959 16.456 -39.254 1.00 95.31 479 MET A C 1
ATOM 3880 O O . MET A 1 479 ? 41.425 16.467 -40.393 1.00 95.31 479 MET A O 1
ATOM 3884 N N . LYS A 1 480 ? 39.965 17.290 -38.910 1.00 96.88 480 LYS A N 1
ATOM 3885 C CA . LYS A 1 480 ? 39.434 18.337 -39.805 1.00 96.88 480 LYS A CA 1
ATOM 3886 C C . LYS A 1 480 ? 40.438 19.462 -40.070 1.00 96.88 480 LYS A C 1
ATOM 3888 O O . LYS A 1 480 ? 40.506 19.935 -41.202 1.00 96.88 480 LYS A O 1
ATOM 3893 N N . GLN A 1 481 ? 41.204 19.889 -39.064 1.00 96.56 481 GLN A N 1
ATOM 3894 C CA . GLN A 1 481 ? 42.261 20.896 -39.228 1.00 96.56 481 GLN A CA 1
ATOM 3895 C C . GLN A 1 481 ? 43.433 20.351 -40.053 1.00 96.56 481 GLN A C 1
ATOM 3897 O O . GLN A 1 481 ? 43.902 21.032 -40.962 1.00 96.56 481 GLN A O 1
ATOM 3902 N N . GLU A 1 482 ? 43.857 19.112 -39.798 1.00 96.50 482 GLU A N 1
ATOM 3903 C CA . GLU A 1 482 ? 44.893 18.438 -40.584 1.00 96.50 482 GLU A CA 1
ATOM 3904 C C . GLU A 1 482 ? 44.460 18.266 -42.041 1.00 96.50 482 GLU A C 1
ATOM 3906 O O . GLU A 1 482 ? 45.200 18.667 -42.939 1.00 96.50 482 GLU A O 1
ATOM 3911 N N . LYS A 1 483 ? 43.236 17.768 -42.292 1.00 95.88 483 LYS A N 1
ATOM 3912 C CA . LYS A 1 483 ? 42.686 17.679 -43.653 1.00 95.88 483 LYS A CA 1
ATOM 3913 C C . LYS A 1 483 ? 42.684 19.042 -44.342 1.00 95.88 483 LYS A C 1
ATOM 3915 O O . LYS A 1 483 ? 43.153 19.125 -45.468 1.00 95.88 483 LYS A O 1
ATOM 3920 N N . LEU A 1 484 ? 42.214 20.102 -43.679 1.00 96.75 484 LEU A N 1
ATOM 3921 C CA . LEU A 1 484 ? 42.218 21.450 -44.254 1.00 96.75 484 LEU A CA 1
ATOM 3922 C C . LEU A 1 484 ? 43.647 21.922 -44.585 1.00 96.75 484 LEU A C 1
ATOM 3924 O O . LEU A 1 484 ? 43.865 22.524 -45.631 1.00 96.75 484 LEU A O 1
ATOM 3928 N N . GLY A 1 485 ? 44.634 21.594 -43.746 1.00 96.81 485 GLY A N 1
ATOM 3929 C CA . GLY A 1 485 ? 46.049 21.855 -44.021 1.00 96.81 485 GLY A CA 1
ATOM 3930 C C . GLY A 1 485 ? 46.596 21.088 -45.233 1.00 96.81 485 GLY A C 1
ATOM 3931 O O . GLY A 1 485 ? 47.385 21.644 -45.998 1.00 96.81 485 GLY A O 1
ATOM 3932 N N . TYR A 1 486 ? 46.168 19.840 -45.445 1.00 96.38 486 TYR A N 1
ATOM 3933 C CA . TYR A 1 486 ? 46.495 19.078 -46.656 1.00 96.38 486 TYR A CA 1
ATOM 3934 C C . TYR A 1 486 ? 45.763 19.606 -47.896 1.00 96.38 486 TYR A C 1
ATOM 3936 O O . TYR A 1 486 ? 46.406 19.770 -48.928 1.00 96.38 486 TYR A O 1
ATOM 3944 N N . ASP A 1 487 ? 44.469 19.927 -47.795 1.00 96.44 487 ASP A N 1
ATOM 3945 C CA . ASP A 1 487 ? 43.671 20.509 -48.882 1.00 96.44 487 ASP A CA 1
ATOM 3946 C C . ASP A 1 487 ? 44.295 21.841 -49.362 1.00 96.44 487 ASP A C 1
ATOM 3948 O O . ASP A 1 487 ? 44.443 22.055 -50.565 1.00 96.44 487 ASP A O 1
ATOM 3952 N N . CYS A 1 488 ? 44.742 22.706 -48.438 1.00 96.75 488 CYS A N 1
ATOM 3953 C CA . CYS A 1 488 ? 45.454 23.947 -48.769 1.00 96.75 488 CYS A CA 1
ATOM 3954 C C . CYS A 1 488 ? 46.786 23.685 -49.490 1.00 96.75 488 CYS A C 1
ATOM 3956 O O . CYS A 1 488 ? 47.005 24.232 -50.567 1.00 96.75 488 CYS A O 1
ATOM 3958 N N . ARG A 1 489 ? 47.654 22.816 -48.946 1.00 97.06 489 ARG A N 1
ATOM 3959 C CA . ARG A 1 489 ? 48.941 22.455 -49.582 1.00 97.06 489 ARG A CA 1
ATOM 3960 C C . ARG A 1 489 ? 48.759 21.820 -50.959 1.00 97.06 489 ARG A C 1
ATOM 3962 O O . ARG A 1 489 ? 49.591 22.011 -51.839 1.00 97.06 489 ARG A O 1
ATOM 3969 N N . TYR A 1 490 ? 47.690 21.049 -51.144 1.00 95.62 490 TYR A N 1
ATOM 3970 C CA . TYR A 1 490 ? 47.355 20.458 -52.433 1.00 95.62 490 TYR A CA 1
ATOM 3971 C C . TYR A 1 490 ? 46.995 21.547 -53.451 1.00 95.62 490 TYR A C 1
ATOM 3973 O O . TYR A 1 490 ? 47.581 21.573 -54.528 1.00 95.62 490 TYR A O 1
ATOM 3981 N N . GLY A 1 491 ? 46.145 22.509 -53.074 1.00 96.31 491 GLY A N 1
ATOM 3982 C CA . GLY A 1 491 ? 45.836 23.675 -53.909 1.00 96.31 491 GLY A CA 1
ATOM 3983 C C . GLY A 1 491 ? 47.054 24.561 -54.214 1.00 96.31 491 GLY A C 1
ATOM 3984 O O . GLY A 1 491 ? 47.202 25.029 -55.341 1.00 96.31 491 GLY A O 1
ATOM 3985 N N . GLU A 1 492 ? 47.968 24.745 -53.254 1.00 96.38 492 GLU A N 1
ATOM 3986 C CA . GLU A 1 492 ? 49.251 25.438 -53.471 1.00 96.38 492 GLU A CA 1
ATOM 3987 C C . GLU A 1 492 ? 50.119 24.717 -54.518 1.00 96.38 492 GLU A C 1
ATOM 3989 O O . GLU A 1 492 ? 50.691 25.365 -55.396 1.00 96.38 492 GLU A O 1
ATOM 3994 N N . LEU A 1 493 ? 50.195 23.382 -54.465 1.00 95.81 493 LEU A N 1
ATOM 3995 C CA . LEU A 1 493 ? 50.946 22.566 -55.426 1.00 95.81 493 LEU A CA 1
ATOM 3996 C C . LEU A 1 493 ? 50.280 22.518 -56.810 1.00 95.81 493 LEU A C 1
ATOM 3998 O O . LEU A 1 493 ? 50.981 22.612 -57.816 1.00 95.81 493 LEU A O 1
ATOM 4002 N N . GLU A 1 494 ? 48.948 22.427 -56.887 1.00 95.94 494 GLU A N 1
ATOM 4003 C CA . GLU A 1 494 ? 48.210 22.546 -58.154 1.00 95.94 494 GLU A CA 1
ATOM 4004 C C . GLU A 1 494 ? 48.420 23.926 -58.793 1.00 95.94 494 GLU A C 1
ATOM 4006 O O . GLU A 1 494 ? 48.643 24.021 -60.002 1.00 95.94 494 GLU A O 1
ATOM 4011 N N . GLN A 1 495 ? 48.419 24.998 -57.991 1.00 96.56 495 GLN A N 1
ATOM 4012 C CA . GLN A 1 495 ? 48.705 26.347 -58.474 1.00 96.56 495 GLN A CA 1
ATOM 4013 C C . GLN A 1 495 ? 50.147 26.469 -58.989 1.00 96.56 495 GLN A C 1
ATOM 4015 O O . GLN A 1 495 ? 50.342 26.992 -60.086 1.00 96.56 495 GLN A O 1
ATOM 4020 N N . GLN A 1 496 ? 51.138 25.955 -58.249 1.00 96.56 496 GLN A N 1
ATOM 4021 C CA . GLN A 1 496 ? 52.548 25.952 -58.664 1.00 96.56 496 GLN A CA 1
ATOM 4022 C C . GLN A 1 496 ? 52.753 25.188 -59.980 1.00 96.56 496 GLN A C 1
ATOM 4024 O O . GLN A 1 496 ? 53.348 25.724 -60.918 1.00 96.56 496 GLN A O 1
ATOM 4029 N N . LEU A 1 497 ? 52.187 23.981 -60.086 1.00 94.94 497 LEU A N 1
ATOM 4030 C CA . LEU A 1 497 ? 52.230 23.164 -61.299 1.00 94.94 497 LEU A CA 1
ATOM 4031 C C . LEU A 1 497 ? 51.541 23.866 -62.480 1.00 94.94 497 LEU A C 1
ATOM 4033 O O . LEU A 1 497 ? 52.038 23.817 -63.605 1.00 94.94 497 LEU A O 1
ATOM 4037 N N . SER A 1 498 ? 50.427 24.565 -62.235 1.00 95.94 498 SER A N 1
ATOM 4038 C CA . SER A 1 498 ? 49.747 25.359 -63.261 1.00 95.94 498 SER A CA 1
ATOM 4039 C C . SER A 1 498 ? 50.557 26.582 -63.705 1.00 95.94 498 SER A C 1
ATOM 4041 O O . SER A 1 498 ? 50.479 26.938 -64.882 1.00 95.94 498 SER A O 1
ATOM 4043 N N . SER A 1 499 ? 51.318 27.232 -62.816 1.00 96.19 499 SER A N 1
ATOM 4044 C CA . SER A 1 499 ? 52.227 28.320 -63.205 1.00 96.19 499 SER A CA 1
ATOM 4045 C C . SER A 1 499 ? 53.427 27.807 -63.998 1.00 96.19 499 SER A C 1
ATOM 4047 O O . SER A 1 499 ? 53.695 28.345 -65.068 1.00 96.19 499 SER A O 1
ATOM 4049 N N . GLU A 1 500 ? 54.078 26.720 -63.572 1.00 95.38 500 GLU A N 1
ATOM 4050 C CA . GLU A 1 500 ? 55.199 26.139 -64.325 1.00 95.38 500 GLU A CA 1
ATOM 4051 C C . GLU A 1 500 ? 54.738 25.648 -65.709 1.00 95.38 500 GLU A C 1
ATOM 4053 O O . GLU A 1 500 ? 55.384 25.920 -66.720 1.00 95.38 500 GLU A O 1
ATOM 4058 N N . ALA A 1 501 ? 53.565 25.012 -65.804 1.00 95.94 501 ALA A N 1
ATOM 4059 C CA . ALA A 1 501 ? 52.980 24.619 -67.086 1.00 95.94 501 ALA A CA 1
ATOM 4060 C C . ALA A 1 501 ? 52.670 25.821 -68.004 1.00 95.94 501 ALA A C 1
ATOM 4062 O O . ALA A 1 501 ? 52.799 25.707 -69.228 1.00 95.94 501 ALA A O 1
ATOM 4063 N N . ALA A 1 502 ? 52.287 26.973 -67.440 1.00 95.94 502 ALA A N 1
ATOM 4064 C CA . ALA A 1 502 ? 52.080 28.208 -68.193 1.00 95.94 502 ALA A CA 1
ATOM 4065 C C . ALA A 1 502 ? 53.412 28.810 -68.676 1.00 95.94 502 ALA A C 1
ATOM 4067 O O . ALA A 1 502 ? 53.542 29.093 -69.869 1.00 95.94 502 ALA A O 1
ATOM 4068 N N . GLU A 1 503 ? 54.417 28.913 -67.802 1.00 96.25 503 GLU A N 1
ATOM 4069 C CA . GLU A 1 503 ? 55.768 29.384 -68.141 1.00 96.25 503 GLU A CA 1
ATOM 4070 C C . GLU A 1 503 ? 56.415 28.506 -69.221 1.00 96.25 503 GLU A C 1
ATOM 4072 O O . GLU A 1 503 ? 56.892 29.014 -70.235 1.00 96.25 503 GLU A O 1
ATOM 4077 N N . LYS A 1 504 ? 56.348 27.173 -69.093 1.00 94.38 504 LYS A N 1
ATOM 4078 C CA . LYS A 1 504 ? 56.862 26.244 -70.116 1.00 94.38 504 LYS A CA 1
ATOM 4079 C C . LYS A 1 504 ? 56.079 26.292 -71.424 1.00 94.38 504 LYS A C 1
ATOM 4081 O O . LYS A 1 504 ? 56.644 26.030 -72.489 1.00 94.38 504 LYS A O 1
ATOM 4086 N N . ASN A 1 505 ? 54.803 26.673 -71.392 1.00 95.12 505 ASN A N 1
ATOM 4087 C CA . ASN A 1 505 ? 54.057 26.957 -72.611 1.00 95.12 505 ASN A CA 1
ATOM 4088 C C . ASN A 1 505 ? 54.493 28.282 -73.266 1.00 95.12 505 ASN A C 1
ATOM 4090 O O . ASN A 1 505 ? 54.601 28.326 -74.492 1.00 95.12 505 ASN A O 1
ATOM 4094 N N . GLU A 1 506 ? 54.789 29.326 -72.489 1.00 95.56 506 GLU A N 1
ATOM 4095 C CA . GLU A 1 506 ? 55.314 30.598 -73.004 1.00 95.56 506 GLU A CA 1
ATOM 4096 C C . GLU A 1 506 ? 56.738 30.450 -73.567 1.00 95.56 506 GLU A C 1
ATOM 4098 O O . GLU A 1 506 ? 56.977 30.854 -74.707 1.00 95.56 506 GLU A O 1
ATOM 4103 N N . GLU A 1 507 ? 57.646 29.763 -72.860 1.00 95.19 507 GLU A N 1
ATOM 4104 C CA . GLU A 1 507 ? 58.971 29.372 -73.371 1.00 95.19 507 GLU A CA 1
ATOM 4105 C C . GLU A 1 507 ? 58.847 28.655 -74.723 1.00 95.19 507 GLU A C 1
ATOM 4107 O O . GLU A 1 507 ? 59.505 29.020 -75.700 1.00 95.19 507 GLU A O 1
ATOM 4112 N N . ARG A 1 508 ? 57.953 27.661 -74.815 1.00 94.25 508 ARG A N 1
ATOM 4113 C CA . ARG A 1 508 ? 57.702 26.899 -76.047 1.00 94.25 508 ARG A CA 1
ATOM 4114 C C . ARG A 1 508 ? 57.176 27.779 -77.185 1.00 94.25 508 ARG A C 1
ATOM 4116 O O . ARG A 1 508 ? 57.597 27.594 -78.327 1.00 94.25 508 ARG A O 1
ATOM 4123 N N . LEU A 1 509 ? 56.281 28.726 -76.901 1.00 95.31 509 LEU A N 1
ATOM 4124 C CA . LEU A 1 509 ? 55.762 29.676 -77.893 1.00 95.31 509 LEU A CA 1
ATOM 4125 C C . LEU A 1 509 ? 56.850 30.649 -78.373 1.00 95.31 509 LEU A C 1
ATOM 4127 O O . LEU A 1 509 ? 56.943 30.914 -79.573 1.00 95.31 509 LEU A O 1
ATOM 4131 N N . LEU A 1 510 ? 57.712 31.127 -77.472 1.00 95.94 510 LEU A N 1
ATOM 4132 C CA . LEU A 1 510 ? 58.842 31.994 -77.804 1.00 95.94 510 LEU A CA 1
ATOM 4133 C C . LEU A 1 510 ? 59.892 31.260 -78.655 1.00 95.94 510 LEU A C 1
ATOM 4135 O O . LEU A 1 510 ? 60.332 31.786 -79.680 1.00 95.94 510 LEU A O 1
ATOM 4139 N N . LEU A 1 511 ? 60.232 30.015 -78.301 1.00 94.56 511 LEU A N 1
ATOM 4140 C CA . LEU A 1 511 ? 61.111 29.160 -79.106 1.00 94.56 511 LEU A CA 1
ATOM 4141 C C . LEU A 1 511 ? 60.512 28.879 -80.491 1.00 94.56 511 LEU A C 1
ATOM 4143 O O . LEU A 1 511 ? 61.221 28.996 -81.490 1.00 94.56 511 LEU A O 1
ATOM 4147 N N . ALA A 1 512 ? 59.216 28.563 -80.582 1.00 94.50 512 ALA A N 1
ATOM 4148 C CA . ALA A 1 512 ? 58.535 28.347 -81.860 1.00 94.50 512 ALA A CA 1
ATOM 4149 C C . ALA A 1 512 ? 58.530 29.613 -82.738 1.00 94.50 512 ALA A C 1
ATOM 4151 O O . ALA A 1 512 ? 58.769 29.534 -83.947 1.00 94.50 512 ALA A O 1
ATOM 4152 N N . LYS A 1 513 ? 58.333 30.793 -82.133 1.00 95.38 513 LYS A N 1
ATOM 4153 C CA . LYS A 1 513 ? 58.441 32.087 -82.816 1.00 95.38 513 LYS A CA 1
ATOM 4154 C C . LYS A 1 513 ? 59.849 32.299 -83.376 1.00 95.38 513 LYS A C 1
ATOM 4156 O O . LYS A 1 513 ? 59.975 32.492 -84.585 1.00 95.38 513 LYS A O 1
ATOM 4161 N N . HIS A 1 514 ? 60.890 32.179 -82.551 1.00 94.62 514 HIS A N 1
ATOM 4162 C CA . HIS A 1 514 ? 62.284 32.342 -82.983 1.00 94.62 514 HIS A CA 1
ATOM 4163 C C . HIS A 1 514 ? 62.731 31.300 -84.016 1.00 94.62 514 HIS A C 1
ATOM 4165 O O . HIS A 1 514 ? 63.498 31.629 -84.924 1.00 94.62 514 HIS A O 1
ATOM 4171 N N . LEU A 1 515 ? 62.226 30.064 -83.932 1.00 94.88 515 LEU A N 1
ATOM 4172 C CA . LEU A 1 515 ? 62.420 29.057 -84.973 1.00 94.88 515 LEU A CA 1
ATOM 4173 C C . LEU A 1 515 ? 61.814 29.546 -86.296 1.00 94.88 515 LEU A C 1
ATOM 4175 O O . LEU A 1 515 ? 62.507 29.558 -87.306 1.00 94.88 515 LEU A O 1
ATOM 4179 N N . SER A 1 516 ? 60.566 30.031 -86.287 1.00 94.12 516 SER A N 1
ATOM 4180 C CA . SER A 1 516 ? 59.902 30.548 -87.494 1.00 94.12 516 SER A CA 1
ATOM 4181 C C . SER A 1 516 ? 60.593 31.786 -88.087 1.00 94.12 516 SER A C 1
ATOM 4183 O O . SER A 1 516 ? 60.640 31.940 -89.307 1.00 94.12 516 SER A O 1
ATOM 4185 N N . GLU A 1 517 ? 61.162 32.652 -87.244 1.00 94.19 517 GLU A N 1
ATOM 4186 C CA . GLU A 1 517 ? 61.943 33.825 -87.654 1.00 94.19 517 GLU A CA 1
ATOM 4187 C C . GLU A 1 517 ? 63.262 33.402 -88.317 1.00 94.19 517 GLU A C 1
ATOM 4189 O O . GLU A 1 517 ? 63.590 33.894 -89.399 1.00 94.19 517 GLU A O 1
ATOM 4194 N N . LYS A 1 518 ? 63.981 32.429 -87.734 1.00 94.69 518 LYS A N 1
ATOM 4195 C CA . LYS A 1 518 ? 65.177 31.839 -88.355 1.00 94.69 518 LYS A CA 1
ATOM 4196 C C . LYS A 1 518 ? 64.867 31.093 -89.650 1.00 94.69 518 LYS A C 1
ATOM 4198 O O . LYS A 1 518 ? 65.633 31.245 -90.595 1.00 94.69 518 LYS A O 1
ATOM 4203 N N . THR A 1 519 ? 63.776 30.331 -89.719 1.00 94.62 519 THR A N 1
ATOM 4204 C CA . THR A 1 519 ? 63.370 29.614 -90.938 1.00 94.62 519 THR A CA 1
ATOM 4205 C C . THR A 1 519 ? 63.094 30.596 -92.074 1.00 94.62 519 THR A C 1
ATOM 4207 O O . THR A 1 519 ? 63.709 30.466 -93.126 1.00 94.62 519 THR A O 1
ATOM 4210 N N . LYS A 1 520 ? 62.307 31.656 -91.839 1.00 95.06 520 LYS A N 1
ATOM 4211 C CA . LYS A 1 520 ? 62.057 32.712 -92.841 1.00 95.06 520 LYS A CA 1
ATOM 4212 C C . LYS A 1 520 ? 63.336 33.423 -93.293 1.00 95.06 520 LYS A C 1
ATOM 4214 O O . LYS A 1 520 ? 63.497 33.729 -94.471 1.00 95.06 520 LYS A O 1
ATOM 4219 N N . LEU A 1 521 ? 64.259 33.694 -92.366 1.00 94.88 521 LEU A N 1
ATOM 4220 C CA . LEU A 1 521 ? 65.542 34.323 -92.691 1.00 94.88 521 LEU A CA 1
ATOM 4221 C C . LEU A 1 521 ? 66.471 33.384 -93.479 1.00 94.88 521 LEU A C 1
ATOM 4223 O O . LEU A 1 521 ? 67.187 33.843 -94.369 1.00 94.88 521 LEU A O 1
ATOM 4227 N N . TYR A 1 522 ? 66.449 32.084 -93.182 1.00 93.81 522 TYR A N 1
ATOM 42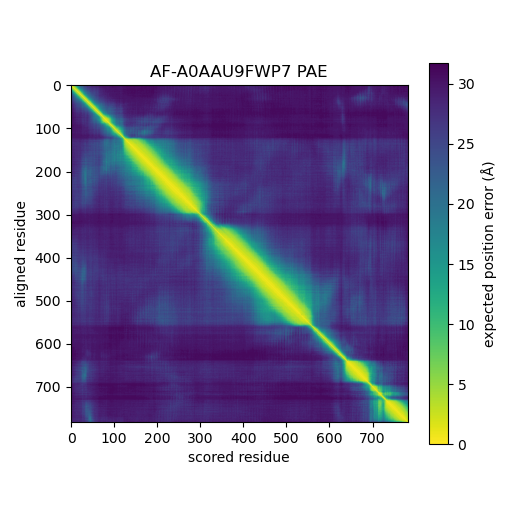28 C CA . TYR A 1 522 ? 67.129 31.051 -93.962 1.00 93.81 522 TYR A CA 1
ATOM 4229 C C . TYR A 1 522 ? 66.529 30.923 -95.368 1.00 93.81 522 TYR A C 1
ATOM 4231 O O . TYR A 1 522 ? 67.282 30.968 -96.335 1.00 93.81 522 TYR A O 1
ATOM 4239 N N . GLU A 1 523 ? 65.201 30.855 -95.500 1.00 94.56 523 GLU A N 1
ATOM 4240 C CA . GLU A 1 523 ? 64.483 30.812 -96.783 1.00 94.56 523 GLU A CA 1
ATOM 4241 C C . GLU A 1 523 ? 64.843 32.018 -97.663 1.00 94.56 523 GLU A C 1
ATOM 4243 O O . GLU A 1 523 ? 65.297 31.835 -98.789 1.00 94.56 523 GLU A O 1
ATOM 4248 N N . LEU A 1 524 ? 64.771 33.240 -97.122 1.00 94.94 524 LEU A N 1
ATOM 4249 C CA . LEU A 1 524 ? 65.146 34.475 -97.824 1.00 94.94 524 LEU A CA 1
ATOM 4250 C C . LEU A 1 524 ? 66.644 34.541 -98.187 1.00 94.94 524 LEU A C 1
ATOM 4252 O O . LEU A 1 524 ? 67.028 35.153 -99.183 1.00 94.94 524 LEU A O 1
ATOM 4256 N N . THR A 1 525 ? 67.517 33.950 -97.368 1.00 93.25 525 THR A N 1
ATOM 4257 C CA . THR A 1 525 ? 68.966 33.906 -97.639 1.00 93.25 525 THR A CA 1
ATOM 4258 C C . THR A 1 525 ? 69.285 32.863 -98.709 1.00 93.25 525 THR A C 1
ATOM 4260 O O . THR A 1 525 ? 70.126 33.117 -99.569 1.00 93.25 525 THR A O 1
ATOM 4263 N N . LYS A 1 526 ? 68.576 31.728 -98.702 1.00 95.06 526 LYS A N 1
ATOM 4264 C CA . LYS A 1 526 ? 68.640 30.706 -99.746 1.00 95.06 526 LYS A CA 1
ATOM 4265 C C . LYS A 1 526 ? 68.117 31.250 -101.075 1.00 95.06 526 LYS A C 1
ATOM 4267 O O . LYS A 1 526 ? 68.826 31.156 -102.061 1.00 95.06 526 LYS A O 1
ATOM 4272 N N . GLU A 1 527 ? 66.959 31.908 -101.096 1.00 94.50 527 GLU A N 1
ATOM 4273 C CA . GLU A 1 527 ? 66.419 32.561 -102.297 1.00 94.50 527 GLU A CA 1
ATOM 4274 C C . GLU A 1 527 ? 67.430 33.550 -102.904 1.00 94.50 527 GLU A C 1
ATOM 4276 O O . GLU A 1 527 ? 67.646 33.569 -104.114 1.00 94.50 527 GLU A O 1
ATOM 4281 N N . LYS A 1 528 ? 68.117 34.347 -102.074 1.00 94.25 528 LYS A N 1
ATOM 4282 C CA . LYS A 1 528 ? 69.188 35.244 -102.542 1.00 94.25 528 LYS A CA 1
ATOM 4283 C C . LYS A 1 528 ? 70.406 34.492 -103.080 1.00 94.25 528 LYS A C 1
ATOM 4285 O O . LYS A 1 528 ? 70.986 34.943 -104.062 1.00 94.25 528 LYS A O 1
ATOM 4290 N N . LEU A 1 529 ? 70.791 33.375 -102.463 1.00 93.31 529 LEU A N 1
ATOM 4291 C CA . LEU A 1 529 ? 71.879 32.524 -102.947 1.00 93.31 529 LEU A CA 1
ATOM 4292 C C . LEU A 1 529 ? 71.526 31.877 -104.294 1.00 93.31 529 LEU A C 1
ATOM 4294 O O . LEU A 1 529 ? 72.325 31.966 -105.220 1.00 93.31 529 LEU A O 1
ATOM 4298 N N . ASP A 1 530 ? 70.325 31.310 -104.416 1.00 93.00 530 ASP A N 1
ATOM 4299 C CA . ASP A 1 530 ? 69.807 30.679 -105.632 1.00 93.00 530 ASP A CA 1
ATOM 4300 C C . ASP A 1 530 ? 69.746 31.707 -106.789 1.00 93.00 530 ASP A C 1
ATOM 4302 O O . ASP A 1 530 ? 70.188 31.419 -107.902 1.00 93.00 530 ASP A O 1
ATOM 4306 N N . ASN A 1 531 ? 69.304 32.946 -106.518 1.00 93.12 531 ASN A N 1
ATOM 4307 C CA . ASN A 1 531 ? 69.338 34.050 -107.490 1.00 93.12 531 ASN A CA 1
ATOM 4308 C C . ASN A 1 531 ? 70.773 34.443 -107.897 1.00 93.12 531 ASN A C 1
ATOM 4310 O O . ASN A 1 531 ? 71.063 34.543 -109.088 1.00 93.12 531 ASN A O 1
ATOM 4314 N N . VAL A 1 532 ? 71.689 34.636 -106.938 1.00 92.69 532 VAL A N 1
ATOM 4315 C CA . VAL A 1 532 ? 73.095 34.995 -107.227 1.00 92.69 532 VAL A CA 1
ATOM 4316 C C . VAL A 1 532 ? 73.823 33.873 -107.975 1.00 92.69 532 VAL A C 1
ATOM 4318 O O . VAL A 1 532 ? 74.650 34.154 -108.843 1.00 92.69 532 VAL A O 1
ATOM 4321 N N . GLN A 1 533 ? 73.500 32.608 -107.692 1.00 92.69 533 GLN A N 1
ATOM 4322 C CA . GLN A 1 533 ? 74.001 31.469 -108.455 1.00 92.69 533 GLN A CA 1
ATOM 4323 C C . GLN A 1 533 ? 73.450 31.485 -109.888 1.00 92.69 533 GLN A C 1
ATOM 4325 O O . GLN A 1 533 ? 74.234 31.346 -110.824 1.00 92.69 533 GLN A O 1
ATOM 4330 N N . GLY A 1 534 ? 72.152 31.738 -110.081 1.00 91.69 534 GLY A N 1
ATOM 4331 C CA . GLY A 1 534 ? 71.553 31.898 -111.411 1.00 91.69 534 GLY A CA 1
ATOM 4332 C C . GLY A 1 534 ? 72.175 33.043 -112.222 1.00 91.69 534 GLY A C 1
ATOM 4333 O O . GLY A 1 534 ? 72.497 32.864 -113.398 1.00 91.69 534 GLY A O 1
ATOM 4334 N N . ASP A 1 535 ? 72.432 34.195 -111.596 1.00 91.00 535 ASP A N 1
ATOM 4335 C CA . ASP A 1 535 ? 73.146 35.320 -112.217 1.00 91.00 535 ASP A CA 1
ATOM 4336 C C . ASP A 1 535 ? 74.604 34.972 -112.555 1.00 91.00 535 ASP A C 1
ATOM 4338 O O . ASP A 1 535 ? 75.109 35.361 -113.617 1.00 91.00 535 ASP A O 1
ATOM 4342 N N . PHE A 1 536 ? 75.289 34.215 -111.691 1.00 90.44 536 PHE A N 1
ATOM 4343 C CA . PHE A 1 536 ? 76.646 33.729 -111.943 1.00 90.44 536 PHE A CA 1
ATOM 4344 C C . PHE A 1 536 ? 76.682 32.729 -113.103 1.00 90.44 536 PHE A C 1
ATOM 4346 O O . PHE A 1 536 ? 77.499 32.889 -114.007 1.00 90.44 536 PHE A O 1
ATOM 4353 N N . GLU A 1 537 ? 75.778 31.749 -113.139 1.00 92.19 537 GLU A N 1
ATOM 4354 C CA . GLU A 1 537 ? 75.644 30.778 -114.231 1.00 92.19 537 GLU A CA 1
ATOM 4355 C C . GLU A 1 537 ? 75.285 31.478 -115.550 1.00 92.19 537 GLU A C 1
ATOM 4357 O O . GLU A 1 537 ? 75.931 31.248 -116.573 1.00 92.19 537 GLU A O 1
ATOM 4362 N N . ALA A 1 538 ? 74.343 32.427 -115.537 1.00 90.06 538 ALA A N 1
ATOM 4363 C CA . ALA A 1 538 ? 74.013 33.247 -116.701 1.00 90.06 538 ALA A CA 1
ATOM 4364 C C . ALA A 1 538 ? 75.207 34.098 -117.175 1.00 90.06 538 ALA A C 1
ATOM 4366 O O . ALA A 1 538 ? 75.412 34.277 -118.378 1.00 90.06 538 ALA A O 1
ATOM 4367 N N . THR A 1 539 ? 76.027 34.607 -116.254 1.00 88.06 539 THR A N 1
ATOM 4368 C CA . THR A 1 539 ? 77.240 35.380 -116.566 1.00 88.06 539 THR A CA 1
ATOM 4369 C C . THR A 1 539 ? 78.368 34.486 -117.086 1.00 88.06 539 THR A C 1
ATOM 4371 O O . THR A 1 539 ? 79.019 34.832 -118.073 1.00 88.06 539 THR A O 1
ATOM 4374 N N . GLN A 1 540 ? 78.532 33.286 -116.530 1.00 90.06 540 GLN A N 1
ATOM 4375 C CA . GLN A 1 540 ? 79.429 32.253 -117.041 1.00 90.06 540 GLN A CA 1
ATOM 4376 C C . GLN A 1 540 ? 79.009 31.814 -118.452 1.00 90.06 540 GLN A C 1
ATOM 4378 O O . GLN A 1 540 ? 79.859 31.725 -119.335 1.00 90.06 540 GLN A O 1
ATOM 4383 N N . HIS A 1 541 ? 77.711 31.632 -118.716 1.00 88.31 541 HIS A N 1
ATOM 4384 C CA . HIS A 1 541 ? 77.183 31.339 -120.050 1.00 88.31 541 HIS A CA 1
ATOM 4385 C C . HIS A 1 541 ? 77.406 32.490 -121.044 1.00 88.31 541 HIS A C 1
ATOM 4387 O O . HIS A 1 541 ? 77.798 32.230 -122.187 1.00 88.31 541 HIS A O 1
ATOM 4393 N N . LYS A 1 542 ? 77.234 33.756 -120.629 1.00 89.25 542 LYS A N 1
ATOM 4394 C CA . LYS A 1 542 ? 77.592 34.936 -121.442 1.00 89.25 542 LYS A CA 1
ATOM 4395 C C . LYS A 1 542 ? 79.086 34.929 -121.778 1.00 89.25 542 LYS A C 1
ATOM 4397 O O . LYS A 1 542 ? 79.439 34.971 -122.955 1.00 89.25 542 LYS A O 1
ATOM 4402 N N . HIS A 1 543 ? 79.969 34.783 -120.788 1.00 87.88 543 HIS A N 1
ATOM 4403 C CA . HIS A 1 543 ? 81.418 34.721 -121.009 1.00 87.88 543 HIS A CA 1
ATOM 4404 C C . HIS A 1 543 ? 81.837 33.524 -121.873 1.00 87.88 543 HIS A C 1
ATOM 4406 O O . HIS A 1 543 ? 82.625 33.694 -122.798 1.00 87.88 543 HIS A O 1
ATOM 4412 N N . ALA A 1 544 ? 81.273 32.334 -121.656 1.00 88.00 544 ALA A N 1
ATOM 4413 C CA . ALA A 1 544 ? 81.527 31.158 -122.487 1.00 88.00 544 ALA A CA 1
ATOM 4414 C C . ALA A 1 544 ? 81.042 31.346 -123.936 1.00 88.00 544 ALA A C 1
ATOM 4416 O O . ALA A 1 544 ? 81.627 30.778 -124.857 1.00 88.00 544 ALA A O 1
ATOM 4417 N N . THR A 1 545 ? 80.000 32.153 -124.158 1.00 85.06 545 THR A N 1
ATOM 4418 C CA . THR A 1 545 ? 79.522 32.519 -125.500 1.00 85.06 545 THR A CA 1
ATOM 4419 C C . THR A 1 545 ? 80.464 33.523 -126.166 1.00 85.06 545 THR A C 1
ATOM 4421 O O . THR A 1 545 ? 80.906 33.268 -127.283 1.00 85.06 545 THR A O 1
ATOM 4424 N N . VAL A 1 546 ? 80.888 34.572 -125.452 1.00 85.38 546 VAL A N 1
ATOM 4425 C CA . VAL A 1 546 ? 81.903 35.533 -125.928 1.00 85.38 546 VAL A CA 1
ATOM 4426 C C . VAL A 1 546 ? 83.231 34.833 -126.244 1.00 85.38 546 VAL A C 1
ATOM 4428 O O . VAL A 1 546 ? 83.821 35.075 -127.291 1.00 85.38 546 VAL A O 1
ATOM 4431 N N . VAL A 1 547 ? 83.683 33.894 -125.405 1.00 83.25 547 VAL A N 1
ATOM 4432 C CA . VAL A 1 547 ? 84.885 33.081 -125.670 1.00 83.25 547 VAL A CA 1
ATOM 4433 C C . VAL A 1 547 ? 84.703 32.205 -126.912 1.00 83.25 547 VAL A C 1
ATOM 4435 O O . VAL A 1 547 ? 85.622 32.122 -127.724 1.00 83.25 547 VAL A O 1
ATOM 4438 N N . LYS A 1 548 ? 83.527 31.597 -127.123 1.00 86.56 548 LYS A N 1
ATOM 4439 C CA . LYS A 1 548 ? 83.219 30.863 -128.366 1.00 86.56 548 LYS A CA 1
ATOM 4440 C C . LYS A 1 548 ? 83.213 31.782 -129.590 1.00 86.56 548 LYS A C 1
ATOM 4442 O O . LYS A 1 548 ? 83.607 31.345 -130.667 1.00 86.56 548 LYS A O 1
ATOM 4447 N N . GLU A 1 549 ? 82.805 33.040 -129.457 1.00 81.44 549 GLU A N 1
ATOM 4448 C CA . GLU A 1 549 ? 82.820 34.016 -130.553 1.00 81.44 549 GLU A CA 1
ATOM 4449 C C . GLU A 1 549 ? 84.232 34.499 -130.880 1.00 81.44 549 GLU A C 1
ATOM 4451 O O . GLU A 1 549 ? 84.644 34.385 -132.032 1.00 81.44 549 GLU A O 1
ATOM 4456 N N . LEU A 1 550 ? 85.030 34.856 -129.874 1.00 77.75 550 LEU A N 1
ATOM 4457 C CA . LEU A 1 550 ? 86.459 35.143 -130.038 1.00 77.75 550 LEU A CA 1
ATOM 4458 C C . LEU A 1 550 ? 87.226 33.937 -130.617 1.00 77.75 550 LEU A C 1
ATOM 4460 O O . LEU A 1 550 ? 88.121 34.108 -131.443 1.00 77.75 550 LEU A O 1
ATOM 4464 N N . GLN A 1 551 ? 86.852 32.702 -130.260 1.00 78.12 551 GLN A N 1
ATOM 4465 C CA . GLN A 1 551 ? 87.397 31.487 -130.881 1.00 78.12 551 GLN A CA 1
ATOM 4466 C C . GLN A 1 551 ? 86.972 31.330 -132.349 1.00 78.12 551 GLN A C 1
ATOM 4468 O O . GLN A 1 551 ? 87.816 30.977 -133.174 1.00 78.12 551 GLN A O 1
ATOM 4473 N N . ARG A 1 552 ? 85.714 31.628 -132.711 1.00 78.69 552 ARG A N 1
ATOM 4474 C CA . ARG A 1 552 ? 85.268 31.664 -134.120 1.00 78.69 552 ARG A CA 1
ATOM 4475 C C . ARG A 1 552 ? 86.036 32.723 -134.913 1.00 78.69 552 ARG A C 1
ATOM 4477 O O . ARG A 1 552 ? 86.393 32.471 -136.058 1.00 78.69 552 ARG A O 1
ATOM 4484 N N . GLU A 1 553 ? 86.320 33.885 -134.331 1.00 73.31 553 GLU A N 1
ATOM 4485 C CA . GLU A 1 553 ? 87.104 34.941 -134.984 1.00 73.31 553 GLU A CA 1
ATOM 4486 C C . GLU A 1 553 ? 88.577 34.552 -135.145 1.00 73.31 553 GLU A C 1
ATOM 4488 O O . GLU A 1 553 ? 89.107 34.620 -136.254 1.00 73.31 553 GLU A O 1
ATOM 4493 N N . LEU A 1 554 ? 89.212 34.003 -134.106 1.00 65.31 554 LEU A N 1
ATOM 4494 C CA . LEU A 1 554 ? 90.551 33.409 -134.205 1.00 65.31 554 LEU A CA 1
ATOM 4495 C C . LEU A 1 554 ? 90.620 32.262 -135.230 1.00 65.31 554 LEU A C 1
ATOM 4497 O O . LEU A 1 554 ? 91.666 32.056 -135.844 1.00 65.31 554 LEU A O 1
ATOM 4501 N N . GLN A 1 555 ? 89.525 31.527 -135.452 1.00 64.12 555 GLN A N 1
ATOM 4502 C CA . GLN A 1 555 ? 89.431 30.516 -136.509 1.00 64.12 555 GLN A CA 1
ATOM 4503 C C . GLN A 1 555 ? 89.234 31.126 -137.907 1.00 64.12 555 GLN A C 1
ATOM 4505 O O . GLN A 1 555 ? 89.865 30.637 -138.845 1.00 64.12 555 GLN A O 1
ATOM 4510 N N . LYS A 1 556 ? 88.469 32.222 -138.059 1.00 62.75 556 LYS A N 1
ATOM 4511 C CA . LYS A 1 556 ? 88.411 33.002 -139.316 1.00 62.75 556 LYS A CA 1
ATOM 4512 C C . LYS A 1 556 ? 89.809 33.488 -139.722 1.00 62.75 556 LYS A C 1
ATOM 4514 O O . LYS A 1 556 ? 90.195 33.317 -140.873 1.00 62.75 556 LYS A O 1
ATOM 4519 N N . TYR A 1 557 ? 90.606 33.985 -138.772 1.00 49.00 557 TYR A N 1
ATOM 4520 C CA . TYR A 1 557 ? 91.997 34.397 -139.015 1.00 49.00 557 TYR A CA 1
ATOM 4521 C C . TYR A 1 557 ? 92.991 33.239 -139.235 1.00 49.00 557 TYR A C 1
ATOM 4523 O O . TYR A 1 557 ? 94.124 33.491 -139.637 1.00 49.00 557 TYR A O 1
ATOM 4531 N N . LYS A 1 558 ? 92.603 31.974 -139.005 1.00 51.22 558 LYS A N 1
ATOM 4532 C CA . LYS A 1 558 ? 93.481 30.795 -139.168 1.00 51.22 558 LYS A CA 1
ATOM 4533 C C . LYS A 1 558 ? 93.169 29.899 -140.374 1.00 51.22 558 LYS A C 1
ATOM 4535 O O . LYS A 1 558 ? 93.892 28.924 -140.566 1.00 51.22 558 LYS A O 1
ATOM 4540 N N . LYS A 1 559 ? 92.133 30.180 -141.180 1.00 42.06 559 LYS A N 1
ATOM 4541 C CA . LYS A 1 559 ? 91.776 29.359 -142.363 1.00 42.06 559 LYS A CA 1
ATOM 4542 C C . LYS A 1 559 ? 91.370 30.151 -143.619 1.00 42.06 559 LYS A C 1
ATOM 4544 O O . LYS A 1 559 ? 90.320 29.921 -144.210 1.00 42.06 559 LYS A O 1
ATOM 4549 N N . GLY A 1 560 ? 92.287 30.991 -144.089 1.00 39.72 560 GLY A N 1
ATOM 4550 C CA . GLY A 1 560 ? 92.581 31.158 -145.519 1.00 39.72 560 GLY A CA 1
ATOM 4551 C C . GLY A 1 560 ? 94.104 31.056 -145.669 1.00 39.72 560 GLY A C 1
ATOM 4552 O O . GLY A 1 560 ? 94.810 31.631 -144.849 1.00 39.72 560 GLY A O 1
ATOM 4553 N N . VAL A 1 561 ? 94.689 30.298 -146.598 1.00 31.58 561 VAL A N 1
ATOM 4554 C CA . VAL A 1 561 ? 94.217 29.840 -147.923 1.00 31.58 561 VAL A CA 1
ATOM 4555 C C . VAL A 1 561 ? 94.342 28.301 -148.075 1.00 31.58 561 VAL A C 1
ATOM 4557 O O . VAL A 1 561 ? 95.111 27.682 -147.350 1.00 31.58 561 VAL A O 1
ATOM 4560 N N . ALA A 1 562 ? 93.622 27.724 -149.053 1.00 29.27 562 ALA A N 1
ATOM 4561 C CA . ALA A 1 562 ? 93.701 26.341 -149.580 1.00 29.27 562 ALA A CA 1
ATOM 4562 C C . ALA A 1 562 ? 93.083 25.176 -148.751 1.00 29.27 562 ALA A C 1
ATOM 4564 O O . ALA A 1 562 ? 93.697 24.606 -147.856 1.00 29.27 562 ALA A O 1
ATOM 4565 N N . GLU A 1 563 ? 91.824 24.842 -149.075 1.00 29.05 563 GLU A N 1
ATOM 4566 C CA . GLU A 1 563 ? 91.366 23.622 -149.800 1.00 29.05 563 GLU A CA 1
ATOM 4567 C C . GLU A 1 563 ? 92.223 22.319 -149.879 1.00 29.05 563 GLU A C 1
ATOM 4569 O O . GLU A 1 563 ? 93.446 22.406 -149.795 1.00 29.05 563 GLU A O 1
ATOM 4574 N N . PRO A 1 564 ? 91.643 21.131 -150.244 1.00 45.09 564 PRO A N 1
ATOM 4575 C CA . PRO A 1 564 ? 90.208 20.753 -150.350 1.00 45.09 564 PRO A CA 1
ATOM 4576 C C . PRO A 1 564 ? 89.793 19.306 -149.907 1.00 45.09 564 PRO A C 1
ATOM 4578 O O . PRO A 1 564 ? 90.613 18.405 -149.796 1.00 45.09 564 PRO A O 1
ATOM 4581 N N . LYS A 1 565 ? 88.460 19.075 -149.866 1.00 29.56 565 LYS A N 1
ATOM 4582 C CA . LYS A 1 565 ? 87.691 17.821 -150.164 1.00 29.56 565 LYS A CA 1
ATOM 4583 C C . LYS A 1 565 ? 87.774 16.553 -149.268 1.00 29.56 565 LYS A C 1
ATOM 4585 O O . LYS A 1 565 ? 88.826 15.968 -149.064 1.00 29.56 565 LYS A O 1
ATOM 4590 N N . GLY A 1 566 ? 86.575 16.020 -148.963 1.00 28.70 566 GLY A N 1
ATOM 4591 C CA . GLY A 1 566 ? 86.286 14.618 -148.584 1.00 28.70 566 GLY A CA 1
ATOM 4592 C C . GLY A 1 566 ? 85.895 14.398 -147.107 1.00 28.70 566 GLY A C 1
ATOM 4593 O O . GLY A 1 566 ? 86.662 14.764 -146.230 1.00 28.70 566 GLY A O 1
ATOM 4594 N N . GLY A 1 567 ? 84.744 13.803 -146.751 1.00 31.44 567 GLY A N 1
ATOM 4595 C CA . GLY A 1 567 ? 83.559 13.427 -147.546 1.00 31.44 567 GLY A CA 1
ATOM 4596 C C . GLY A 1 567 ? 82.577 12.500 -146.785 1.00 31.44 567 GLY A C 1
ATOM 4597 O O . GLY A 1 567 ? 82.865 12.110 -145.663 1.00 31.44 567 GLY A O 1
ATOM 4598 N N . ILE A 1 568 ? 81.493 12.085 -147.468 1.00 34.72 568 ILE A N 1
ATOM 4599 C CA . ILE A 1 568 ? 80.724 10.825 -147.267 1.00 34.72 568 ILE A CA 1
ATOM 4600 C C . ILE A 1 568 ? 79.704 10.727 -146.088 1.00 34.72 568 ILE A C 1
ATOM 4602 O O . ILE A 1 568 ? 80.072 10.786 -144.925 1.00 34.72 568 ILE A O 1
ATOM 4606 N N . SER A 1 569 ? 78.449 10.366 -146.451 1.00 35.12 569 SER A N 1
ATOM 4607 C CA . SER A 1 569 ? 77.448 9.558 -145.689 1.00 35.12 569 SER A CA 1
ATOM 4608 C C . SER A 1 569 ? 76.673 10.175 -144.501 1.00 35.12 569 SER A C 1
ATOM 4610 O O . SER A 1 569 ? 77.272 10.777 -143.623 1.00 35.12 569 SER A O 1
ATOM 4612 N N . TYR A 1 570 ? 75.349 9.985 -144.337 1.00 34.75 570 TYR A N 1
ATOM 4613 C CA . TYR A 1 570 ? 74.252 9.556 -145.244 1.00 34.75 570 TYR A CA 1
ATOM 4614 C C . TYR A 1 570 ? 72.919 10.170 -144.738 1.00 34.75 570 TYR A C 1
ATOM 4616 O O . TYR A 1 570 ? 72.866 10.703 -143.632 1.00 34.75 570 TYR A O 1
ATOM 4624 N N . CYS A 1 571 ? 71.837 10.090 -145.521 1.00 43.50 571 CYS A N 1
ATOM 4625 C CA . CYS A 1 571 ? 70.507 10.614 -145.160 1.00 43.50 571 CYS A CA 1
ATOM 4626 C C . CYS A 1 571 ? 69.545 9.512 -144.666 1.00 43.50 571 CYS A C 1
ATOM 4628 O O . CYS A 1 571 ? 69.611 8.385 -145.160 1.00 43.50 571 CYS A O 1
ATOM 4630 N N . SER A 1 572 ? 68.606 9.845 -143.767 1.00 36.22 572 SER A N 1
ATOM 4631 C CA . SER A 1 572 ? 67.324 9.132 -143.606 1.00 36.22 572 SER A CA 1
ATOM 4632 C C . SER A 1 572 ? 66.234 9.995 -142.948 1.00 36.22 572 SER A C 1
ATOM 4634 O O . SER A 1 572 ? 66.518 10.848 -142.112 1.00 36.22 572 SER A O 1
ATOM 4636 N N . ASN A 1 573 ? 64.997 9.729 -143.375 1.00 33.84 573 ASN A N 1
ATOM 4637 C CA . ASN A 1 573 ? 63.693 10.307 -143.007 1.00 33.84 573 ASN A CA 1
ATOM 4638 C C . ASN A 1 573 ? 63.465 10.537 -141.489 1.00 33.84 573 ASN A C 1
ATOM 4640 O O . ASN A 1 573 ? 64.056 9.848 -140.669 1.00 33.84 573 ASN A O 1
ATOM 4644 N N . CYS A 1 574 ? 62.625 11.464 -141.000 1.00 35.94 574 CYS A N 1
ATOM 4645 C CA . CYS A 1 574 ? 61.326 12.005 -141.464 1.00 35.94 574 CYS A CA 1
ATOM 4646 C C . CYS A 1 574 ? 60.109 11.054 -141.353 1.00 35.94 574 CYS A C 1
ATOM 4648 O O . CYS A 1 574 ? 59.648 10.584 -142.384 1.00 35.94 574 CYS A O 1
ATOM 4650 N N . GLN A 1 575 ? 59.534 10.856 -140.152 1.00 32.72 575 GLN A N 1
ATOM 4651 C CA . GLN A 1 575 ? 58.088 10.602 -139.895 1.00 32.72 575 GLN A CA 1
ATOM 4652 C C . GLN A 1 575 ? 57.822 10.534 -138.365 1.00 32.72 575 GLN A C 1
ATOM 4654 O O . GLN A 1 575 ? 58.659 10.030 -137.630 1.00 32.72 575 GLN A O 1
ATOM 4659 N N . GLN A 1 576 ? 56.898 11.334 -137.811 1.00 32.22 576 GLN A N 1
ATOM 4660 C CA . GLN A 1 576 ? 55.453 11.104 -137.556 1.00 32.22 576 GLN A CA 1
ATOM 4661 C C . GLN A 1 576 ? 55.097 10.341 -136.253 1.00 32.22 576 GLN A C 1
ATOM 4663 O O . GLN A 1 576 ? 55.398 9.170 -136.110 1.00 32.22 576 GLN A O 1
ATOM 4668 N N . ALA A 1 577 ? 54.406 11.071 -135.363 1.00 31.81 577 ALA A N 1
ATOM 4669 C CA . ALA A 1 577 ? 53.212 10.759 -134.548 1.00 31.81 577 ALA A CA 1
ATOM 4670 C C . ALA A 1 577 ? 52.866 9.341 -134.000 1.00 31.81 577 ALA A C 1
ATOM 4672 O O . ALA A 1 577 ? 53.070 8.325 -134.646 1.00 31.81 577 ALA A O 1
ATOM 4673 N N . LEU A 1 578 ? 52.095 9.387 -132.892 1.00 30.31 578 LEU A N 1
ATOM 4674 C CA . LEU A 1 578 ? 51.174 8.391 -132.285 1.00 30.31 578 LEU A CA 1
ATOM 4675 C C . LEU A 1 578 ? 51.650 7.511 -131.100 1.00 30.31 578 LEU A C 1
ATOM 4677 O O . LEU A 1 578 ? 52.418 6.573 -131.243 1.00 30.31 578 LEU A O 1
ATOM 4681 N N . ASN A 1 579 ? 51.015 7.794 -129.952 1.00 33.66 579 ASN A N 1
ATOM 4682 C CA . ASN A 1 579 ? 50.456 6.896 -128.923 1.00 33.66 579 ASN A CA 1
ATOM 4683 C C . ASN A 1 579 ? 51.254 5.715 -128.319 1.00 33.66 579 ASN A C 1
ATOM 4685 O O . ASN A 1 579 ? 51.346 4.648 -128.913 1.00 33.66 579 ASN A O 1
ATOM 4689 N N . GLY A 1 580 ? 51.451 5.807 -126.993 1.00 30.11 580 GLY A N 1
ATOM 4690 C CA . GLY A 1 580 ? 50.870 4.824 -126.055 1.00 30.11 580 GLY A CA 1
ATOM 4691 C C . GLY A 1 580 ? 51.837 3.904 -125.293 1.00 30.11 580 GLY A C 1
ATOM 4692 O O . GLY A 1 580 ? 52.535 3.101 -125.896 1.00 30.11 580 GLY A O 1
ATOM 4693 N N . GLY A 1 581 ? 51.804 3.953 -123.951 1.00 29.53 581 GLY A N 1
ATOM 4694 C CA . GLY A 1 581 ? 52.520 2.999 -123.083 1.00 29.53 581 GLY A CA 1
ATOM 4695 C C . GLY A 1 581 ? 52.711 3.467 -121.629 1.00 29.53 581 GLY A C 1
ATOM 4696 O O . GLY A 1 581 ? 53.605 4.253 -121.342 1.00 29.53 581 GLY A O 1
ATOM 4697 N N . TYR A 1 582 ? 51.872 2.975 -120.713 1.00 30.11 582 TYR A N 1
ATOM 4698 C CA . TYR A 1 582 ? 52.035 3.038 -119.242 1.00 30.11 582 TYR A CA 1
ATOM 4699 C C . TYR A 1 582 ? 53.026 1.944 -118.752 1.00 30.11 582 TYR A C 1
ATOM 4701 O O . TYR A 1 582 ? 53.237 0.992 -119.505 1.00 30.11 582 TYR A O 1
ATOM 4709 N N . PRO A 1 583 ? 53.455 1.900 -117.465 1.00 47.34 583 PRO A N 1
ATOM 4710 C CA . PRO A 1 583 ? 53.742 2.977 -116.492 1.00 47.34 583 PRO A CA 1
ATOM 4711 C C . PRO A 1 583 ? 55.039 2.710 -115.659 1.00 47.34 583 PRO A C 1
ATOM 4713 O O . PRO A 1 583 ? 55.732 1.734 -115.918 1.00 47.34 583 PRO A O 1
ATOM 4716 N N . GLN A 1 584 ? 55.330 3.515 -114.611 1.00 33.59 584 GLN A N 1
ATOM 4717 C CA . GLN A 1 584 ? 55.412 3.061 -113.189 1.00 33.59 584 GLN A CA 1
ATOM 4718 C C . GLN A 1 584 ? 56.183 4.025 -112.240 1.00 33.59 584 GLN A C 1
ATOM 4720 O O . GLN A 1 584 ? 57.405 3.999 -112.230 1.00 33.59 584 GLN A O 1
ATOM 4725 N N . HIS A 1 585 ? 55.437 4.736 -111.365 1.00 33.12 585 HIS A N 1
ATOM 4726 C CA . HIS A 1 585 ? 55.790 5.265 -110.012 1.00 33.12 585 HIS A CA 1
ATOM 4727 C C . HIS A 1 585 ? 57.026 6.200 -109.829 1.00 33.12 585 HIS A C 1
ATOM 4729 O O . HIS A 1 585 ? 57.925 6.183 -110.662 1.00 33.12 585 HIS A O 1
ATOM 4735 N N . PRO A 1 586 ? 57.130 7.026 -108.748 1.00 45.81 586 PRO A N 1
ATOM 4736 C CA . PRO A 1 586 ? 56.328 7.060 -107.505 1.00 45.81 586 PRO A CA 1
ATOM 4737 C C . PRO A 1 586 ? 55.052 7.952 -107.475 1.00 45.81 586 PRO A C 1
ATOM 4739 O O . PRO A 1 586 ? 54.096 7.667 -108.186 1.00 45.81 586 PRO A O 1
ATOM 4742 N N . GLU A 1 587 ? 54.992 8.923 -106.554 1.00 30.91 587 GLU A N 1
ATOM 4743 C CA . GLU A 1 587 ? 53.874 9.306 -105.657 1.00 30.91 587 GLU A CA 1
ATOM 4744 C C . GLU A 1 587 ? 54.181 10.712 -105.057 1.00 30.91 587 GLU A C 1
ATOM 4746 O O . GLU A 1 587 ? 55.317 11.163 -105.198 1.00 30.91 587 GLU A O 1
ATOM 4751 N N . HIS A 1 588 ? 53.327 11.500 -104.380 1.00 33.41 588 HIS A N 1
ATOM 4752 C CA . HIS A 1 588 ? 51.966 11.377 -103.798 1.00 33.41 588 HIS A CA 1
ATOM 4753 C C . HIS A 1 588 ? 51.021 12.480 -104.373 1.00 33.41 588 HIS A C 1
ATOM 4755 O O . HIS A 1 588 ? 51.485 13.316 -105.142 1.00 33.41 588 HIS A O 1
ATOM 4761 N N . GLN A 1 589 ? 49.687 12.570 -104.199 1.00 32.94 589 GLN A N 1
ATOM 4762 C CA . GLN A 1 589 ? 48.691 12.254 -103.137 1.00 32.94 589 GLN A CA 1
ATOM 4763 C C . GLN A 1 589 ? 48.628 13.270 -101.953 1.00 32.94 589 GLN A C 1
ATOM 4765 O O . GLN A 1 589 ? 49.659 13.670 -101.434 1.00 32.94 589 GLN A O 1
ATOM 4770 N N . ARG A 1 590 ? 47.460 13.751 -101.466 1.00 30.56 590 ARG A N 1
ATOM 4771 C CA . ARG A 1 590 ? 46.042 13.572 -101.889 1.00 30.56 590 ARG A CA 1
ATOM 4772 C C . ARG A 1 590 ? 45.128 14.763 -101.478 1.00 30.56 590 ARG A C 1
ATOM 4774 O O . ARG A 1 590 ? 45.615 15.818 -101.094 1.00 30.56 590 ARG A O 1
ATOM 4781 N N . THR A 1 591 ? 43.801 14.599 -101.589 1.00 32.34 591 THR A N 1
ATOM 4782 C CA . THR A 1 591 ? 42.758 15.656 -101.591 1.00 32.34 591 THR A CA 1
ATOM 4783 C C . THR A 1 591 ? 41.550 15.394 -100.661 1.00 32.34 591 THR A C 1
ATOM 4785 O O . THR A 1 591 ? 41.243 14.238 -100.381 1.00 32.34 591 THR A O 1
ATOM 4788 N N . HIS A 1 592 ? 40.747 16.446 -100.414 1.00 32.19 592 HIS A N 1
ATOM 4789 C CA . HIS A 1 592 ? 39.318 16.449 -100.003 1.00 32.19 592 HIS A CA 1
ATOM 4790 C C . HIS A 1 592 ? 38.941 16.238 -98.510 1.00 32.19 592 HIS A C 1
ATOM 4792 O O . HIS A 1 592 ? 39.794 16.172 -97.633 1.00 32.19 592 HIS A O 1
ATOM 4798 N N . SER A 1 593 ? 37.633 16.334 -98.218 1.00 36.00 593 SER A N 1
ATOM 4799 C CA . SER A 1 593 ? 37.041 16.875 -96.972 1.00 36.00 593 SER A CA 1
ATOM 4800 C C . SER A 1 593 ? 36.071 15.913 -96.259 1.00 36.00 593 SER A C 1
ATOM 4802 O O . SER A 1 593 ? 35.407 15.157 -96.966 1.00 36.00 593 SER A O 1
ATOM 4804 N N . ARG A 1 594 ? 35.860 16.060 -94.926 1.00 28.98 594 ARG A N 1
ATOM 4805 C CA . ARG A 1 594 ? 34.535 16.155 -94.221 1.00 28.98 594 ARG A CA 1
ATOM 4806 C C . ARG A 1 594 ? 34.574 15.923 -92.680 1.00 28.98 594 ARG A C 1
ATOM 4808 O O . ARG A 1 594 ? 35.304 15.066 -92.209 1.00 28.98 594 ARG A O 1
ATOM 4815 N N . THR A 1 595 ? 33.650 16.606 -91.974 1.00 26.25 595 THR A N 1
ATOM 4816 C CA . THR A 1 595 ? 32.963 16.279 -90.678 1.00 26.25 595 THR A CA 1
ATOM 4817 C C . THR A 1 595 ? 33.688 16.172 -89.311 1.00 26.25 595 THR A C 1
ATOM 4819 O O . THR A 1 595 ? 34.699 15.500 -89.186 1.00 26.25 595 THR A O 1
ATOM 4822 N N . SER A 1 596 ? 32.986 16.689 -88.271 1.00 28.12 596 SER A N 1
ATOM 4823 C CA . SER A 1 596 ? 32.926 16.278 -86.829 1.00 28.12 596 SER A CA 1
ATOM 4824 C C . SER A 1 596 ? 34.175 16.356 -85.913 1.00 28.12 596 SER A C 1
ATOM 4826 O O . SER A 1 596 ? 35.278 16.126 -86.378 1.00 28.12 596 SER A O 1
ATOM 4828 N N . SER A 1 597 ? 34.089 16.583 -84.581 1.00 33.41 597 SER A N 1
ATOM 4829 C CA . SER A 1 597 ? 33.034 17.175 -83.705 1.00 33.41 597 SER A CA 1
ATOM 4830 C C . SER A 1 597 ? 33.477 17.303 -82.218 1.00 33.41 597 SER A C 1
ATOM 4832 O O . SER A 1 597 ? 34.137 16.397 -81.726 1.00 33.41 597 SER A O 1
ATOM 4834 N N . HIS A 1 598 ? 32.944 18.303 -81.489 1.00 31.97 598 HIS A N 1
ATOM 4835 C CA . HIS A 1 598 ? 32.816 18.426 -80.008 1.00 31.97 598 HIS A CA 1
ATOM 4836 C C . HIS A 1 598 ? 34.055 18.609 -79.083 1.00 31.97 598 HIS A C 1
ATOM 4838 O O . HIS A 1 598 ? 35.153 18.146 -79.357 1.00 31.97 598 HIS A O 1
ATOM 4844 N N . GLY A 1 599 ? 33.800 19.265 -77.930 1.00 29.91 599 GLY A N 1
ATOM 4845 C CA . GLY A 1 599 ? 34.724 19.535 -76.806 1.00 29.91 599 GLY A CA 1
ATOM 4846 C C . GLY A 1 599 ? 35.242 20.991 -76.759 1.00 29.91 599 GLY A C 1
ATOM 4847 O O . GLY A 1 599 ? 35.721 21.480 -77.772 1.00 29.91 599 GLY A O 1
ATOM 4848 N N . SER A 1 600 ? 35.189 21.750 -75.651 1.00 30.72 600 SER A N 1
ATOM 4849 C CA . SER A 1 600 ?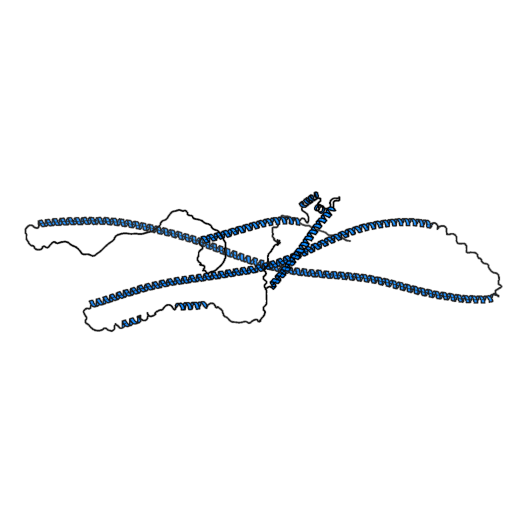 34.580 21.511 -74.324 1.00 30.72 600 SER A CA 1
ATOM 4850 C C . SER A 1 600 ? 34.283 22.841 -73.575 1.00 30.72 600 SER A C 1
ATOM 4852 O O . SER A 1 600 ? 34.809 23.878 -73.957 1.00 30.72 600 SER A O 1
ATOM 4854 N N . VAL A 1 601 ? 33.446 22.774 -72.525 1.00 30.56 601 VAL A N 1
ATOM 4855 C CA . VAL A 1 601 ? 33.155 23.738 -71.420 1.00 30.56 601 VAL A CA 1
ATOM 4856 C C . VAL A 1 601 ? 33.327 25.268 -71.597 1.00 30.56 601 VAL A C 1
ATOM 4858 O O . VAL A 1 601 ? 34.436 25.764 -71.764 1.00 30.56 601 VAL A O 1
ATOM 4861 N N . HIS A 1 602 ? 32.267 26.038 -71.284 1.00 31.16 602 HIS A N 1
ATOM 4862 C CA . HIS A 1 602 ? 32.184 26.815 -70.021 1.00 31.16 602 HIS A CA 1
ATOM 4863 C C . HIS A 1 602 ? 30.771 27.383 -69.729 1.00 31.16 602 HIS A C 1
ATOM 4865 O O . HIS A 1 602 ? 29.879 27.350 -70.574 1.00 31.16 602 HIS A O 1
ATOM 4871 N N . SER A 1 603 ? 30.559 27.834 -68.487 1.00 29.77 603 SER A N 1
ATOM 4872 C CA . SER A 1 603 ? 29.256 28.125 -67.855 1.00 29.77 603 SER A CA 1
ATOM 4873 C C . SER A 1 603 ? 28.674 29.524 -68.127 1.00 29.77 603 SER A C 1
ATOM 4875 O O . SER A 1 603 ? 29.432 30.482 -68.246 1.00 29.77 603 SER A O 1
ATOM 4877 N N . SER A 1 604 ? 27.340 29.686 -68.016 1.00 26.66 604 SER A N 1
ATOM 4878 C CA . SER A 1 604 ? 26.680 30.422 -66.899 1.00 26.66 604 SER A CA 1
ATOM 4879 C C . SER A 1 604 ? 25.222 30.877 -67.193 1.00 26.66 604 SER A C 1
ATOM 4881 O O . SER A 1 604 ? 24.844 31.074 -68.340 1.00 26.66 604 SER A O 1
ATOM 4883 N N . SER A 1 605 ? 24.470 31.183 -66.117 1.00 31.61 605 SER A N 1
ATOM 4884 C CA . SER A 1 605 ? 23.425 32.238 -66.028 1.00 31.61 605 SER A CA 1
ATOM 4885 C C . SER A 1 605 ? 21.912 31.934 -66.251 1.00 31.61 605 SER A C 1
ATOM 4887 O O . SER A 1 605 ? 21.380 32.124 -67.336 1.00 31.61 605 SER A O 1
ATOM 4889 N N . ARG A 1 606 ? 21.206 31.748 -65.111 1.00 33.03 606 ARG A N 1
ATOM 4890 C CA . ARG A 1 606 ? 19.916 32.388 -64.684 1.00 33.03 606 ARG A CA 1
ATOM 4891 C C . ARG A 1 606 ? 18.510 31.908 -65.158 1.00 33.03 606 ARG A C 1
ATOM 4893 O O . ARG A 1 606 ? 18.204 31.873 -66.337 1.00 33.03 606 ARG A O 1
ATOM 4900 N N . ARG A 1 607 ? 17.615 31.879 -64.141 1.00 32.25 607 ARG A N 1
ATOM 4901 C CA . ARG A 1 607 ? 16.148 32.180 -64.083 1.00 32.25 607 ARG A CA 1
ATOM 4902 C C . ARG A 1 607 ? 15.071 31.154 -64.535 1.00 32.25 607 ARG A C 1
ATOM 4904 O O . ARG A 1 607 ? 14.751 31.064 -65.705 1.00 32.25 607 ARG A O 1
ATOM 4911 N N . ALA A 1 608 ? 14.416 30.569 -63.517 1.00 29.25 608 ALA A N 1
ATOM 4912 C CA . ALA A 1 608 ? 13.031 30.835 -63.045 1.00 29.25 608 ALA A CA 1
ATOM 4913 C C . ALA A 1 608 ? 11.753 30.499 -63.874 1.00 29.25 608 ALA A C 1
ATOM 4915 O O . ALA A 1 608 ? 11.692 30.719 -65.075 1.00 29.25 608 ALA A O 1
ATOM 4916 N N . SER A 1 609 ? 10.705 30.149 -63.099 1.00 34.47 609 SER A N 1
ATOM 4917 C CA . SER A 1 609 ? 9.238 30.203 -63.340 1.00 34.47 609 SER A CA 1
ATOM 4918 C C . SER A 1 609 ? 8.456 29.013 -63.958 1.00 34.47 609 SER A C 1
ATOM 4920 O O . SER A 1 609 ? 8.587 28.679 -65.125 1.00 34.47 609 SER A O 1
ATOM 4922 N N . GLU A 1 610 ? 7.545 28.486 -63.116 1.00 31.80 610 GLU A N 1
ATOM 4923 C CA . GLU A 1 610 ? 6.093 28.248 -63.341 1.00 31.80 610 GLU A CA 1
ATOM 4924 C C . GLU A 1 610 ? 5.538 27.153 -64.287 1.00 31.80 610 GLU A C 1
ATOM 4926 O O . GLU A 1 610 ? 5.437 27.313 -65.499 1.00 31.80 610 GLU A O 1
ATOM 4931 N N . SER A 1 611 ? 4.983 26.096 -63.674 1.00 29.84 611 SER A N 1
ATOM 4932 C CA . SER A 1 611 ? 3.593 25.571 -63.822 1.00 29.84 611 SER A CA 1
ATOM 4933 C C . SER A 1 611 ? 3.427 24.413 -62.807 1.00 29.84 611 SER A C 1
ATOM 4935 O O . SER A 1 611 ? 4.395 23.702 -62.550 1.00 29.84 611 SER A O 1
ATOM 4937 N N . SER A 1 612 ? 2.358 24.223 -62.022 1.00 36.19 612 SER A N 1
ATOM 4938 C CA . SER A 1 612 ? 0.897 24.377 -62.184 1.00 36.19 612 SER A CA 1
ATOM 4939 C C . SER A 1 612 ? 0.228 23.275 -63.003 1.00 36.19 612 SER A C 1
ATOM 4941 O O . SER A 1 612 ? 0.248 23.336 -64.222 1.00 36.19 612 SER A O 1
ATOM 4943 N N . GLU A 1 613 ? -0.435 22.343 -62.308 1.00 31.86 613 GLU A N 1
ATOM 4944 C CA . GLU A 1 613 ? -1.852 21.990 -62.530 1.00 31.86 613 GLU A CA 1
ATOM 4945 C C . GLU A 1 613 ? -2.416 21.248 -61.294 1.00 31.86 613 GLU A C 1
ATOM 4947 O O . GLU A 1 613 ? -1.671 20.968 -60.348 1.00 31.86 613 GLU A O 1
ATOM 4952 N N . SER A 1 614 ? -3.739 21.057 -61.217 1.00 31.62 614 SER A N 1
ATOM 4953 C CA . SER A 1 614 ? -4.451 20.673 -59.982 1.00 31.62 614 SER A CA 1
ATOM 4954 C C . SER A 1 614 ? -5.745 19.881 -60.252 1.00 31.62 614 SER A C 1
ATOM 4956 O O . SER A 1 614 ? -6.013 19.530 -61.395 1.00 31.62 614 SER A O 1
ATOM 4958 N N . GLU A 1 615 ? -6.548 19.667 -59.199 1.00 37.12 615 GLU A N 1
ATOM 4959 C CA . GLU A 1 615 ? -7.882 19.019 -59.194 1.00 37.12 615 GLU A CA 1
ATOM 4960 C C . GLU A 1 615 ? -7.903 17.473 -59.394 1.00 37.12 615 GLU A C 1
ATOM 4962 O O . GLU A 1 615 ? -6.943 16.895 -59.893 1.00 37.12 615 GLU A O 1
ATOM 4967 N N . THR A 1 616 ? -8.916 16.699 -58.954 1.00 30.73 616 THR A N 1
ATOM 4968 C CA . THR A 1 616 ? -10.173 17.023 -58.226 1.00 30.73 616 THR A CA 1
ATOM 4969 C C . THR A 1 616 ? -10.594 15.925 -57.207 1.00 30.73 616 THR A C 1
ATOM 4971 O O . THR A 1 616 ? -9.934 14.904 -57.043 1.00 30.73 616 THR A O 1
ATOM 4974 N N . VAL A 1 617 ? -11.696 16.182 -56.486 1.00 32.66 617 VAL A N 1
ATOM 4975 C CA . VAL A 1 617 ? -12.322 15.433 -55.362 1.00 32.66 617 VAL A CA 1
ATOM 4976 C C . VAL A 1 617 ? -12.779 13.976 -55.613 1.00 32.66 617 VAL A C 1
ATOM 4978 O O . VAL A 1 617 ? -13.148 13.646 -56.734 1.00 32.66 617 VAL A O 1
ATOM 4981 N N . ALA A 1 618 ? -12.920 13.168 -54.536 1.00 28.77 618 ALA A N 1
ATOM 4982 C CA . ALA A 1 618 ? -14.129 12.359 -54.214 1.00 28.77 618 ALA A CA 1
ATOM 4983 C C . ALA A 1 618 ? -14.048 11.611 -52.846 1.00 28.77 618 ALA A C 1
ATOM 4985 O O . ALA A 1 618 ? -12.990 11.536 -52.227 1.00 28.77 618 ALA A O 1
ATOM 4986 N N . SER A 1 619 ? -15.192 11.104 -52.355 1.00 34.12 619 SER A N 1
ATOM 4987 C CA . SER A 1 619 ? -15.475 10.733 -50.948 1.00 34.12 619 SER A CA 1
ATOM 4988 C C . SER A 1 619 ? -15.323 9.248 -50.535 1.00 34.12 619 SER A C 1
ATOM 4990 O O . SER A 1 619 ? -15.228 8.341 -51.353 1.00 34.12 619 SER A O 1
ATOM 4992 N N . SER A 1 620 ? -15.381 9.039 -49.213 1.00 34.28 620 SER A N 1
ATOM 4993 C CA . SER A 1 620 ? -15.479 7.800 -48.413 1.00 34.28 620 SER A CA 1
ATOM 4994 C C . SER A 1 620 ? -16.475 6.716 -48.876 1.00 34.28 620 SER A C 1
ATOM 4996 O O . SER A 1 620 ? -17.568 7.072 -49.306 1.00 34.28 620 SER A O 1
ATOM 4998 N N . ALA A 1 621 ? -16.200 5.427 -48.578 1.00 33.69 621 ALA A N 1
ATOM 4999 C CA . ALA A 1 621 ? -17.010 4.577 -47.663 1.00 33.69 621 ALA A CA 1
ATOM 5000 C C . ALA A 1 621 ? -16.585 3.078 -47.602 1.00 33.69 621 ALA A C 1
ATOM 5002 O O . ALA A 1 621 ? -15.977 2.529 -48.510 1.00 33.69 621 ALA A O 1
ATOM 5003 N N . THR A 1 622 ? -16.951 2.442 -46.487 1.00 36.34 622 THR A N 1
ATOM 5004 C CA . THR A 1 622 ? -16.822 1.040 -46.012 1.00 36.34 622 THR A CA 1
ATOM 5005 C C . THR A 1 622 ? -17.066 -0.148 -46.970 1.00 36.34 622 THR A C 1
ATOM 5007 O O . THR A 1 622 ? -18.114 -0.192 -47.611 1.00 36.34 622 THR A O 1
ATOM 5010 N N . ALA A 1 623 ? -16.239 -1.211 -46.864 1.00 29.61 623 ALA A N 1
ATOM 5011 C CA . ALA A 1 623 ? -16.627 -2.638 -47.000 1.00 29.61 623 ALA A CA 1
ATOM 5012 C C . ALA A 1 623 ? -15.546 -3.611 -46.437 1.00 29.61 623 ALA A C 1
ATOM 5014 O O . ALA A 1 623 ? -14.367 -3.266 -46.422 1.00 29.61 623 ALA A O 1
ATOM 5015 N N . VAL A 1 624 ? -15.953 -4.811 -45.980 1.00 36.38 624 VAL A N 1
ATOM 5016 C CA . VAL A 1 624 ? -15.158 -5.940 -45.404 1.00 36.38 624 VAL A CA 1
ATOM 5017 C C . VAL A 1 624 ? -16.006 -7.233 -45.560 1.00 36.38 624 VAL A C 1
ATOM 5019 O O . VAL A 1 624 ? -17.228 -7.076 -45.488 1.00 36.38 624 VAL A O 1
ATOM 5022 N N . PRO A 1 625 ? -15.492 -8.490 -45.689 1.00 61.56 625 PRO A N 1
ATOM 5023 C CA . PRO A 1 625 ? -14.122 -9.023 -45.874 1.00 61.56 625 PRO A CA 1
ATOM 5024 C C . PRO A 1 625 ? -13.970 -9.491 -47.368 1.00 61.56 625 PRO A C 1
ATOM 5026 O O . PRO A 1 625 ? -14.270 -8.611 -48.176 1.00 61.56 625 PRO A O 1
ATOM 5029 N N . PRO A 1 626 ? -13.611 -10.724 -47.859 1.00 43.03 626 PRO A N 1
ATOM 5030 C CA . PRO A 1 626 ? -13.022 -11.987 -47.338 1.00 43.03 626 PRO A CA 1
ATOM 5031 C C . PRO A 1 626 ? -11.796 -12.483 -48.213 1.00 43.03 626 PRO A C 1
ATOM 5033 O O . PRO A 1 626 ? -11.115 -11.622 -48.764 1.00 43.03 626 PRO A O 1
ATOM 5036 N N . PRO A 1 627 ? -11.408 -13.790 -48.303 1.00 49.66 627 PRO A N 1
ATOM 5037 C CA . PRO A 1 627 ? -10.125 -14.263 -48.898 1.00 49.66 627 PRO A CA 1
ATOM 5038 C C . PRO A 1 627 ? -10.305 -14.952 -50.293 1.00 49.66 627 PRO A C 1
ATOM 5040 O O . PRO A 1 627 ? -11.432 -14.919 -50.791 1.00 49.66 627 PRO A O 1
ATOM 5043 N N . PRO A 1 628 ? -9.301 -15.620 -50.941 1.00 44.00 628 PRO A N 1
ATOM 5044 C CA . PRO A 1 628 ? -7.925 -15.953 -50.515 1.00 44.00 628 PRO A CA 1
ATOM 5045 C C . PRO A 1 628 ? -6.810 -15.683 -51.562 1.00 44.00 628 PRO A C 1
ATOM 5047 O O . PRO A 1 628 ? -7.075 -15.254 -52.679 1.00 44.00 628 PRO A O 1
ATOM 5050 N N . GLY A 1 629 ? -5.563 -16.058 -51.239 1.00 29.22 629 GLY A N 1
ATOM 5051 C CA . GLY A 1 629 ? -4.555 -16.395 -52.260 1.00 29.22 629 GLY A CA 1
ATOM 5052 C C . GLY A 1 629 ? -3.145 -15.860 -52.010 1.00 29.22 629 GLY A C 1
ATOM 5053 O O . GLY A 1 629 ? -2.925 -14.664 -51.879 1.00 29.22 629 GLY A O 1
ATOM 5054 N N . THR A 1 630 ? -2.181 -16.777 -52.006 1.00 40.94 630 THR A N 1
ATOM 5055 C CA . THR A 1 630 ? -0.726 -16.561 -52.054 1.00 40.94 630 THR A CA 1
ATOM 5056 C C . THR A 1 630 ? -0.248 -15.415 -52.955 1.00 40.94 630 THR A C 1
ATOM 5058 O O . THR A 1 630 ? -0.528 -15.402 -54.158 1.00 40.94 630 THR A O 1
ATOM 5061 N N . GLN A 1 631 ? 0.634 -14.568 -52.417 1.00 34.97 631 GLN A N 1
ATOM 5062 C CA . GLN A 1 631 ? 1.662 -13.882 -53.203 1.00 34.97 631 GLN A CA 1
ATOM 5063 C C . GLN A 1 631 ? 2.897 -13.580 -52.346 1.00 34.97 631 GLN A C 1
ATOM 5065 O O . GLN A 1 631 ? 2.794 -13.376 -51.136 1.00 34.97 631 GLN A O 1
ATOM 5070 N N . GLN A 1 632 ? 4.069 -13.606 -52.978 1.00 42.53 632 GLN A N 1
ATOM 5071 C CA . GLN A 1 632 ? 5.347 -13.271 -52.348 1.00 42.53 632 GLN A CA 1
ATOM 5072 C C . GLN A 1 632 ? 5.407 -11.759 -52.102 1.00 42.53 632 GLN A C 1
ATOM 5074 O O . GLN A 1 632 ? 5.026 -10.984 -52.978 1.00 42.53 632 GLN A O 1
ATOM 5079 N N . VAL A 1 633 ? 5.902 -11.334 -50.937 1.00 41.00 633 VAL A N 1
ATOM 5080 C CA . VAL A 1 633 ? 6.181 -9.915 -50.679 1.00 41.00 633 VAL A CA 1
ATOM 5081 C C . VAL A 1 633 ? 7.647 -9.649 -50.992 1.00 41.00 633 VAL A C 1
ATOM 5083 O O . VAL A 1 633 ? 8.539 -10.123 -50.290 1.00 41.00 633 VAL A O 1
ATOM 5086 N N . ASP A 1 634 ? 7.855 -8.915 -52.079 1.00 34.00 634 ASP A N 1
ATOM 5087 C CA . ASP A 1 634 ? 9.151 -8.426 -52.539 1.00 34.00 634 ASP A CA 1
ATOM 5088 C C . ASP A 1 634 ? 9.776 -7.463 -51.511 1.00 34.00 634 ASP A C 1
ATOM 5090 O O . ASP A 1 634 ? 9.073 -6.678 -50.867 1.00 34.00 634 ASP A O 1
ATOM 5094 N N . LEU A 1 635 ? 11.096 -7.542 -51.328 1.00 41.97 635 LEU A N 1
ATOM 5095 C CA . LEU A 1 635 ? 11.806 -6.970 -50.178 1.00 41.97 635 LEU A CA 1
ATOM 5096 C C . LEU A 1 635 ? 12.800 -5.853 -50.542 1.00 41.97 635 LEU A C 1
ATOM 5098 O O . LEU A 1 635 ? 13.725 -5.578 -49.781 1.00 41.97 635 LEU A O 1
ATOM 5102 N N . GLN A 1 636 ? 12.585 -5.145 -51.659 1.00 45.44 636 GLN A N 1
ATOM 5103 C CA . GLN A 1 636 ? 13.305 -3.898 -51.962 1.00 45.44 636 GLN A CA 1
ATOM 5104 C C . GLN A 1 636 ? 12.429 -2.813 -52.618 1.00 45.44 636 GLN A C 1
ATOM 5106 O O . GLN A 1 636 ? 12.479 -2.554 -53.817 1.00 45.44 636 GLN A O 1
ATOM 5111 N N . ALA A 1 637 ? 11.681 -2.081 -51.788 1.00 43.56 637 ALA A N 1
ATOM 5112 C CA . ALA A 1 637 ? 11.043 -0.823 -52.177 1.00 43.56 637 ALA A CA 1
ATOM 5113 C C . ALA A 1 637 ? 11.397 0.287 -51.175 1.00 43.56 637 ALA A C 1
ATOM 5115 O O . ALA A 1 637 ? 10.741 0.441 -50.145 1.00 43.56 637 ALA A O 1
ATOM 5116 N N . VAL A 1 638 ? 12.430 1.085 -51.481 1.00 49.03 638 VAL A N 1
ATOM 5117 C CA . VAL A 1 638 ? 12.736 2.313 -50.725 1.00 49.03 638 VAL A CA 1
ATOM 5118 C C . VAL A 1 638 ? 11.508 3.231 -50.797 1.00 49.03 638 VAL A C 1
ATOM 5120 O O . VAL A 1 638 ? 11.148 3.648 -51.903 1.00 49.03 638 VAL A O 1
ATOM 5123 N N . PRO A 1 639 ? 10.839 3.564 -49.673 1.00 56.50 639 PRO A N 1
ATOM 5124 C CA . PRO A 1 639 ? 9.597 4.320 -49.735 1.00 56.50 639 PRO A CA 1
ATOM 5125 C C . PRO A 1 639 ? 9.825 5.690 -50.375 1.00 56.50 639 PRO A C 1
ATOM 5127 O O . PRO A 1 639 ? 10.637 6.487 -49.901 1.00 56.50 639 PRO A O 1
ATOM 5130 N N . SER A 1 640 ? 9.097 5.961 -51.462 1.00 71.94 640 SER A N 1
ATOM 5131 C CA . SER A 1 640 ? 9.153 7.239 -52.179 1.00 71.94 640 SER A CA 1
ATOM 5132 C C . SER A 1 640 ? 9.033 8.416 -51.208 1.00 71.94 640 SER A C 1
ATOM 5134 O O . SER A 1 640 ? 8.259 8.356 -50.250 1.00 71.94 640 SER A O 1
ATOM 5136 N N . LYS A 1 641 ? 9.736 9.527 -51.478 1.00 72.50 641 LYS A N 1
ATOM 5137 C CA . LYS A 1 641 ? 9.688 10.734 -50.630 1.00 72.50 641 LYS A CA 1
ATOM 5138 C C . LYS A 1 641 ? 8.251 11.192 -50.335 1.00 72.50 641 LYS A C 1
ATOM 5140 O O . LYS A 1 641 ? 8.003 11.682 -49.240 1.00 72.50 641 LYS A O 1
ATOM 5145 N N . LYS A 1 642 ? 7.300 10.973 -51.257 1.00 74.69 642 LYS A N 1
ATOM 5146 C CA . LYS A 1 642 ? 5.866 11.221 -51.014 1.00 74.69 642 LYS A CA 1
ATOM 5147 C C . LYS A 1 642 ? 5.293 10.333 -49.899 1.00 74.69 642 LYS A C 1
ATOM 5149 O O . LYS A 1 642 ? 4.661 10.866 -49.001 1.00 74.69 642 LYS A O 1
ATOM 5154 N N . VAL A 1 643 ? 5.570 9.027 -49.904 1.00 79.81 643 VAL A N 1
ATOM 5155 C CA . VAL A 1 643 ? 5.115 8.068 -48.874 1.00 79.81 643 VAL A CA 1
ATOM 5156 C C . VAL A 1 643 ? 5.719 8.393 -47.506 1.00 79.81 643 VAL A C 1
ATOM 5158 O O . VAL A 1 643 ? 5.020 8.339 -46.496 1.00 79.81 643 VAL A O 1
ATOM 5161 N N . LEU A 1 644 ? 6.997 8.790 -47.458 1.00 80.12 644 LEU A N 1
ATOM 5162 C CA . LEU A 1 644 ? 7.635 9.240 -46.216 1.00 80.12 644 LEU A CA 1
ATOM 5163 C C . LEU A 1 644 ? 6.997 10.532 -45.685 1.00 80.12 644 LEU A C 1
ATOM 5165 O O . LEU A 1 644 ? 6.663 10.594 -44.505 1.00 80.12 644 LEU A O 1
ATOM 5169 N N . VAL A 1 645 ? 6.754 11.529 -46.542 1.00 84.69 645 VAL A N 1
ATOM 5170 C CA . VAL A 1 645 ? 6.054 12.771 -46.161 1.00 84.69 645 VAL A CA 1
ATOM 5171 C C . VAL A 1 645 ? 4.615 12.490 -45.717 1.00 84.69 645 VAL A C 1
ATOM 5173 O O . VAL A 1 645 ? 4.181 13.019 -44.703 1.00 84.69 645 VAL A O 1
ATOM 5176 N N . GLU A 1 646 ? 3.886 11.607 -46.396 1.00 83.06 646 GLU A N 1
ATOM 5177 C CA . GLU A 1 646 ? 2.521 11.211 -46.027 1.00 83.06 646 GLU A CA 1
ATOM 5178 C C . GLU A 1 646 ? 2.480 10.434 -44.697 1.00 83.06 646 GLU A C 1
ATOM 5180 O O . GLU A 1 646 ? 1.549 10.585 -43.901 1.00 83.06 646 GLU A O 1
ATOM 5185 N N . ARG A 1 647 ? 3.513 9.630 -44.403 1.00 83.88 647 ARG A N 1
ATOM 5186 C CA . ARG A 1 647 ? 3.686 8.976 -43.099 1.00 83.88 647 ARG A CA 1
ATOM 5187 C C . ARG A 1 647 ? 4.027 9.987 -42.004 1.00 83.88 647 ARG A C 1
ATOM 5189 O O . ARG A 1 647 ? 3.456 9.884 -40.923 1.00 83.88 647 ARG A O 1
ATOM 5196 N N . ILE A 1 648 ? 4.895 10.962 -42.283 1.00 85.19 648 ILE A N 1
ATOM 5197 C CA . ILE A 1 648 ? 5.223 12.065 -41.367 1.00 85.19 648 ILE A CA 1
ATOM 5198 C C . ILE A 1 648 ? 3.974 12.902 -41.074 1.00 85.19 648 ILE A C 1
ATOM 5200 O O . ILE A 1 648 ? 3.683 13.131 -39.908 1.00 85.19 648 ILE A O 1
ATOM 5204 N N . LEU A 1 649 ? 3.181 13.267 -42.085 1.00 87.88 649 LEU A N 1
ATOM 5205 C CA . LEU A 1 649 ? 1.935 14.023 -41.912 1.00 87.88 649 LEU A CA 1
ATOM 5206 C C . LEU A 1 649 ? 0.885 13.239 -41.110 1.00 87.88 649 LEU A C 1
ATOM 5208 O O . LEU A 1 649 ? 0.266 13.806 -40.213 1.00 87.88 649 LEU A O 1
ATOM 5212 N N . ARG A 1 650 ? 0.716 11.926 -41.350 1.00 86.50 650 ARG A N 1
ATOM 5213 C CA . ARG A 1 650 ? -0.146 11.083 -40.495 1.00 86.50 650 ARG A CA 1
ATOM 5214 C C . ARG A 1 650 ? 0.347 11.024 -39.051 1.00 86.50 650 ARG A C 1
ATOM 5216 O O . ARG A 1 650 ? -0.476 11.062 -38.143 1.00 86.50 650 ARG A O 1
ATOM 5223 N N . LEU A 1 651 ? 1.659 10.917 -38.832 1.00 88.31 651 LEU A N 1
ATOM 5224 C CA . LEU A 1 651 ? 2.237 10.912 -37.486 1.00 88.31 651 LEU A CA 1
ATOM 5225 C C . LEU A 1 651 ? 2.053 12.271 -36.804 1.00 88.31 651 LEU A C 1
ATOM 5227 O O . LEU A 1 651 ? 1.551 12.303 -35.692 1.00 88.31 651 LEU A O 1
ATOM 5231 N N . GLN A 1 652 ? 2.331 13.382 -37.487 1.00 85.94 652 GLN A N 1
ATOM 5232 C CA . GLN A 1 652 ? 2.092 14.739 -36.985 1.00 85.94 652 GLN A CA 1
ATOM 5233 C C . GLN A 1 652 ? 0.613 14.981 -36.655 1.00 85.94 652 GLN A C 1
ATOM 5235 O O . GLN A 1 652 ? 0.319 15.554 -35.613 1.00 85.94 652 GLN A O 1
ATOM 5240 N N . GLN A 1 653 ? -0.326 14.497 -37.475 1.00 90.44 653 GLN A N 1
ATOM 5241 C CA . GLN A 1 653 ? -1.760 14.606 -37.188 1.00 90.44 653 GLN A CA 1
ATOM 5242 C C . GLN A 1 653 ? -2.204 13.699 -36.024 1.00 90.44 653 GLN A C 1
ATOM 5244 O O . GLN A 1 653 ? -3.089 14.077 -35.257 1.00 90.44 653 GLN A O 1
ATOM 5249 N N . ALA A 1 654 ? -1.596 12.520 -35.860 1.00 85.19 654 ALA A N 1
ATOM 5250 C CA . ALA A 1 654 ? -1.831 11.659 -34.701 1.00 85.19 654 ALA A CA 1
ATOM 5251 C C . ALA A 1 654 ? -1.265 12.279 -33.411 1.00 85.19 654 ALA A C 1
ATOM 5253 O O . ALA A 1 654 ? -1.961 12.307 -32.400 1.00 85.19 654 ALA A O 1
ATOM 5254 N N . THR A 1 655 ? -0.053 12.839 -33.465 1.00 88.44 655 THR A N 1
ATOM 5255 C CA . THR A 1 655 ? 0.569 13.583 -32.364 1.00 88.44 655 THR A CA 1
ATOM 5256 C C . THR A 1 655 ? -0.242 14.825 -32.009 1.00 88.44 655 THR A C 1
ATOM 5258 O O . THR A 1 655 ? -0.522 15.011 -30.837 1.00 88.44 655 THR A O 1
ATOM 5261 N N . ALA A 1 656 ? -0.710 15.614 -32.982 1.00 90.56 656 ALA A N 1
ATOM 5262 C CA . ALA A 1 656 ? -1.566 16.776 -32.725 1.00 90.56 656 ALA A CA 1
ATOM 5263 C C . ALA A 1 656 ? -2.849 16.386 -31.973 1.00 90.56 656 ALA A C 1
ATOM 5265 O O . ALA A 1 656 ? -3.142 16.961 -30.932 1.00 90.56 656 ALA A O 1
ATOM 5266 N N . ARG A 1 657 ? -3.550 15.330 -32.412 1.00 91.12 657 ARG A N 1
ATOM 5267 C CA . ARG A 1 657 ? -4.721 14.789 -31.693 1.00 91.12 657 ARG A CA 1
ATOM 5268 C C . ARG A 1 657 ? -4.382 14.241 -30.306 1.00 91.12 657 ARG A C 1
ATOM 5270 O O . ARG A 1 657 ? -5.226 14.262 -29.415 1.00 91.12 657 ARG A O 1
ATOM 5277 N N . GLN A 1 658 ? -3.169 13.724 -30.114 1.00 90.56 658 GLN A N 1
ATOM 5278 C CA . GLN A 1 658 ? -2.690 13.289 -28.804 1.00 90.56 658 GLN A CA 1
ATOM 5279 C C . GLN A 1 658 ? -2.386 14.490 -27.895 1.00 90.56 658 GLN A C 1
ATOM 5281 O O . GLN A 1 658 ? -2.726 14.434 -26.718 1.00 90.56 658 GLN A O 1
ATOM 5286 N N . THR A 1 659 ? -1.836 15.583 -28.430 1.00 90.44 659 THR A N 1
ATOM 5287 C CA . THR A 1 659 ? -1.652 16.859 -27.722 1.00 90.44 659 THR A CA 1
ATOM 5288 C C . THR A 1 659 ? -2.998 17.481 -27.352 1.00 90.44 659 THR A C 1
ATOM 5290 O O . THR A 1 659 ? -3.220 17.721 -26.175 1.00 90.44 659 THR A O 1
ATOM 5293 N N . GLU A 1 660 ? -3.949 17.605 -28.285 1.00 91.94 660 GLU A N 1
ATOM 5294 C CA . GLU A 1 660 ? -5.332 18.049 -28.011 1.00 91.94 660 GLU A CA 1
ATOM 5295 C C . GLU A 1 660 ? -5.997 17.204 -26.904 1.00 91.94 660 GLU A C 1
ATOM 5297 O O . GLU A 1 660 ? -6.704 17.719 -26.036 1.00 91.94 660 GLU A O 1
ATOM 5302 N N . ARG A 1 661 ? -5.753 15.885 -26.902 1.00 92.62 661 ARG A N 1
ATOM 5303 C CA . ARG A 1 661 ? -6.253 14.959 -25.874 1.00 92.62 661 ARG A CA 1
ATOM 5304 C C . ARG A 1 661 ? -5.572 15.155 -24.517 1.00 92.62 661 ARG A C 1
ATOM 5306 O O . ARG A 1 661 ? -6.247 14.990 -23.503 1.00 92.62 661 ARG A O 1
ATOM 5313 N N . ILE A 1 662 ? -4.280 15.481 -24.492 1.00 88.50 662 ILE A N 1
ATOM 5314 C CA . ILE A 1 662 ? -3.527 15.806 -23.273 1.00 88.50 662 ILE A CA 1
ATOM 5315 C C . ILE A 1 662 ? -4.002 17.153 -22.721 1.00 88.50 662 ILE A C 1
ATOM 5317 O O . ILE A 1 662 ? -4.467 17.185 -21.589 1.00 88.50 662 ILE A O 1
ATOM 5321 N N . GLU A 1 663 ? -4.029 18.211 -23.534 1.00 91.00 663 GLU A N 1
ATOM 5322 C CA . GLU A 1 663 ? -4.520 19.541 -23.150 1.00 91.00 663 GLU A CA 1
ATOM 5323 C C . GLU A 1 663 ? -5.956 19.481 -22.604 1.00 91.00 663 GLU A C 1
ATOM 5325 O O . GLU A 1 663 ? -6.269 20.116 -21.596 1.00 91.00 663 GLU A O 1
ATOM 5330 N N . PHE A 1 664 ? -6.843 18.681 -23.209 1.00 94.44 664 PHE A N 1
ATOM 5331 C CA . PHE A 1 664 ? -8.191 18.454 -22.680 1.00 94.44 664 PHE A CA 1
ATOM 5332 C C . PHE A 1 664 ? -8.174 17.819 -21.278 1.00 94.44 664 PHE A C 1
ATOM 5334 O O . PHE A 1 664 ? -8.903 18.262 -20.389 1.00 94.44 664 PHE A O 1
ATOM 5341 N N . LEU A 1 665 ? -7.344 16.792 -21.062 1.00 92.88 665 LEU A N 1
ATOM 5342 C CA . LEU A 1 665 ? -7.229 16.103 -19.773 1.00 92.88 665 LEU A CA 1
ATOM 5343 C C . LEU A 1 665 ? -6.551 16.975 -18.706 1.00 92.88 665 LEU A C 1
ATOM 5345 O O . LEU A 1 665 ? -6.973 16.948 -17.552 1.00 92.88 665 LEU A O 1
ATOM 5349 N N . GLU A 1 666 ? -5.561 17.785 -19.076 1.00 91.19 666 GLU A N 1
ATOM 5350 C CA . GLU A 1 666 ? -4.904 18.757 -18.197 1.00 91.19 666 GLU A CA 1
ATOM 5351 C C . GLU A 1 666 ? -5.880 19.855 -17.761 1.00 91.19 666 GLU A C 1
ATOM 5353 O O . GLU A 1 666 ? -6.023 20.106 -16.564 1.00 91.19 666 GLU A O 1
ATOM 5358 N N . ASN A 1 667 ? -6.639 20.439 -18.696 1.00 91.69 667 ASN A N 1
ATOM 5359 C CA . ASN A 1 667 ? -7.685 21.418 -18.381 1.00 91.69 667 ASN A CA 1
ATOM 5360 C C . ASN A 1 667 ? -8.795 20.816 -17.500 1.00 91.69 667 ASN A C 1
ATOM 5362 O O . ASN A 1 667 ? -9.230 21.450 -16.537 1.00 91.69 667 ASN A O 1
ATOM 5366 N N . HIS A 1 668 ? -9.227 19.581 -17.775 1.00 93.88 668 HIS A N 1
ATOM 5367 C CA . HIS A 1 668 ? -10.209 18.876 -16.945 1.00 93.88 668 HIS A CA 1
ATOM 5368 C C . HIS A 1 668 ? -9.669 18.589 -15.532 1.00 93.88 668 HIS A C 1
ATOM 5370 O O . HIS A 1 668 ? -10.377 18.773 -14.542 1.00 93.88 668 HIS A O 1
ATOM 5376 N N . THR A 1 669 ? -8.394 18.212 -15.417 1.00 90.88 669 THR A N 1
ATOM 5377 C CA . THR A 1 669 ? -7.719 17.985 -14.129 1.00 90.88 669 THR A CA 1
ATOM 5378 C C . THR A 1 669 ? -7.570 19.290 -13.345 1.00 90.88 669 THR A C 1
ATOM 5380 O O . THR A 1 669 ? -7.876 19.326 -12.155 1.00 90.88 669 THR A O 1
ATOM 5383 N N . ALA A 1 670 ? -7.198 20.395 -13.997 1.00 90.06 670 ALA A N 1
ATOM 5384 C CA . ALA A 1 670 ? -7.131 21.716 -13.373 1.00 90.06 670 ALA A CA 1
ATOM 5385 C C . ALA A 1 670 ? -8.512 22.212 -12.898 1.00 90.06 670 ALA A C 1
ATOM 5387 O O . ALA A 1 670 ? -8.625 22.793 -11.814 1.00 90.06 670 ALA A O 1
ATOM 5388 N N . ALA A 1 671 ? -9.576 21.942 -13.663 1.00 88.81 671 ALA A N 1
ATOM 5389 C CA . ALA A 1 671 ? -10.951 22.238 -13.265 1.00 88.81 671 ALA A CA 1
ATOM 5390 C C . ALA A 1 671 ? -11.376 21.422 -12.030 1.00 88.81 671 ALA A C 1
ATOM 5392 O O . ALA A 1 671 ? -11.858 22.008 -11.057 1.00 88.81 671 ALA A O 1
ATOM 5393 N N . LEU A 1 672 ? -11.115 20.108 -12.025 1.00 90.31 672 LEU A N 1
ATOM 5394 C CA . LEU A 1 672 ? -11.346 19.228 -10.874 1.00 90.31 672 LEU A CA 1
ATOM 5395 C C . LEU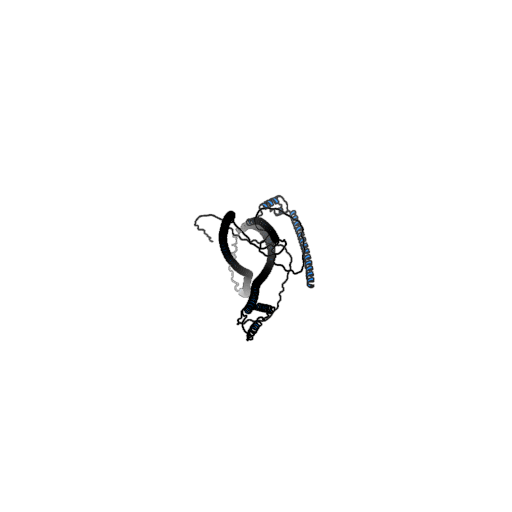 A 1 672 ? -10.578 19.701 -9.635 1.00 90.31 672 LEU A C 1
ATOM 5397 O O . LEU A 1 672 ? -11.180 19.855 -8.577 1.00 90.31 672 LEU A O 1
ATOM 5401 N N . VAL A 1 673 ? -9.285 20.019 -9.758 1.00 92.38 673 VAL A N 1
ATOM 5402 C CA . VAL A 1 673 ? -8.472 20.558 -8.652 1.00 92.38 673 VAL A CA 1
ATOM 5403 C C . VAL A 1 673 ? -9.048 21.882 -8.136 1.00 92.38 673 VAL A C 1
ATOM 5405 O O . VAL A 1 673 ? -9.126 22.083 -6.925 1.00 92.38 673 VAL A O 1
ATOM 5408 N N . SER A 1 674 ? -9.526 22.771 -9.014 1.00 88.44 674 SER A N 1
ATOM 5409 C CA . SER A 1 674 ? -10.207 24.007 -8.601 1.00 88.44 674 SER A CA 1
ATOM 5410 C C . SER A 1 674 ? -11.510 23.734 -7.839 1.00 88.44 674 SER A C 1
ATOM 5412 O O . SER A 1 674 ? -11.830 24.451 -6.888 1.00 88.44 674 SER A O 1
ATOM 5414 N N . GLU A 1 675 ? -12.278 22.716 -8.230 1.00 90.75 675 GLU A N 1
ATOM 5415 C CA . GLU A 1 675 ? -13.517 22.334 -7.549 1.00 90.75 675 GLU A CA 1
ATOM 5416 C C . GLU A 1 675 ? -13.256 21.638 -6.207 1.00 90.75 675 GLU A C 1
ATOM 5418 O O . GLU A 1 675 ? -13.876 22.004 -5.208 1.00 90.75 675 GLU A O 1
ATOM 5423 N N . VAL A 1 676 ? -12.280 20.728 -6.144 1.00 88.44 676 VAL A N 1
ATOM 5424 C CA . VAL A 1 676 ? -11.800 20.104 -4.902 1.00 88.44 676 VAL A CA 1
ATOM 5425 C C . VAL A 1 676 ? -11.285 21.171 -3.937 1.00 88.44 676 VAL A C 1
ATOM 5427 O O . VAL A 1 676 ? -11.695 21.184 -2.783 1.00 88.44 676 VAL A O 1
ATOM 5430 N N . GLN A 1 677 ? -10.496 22.150 -4.391 1.00 88.75 677 GLN A N 1
ATOM 5431 C CA . GLN A 1 677 ? -10.058 23.268 -3.543 1.00 88.75 677 GLN A CA 1
ATOM 5432 C C . GLN A 1 677 ? -11.224 24.135 -3.037 1.00 88.75 677 GLN A C 1
ATOM 5434 O O . GLN A 1 677 ? -11.173 24.624 -1.908 1.00 88.75 677 GLN A O 1
ATOM 5439 N N . LYS A 1 678 ? -12.288 24.334 -3.830 1.00 90.62 678 LYS A N 1
ATOM 5440 C CA . LYS A 1 678 ? -13.503 25.044 -3.382 1.00 90.62 678 LYS A CA 1
ATOM 5441 C C . LYS A 1 678 ? -14.266 24.229 -2.334 1.00 90.62 678 LYS A C 1
ATOM 5443 O O . LYS A 1 678 ? -14.608 24.775 -1.288 1.00 90.62 678 LYS A O 1
ATOM 5448 N N . LYS A 1 679 ? -14.490 22.933 -2.581 1.00 86.50 679 LYS A N 1
ATOM 5449 C CA . LYS A 1 679 ? -15.160 22.009 -1.650 1.00 86.50 679 LYS A CA 1
ATOM 5450 C C . LYS A 1 679 ? -14.369 21.856 -0.349 1.00 86.50 679 LYS A C 1
ATOM 5452 O O . LYS A 1 679 ? -14.934 22.054 0.718 1.00 86.50 679 LYS A O 1
ATOM 5457 N N . SER A 1 680 ? -13.059 21.637 -0.433 1.00 84.06 680 SER A N 1
ATOM 5458 C CA . SER A 1 680 ? -12.148 21.545 0.713 1.00 84.06 680 SER A CA 1
ATOM 5459 C C . SER A 1 680 ? -12.133 22.834 1.546 1.00 84.06 680 SER A C 1
ATOM 5461 O O . SER A 1 680 ? -12.253 22.765 2.764 1.00 84.06 680 SER A O 1
ATOM 5463 N N . LYS A 1 681 ? -12.139 24.028 0.927 1.00 83.81 681 LYS A N 1
ATOM 5464 C CA . LYS A 1 681 ? -12.306 25.303 1.661 1.00 83.81 681 LYS A CA 1
ATOM 5465 C C . LYS A 1 681 ? -13.655 25.421 2.377 1.00 83.81 681 LYS A C 1
ATOM 5467 O O . LYS A 1 681 ? -13.707 25.965 3.478 1.00 83.81 681 LYS A O 1
ATOM 5472 N N . VAL A 1 682 ? -14.741 24.910 1.787 1.00 79.00 682 VAL A N 1
ATOM 5473 C CA . VAL A 1 682 ? -16.047 24.833 2.466 1.00 79.00 682 VAL A CA 1
ATOM 5474 C C . VAL A 1 682 ? -15.978 23.855 3.642 1.00 79.00 682 VAL A C 1
ATOM 5476 O O . VAL A 1 682 ? -16.374 24.227 4.744 1.00 79.00 682 VAL A O 1
ATOM 5479 N N . VAL A 1 683 ? -15.421 22.656 3.450 1.00 76.69 683 VAL A N 1
ATOM 5480 C CA . VAL A 1 683 ? -15.252 21.642 4.506 1.00 76.69 683 VAL A CA 1
ATOM 5481 C C . VAL A 1 683 ? -14.383 22.171 5.650 1.00 76.69 683 VAL A C 1
ATOM 5483 O O . VAL A 1 683 ? -14.816 22.112 6.794 1.00 76.69 683 VAL A O 1
ATOM 5486 N N . GLN A 1 684 ? -13.235 22.798 5.375 1.00 75.25 684 GLN A N 1
ATOM 5487 C CA . GLN A 1 684 ? -12.394 23.451 6.389 1.00 75.25 684 GLN A CA 1
ATOM 5488 C C . GLN A 1 684 ? -13.154 24.535 7.169 1.00 75.25 684 GLN A C 1
ATOM 5490 O O . GLN A 1 684 ? -13.058 24.591 8.394 1.00 75.25 684 GLN A O 1
ATOM 5495 N N . HIS A 1 685 ? -13.963 25.359 6.493 1.00 72.62 685 HIS A N 1
ATOM 5496 C CA . HIS A 1 685 ? -14.815 26.362 7.143 1.00 72.62 685 HIS A CA 1
ATOM 5497 C C . HIS A 1 685 ? -15.924 25.740 8.022 1.00 72.62 685 HIS A C 1
ATOM 5499 O O . HIS A 1 685 ? -16.371 26.380 8.975 1.00 72.62 685 HIS A O 1
ATOM 5505 N N . TYR A 1 686 ? -16.3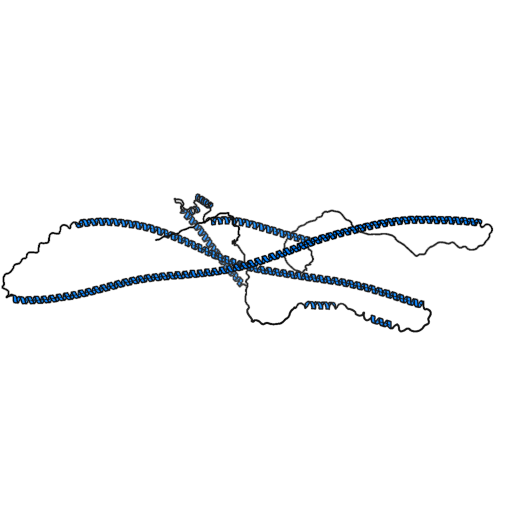59 24.504 7.752 1.00 67.12 686 TYR A N 1
ATOM 5506 C CA . TYR A 1 686 ? -17.230 23.742 8.658 1.00 67.12 686 TYR A CA 1
ATOM 5507 C C . TYR A 1 686 ? -16.443 23.055 9.792 1.00 67.12 686 TYR A C 1
ATOM 5509 O O . TYR A 1 686 ? -16.847 23.160 10.944 1.00 67.12 686 TYR A O 1
ATOM 5517 N N . MET A 1 687 ? -15.289 22.437 9.524 1.00 65.38 687 MET A N 1
ATOM 5518 C CA . MET A 1 687 ? -14.488 21.725 10.535 1.00 65.38 687 MET A CA 1
ATOM 5519 C C . MET A 1 687 ? -13.886 22.656 11.597 1.00 65.38 687 MET A C 1
ATOM 5521 O O . MET A 1 687 ? -13.983 22.369 12.788 1.00 65.38 687 MET A O 1
ATOM 5525 N N . LEU A 1 688 ? -13.328 23.806 11.194 1.00 63.94 688 LEU A N 1
ATOM 5526 C CA . LEU A 1 688 ? -12.819 24.828 12.126 1.00 63.94 688 LEU A CA 1
ATOM 5527 C C . LEU A 1 688 ? -13.937 25.430 12.996 1.00 63.94 688 LEU A C 1
ATOM 5529 O O . LEU A 1 688 ? -13.687 25.927 14.096 1.00 63.94 688 LEU A O 1
ATOM 5533 N N . ARG A 1 689 ? -15.181 25.373 12.506 1.00 58.88 689 ARG A N 1
ATOM 5534 C CA . ARG A 1 689 ? -16.381 25.816 13.216 1.00 58.88 689 ARG A CA 1
ATOM 5535 C C . ARG A 1 689 ? -16.876 24.763 14.213 1.00 58.88 689 ARG A C 1
ATOM 5537 O O . ARG A 1 689 ? -17.221 25.131 15.329 1.00 58.88 689 ARG A O 1
ATOM 5544 N N . ASP A 1 690 ? -16.859 23.482 13.848 1.00 51.56 690 ASP A N 1
ATOM 5545 C CA . ASP A 1 690 ? -17.220 22.376 14.749 1.00 51.56 690 ASP A CA 1
ATOM 5546 C C . ASP A 1 690 ? -16.218 22.227 15.903 1.00 51.56 690 ASP A C 1
ATOM 5548 O O . ASP A 1 690 ? -16.620 22.115 17.060 1.00 51.56 690 ASP A O 1
ATOM 5552 N N . GLN A 1 691 ? -14.911 22.318 15.622 1.00 50.19 691 GLN A N 1
ATOM 5553 C CA . GLN A 1 691 ? -13.855 22.203 16.642 1.00 50.19 691 GLN A CA 1
ATOM 5554 C C . GLN A 1 691 ? -13.853 23.338 17.685 1.00 50.19 691 GLN A C 1
ATOM 5556 O O . GLN A 1 691 ? -13.156 23.233 18.692 1.00 50.19 691 GLN A O 1
ATOM 5561 N N . THR A 1 692 ? -14.625 24.411 17.475 1.00 48.62 692 THR A N 1
ATOM 5562 C CA . THR A 1 692 ? -14.709 25.560 18.398 1.00 48.62 692 THR A CA 1
ATOM 5563 C C . THR A 1 692 ? -16.120 25.862 18.916 1.00 48.62 692 THR A C 1
ATOM 5565 O O . THR A 1 692 ? -16.258 26.678 19.828 1.00 48.62 692 THR A O 1
ATOM 5568 N N . ALA A 1 693 ? -17.172 25.213 18.399 1.00 46.12 693 ALA A N 1
ATOM 5569 C CA . ALA A 1 693 ? -18.555 25.499 18.787 1.00 46.12 693 ALA A CA 1
ATOM 5570 C C . ALA A 1 693 ? -19.472 24.263 18.731 1.00 46.12 693 ALA A C 1
ATOM 5572 O O . ALA A 1 693 ? -20.263 24.092 17.801 1.00 46.12 693 ALA A O 1
ATOM 5573 N N . GLY A 1 694 ? -19.446 23.444 19.786 1.00 47.97 694 GLY A N 1
ATOM 5574 C CA . GLY A 1 694 ? -20.403 22.350 19.954 1.00 47.97 694 GLY A CA 1
ATOM 5575 C C . GLY A 1 694 ? -21.861 22.835 19.918 1.00 47.97 694 GLY A C 1
ATOM 5576 O O . GLY A 1 694 ? -22.294 23.592 20.785 1.00 47.97 694 GLY A O 1
ATOM 5577 N N . ALA A 1 695 ? -22.620 22.364 18.924 1.00 50.12 695 ALA A N 1
ATOM 5578 C CA . ALA A 1 695 ? -24.081 22.460 18.820 1.00 50.12 695 ALA A CA 1
ATOM 5579 C C . ALA A 1 695 ? -24.723 23.872 18.875 1.00 50.12 695 ALA A C 1
ATOM 5581 O O . ALA A 1 695 ? -25.904 23.990 19.208 1.00 50.12 695 ALA A O 1
ATOM 5582 N N . LEU A 1 696 ? -24.010 24.944 18.499 1.00 43.44 696 LEU A N 1
ATOM 5583 C CA . LEU A 1 696 ? -24.595 26.292 18.397 1.00 43.44 696 LEU A CA 1
ATOM 5584 C C . LEU A 1 696 ? -24.913 26.691 16.950 1.00 43.44 696 LEU A C 1
ATOM 5586 O O . LEU A 1 696 ? -24.046 26.721 16.073 1.00 43.44 696 LEU A O 1
ATOM 5590 N N . THR A 1 697 ? -26.176 27.050 16.694 1.00 54.88 697 THR A N 1
ATOM 5591 C CA . THR A 1 697 ? -26.602 27.518 15.372 1.00 54.88 697 THR A CA 1
ATOM 5592 C C . THR A 1 697 ? -25.962 28.855 15.000 1.00 54.88 697 THR A C 1
ATOM 5594 O O . THR A 1 697 ? -25.675 29.703 15.839 1.00 54.88 697 THR A O 1
ATOM 5597 N N . SER A 1 698 ? -25.706 29.046 13.701 1.00 62.91 698 SER A N 1
ATOM 5598 C CA . SER A 1 698 ? -25.072 30.267 13.191 1.00 62.91 698 SER A CA 1
ATOM 5599 C C . SER A 1 698 ? -25.851 31.517 13.603 1.00 62.91 698 SER A C 1
ATOM 5601 O O . SER A 1 698 ? -27.071 31.540 13.471 1.00 62.91 698 SER A O 1
ATOM 5603 N N . SER A 1 699 ? -25.172 32.593 14.007 1.00 58.47 699 SER A N 1
ATOM 5604 C CA . SER A 1 699 ? -25.823 33.834 14.458 1.00 58.47 699 SER A CA 1
ATOM 5605 C C . SER A 1 699 ? -26.773 34.435 13.408 1.00 58.47 699 SER A C 1
ATOM 5607 O O . SER A 1 699 ? -27.801 35.004 13.765 1.00 58.47 699 SER A O 1
ATOM 5609 N N . LYS A 1 700 ? -26.499 34.225 12.108 1.00 57.84 700 LYS A N 1
ATOM 5610 C CA . LYS A 1 700 ? -27.432 34.559 11.011 1.00 57.84 700 LYS A CA 1
ATOM 5611 C C . LYS A 1 700 ? -28.683 33.667 10.993 1.00 57.84 700 LYS A C 1
ATOM 5613 O O . LYS A 1 700 ? -29.768 34.146 10.682 1.00 57.84 700 LYS A O 1
ATOM 5618 N N . SER A 1 701 ? -28.555 32.385 11.342 1.00 57.84 701 SER A N 1
ATOM 5619 C CA . SER A 1 701 ? -29.706 31.491 11.523 1.00 57.84 701 SER A CA 1
ATOM 5620 C C . SER A 1 701 ? -30.542 31.892 12.733 1.00 57.84 701 SER A C 1
ATOM 5622 O O . SER A 1 701 ? -31.760 31.782 12.659 1.00 57.84 701 SER A O 1
ATOM 5624 N N . ASP A 1 702 ? -29.928 32.343 13.825 1.00 57.38 702 ASP A N 1
ATOM 5625 C CA . ASP A 1 702 ? -30.665 32.752 15.024 1.00 57.38 702 ASP A CA 1
ATOM 5626 C C . ASP A 1 702 ? -31.369 34.100 14.826 1.00 57.38 702 ASP A C 1
ATOM 5628 O O . ASP A 1 702 ? -32.521 34.251 15.232 1.00 57.38 702 ASP A O 1
ATOM 5632 N N . GLN A 1 703 ? -30.758 35.031 14.086 1.00 64.94 703 GLN A N 1
ATOM 5633 C CA . GLN A 1 703 ? -31.447 36.232 13.609 1.00 64.94 703 GLN A CA 1
ATOM 5634 C C . GLN A 1 703 ? -32.637 35.871 12.704 1.00 64.94 703 GLN A C 1
ATOM 5636 O O . GLN A 1 703 ? -33.754 36.288 13.007 1.00 64.94 703 GLN A O 1
ATOM 5641 N N . ASN A 1 704 ? -32.463 35.010 11.692 1.00 56.41 704 ASN A N 1
ATOM 5642 C CA . ASN A 1 704 ? -33.578 34.562 10.843 1.00 56.41 704 ASN A CA 1
ATOM 5643 C C . ASN A 1 704 ? -34.675 33.807 11.622 1.00 56.41 704 ASN A C 1
ATOM 5645 O O . ASN A 1 704 ? -35.854 34.000 11.337 1.00 56.41 704 ASN A O 1
ATOM 5649 N N . LYS A 1 705 ? -34.330 32.991 12.629 1.00 61.47 705 LYS A N 1
ATOM 5650 C CA . LYS A 1 705 ? -35.316 32.373 13.539 1.00 61.47 705 LYS A CA 1
ATOM 5651 C C . LYS A 1 705 ? -36.079 33.439 14.332 1.00 61.47 705 LYS A C 1
ATOM 5653 O O . LYS A 1 705 ? -37.298 33.347 14.440 1.00 61.47 705 LYS A O 1
ATOM 5658 N N . SER A 1 706 ? -35.389 34.462 14.847 1.00 61.72 706 SER A N 1
ATOM 5659 C CA . SER A 1 706 ? -36.029 35.568 15.575 1.00 61.72 706 SER A CA 1
ATOM 5660 C C . SER A 1 706 ? -36.970 36.395 14.691 1.00 61.72 706 SER A C 1
ATOM 5662 O O . SER A 1 706 ? -37.984 36.884 15.176 1.00 61.72 706 SER A O 1
ATOM 5664 N N . GLU A 1 707 ? -36.680 36.510 13.392 1.00 61.12 707 GLU A N 1
ATOM 5665 C CA . GLU A 1 707 ? -37.550 37.156 12.402 1.00 61.12 707 GLU A CA 1
ATOM 5666 C C . GLU A 1 707 ? -38.767 36.274 12.071 1.00 61.12 707 GLU A C 1
ATOM 5668 O O . GLU A 1 707 ? -39.892 36.767 12.062 1.00 61.12 707 GLU A O 1
ATOM 5673 N N . LEU A 1 708 ? -38.581 34.957 11.898 1.00 57.16 708 LEU A N 1
ATOM 5674 C CA . LEU A 1 708 ? -39.679 34.002 11.683 1.00 57.16 708 LEU A CA 1
ATOM 5675 C C . LEU A 1 708 ? -40.689 34.004 12.844 1.00 57.16 708 LEU A C 1
ATOM 5677 O O . LEU A 1 708 ? -41.898 33.981 12.616 1.00 57.16 708 LEU A O 1
ATOM 5681 N N . VAL A 1 709 ? -40.196 34.083 14.085 1.00 60.31 709 VAL A N 1
ATOM 5682 C CA . VAL A 1 709 ? -41.025 34.152 15.302 1.00 60.31 709 VAL A CA 1
ATOM 5683 C C . VAL A 1 709 ? -41.820 35.465 15.401 1.00 60.31 709 VAL A C 1
ATOM 5685 O O . VAL A 1 709 ? -42.889 35.470 16.005 1.00 60.31 709 VAL A O 1
ATOM 5688 N N . LYS A 1 710 ? -41.376 36.565 14.771 1.00 59.47 710 LYS A N 1
ATOM 5689 C CA . LYS A 1 710 ? -42.131 37.837 14.746 1.00 59.47 710 LYS A CA 1
ATOM 5690 C C . LYS A 1 710 ? -43.342 37.827 13.802 1.00 59.47 710 LYS A C 1
ATOM 5692 O O . LYS A 1 710 ? -44.203 38.688 13.959 1.00 59.47 710 LYS A O 1
ATOM 5697 N N . TYR A 1 711 ? -43.403 36.920 12.819 1.00 56.75 711 TYR A N 1
ATOM 5698 C CA . TYR A 1 711 ? -44.277 37.091 11.645 1.00 56.75 711 TYR A CA 1
ATOM 5699 C C . TYR A 1 711 ? -45.258 35.948 11.321 1.00 56.75 711 TYR A C 1
ATOM 5701 O O . TYR A 1 711 ? -46.025 36.093 10.369 1.00 56.75 711 TYR A O 1
ATOM 5709 N N . GLY A 1 712 ? -45.301 34.834 12.066 1.00 51.28 712 GLY A N 1
ATOM 5710 C CA . GLY A 1 712 ? -46.162 33.701 11.685 1.00 51.28 712 GLY A CA 1
ATOM 5711 C C . GLY A 1 712 ? -46.777 32.889 12.826 1.00 51.28 712 GLY A C 1
ATOM 5712 O O . GLY A 1 712 ? -46.066 32.217 13.565 1.00 51.28 712 GLY A O 1
ATOM 5713 N N . ASN A 1 713 ? -48.113 32.812 12.864 1.00 56.56 713 ASN A N 1
ATOM 5714 C CA . ASN A 1 713 ? -48.891 31.882 13.707 1.00 56.56 713 ASN A CA 1
ATOM 5715 C C . ASN A 1 713 ? -48.836 30.420 13.185 1.00 56.56 713 ASN A C 1
ATOM 5717 O O . ASN A 1 713 ? -49.857 29.740 13.124 1.00 56.56 713 ASN A O 1
ATOM 5721 N N . GLY A 1 714 ? -47.675 29.946 12.725 1.00 58.22 714 GLY A N 1
ATOM 5722 C CA . GLY A 1 714 ? -47.518 28.632 12.086 1.00 58.22 714 GLY A CA 1
ATOM 5723 C C . GLY A 1 714 ? -47.005 27.535 13.024 1.00 58.22 714 GLY A C 1
ATOM 5724 O O . GLY A 1 714 ? -46.353 27.821 14.027 1.00 58.22 714 GLY A O 1
ATOM 5725 N N . ILE A 1 715 ? -47.212 26.267 12.640 1.00 57.47 715 ILE A N 1
ATOM 5726 C CA . ILE A 1 715 ? -46.743 25.064 13.367 1.00 57.47 715 ILE A CA 1
ATOM 5727 C C . ILE A 1 715 ? -45.265 25.188 13.795 1.00 57.47 715 ILE A C 1
ATOM 5729 O O . ILE A 1 715 ? -44.933 24.962 14.955 1.00 57.47 715 ILE A O 1
ATOM 5733 N N . MET A 1 716 ? -44.386 25.625 12.885 1.00 57.31 716 MET A N 1
ATOM 5734 C CA . MET A 1 716 ? -42.952 25.812 13.158 1.00 57.31 716 MET A CA 1
ATOM 5735 C C . MET A 1 716 ? -42.686 26.858 14.256 1.00 57.31 716 MET A C 1
ATOM 5737 O O . MET A 1 716 ? -41.817 26.657 15.100 1.00 57.31 716 MET A O 1
ATOM 5741 N N . ALA A 1 717 ? -43.442 27.960 14.281 1.00 61.00 717 ALA A N 1
ATOM 5742 C CA . ALA A 1 717 ? -43.275 29.009 15.285 1.00 61.00 717 ALA A CA 1
ATOM 5743 C C . ALA A 1 717 ? -43.745 28.551 16.675 1.00 61.00 717 ALA A C 1
ATOM 5745 O O . ALA A 1 717 ? -43.111 28.894 17.668 1.00 61.00 717 ALA A O 1
ATOM 5746 N N . ALA A 1 718 ? -44.790 27.721 16.755 1.00 60.19 718 ALA A N 1
ATOM 5747 C CA . ALA A 1 718 ? -45.248 27.135 18.017 1.00 60.19 718 ALA A CA 1
ATOM 5748 C C . ALA A 1 718 ? -44.284 26.071 18.584 1.00 60.19 718 ALA A C 1
ATOM 5750 O O . ALA A 1 718 ? -44.234 25.883 19.796 1.00 60.19 718 ALA A O 1
ATOM 5751 N N . ILE A 1 719 ? -43.519 25.385 17.725 1.00 58.38 719 ILE A N 1
ATOM 5752 C CA . ILE A 1 719 ? -42.538 24.362 18.133 1.00 58.38 719 ILE A CA 1
ATOM 5753 C C . ILE A 1 719 ? -41.199 24.994 18.548 1.00 58.38 719 ILE A C 1
ATOM 5755 O O . ILE A 1 719 ? -40.612 24.579 19.545 1.00 58.38 719 ILE A O 1
ATOM 5759 N N . TYR A 1 720 ? -40.715 26.009 17.821 1.00 58.50 720 TYR A N 1
ATOM 5760 C CA . TYR A 1 720 ? -39.431 26.665 18.122 1.00 58.50 720 TYR A CA 1
ATOM 5761 C C . TYR A 1 720 ? -39.551 27.919 19.009 1.00 58.50 720 TYR A C 1
ATOM 5763 O O . TYR A 1 720 ? -38.547 28.385 19.550 1.00 58.50 720 TYR A O 1
ATOM 5771 N N . GLY A 1 721 ? -40.759 28.457 19.201 1.00 56.00 721 GLY A N 1
ATOM 5772 C CA . GLY A 1 721 ? -41.065 29.580 20.093 1.00 56.00 721 GLY A CA 1
ATOM 5773 C C . GLY A 1 721 ? -41.075 29.182 21.570 1.00 56.00 721 GLY A C 1
ATOM 5774 O O . GLY A 1 721 ? -42.118 29.205 22.218 1.00 56.00 721 GLY A O 1
ATOM 5775 N N . GLY A 1 722 ? -39.912 28.800 22.105 1.00 47.75 722 GLY A N 1
ATOM 5776 C CA . GLY A 1 722 ? -39.758 28.368 23.496 1.00 47.75 722 GLY A CA 1
ATOM 5777 C C . GLY A 1 722 ? -40.270 29.400 24.513 1.00 47.75 722 GLY A C 1
ATOM 5778 O O . GLY A 1 722 ? -39.972 30.589 24.412 1.00 47.75 722 GLY A O 1
ATOM 5779 N N . SER A 1 723 ? -41.024 28.924 25.509 1.00 47.56 723 SER A N 1
ATOM 5780 C CA . SER A 1 723 ? -41.795 29.721 26.478 1.00 47.56 723 SER A CA 1
ATOM 5781 C C . SER A 1 723 ? -40.984 30.794 27.231 1.00 47.56 723 SER A C 1
ATOM 5783 O O . SER A 1 723 ? -40.473 30.554 28.328 1.00 47.56 723 SER A O 1
ATOM 5785 N N . LYS A 1 724 ? -40.944 32.016 26.686 1.00 45.00 724 LYS A N 1
ATOM 5786 C CA . LYS A 1 724 ? -40.488 33.243 27.360 1.00 45.00 724 LYS A CA 1
ATOM 5787 C C . LYS A 1 724 ? -41.550 34.338 27.261 1.00 45.00 724 LYS A C 1
ATOM 5789 O O . LYS A 1 724 ? -41.501 35.191 26.382 1.00 45.00 724 LYS A O 1
ATOM 5794 N N . GLY A 1 725 ? -42.495 34.313 28.193 1.00 38.78 725 GLY A N 1
ATOM 5795 C CA . GLY A 1 725 ? -43.540 35.324 28.330 1.00 38.78 725 GLY A CA 1
ATOM 5796 C C . GLY A 1 725 ? -44.684 34.797 29.187 1.00 38.78 725 GLY A C 1
ATOM 5797 O O . GLY A 1 725 ? -45.203 33.717 28.924 1.00 38.78 725 GLY A O 1
ATOM 5798 N N . SER A 1 726 ? -45.063 35.543 30.223 1.00 42.69 726 SER A N 1
ATOM 5799 C CA . SER A 1 726 ? -46.220 35.212 31.056 1.00 42.69 726 SER A CA 1
ATOM 5800 C C . SER A 1 726 ? -47.506 35.701 30.390 1.00 42.69 726 SER A C 1
ATOM 5802 O O . SER A 1 726 ? -48.026 36.733 30.792 1.00 42.69 726 SER A O 1
ATOM 5804 N N . GLU A 1 727 ? -48.014 34.966 29.398 1.00 44.16 727 GLU A N 1
ATOM 5805 C CA . GLU A 1 727 ? -49.453 34.888 29.099 1.00 44.16 727 GLU A CA 1
ATOM 5806 C C . GLU A 1 727 ? -49.765 33.731 28.132 1.00 44.16 727 GLU A C 1
ATOM 5808 O O . GLU A 1 727 ? -48.898 33.247 27.401 1.00 44.16 727 GLU A O 1
ATOM 5813 N N . SER A 1 728 ? -50.994 33.209 28.184 1.00 48.25 728 SER A N 1
ATOM 5814 C CA . SER A 1 728 ? -51.296 31.878 27.640 1.00 48.25 728 SER A CA 1
ATOM 5815 C C . SER A 1 728 ? -51.479 31.860 26.119 1.00 48.25 728 SER A C 1
ATOM 5817 O O . SER A 1 728 ? -52.554 32.170 25.603 1.00 48.25 728 SER A O 1
ATOM 5819 N N . LYS A 1 729 ? -50.435 31.428 25.400 1.00 54.78 729 LYS A N 1
ATOM 5820 C CA . LYS A 1 729 ? -50.502 31.004 23.987 1.00 54.78 729 LYS A CA 1
ATOM 5821 C C . LYS A 1 729 ? -49.609 29.794 23.669 1.00 54.78 729 LYS A C 1
ATOM 5823 O O . LYS A 1 729 ? -49.010 29.699 22.601 1.00 54.78 729 LYS A O 1
ATOM 5828 N N . GLY A 1 730 ? -49.548 28.843 24.606 1.00 56.72 730 GLY A N 1
ATOM 5829 C CA . GLY A 1 730 ? -49.064 27.488 24.316 1.00 56.72 730 GLY A CA 1
ATOM 5830 C C . GLY A 1 730 ? -49.922 26.797 23.245 1.00 56.72 730 GLY A C 1
ATOM 5831 O O . GLY A 1 730 ? -51.017 27.265 22.938 1.00 56.72 730 GLY A O 1
ATOM 5832 N N . MET A 1 731 ? -49.408 25.699 22.675 1.00 57.06 731 MET A N 1
ATOM 5833 C CA . MET A 1 731 ? -50.000 24.940 21.559 1.00 57.06 731 MET A CA 1
ATOM 5834 C C . MET A 1 731 ? -51.542 24.883 21.611 1.00 57.06 731 MET A C 1
ATOM 5836 O O . MET A 1 731 ? -52.117 24.200 22.456 1.00 57.06 731 MET A O 1
ATOM 5840 N N . SER A 1 732 ? -52.204 25.604 20.696 1.00 67.31 732 SER A N 1
ATOM 5841 C CA . SER A 1 732 ? -53.669 25.611 20.583 1.00 67.31 732 SER A CA 1
ATOM 5842 C C . SER A 1 732 ? -54.192 24.211 20.261 1.00 67.31 732 SER A C 1
ATOM 5844 O O . SER A 1 732 ? -53.610 23.528 19.420 1.00 67.31 732 SER A O 1
ATOM 5846 N N . LEU A 1 733 ? -55.330 23.825 20.846 1.00 72.12 733 LEU A N 1
ATOM 5847 C CA . LEU A 1 733 ? -56.012 22.560 20.548 1.00 72.12 733 LEU A CA 1
ATOM 5848 C C . LEU A 1 733 ? -56.285 22.390 19.042 1.00 72.12 733 LEU A C 1
ATOM 5850 O O . LEU A 1 733 ? -56.134 21.299 18.503 1.00 72.12 733 LEU A O 1
ATOM 5854 N N . GLU A 1 734 ? -56.624 23.479 18.353 1.00 72.88 734 GLU A N 1
ATOM 5855 C CA . GLU A 1 734 ? -56.822 23.514 16.899 1.00 72.88 734 GLU A CA 1
ATOM 5856 C C . GLU A 1 734 ? -55.533 23.151 16.138 1.00 72.88 734 GLU A C 1
ATOM 5858 O O . GLU A 1 734 ? -55.556 22.337 15.215 1.00 72.88 734 GLU A O 1
ATOM 5863 N N . LEU A 1 735 ? -54.386 23.661 16.600 1.00 71.56 735 LEU A N 1
ATOM 5864 C CA . LEU A 1 735 ? -53.065 23.352 16.050 1.00 71.56 735 LEU A CA 1
ATOM 5865 C C . LEU A 1 735 ? -52.647 21.906 16.370 1.00 71.56 735 LEU A C 1
ATOM 5867 O O . LEU A 1 735 ? -52.094 21.223 15.513 1.00 71.56 735 LEU A O 1
ATOM 5871 N N . SER A 1 736 ? -52.950 21.406 17.574 1.00 74.62 736 SER A N 1
ATOM 5872 C CA . SER A 1 736 ? -52.732 20.001 17.952 1.00 74.62 736 SER A CA 1
ATOM 5873 C C . SER A 1 736 ? -53.541 19.037 17.079 1.00 74.62 736 SER A C 1
ATOM 5875 O O . SER A 1 736 ? -53.040 17.971 16.714 1.00 74.62 736 SER A O 1
ATOM 5877 N N . LEU A 1 737 ? -54.776 19.404 16.724 1.00 82.56 737 LEU A N 1
ATOM 5878 C CA . LEU A 1 737 ? -55.634 18.632 15.824 1.00 82.56 737 LEU A CA 1
ATOM 5879 C C . LEU A 1 737 ? -55.141 18.703 14.371 1.00 82.56 737 LEU A C 1
ATOM 5881 O O . LEU A 1 737 ? -55.130 17.679 13.690 1.00 82.56 737 LEU A O 1
ATOM 5885 N N . GLU A 1 738 ? -54.661 19.860 13.904 1.00 82.88 738 GLU A N 1
ATOM 5886 C CA . GLU A 1 738 ? -54.054 19.988 12.572 1.00 82.88 738 GLU A CA 1
ATOM 5887 C C . GLU A 1 738 ? -52.762 19.159 12.444 1.00 82.88 738 GLU A C 1
ATOM 5889 O O . GLU A 1 738 ? -52.568 18.464 11.444 1.00 82.88 738 GLU A O 1
ATOM 5894 N N . ILE A 1 739 ? -51.905 19.177 13.473 1.00 80.06 739 ILE A N 1
ATOM 5895 C CA . ILE A 1 739 ? -50.684 18.361 13.543 1.00 80.06 739 ILE A CA 1
ATOM 5896 C C . ILE A 1 739 ? -51.037 16.869 13.528 1.00 80.06 739 ILE A C 1
ATOM 5898 O O . ILE A 1 739 ? -50.478 16.135 12.715 1.00 80.06 739 ILE A O 1
ATOM 5902 N N . ASN A 1 740 ? -51.996 16.419 14.349 1.00 83.00 740 ASN A N 1
ATOM 5903 C CA . ASN A 1 740 ? -52.446 15.021 14.333 1.00 83.00 740 ASN A CA 1
ATOM 5904 C C . ASN A 1 740 ? -53.011 14.616 12.968 1.00 83.00 740 ASN A C 1
ATOM 5906 O O . ASN A 1 740 ? -52.628 13.576 12.443 1.00 83.00 740 ASN A O 1
ATOM 5910 N N . LYS A 1 741 ? -53.850 15.452 12.342 1.00 89.00 741 LYS A N 1
ATOM 5911 C CA . LYS A 1 741 ? -54.412 15.172 11.012 1.00 89.00 741 LYS A CA 1
ATOM 5912 C C . LYS A 1 741 ? -53.326 15.047 9.936 1.00 89.00 741 LYS A C 1
ATOM 5914 O O . LYS A 1 741 ? -53.406 14.166 9.079 1.00 89.00 741 LYS A O 1
ATOM 5919 N N . LYS A 1 742 ? -52.295 15.897 9.983 1.00 86.31 742 LYS A N 1
ATOM 5920 C CA . LYS A 1 742 ? -51.145 15.834 9.064 1.00 86.31 742 LYS A CA 1
ATOM 5921 C C . LYS A 1 742 ? -50.274 14.601 9.311 1.00 86.31 742 LYS A C 1
ATOM 5923 O O . LYS A 1 742 ? -49.924 13.927 8.348 1.00 86.31 742 LYS A O 1
ATOM 5928 N N . LEU A 1 743 ? -49.983 14.269 10.571 1.00 85.81 743 LEU A N 1
ATOM 5929 C CA . LEU A 1 743 ? -49.262 13.042 10.929 1.00 85.81 743 LEU A CA 1
ATOM 5930 C C . LEU A 1 743 ? -50.033 11.791 10.494 1.00 85.81 743 LEU A C 1
ATOM 5932 O O . LEU A 1 743 ? -49.437 10.910 9.886 1.00 85.81 743 LEU A O 1
ATOM 5936 N N . GLN A 1 744 ? -51.349 11.746 10.721 1.00 91.38 744 GLN A N 1
ATOM 5937 C CA . GLN A 1 744 ? -52.222 10.664 10.266 1.00 91.38 744 GLN A CA 1
ATOM 5938 C C . GLN A 1 744 ? -52.188 10.515 8.738 1.00 91.38 744 GLN A C 1
ATOM 5940 O O . GLN A 1 744 ? -51.969 9.411 8.256 1.00 91.38 744 GLN A O 1
ATOM 5945 N N . THR A 1 745 ? -52.299 11.613 7.982 1.00 90.50 745 THR A N 1
ATOM 5946 C CA . THR A 1 745 ? -52.228 11.573 6.505 1.00 90.50 745 TH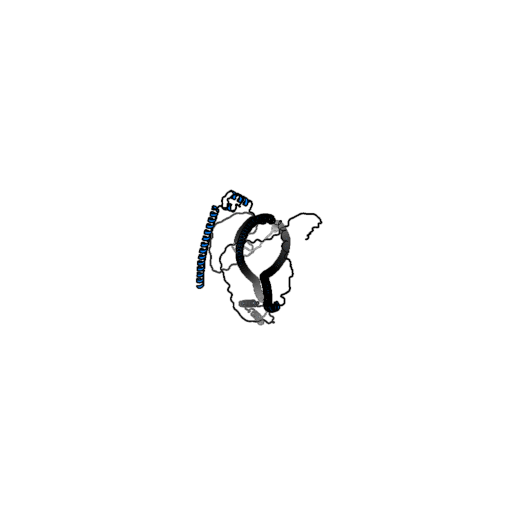R A CA 1
ATOM 5947 C C . THR A 1 745 ? -50.883 11.013 6.016 1.00 90.50 745 THR A C 1
ATOM 5949 O O . THR A 1 745 ? -50.846 10.222 5.078 1.00 90.50 745 THR A O 1
ATOM 5952 N N . VAL A 1 746 ? -49.769 11.382 6.665 1.00 90.50 746 VAL A N 1
ATOM 5953 C CA . VAL A 1 746 ? -48.433 10.838 6.348 1.00 90.50 746 VAL A CA 1
ATOM 5954 C C . VAL A 1 746 ? -48.324 9.356 6.726 1.00 90.50 746 VAL A C 1
ATOM 5956 O O . VAL A 1 746 ? -47.703 8.588 5.993 1.00 90.50 746 VAL A O 1
ATOM 5959 N N . LEU A 1 747 ? -48.941 8.931 7.831 1.00 93.94 747 LEU A N 1
ATOM 5960 C CA . LEU A 1 747 ? -48.995 7.528 8.254 1.00 93.94 747 LEU A CA 1
ATOM 5961 C C . LEU A 1 747 ? -49.809 6.670 7.275 1.00 93.94 747 LEU A C 1
ATOM 5963 O O . LEU A 1 747 ? -49.356 5.596 6.892 1.00 93.94 747 LEU A O 1
ATOM 5967 N N . GLU A 1 748 ? -50.964 7.161 6.829 1.00 92.69 748 GLU A N 1
ATOM 5968 C CA . GLU A 1 748 ? -51.838 6.511 5.845 1.00 92.69 748 GLU A CA 1
ATOM 5969 C C . GLU A 1 748 ? -51.148 6.375 4.475 1.00 92.69 748 GLU A C 1
ATOM 5971 O O . GLU A 1 748 ? -51.125 5.284 3.907 1.00 92.69 748 GLU A O 1
ATOM 5976 N N . ASP A 1 749 ? -50.496 7.434 3.983 1.00 92.75 749 ASP A N 1
ATOM 5977 C CA . ASP A 1 749 ? -49.686 7.414 2.753 1.00 92.75 749 ASP A CA 1
ATOM 5978 C C . ASP A 1 749 ? -48.467 6.473 2.863 1.00 92.75 749 ASP A C 1
ATOM 5980 O O . ASP A 1 749 ? -48.174 5.707 1.943 1.00 92.75 749 ASP A O 1
ATOM 5984 N N . THR A 1 750 ? -47.786 6.453 4.014 1.00 91.19 750 THR A N 1
ATOM 5985 C CA . THR A 1 750 ? -46.654 5.542 4.270 1.00 91.19 750 THR A CA 1
ATOM 5986 C C . THR A 1 750 ? -47.106 4.080 4.339 1.00 91.19 750 THR A C 1
ATOM 5988 O O . THR A 1 750 ? -46.446 3.203 3.782 1.00 91.19 750 THR A O 1
ATOM 5991 N N . LEU A 1 751 ? -48.248 3.800 4.974 1.00 92.06 751 LEU A N 1
ATOM 5992 C CA . LEU A 1 751 ? -48.843 2.462 5.014 1.00 92.06 751 LEU A CA 1
ATOM 5993 C C . LEU A 1 751 ? -49.271 2.001 3.617 1.00 92.06 751 LEU A C 1
ATOM 5995 O O . LEU A 1 751 ? -48.938 0.882 3.231 1.00 92.06 751 LEU A O 1
ATOM 5999 N N . LEU A 1 752 ? -49.924 2.862 2.830 1.00 95.12 752 LEU A N 1
ATOM 6000 C CA . LEU A 1 752 ? -50.315 2.558 1.451 1.00 95.12 752 LEU A CA 1
ATOM 6001 C C . LEU A 1 752 ? -49.095 2.244 0.572 1.00 95.12 752 LEU A C 1
ATOM 6003 O O . LEU A 1 752 ? -49.106 1.267 -0.179 1.00 95.12 752 LEU A O 1
ATOM 6007 N N . LYS A 1 753 ? -48.009 3.015 0.711 1.00 94.56 753 LYS A N 1
ATOM 6008 C CA . LYS A 1 753 ? -46.731 2.755 0.028 1.00 94.56 753 LYS A CA 1
ATOM 6009 C C . LYS A 1 753 ? -46.101 1.432 0.455 1.00 94.56 753 LYS A C 1
ATOM 6011 O O . LYS A 1 753 ? -45.665 0.683 -0.412 1.00 94.56 753 LYS A O 1
ATOM 6016 N N . ASN A 1 754 ? -46.102 1.103 1.746 1.00 90.25 754 ASN A N 1
ATOM 6017 C CA . ASN A 1 754 ? -45.574 -0.173 2.241 1.00 90.25 754 ASN A CA 1
ATOM 6018 C C . ASN A 1 754 ? -46.403 -1.382 1.774 1.00 90.25 754 ASN A C 1
ATOM 6020 O O . ASN A 1 754 ? -45.824 -2.410 1.429 1.00 90.25 754 ASN A O 1
ATOM 6024 N N . ILE A 1 755 ? -47.733 -1.258 1.699 1.00 92.19 755 ILE A N 1
ATOM 6025 C CA . ILE A 1 755 ? -48.612 -2.283 1.110 1.00 92.19 755 ILE A CA 1
ATOM 6026 C C . ILE A 1 755 ? -48.279 -2.462 -0.377 1.00 92.19 755 ILE A C 1
ATOM 6028 O O . ILE A 1 755 ? -47.973 -3.572 -0.801 1.00 92.19 755 ILE A O 1
ATOM 6032 N N . THR A 1 756 ? -48.217 -1.365 -1.138 1.00 90.00 756 THR A N 1
ATOM 6033 C CA . THR A 1 756 ? -47.894 -1.386 -2.577 1.00 90.00 756 THR A CA 1
ATOM 6034 C C . THR A 1 756 ? -46.500 -1.975 -2.847 1.00 90.00 756 THR A C 1
ATOM 6036 O O . THR A 1 756 ? -46.310 -2.750 -3.782 1.00 90.00 756 THR A O 1
ATOM 6039 N N . LEU A 1 757 ? -45.498 -1.638 -2.026 1.00 90.62 757 LEU A N 1
ATOM 6040 C CA . LEU A 1 757 ? -44.151 -2.213 -2.113 1.00 90.62 757 LEU A CA 1
ATOM 6041 C C . LEU A 1 757 ? -44.149 -3.715 -1.822 1.00 90.62 757 LEU A C 1
ATOM 6043 O O . LEU A 1 757 ? -43.438 -4.452 -2.502 1.00 90.62 757 LEU A O 1
ATOM 6047 N N . LYS A 1 758 ? -44.955 -4.177 -0.859 1.00 95.00 758 LYS A N 1
ATOM 6048 C CA . LYS A 1 758 ? -45.096 -5.604 -0.573 1.00 95.00 758 LYS A CA 1
ATOM 6049 C C . LYS A 1 758 ? -45.750 -6.351 -1.737 1.00 95.00 758 LYS A C 1
ATOM 6051 O O . LYS A 1 758 ? -45.199 -7.353 -2.171 1.00 95.00 758 LYS A O 1
ATOM 6056 N N . GLU A 1 759 ? -46.855 -5.847 -2.284 1.00 93.75 759 GLU A N 1
ATOM 6057 C CA . GLU A 1 759 ? -47.532 -6.455 -3.442 1.00 93.75 759 GLU A CA 1
ATOM 6058 C C . GLU A 1 759 ? -46.596 -6.561 -4.659 1.00 93.75 759 GLU A C 1
ATOM 6060 O O . GLU A 1 759 ? -46.540 -7.602 -5.314 1.00 93.75 759 GLU A O 1
ATOM 6065 N N . ASN A 1 760 ? -45.789 -5.526 -4.916 1.00 90.31 760 ASN A N 1
ATOM 6066 C CA . ASN A 1 760 ? -44.757 -5.551 -5.957 1.00 90.31 760 ASN A CA 1
ATOM 6067 C C . ASN A 1 760 ? -43.647 -6.582 -5.679 1.00 90.31 760 ASN A C 1
ATOM 6069 O O . ASN A 1 760 ? -43.150 -7.209 -6.614 1.00 90.31 760 ASN A O 1
ATOM 6073 N N . LEU A 1 761 ? -43.252 -6.769 -4.416 1.00 92.19 761 LEU A N 1
ATOM 6074 C CA . LEU A 1 761 ? -42.220 -7.730 -4.016 1.00 92.19 761 LEU A CA 1
ATOM 6075 C C . LEU A 1 761 ? -42.736 -9.176 -4.088 1.00 92.19 761 LEU A C 1
ATOM 6077 O O . LEU A 1 761 ? -42.029 -10.040 -4.602 1.00 92.19 761 LEU A O 1
ATOM 6081 N N . ASP A 1 762 ? -43.980 -9.422 -3.671 1.00 90.50 762 ASP A N 1
ATOM 6082 C CA . ASP A 1 762 ? -44.662 -10.714 -3.809 1.00 90.50 762 ASP A CA 1
ATOM 6083 C C . ASP A 1 762 ? -44.830 -11.081 -5.306 1.00 90.50 762 ASP A C 1
ATOM 6085 O O . ASP A 1 762 ? -44.534 -12.208 -5.713 1.00 90.50 762 ASP A O 1
ATOM 6089 N N . MET A 1 763 ? -45.197 -10.114 -6.161 1.00 91.44 763 MET A N 1
ATOM 6090 C CA . MET A 1 763 ? -45.244 -10.276 -7.626 1.00 91.44 763 MET A CA 1
ATOM 6091 C C . MET A 1 763 ? -43.868 -10.553 -8.250 1.00 91.44 763 MET A C 1
ATOM 6093 O O . MET A 1 763 ? -43.746 -11.425 -9.113 1.00 91.44 763 MET A O 1
ATOM 6097 N N . LEU A 1 764 ? -42.819 -9.846 -7.817 1.00 91.88 764 LEU A N 1
ATOM 6098 C CA . LEU A 1 764 ? -41.453 -10.086 -8.290 1.00 91.88 764 LEU A CA 1
ATOM 6099 C C . LEU A 1 764 ? -40.952 -11.472 -7.857 1.00 91.88 764 LEU A C 1
ATOM 6101 O O . LEU A 1 764 ? -40.316 -12.166 -8.648 1.00 91.88 764 LEU A O 1
ATOM 6105 N N . GLY A 1 765 ? -41.302 -11.904 -6.642 1.00 92.50 765 GLY A N 1
ATOM 6106 C CA . GLY A 1 765 ? -41.061 -13.258 -6.151 1.00 92.50 765 GLY A CA 1
ATOM 6107 C C . GLY A 1 765 ? -41.692 -14.315 -7.056 1.00 92.50 765 GLY A C 1
ATOM 6108 O O . GLY A 1 765 ? -40.999 -15.234 -7.485 1.00 92.50 765 GLY A O 1
ATOM 6109 N N . LEU A 1 766 ? -42.967 -14.151 -7.427 1.00 92.50 766 LEU A N 1
ATOM 6110 C CA . LEU A 1 766 ? -43.662 -15.061 -8.348 1.00 92.50 766 LEU A CA 1
ATOM 6111 C C . LEU A 1 766 ? -42.991 -15.156 -9.728 1.00 92.50 766 LEU A C 1
ATOM 6113 O O . LEU A 1 766 ? -42.907 -16.259 -10.274 1.00 92.50 766 LEU A O 1
ATOM 6117 N N . GLU A 1 767 ? -42.487 -14.051 -10.293 1.00 92.56 767 GLU A N 1
ATOM 6118 C CA . GLU A 1 767 ? -41.810 -14.099 -11.599 1.00 92.56 767 GLU A CA 1
ATOM 6119 C C . GLU A 1 767 ? -40.373 -14.638 -11.502 1.00 92.56 767 GLU A C 1
ATOM 6121 O O . GLU A 1 767 ? -39.960 -15.394 -12.379 1.00 92.56 767 GLU A O 1
ATOM 6126 N N . VAL A 1 768 ? -39.634 -14.380 -10.415 1.00 91.81 768 VAL A N 1
ATOM 6127 C CA . VAL A 1 768 ? -38.359 -15.074 -10.128 1.00 91.81 768 VAL A CA 1
ATOM 6128 C C . VAL A 1 768 ? -38.586 -16.583 -10.021 1.00 91.81 768 VAL A C 1
ATOM 6130 O O . VAL A 1 768 ? -37.831 -17.372 -10.587 1.00 91.81 768 VAL A O 1
ATOM 6133 N N . ASP A 1 769 ? -39.660 -17.003 -9.364 1.00 91.69 769 ASP A N 1
ATOM 6134 C CA . ASP A 1 769 ? -40.034 -18.405 -9.194 1.00 91.69 769 ASP A CA 1
ATOM 6135 C C . ASP A 1 769 ? -40.471 -19.045 -10.538 1.00 91.69 769 ASP A C 1
ATOM 6137 O O . ASP A 1 769 ? -40.139 -20.194 -10.846 1.00 91.69 769 ASP A O 1
ATOM 6141 N N . ASN A 1 770 ? -41.136 -18.270 -11.406 1.00 91.81 770 ASN A N 1
ATOM 6142 C CA . ASN A 1 770 ? -41.472 -18.623 -12.793 1.00 91.81 770 ASN A CA 1
ATOM 6143 C C . ASN A 1 770 ? -40.213 -18.793 -13.666 1.00 91.81 770 ASN A C 1
ATOM 6145 O O . ASN A 1 770 ? -40.057 -19.806 -14.349 1.00 91.81 770 ASN A O 1
ATOM 6149 N N . LEU A 1 771 ? -39.278 -17.841 -13.606 1.00 90.94 771 LEU A N 1
ATOM 6150 C CA . LEU A 1 771 ? -37.985 -17.895 -14.293 1.00 90.94 771 LEU A CA 1
ATOM 6151 C C . LEU A 1 771 ? -37.122 -19.059 -13.787 1.00 90.94 771 LEU A C 1
ATOM 6153 O O . LEU A 1 771 ? -36.535 -19.771 -14.595 1.00 90.94 771 LEU A O 1
ATOM 6157 N N . THR A 1 772 ? -37.124 -19.337 -12.482 1.00 90.62 772 THR A N 1
ATOM 6158 C CA . THR A 1 772 ? -36.390 -20.464 -11.876 1.00 90.62 772 THR A CA 1
ATOM 6159 C C . THR A 1 772 ? -36.983 -21.824 -12.271 1.00 90.62 772 THR A C 1
ATOM 6161 O O . THR A 1 772 ? -36.255 -22.815 -12.381 1.00 90.62 772 THR A O 1
ATOM 6164 N N . ARG A 1 773 ? -38.299 -21.905 -12.522 1.00 91.00 773 ARG A N 1
ATOM 6165 C CA . ARG A 1 773 ? -38.934 -23.083 -13.144 1.00 91.00 773 ARG A CA 1
ATOM 6166 C C . ARG A 1 773 ? -38.559 -23.223 -14.622 1.00 91.00 773 ARG A C 1
ATOM 6168 O O . ARG A 1 773 ? -38.214 -24.324 -15.045 1.00 91.00 773 ARG A O 1
ATOM 6175 N N . LYS A 1 774 ? -38.570 -22.125 -15.390 1.00 88.81 774 LYS A N 1
ATOM 6176 C CA . LYS A 1 774 ? -38.146 -22.107 -16.805 1.00 88.81 774 LYS A CA 1
ATOM 6177 C C . LYS A 1 774 ? -36.677 -22.530 -16.954 1.00 88.81 774 LYS A C 1
ATOM 6179 O O . LYS A 1 774 ? -36.395 -23.389 -17.783 1.00 88.81 774 LYS A O 1
ATOM 6184 N N . LEU A 1 775 ? -35.774 -22.012 -16.116 1.00 83.50 775 LEU A N 1
ATOM 6185 C CA . LEU A 1 775 ? -34.352 -22.378 -16.100 1.00 83.50 775 LEU A CA 1
ATOM 6186 C C . LEU A 1 775 ? -34.175 -23.891 -15.906 1.00 83.50 775 LEU A C 1
ATOM 6188 O O . LEU A 1 775 ? -33.627 -24.553 -16.782 1.00 83.50 775 LEU A O 1
ATOM 6192 N N . ARG A 1 776 ? -34.777 -24.456 -14.850 1.00 86.75 776 ARG A N 1
ATOM 6193 C CA . ARG A 1 776 ? -34.743 -25.904 -14.582 1.00 86.75 776 ARG A CA 1
ATOM 6194 C C . ARG A 1 776 ? -35.353 -26.754 -15.700 1.00 86.75 776 ARG A C 1
ATOM 6196 O O . ARG A 1 776 ? -34.894 -27.866 -15.933 1.00 86.75 776 ARG A O 1
ATOM 6203 N N . SER A 1 777 ? -36.349 -26.243 -16.430 1.00 82.69 777 SER A N 1
ATOM 6204 C CA . SER A 1 777 ? -36.898 -26.938 -17.607 1.00 82.69 777 SER A CA 1
ATOM 6205 C C . SER A 1 777 ? -35.985 -26.895 -18.841 1.00 82.69 777 SER A C 1
ATOM 6207 O O . SER A 1 777 ? -36.031 -27.812 -19.653 1.00 82.69 777 SER A O 1
ATOM 6209 N N . LEU A 1 778 ? -35.135 -25.868 -18.973 1.00 80.38 778 LEU A N 1
ATOM 6210 C CA . LEU A 1 778 ? -34.119 -25.775 -20.028 1.00 80.38 778 LEU A CA 1
ATOM 6211 C C . LEU A 1 778 ? -32.884 -26.623 -19.694 1.00 80.38 778 LEU A C 1
ATOM 6213 O O . LEU A 1 778 ? -32.319 -27.254 -20.583 1.00 80.38 778 LEU A O 1
ATOM 6217 N N . GLU A 1 779 ? -32.496 -26.675 -18.418 1.00 78.31 779 GLU A N 1
ATOM 6218 C CA . GLU A 1 779 ? -31.449 -27.566 -17.901 1.00 78.31 779 GLU A CA 1
ATOM 6219 C C . GLU A 1 779 ? -31.832 -29.041 -18.091 1.00 78.31 779 GLU A C 1
ATOM 6221 O O . GLU A 1 779 ? -31.025 -29.818 -18.585 1.00 78.31 779 GLU A O 1
ATOM 6226 N N . ALA A 1 780 ? -33.088 -29.407 -17.808 1.00 75.69 780 ALA A N 1
ATOM 6227 C CA . ALA A 1 780 ? -33.631 -30.750 -18.042 1.00 75.69 780 ALA A CA 1
ATOM 6228 C C . ALA A 1 780 ? -33.958 -31.068 -19.522 1.00 75.69 780 ALA A C 1
ATOM 6230 O O . ALA A 1 780 ? -34.538 -32.116 -19.807 1.00 75.69 780 ALA A O 1
ATOM 6231 N N . SER A 1 781 ? -33.626 -30.167 -20.454 1.00 66.25 781 SER A N 1
ATOM 6232 C CA . SER A 1 781 ? -33.821 -30.327 -21.904 1.00 66.25 781 SER A CA 1
ATOM 6233 C C . SER A 1 781 ? -32.494 -30.310 -22.688 1.00 66.25 781 SER A C 1
ATOM 6235 O O . SER A 1 781 ? -32.512 -30.153 -23.915 1.00 66.25 781 SER A O 1
ATOM 6237 N N . LYS A 1 782 ? -31.361 -30.455 -21.992 1.00 48.25 782 LYS A N 1
ATOM 6238 C CA . LYS A 1 782 ? -30.025 -30.706 -22.550 1.00 48.25 782 LYS A CA 1
ATOM 6239 C C . LYS A 1 782 ? -29.580 -32.141 -22.277 1.00 48.25 782 LYS A C 1
ATOM 6241 O O . LYS A 1 782 ? -28.789 -32.628 -23.112 1.00 48.25 782 LYS A O 1
#

Organism: Drosophila madeirensis (NCBI:txid30013)

Secondary structure (DSSP, 8-state):
----------------------------------------------------------------------TTTTHHHHHHHHHHHHTSSS------TTTHHHHHHHHHHHTTSS---------TTHHHHHHHHHHHHHHHHHHHHHHHHHHHHHHHHHHHHHHHHHHHHHHHHHHHHHHHHHHHHHHHHHHHHHHHHHHHHHHHHHHHHHHHHHHHHHHHHHHHHHHHHHHHHHHHHHHHHHHHHHHHHHHHHHHHHHHHHHHHHHHHHHHHHHHHHHHHHHHHHHHHHHHHHHHHHTSSTTS--S------------------GGGTSHHHHHHHHHHHHHHHHHHHHHHHHHHHHHHHHHHHHHHHHHHHHHHHHHHHHHHHHHHHHHHHHHHHHHHHHHHHHHHHHHHHHHHHHHHHHHHHHHHHHHHHHHHHHHHHHHHHHHHHHHHHHHHHHHHHHHHHHHHHHHHHHHHHHHHHHHHHHHHHHHHHHHHHHHHHHHHHHHHHHHHHHHHHHHHHHHHHHHHHHHHHHHHHHHHHHHHHHHHHHHHHHHHHTT--S-------------------------------------------------------------------------S--PPPHHHHHHHHHHHHHHHHHHHHHHHHHHHHHHHHHHHHHHHHHHHHHHHHHHTT-TTPPPHHHHHHHHHHHHH--SHHHHHHS---SSS--SS-HHHHHHHHHHHHHHHHHHHHHHHHHHHHHHHHHHHHHHHHHHHHHHHTT-

Foldseek 3Di:
DDDDDDDDDDDDDDDDDDDDDDDDDDDDDDDDDDDDDDDDDDDDDDDDDDDDDDDDDDDDDDDDDDDDDDPDPPPVVVVVVVVVVVVPPPDDDDPPVPPPVVVVVVVVVVVPPPDDDDDDDPDPDPVVVVVVVVVVVVVVVVVVVVVVVVVVVVVVVVVVVVVVVVVVVVVVVVVVVVVVVVVVVVVVVVVVVVVVVVVVVVVVVVVVVVVVVVVVVVVVVVVVVVVVVVVVVVVVVVVVVVVVVVVVVVVVVVVVVVVVVVVVVVVVVVVVVVVVVVVVVVVVVVVVVVVVVVVVVPPPPPPPDDDDDDPDDDDDDDDDDDDDCPVPCPVVVVVVVVVVVVVVVVVVVVVVVVVVVVVVVVVVVVVVVVVVVVVVVVVVVVVVVVVVVVVVVVVVVVVVVVVVVVVVVVVVVVVVVVVVVVVVVVVVVVVVVVVVVVVVVVVVVVVVVVVVVVVVVVVVVVVVVVVVVVVVVVVVVVVVVVVVVVVVVVVVVVVVVVVVVVVVVVVVVVVVVVVVVVVVVVVVVVVVVVVVVVVVVVVVVVVVVVVVVVVVVVVVVVDDDDDDDDDDDDDDDDDDDDDDDDDDDDDDDDDDDDDDDDDDDDDDDDDDDDDDDDDDDDDDDDDDDDDDDDDDDDDDDDDDPVRVVVVVVVVVVVVVVVVVVVVVVVVVVVVVVVVCVVVVVVVCVVVVCCVVDPPDDDPVVVVVLVVVLVDDPDPVNLVPVPDDDPDDDHQDPVNVVVVVVVVVVVVVVVVVVVVVVVVVVVVVVVVVVVVVVVVVVVVVVD

pLDDT: mean 72.18, std 25.68, range [26.25, 98.19]

Sequence (782 aa):
MESAQAPTPAEERSEEKASEIEPGQINTHLEGETTNESGDVEVNQHLECDKIEQSSEREPTKSIADADKPVAAKNEAELFEHLKAAVLEQVPVQDEASSEMSMRFRDLQVQDQEQNHTKSPQNDILSHVHCLAQLEEQRRSYEQQMEQLRTANAQKDNMMTLLQRENAILDKEKQAFRKEMDMANKEKETTVIKFAMKEKLLIDAKKEKEAVDKQLADTKKEVKNVSTRFMAIHEEKSRMTYIIDEKCNEVRKYQRECEKYKTEMGHLESKLKYHMNKLNIETEAKAALERKLEEERNAPNKLEEKANEKLRMEFEANTILLKHEITSKTDALEKVTKEQQKQSEANKELQQQLQELALEHNQLTEEFNRLREQHNGVEAAYSDELLNSAKLRGQLEELQLLRTQNTINEEKLSEQQARVQQLELQAQENEADLEQLKVKKQELLTINKEMSELIVCLQNDICLAESKAQGFEAENKLMKQEKLGYDCRYGELEQQLSSEAAEKNEERLLLAKHLSEKTKLYELTKEKLDNVQGDFEATQHKHATVVKELQRELQKYKKGVAEPKGGISYCSNCQQALNGGYPQHPEHQRTHSRTSSHGSVHSSSRRASESSESETVASSATAVPPPPGTQQVDLQAVPSKKVLVERILRLQQATARQTERIEFLENHTAALVSEVQKKSKVVQHYMLRDQTAGALTSSKSDQNKSELVKYGNGIMAAIYGGSKGSESKGMSLELSLEINKKLQTVLEDTLLKNITLKENLDMLGLEVDNLTRKLRSLEASK

InterPro domains:
  IPR038830 Coiled-coil domain-containing protein 186 [PTHR18911] (29-779)

Radius of gyration: 85.75 Å; Cα contacts (8 Å, |Δi|>4): 14; chains: 1; bounding box: 167×86×304 Å

Mean predicted aligned error: 25.39 Å

Solvent-accessible surface area (backbone atoms only — not comparable to full-atom values): 48371 Å² total; per-residue (Å²): 141,77,83,88,86,84,84,85,88,83,88,85,77,88,84,84,89,81,82,90,83,85,85,80,91,78,88,80,91,87,86,87,86,87,84,87,82,88,82,83,85,88,85,86,82,85,88,85,87,85,87,86,80,89,85,82,89,86,86,89,83,88,82,90,83,92,87,83,87,76,100,70,77,63,70,63,54,59,54,50,52,53,55,57,55,70,68,67,79,80,71,92,82,80,85,60,79,79,56,63,68,63,51,62,63,52,62,67,67,63,70,82,80,80,86,89,83,89,82,83,89,90,68,76,58,66,62,48,51,50,51,51,49,52,51,49,52,50,49,51,50,51,52,51,52,51,50,52,50,50,53,52,49,54,51,50,53,52,49,52,54,49,53,53,52,50,52,62,45,53,56,48,51,56,51,46,56,49,52,52,52,54,46,54,50,51,52,50,51,53,47,51,51,54,50,52,54,52,50,50,53,54,52,52,53,47,52,52,49,53,53,50,54,49,53,53,51,53,51,54,51,49,52,50,53,51,50,54,51,50,50,54,51,51,51,51,50,54,53,51,52,51,53,50,52,51,50,54,51,49,52,61,45,54,55,54,52,51,54,49,52,52,53,53,49,54,52,49,52,54,51,50,52,51,51,52,54,52,50,50,54,52,51,52,53,47,53,59,48,53,52,54,51,54,60,60,68,62,68,73,86,80,81,90,86,88,87,89,89,86,86,87,78,87,84,81,88,82,84,88,81,80,93,78,71,77,85,73,48,60,73,56,47,63,52,52,50,53,52,52,48,54,52,52,50,54,50,49,52,53,52,47,52,53,50,50,53,50,49,52,52,48,52,52,50,51,52,52,51,51,52,48,53,50,50,52,51,51,53,50,51,51,50,53,51,53,51,48,55,49,52,54,48,53,54,49,51,50,52,50,50,52,52,55,54,47,51,59,47,50,54,50,50,51,52,52,51,53,52,48,53,52,52,53,50,52,49,53,54,52,51,52,53,53,49,53,52,52,51,53,51,51,52,52,50,50,54,52,47,55,52,49,54,50,51,54,52,52,53,49,53,49,52,55,49,50,53,49,51,53,50,52,51,52,50,52,52,48,56,52,53,51,48,51,54,50,55,50,53,48,53,53,50,54,49,50,52,53,49,53,55,48,52,55,49,50,53,49,51,54,50,51,47,53,48,53,51,50,50,53,52,48,51,57,49,47,54,52,48,55,49,52,48,51,53,47,52,53,48,49,51,49,50,55,48,52,52,53,49,54,48,52,50,57,46,60,77,68,71,76,84,83,87,84,90,87,81,86,88,87,90,82,83,91,84,83,91,84,86,89,85,87,88,84,81,90,88,80,91,90,88,90,88,85,84,88,83,88,88,80,90,87,89,86,86,88,83,88,85,91,82,89,87,80,88,84,90,87,84,88,85,91,88,81,89,88,88,88,81,92,78,86,82,84,89,83,74,82,73,50,70,66,56,49,50,52,50,49,51,51,48,53,53,50,49,50,55,48,48,56,52,46,54,51,50,52,53,52,49,53,50,49,52,54,50,50,53,52,51,50,54,51,50,48,62,48,50,64,44,52,80,75,42,81,92,66,79,54,72,69,56,52,51,52,49,57,52,50,60,74,74,44,102,41,76,67,33,67,71,70,56,69,93,81,70,100,68,98,75,68,87,48,70,68,55,56,50,51,50,50,53,52,52,49,52,52,50,53,52,50,49,51,51,52,51,53,51,46,56,53,48,55,50,51,49,53,50,52,53,49,49,55,50,51,49,53,55,52,63,76,70,113